Protein AF-A0A956NHG8-F1 (afdb_monomer_lite)

InterPro domains:
  IPR008757 Peptidase M6-like, domain [PF05547] (44-258)
  IPR008757 Peptidase M6-like, domain [TIGR03296] (44-319)
  IPR013783 Immunoglobulin-like fold [G3DSA:2.60.40.10] (725-826)
  IPR025965 FlgD/Vpr, Ig-like domain [PF13860] (857-923)
  IPR026444 Secretion system, C-terminal sorting domain [TIGR04183] (849-932)

pLDDT: mean 74.89, std 18.15, range [22.62, 98.38]

Sequence (935 aa):
QAASQGGTALGGTGSLVVLPALFANTAAEPFNPVSLELQLFVFSNTGTLNDYYDEVSYGQFGIQGDVWGWVTVSGNDTAYEGSDNGYDGGAGDLLKETLQLNDPIVNFGQYDNDGPDGIPNSGDDDGYVDQVFIVHPKMGGECGDGASNNLWSHQSFYKSWFGSDFTTNDNRAGGGKIKINRYAMTPGLSCGGGMIEIGVFAHEFGHAIGIPDLYDTDEDLAGDSEGIGWWGLMGSGSWNTPSSPAHMTAFTRHRLGWLEYLIVHNDLSNLCVPPVEERPIAVQIWSFGMPTDEYFLVENRQAIGFDSQLPAEGLVIYHIDEGVYDAKRSTNSVNANEAHKAIDVECADAASWEHVVNADDLDTKANRGDAGDVWCLEGAQNRFNAITTPSTLSYSGVPTPVAVNNISTCDSSGGDIPADWICAGFTVGASNPVDVCIEDCPGDDCNQIATCTDWWGSPDIWIDNDEDGFHDLPAAGIENKIWIRVHNEGPDIAVATTVQVYLAPGAAGLEWPTDAAEYLGVTGYPVLDVGESGEDYLIFQYPDLFNLVGHYCIGAVVQQVEDPSYPGAAPYSNNIAQVNSQVLFARPGTPVADASSCPGDFSEETTVYLYDGDNPTGAAITAEIRIGSHPNYNDAVIPSNWNLDILPTQGPFLLNPGMRDSITVRFSSASASDGESAYVPLTLWDVRAHRVIGGTTISCETDCFLPLSPLGGSAEWTEFAGDDPVGPSVLVEWNPVFLDTNGGPERVMFYEVYRADDLPTPETLVDRVAIDGNPAAAKFQWFDDLPRSQCDITYTYRVRAVDPTGGAGEFSDPIVLQCSTTSTGNLSDDGQHGDGVDGSSWSDGGLSVFPNPMAATGSANVRFRLAGESPVEVAIFSAGGQKVRTLVDGSRNAGHHLAVWDGRDDGGRELPSGIYYCRLQAEGHQESRQIVRVR

Foldseek 3Di:
DDDDDDADFAFDEAEEEEFEEEEPPRPDQLDFQVVVQCQAANDDPQDHLQRQCCLLLVNGYGYHYGGDGYDYFDHHQCQQLPPALNPVPSVLVRVVRSCVVCLVPDQLQVQQQDAPSNYGNPPRRPLERLEYEYEYADEGPVLDPNPDSHHHWAKFFNCVNVVDWAFGPHFDPVGDTRTYTIYIYYYQAYSVRHGFACLSVNLRVLVSLQFFAQAADDDDPPWHFQRLFCQASSGVQSPLPVNQGHHHDLVSCVVSVSADEDQDQAWDAKDWAAACSNHRYWYWAAANSDDDQWTKIKHWHDCPRSNVSPQDTAIWIKTARNVLCVVCSVVSRQQNPLLDHRIHTQFQQQQPPDPDPDPPCRRRVVDRDHHRSHAADDVTDQKEECPGRVYPADSVRHGFLWMWHRWYFDDPPPDPDDRSIIITIIHNPNDFFWQKAFAQDVPDPLADDDPDPCSQHGPFWAKDPPPPSDHFADAAPDKIKIKGKMWTQTPGKFAWKKKWKWKAAPPPDLQPDDPRIDTFDMDTDRIAGHGGMDMDIDIGHDPDPPPDQAKMKMKMFIDGPSHDGDNDNDDSGHRMYIHIHHEWDWDQPPQQFDPVDPQFKDKDKTKTKDAQACDPVQDWFFKAKDWDSDPVDHPKDDPPQKDKDKPPPDGTDTHGHGDIDMIMIMIIGGGDHAFDKIKIKMFIARPVVRDTHYTYIDMHTDHDWDEWEFPAWAKDFDDDDDDDDGAIKIKGKTFLQTDPVPGDDPFFAWKWKFWDPDDGDPVRTQDIGGDDDDSGDIDMDIGRPDDRPDQADKIWMWMWTAGPVGHIHDIYDIHIYHGDDDDDDDDDDDDDDDDDDDDDDDDDQAWDKPPAQDEQQGKIKIKHFDQAFWFKWKFKADPVRHTFDTFDGGTDGGTMDITMGRCHGPVRHHDDFAKMKIWMDIPNDIDIDIGGYDD

Organism: Eiseniibacteriota bacterium (NCBI:txid2212470)

Structure (mmCIF, N/CA/C/O backbone):
data_AF-A0A956NHG8-F1
#
_entry.id   AF-A0A956NHG8-F1
#
loop_
_atom_site.group_PDB
_atom_site.id
_atom_site.type_symbol
_atom_site.label_atom_id
_atom_site.label_alt_id
_atom_site.label_comp_id
_atom_site.label_asym_id
_atom_site.label_entity_id
_atom_site.label_seq_id
_atom_site.pdbx_PDB_ins_code
_atom_site.Cartn_x
_atom_site.Cartn_y
_atom_site.Cartn_z
_atom_site.occupancy
_atom_site.B_iso_or_equiv
_atom_site.auth_seq_id
_atom_site.auth_comp_id
_atom_site.auth_asym_id
_atom_site.auth_atom_id
_atom_site.pdbx_PDB_model_num
ATOM 1 N N . GLN A 1 1 ? -1.193 -25.951 -2.041 1.00 30.69 1 GLN A N 1
ATOM 2 C CA . GLN A 1 1 ? -0.671 -26.473 -0.756 1.00 30.69 1 GLN A CA 1
ATOM 3 C C . GLN A 1 1 ? 0.384 -25.492 -0.263 1.00 30.69 1 GLN A C 1
ATOM 5 O O . GLN A 1 1 ? 1.555 -25.684 -0.546 1.00 30.69 1 GLN A O 1
ATOM 10 N N . ALA A 1 2 ? -0.058 -24.437 0.419 1.00 22.62 2 ALA A N 1
ATOM 11 C CA . ALA A 1 2 ? 0.748 -23.555 1.260 1.00 22.62 2 ALA A CA 1
ATOM 12 C C . ALA A 1 2 ? -0.242 -22.858 2.209 1.00 22.62 2 ALA A C 1
ATOM 14 O O . ALA A 1 2 ? -0.634 -21.726 1.996 1.00 22.62 2 ALA A O 1
ATOM 15 N N . ALA A 1 3 ? -0.751 -23.620 3.179 1.00 29.75 3 ALA A N 1
ATOM 16 C CA . ALA A 1 3 ? -1.513 -23.097 4.306 1.00 29.75 3 ALA A CA 1
ATOM 17 C C . ALA A 1 3 ? -0.557 -23.107 5.498 1.00 29.75 3 ALA A C 1
ATOM 19 O O . ALA A 1 3 ? -0.311 -24.174 6.066 1.00 29.75 3 ALA A O 1
ATOM 20 N N . SER A 1 4 ? 0.052 -21.964 5.813 1.00 28.67 4 SER A N 1
ATOM 21 C CA . SER A 1 4 ? 0.740 -21.763 7.093 1.00 28.67 4 SER A CA 1
ATOM 22 C C . SER A 1 4 ? 1.090 -20.293 7.335 1.00 28.67 4 SER A C 1
ATOM 24 O O . SER A 1 4 ? 2.254 -19.923 7.226 1.00 28.67 4 SER A O 1
ATOM 26 N N . GLN A 1 5 ? 0.092 -19.508 7.733 1.00 31.17 5 GLN A N 1
ATOM 27 C CA . GLN A 1 5 ? 0.153 -18.592 8.880 1.00 31.17 5 GLN A CA 1
ATOM 28 C C . GLN A 1 5 ? -1.260 -18.630 9.497 1.00 31.17 5 GLN A C 1
ATOM 30 O O . GLN A 1 5 ? -2.172 -17.969 9.046 1.00 31.17 5 GLN A O 1
ATOM 35 N N . GLY A 1 6 ? -1.597 -19.597 10.348 1.00 31.14 6 GLY A N 1
ATOM 36 C CA . GLY A 1 6 ? -1.093 -19.652 11.716 1.00 31.14 6 GLY A CA 1
ATOM 37 C C . GLY A 1 6 ? -2.114 -19.191 12.773 1.00 31.14 6 GLY A C 1
ATOM 38 O O . GLY A 1 6 ? -1.741 -19.140 13.939 1.00 31.14 6 GLY A O 1
ATOM 39 N N . GLY A 1 7 ? -3.372 -18.910 12.406 1.00 47.38 7 GLY A N 1
ATOM 40 C CA . GLY A 1 7 ? -4.500 -18.732 13.331 1.00 47.38 7 GLY A CA 1
ATOM 41 C C . GLY A 1 7 ? -5.700 -19.599 12.932 1.00 47.38 7 GLY A C 1
ATOM 42 O O . GLY A 1 7 ? -5.893 -19.903 11.757 1.00 47.38 7 GLY A O 1
ATOM 43 N N . THR A 1 8 ? -6.483 -20.058 13.904 1.00 61.06 8 THR A N 1
ATOM 44 C CA . THR A 1 8 ? -7.840 -20.573 13.665 1.00 61.06 8 THR A CA 1
ATOM 45 C C . THR A 1 8 ? -8.716 -19.425 13.173 1.00 61.06 8 THR A C 1
ATOM 47 O O . THR A 1 8 ? -8.688 -18.364 13.788 1.00 61.06 8 THR A O 1
ATOM 50 N N . ALA A 1 9 ? -9.470 -19.632 12.087 1.00 77.44 9 ALA A N 1
ATOM 51 C CA . ALA A 1 9 ? -10.432 -18.645 11.599 1.00 77.44 9 ALA A CA 1
ATOM 52 C C . ALA A 1 9 ? -11.353 -18.197 12.740 1.00 77.44 9 ALA A C 1
ATOM 54 O O . ALA A 1 9 ? -11.856 -19.040 13.494 1.00 77.44 9 ALA A O 1
ATOM 55 N N . LEU A 1 10 ? -11.552 -16.885 12.866 1.00 83.81 10 LEU A N 1
ATOM 56 C CA . LEU A 1 10 ? -12.455 -16.333 13.863 1.00 83.81 10 LEU A CA 1
ATOM 57 C C . LEU A 1 10 ? -13.881 -16.763 13.512 1.00 83.81 10 LEU A C 1
ATOM 59 O O . LEU A 1 10 ? -14.370 -16.480 12.422 1.00 83.81 10 LEU A O 1
ATOM 63 N N . GLY A 1 11 ? -14.562 -17.446 14.423 1.00 85.06 11 GLY A N 1
ATOM 64 C CA . GLY A 1 11 ? -15.923 -17.911 14.184 1.00 85.06 11 GLY A CA 1
ATOM 65 C C . GLY A 1 11 ? -16.723 -18.058 15.467 1.00 85.06 11 GLY A C 1
ATOM 66 O O . GLY A 1 11 ? -16.187 -17.902 16.558 1.00 85.06 11 GLY A O 1
ATOM 67 N N . GLY A 1 12 ? -18.013 -18.361 15.344 1.00 85.75 12 GLY A N 1
ATOM 68 C CA . GLY A 1 12 ? -18.933 -18.430 16.483 1.00 85.75 12 GLY A CA 1
ATOM 69 C C . GLY A 1 12 ? -19.753 -17.152 16.644 1.00 85.75 12 GLY A C 1
ATOM 70 O O . GLY A 1 12 ? -20.062 -16.486 15.662 1.00 85.75 12 GLY A O 1
ATOM 71 N N . THR A 1 13 ? -20.166 -16.833 17.872 1.00 86.31 13 THR A N 1
ATOM 72 C CA . THR A 1 13 ? -21.027 -15.672 18.147 1.00 86.31 13 THR A CA 1
ATOM 73 C C . THR A 1 13 ? -20.483 -14.862 19.315 1.00 86.31 13 THR A C 1
ATOM 75 O O . THR A 1 13 ? -20.569 -15.318 20.455 1.00 86.31 13 THR A O 1
ATOM 78 N N . GLY A 1 14 ? -19.950 -13.672 19.027 1.00 84.50 14 GLY A N 1
ATOM 79 C CA . GLY A 1 14 ? -19.516 -12.712 20.046 1.00 84.50 14 GLY A CA 1
ATOM 80 C C . GLY A 1 14 ? -20.710 -12.057 20.751 1.00 84.50 14 GLY A C 1
ATOM 81 O O . GLY A 1 14 ? -21.782 -11.930 20.162 1.00 84.50 14 GLY A O 1
ATOM 82 N N . SER A 1 15 ? -20.538 -11.634 22.004 1.00 87.62 15 SER A N 1
ATOM 83 C CA . SER A 1 15 ? -21.600 -11.089 22.862 1.00 87.62 15 SER A CA 1
ATOM 84 C C . SER A 1 15 ? -21.160 -9.740 23.398 1.00 87.62 15 SER A C 1
ATOM 86 O O . SER A 1 15 ? -20.170 -9.637 24.115 1.00 87.62 15 SER A O 1
ATOM 88 N N . LEU A 1 16 ? -21.913 -8.703 23.059 1.00 91.69 16 LEU A N 1
ATOM 89 C CA . LEU A 1 16 ? -21.568 -7.319 23.352 1.00 91.69 16 LEU A CA 1
ATOM 90 C C . LEU A 1 16 ? -22.484 -6.743 24.422 1.00 91.69 16 LEU A C 1
ATOM 92 O O . LEU A 1 16 ? -23.671 -7.069 24.494 1.00 91.69 16 LEU A O 1
ATOM 96 N N . VAL A 1 17 ? -21.947 -5.808 25.198 1.00 95.25 17 VAL A N 1
ATOM 97 C CA . VAL A 1 17 ? -22.738 -4.989 26.115 1.00 95.25 17 VAL A CA 1
ATOM 98 C C . VAL A 1 17 ? -22.648 -3.522 25.721 1.00 95.25 17 VAL A C 1
ATOM 100 O O . VAL A 1 17 ? -21.559 -2.963 25.590 1.00 95.25 17 VAL A O 1
ATOM 103 N N . VAL A 1 18 ? -23.807 -2.889 25.544 1.00 97.81 18 VAL A N 1
ATOM 104 C CA . VAL A 1 18 ? -23.924 -1.467 25.204 1.00 97.81 18 VAL A CA 1
ATOM 105 C C . VAL A 1 18 ? -24.511 -0.718 26.397 1.00 97.81 18 VAL A C 1
ATOM 107 O O . VAL A 1 18 ? -25.592 -1.050 26.887 1.00 97.81 18 VAL A O 1
ATOM 110 N N . LEU A 1 19 ? -23.793 0.300 26.870 1.00 98.38 19 LEU A N 1
ATOM 111 C CA . LEU A 1 19 ? -24.099 1.072 28.073 1.00 98.38 19 LEU A CA 1
ATOM 112 C C . LEU A 1 19 ? -24.266 2.564 27.728 1.00 98.38 19 LEU A C 1
ATOM 114 O O . LEU A 1 19 ? -23.282 3.310 27.680 1.00 98.38 19 LEU A O 1
ATOM 118 N N . PRO A 1 20 ? -25.503 3.032 27.499 1.00 98.12 20 PRO A N 1
ATOM 119 C CA . PRO A 1 20 ? -25.782 4.442 27.261 1.00 98.12 20 PRO A CA 1
ATOM 120 C C . PRO A 1 20 ? -25.639 5.306 28.521 1.00 98.12 20 PRO A C 1
ATOM 122 O O . PRO A 1 20 ? -26.159 4.976 29.591 1.00 98.12 20 PRO A O 1
ATOM 125 N N . ALA A 1 21 ? -24.982 6.458 28.385 1.00 97.88 21 ALA A N 1
ATOM 126 C CA . ALA A 1 21 ? -24.721 7.406 29.463 1.00 97.88 21 ALA A CA 1
ATOM 127 C C . ALA A 1 21 ? -25.197 8.823 29.105 1.00 97.88 21 ALA A C 1
ATOM 129 O O . ALA A 1 21 ? -24.834 9.379 28.076 1.00 97.88 21 ALA A O 1
ATOM 130 N N . LEU A 1 22 ? -26.004 9.432 29.975 1.00 98.00 22 LEU A N 1
ATOM 131 C CA . LEU A 1 22 ? -26.447 10.824 29.887 1.00 98.00 22 LEU A CA 1
ATOM 132 C C . LEU A 1 22 ? -25.532 11.720 30.718 1.00 98.00 22 LEU A C 1
ATOM 134 O O . LEU A 1 22 ? -25.294 11.435 31.890 1.00 98.00 22 LEU A O 1
ATOM 138 N N . PHE A 1 23 ? -25.145 12.870 30.174 1.00 97.81 23 PHE A N 1
ATOM 139 C CA . PHE A 1 23 ? -24.560 13.952 30.967 1.00 97.81 23 PHE A CA 1
ATOM 140 C C . PHE A 1 23 ? -25.602 14.586 31.897 1.00 97.81 23 PHE A C 1
ATOM 142 O O . PHE A 1 23 ? -26.792 14.617 31.567 1.00 97.81 23 PHE A O 1
ATOM 149 N N . ALA A 1 24 ? -25.168 15.182 33.006 1.00 97.50 24 ALA A N 1
ATOM 150 C CA . ALA A 1 24 ? -26.037 15.824 33.995 1.00 97.50 24 ALA A CA 1
ATOM 151 C C . ALA A 1 24 ? -26.892 16.976 33.427 1.00 97.50 24 ALA A C 1
ATOM 153 O O . ALA A 1 24 ? -27.968 17.267 33.953 1.00 97.50 24 ALA A O 1
ATOM 154 N N . ASN A 1 25 ? -26.438 17.626 32.350 1.00 95.81 25 ASN A N 1
ATOM 155 C CA . ASN A 1 25 ? -27.170 18.670 31.628 1.00 95.81 25 ASN A CA 1
ATOM 156 C C . ASN A 1 25 ? -27.968 18.159 30.415 1.00 95.81 25 ASN A C 1
ATOM 158 O O . ASN A 1 25 ? -28.554 18.973 29.698 1.00 95.81 25 ASN A O 1
ATOM 162 N N . THR A 1 26 ? -28.030 16.845 30.185 1.00 95.38 26 THR A N 1
ATOM 163 C CA . THR A 1 26 ? -28.836 16.280 29.097 1.00 95.38 26 THR A CA 1
ATOM 164 C C . THR A 1 26 ? -30.319 16.463 29.410 1.00 95.38 26 THR A C 1
ATOM 166 O O . THR A 1 26 ? -30.813 16.007 30.438 1.00 95.38 26 THR A O 1
ATOM 169 N N . ALA A 1 27 ? -31.046 17.161 28.534 1.00 90.81 27 ALA A N 1
ATOM 170 C CA . ALA A 1 27 ? -32.426 17.564 28.811 1.00 90.81 27 ALA A CA 1
ATOM 171 C C . ALA A 1 27 ? -33.419 16.387 28.840 1.00 90.81 27 ALA A C 1
ATOM 173 O O . ALA A 1 27 ? -34.381 16.412 29.609 1.00 90.81 27 ALA A O 1
ATOM 174 N N . ALA A 1 28 ? -33.208 15.389 27.981 1.00 92.62 28 ALA A N 1
ATOM 175 C CA . ALA A 1 28 ? -33.993 14.165 27.879 1.00 92.62 28 ALA A CA 1
ATOM 176 C C . ALA A 1 28 ? -33.177 13.090 27.149 1.00 92.62 28 ALA A C 1
ATOM 178 O O . ALA A 1 28 ? -32.227 13.417 26.440 1.00 92.62 28 ALA A O 1
ATOM 179 N N . GLU A 1 29 ? -33.575 11.826 27.294 1.00 95.69 29 GLU A N 1
ATOM 180 C CA . GLU A 1 29 ? -33.022 10.7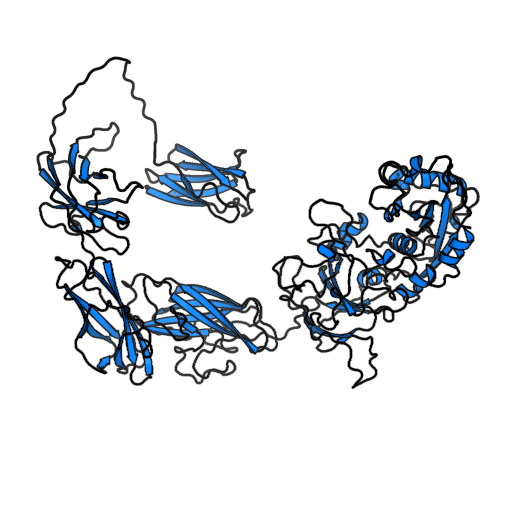30 26.495 1.00 95.69 29 GLU A CA 1
ATOM 181 C C . GLU A 1 29 ? -33.199 11.028 24.992 1.00 95.69 29 GLU A C 1
ATOM 183 O O . GLU A 1 29 ? -34.315 11.370 24.580 1.00 95.69 29 GLU A O 1
ATOM 188 N N . PRO A 1 30 ? -32.140 10.910 24.168 1.00 94.12 30 PRO A N 1
ATOM 189 C CA . PRO A 1 30 ? -32.228 11.193 22.734 1.00 94.12 30 PRO A CA 1
ATOM 190 C C . PRO A 1 30 ? -33.135 10.192 22.001 1.00 94.12 30 PRO A C 1
ATOM 192 O O . PRO A 1 30 ? -33.811 10.543 21.036 1.00 94.12 30 PRO A O 1
ATOM 195 N N . PHE A 1 31 ? -33.186 8.952 22.488 1.00 95.19 31 PHE A N 1
ATOM 196 C CA . PHE A 1 31 ? -34.047 7.875 22.012 1.00 95.19 31 PHE A CA 1
ATOM 197 C C . PHE A 1 31 ? -34.201 6.811 23.107 1.00 95.19 31 PHE A C 1
ATOM 199 O O . PHE A 1 31 ? -33.436 6.765 24.072 1.00 95.19 31 PHE A O 1
ATOM 206 N N . ASN A 1 32 ? -35.197 5.938 22.942 1.00 94.56 32 ASN A N 1
ATOM 207 C CA . ASN A 1 32 ? -35.381 4.779 23.811 1.00 94.56 32 ASN A CA 1
ATOM 208 C C . ASN A 1 32 ? -34.265 3.747 23.538 1.00 94.56 32 ASN A C 1
ATOM 210 O O . ASN A 1 32 ? -34.127 3.359 22.379 1.00 94.56 32 ASN A O 1
ATOM 214 N N . PRO A 1 33 ? -33.525 3.256 24.550 1.00 92.00 33 PRO A N 1
ATOM 215 C CA . PRO A 1 33 ? -32.481 2.236 24.380 1.00 92.00 33 PRO A CA 1
ATOM 216 C C . PRO A 1 33 ? -32.925 0.986 23.612 1.00 92.00 33 PRO A C 1
ATOM 218 O O . PRO A 1 33 ? -32.156 0.451 22.822 1.00 92.00 33 PRO A O 1
ATOM 221 N N . VAL A 1 34 ? -34.194 0.580 23.748 1.00 90.25 34 VAL A N 1
ATOM 222 C CA . VAL A 1 34 ? -34.767 -0.546 22.988 1.00 90.25 34 VAL A CA 1
ATOM 223 C C . VAL A 1 34 ? -34.727 -0.287 21.480 1.00 90.25 34 VAL A C 1
ATOM 225 O O . VAL A 1 34 ? -34.578 -1.219 20.702 1.00 90.25 34 VAL A O 1
ATOM 228 N N . SER A 1 35 ? -34.849 0.967 21.038 1.00 92.62 35 SER A N 1
ATOM 229 C CA . SER A 1 35 ? -34.721 1.304 19.618 1.00 92.62 35 SER A CA 1
ATOM 230 C C . SER A 1 35 ? -33.310 1.030 19.099 1.00 92.62 35 SER A C 1
ATOM 232 O O . SER A 1 35 ? -33.173 0.521 17.991 1.00 92.62 35 SER A O 1
ATOM 234 N N . LEU A 1 36 ? -32.284 1.335 19.901 1.00 93.56 36 LEU A N 1
ATOM 235 C CA . LEU A 1 36 ? -30.896 1.047 19.550 1.00 93.56 36 LEU A CA 1
ATOM 236 C C . LEU A 1 36 ? -30.625 -0.460 19.596 1.00 93.56 36 LEU A C 1
ATOM 238 O O . LEU A 1 36 ? -30.013 -0.982 18.676 1.00 93.56 36 LEU A O 1
ATOM 242 N N . GLU A 1 37 ? -31.152 -1.177 20.593 1.00 93.69 37 GLU A N 1
ATOM 243 C CA . GLU A 1 37 ? -31.050 -2.644 20.662 1.00 93.69 37 GLU A CA 1
ATOM 244 C C . GLU A 1 37 ? -31.645 -3.313 19.427 1.00 93.69 37 GLU A C 1
ATOM 246 O O . GLU A 1 37 ? -31.018 -4.180 18.818 1.00 93.69 37 GLU A O 1
ATOM 251 N N . LEU A 1 38 ? -32.842 -2.870 19.026 1.00 89.12 38 LEU A N 1
ATOM 252 C CA . LEU A 1 38 ? -33.480 -3.368 17.819 1.00 89.12 38 LEU A CA 1
ATOM 253 C C . LEU A 1 38 ? -32.577 -3.131 16.611 1.00 89.12 38 LEU A C 1
ATOM 255 O O . LEU A 1 38 ? -32.302 -4.072 15.877 1.00 89.12 38 LEU A O 1
ATOM 259 N N . GLN A 1 39 ? -32.073 -1.911 16.446 1.00 90.75 39 GLN A N 1
ATOM 260 C CA . GLN A 1 39 ? -31.252 -1.561 15.297 1.00 90.75 39 GLN A CA 1
ATOM 261 C C . GLN A 1 39 ? -29.914 -2.314 15.251 1.00 90.75 39 GLN A C 1
ATOM 263 O O . GLN A 1 39 ? -29.489 -2.711 14.169 1.00 90.75 39 GLN A O 1
ATOM 268 N N . LEU A 1 40 ? -29.261 -2.519 16.399 1.00 92.56 40 LEU A N 1
ATOM 269 C CA . LEU A 1 40 ? -27.958 -3.178 16.465 1.00 92.56 40 LEU A CA 1
ATOM 270 C C . LEU A 1 40 ? -28.053 -4.704 16.365 1.00 92.56 40 LEU A C 1
ATOM 272 O O . LEU A 1 40 ? -27.186 -5.297 15.734 1.00 92.56 40 LEU A O 1
ATOM 276 N N . PHE A 1 41 ? -29.069 -5.344 16.958 1.00 92.12 41 PHE A N 1
ATOM 277 C CA . PHE A 1 41 ? -29.035 -6.801 17.183 1.00 92.12 41 PHE A CA 1
ATOM 278 C C . PHE A 1 41 ? -30.278 -7.578 16.739 1.00 92.12 41 PHE A C 1
ATOM 280 O O . PHE A 1 41 ? -30.212 -8.801 16.644 1.00 92.12 41 PHE A O 1
ATOM 287 N N . VAL A 1 42 ? -31.422 -6.926 16.499 1.00 86.62 42 VAL A N 1
ATOM 288 C CA . VAL A 1 42 ? -32.693 -7.648 16.272 1.00 86.62 42 VAL A CA 1
ATOM 289 C C . VAL A 1 42 ? -33.258 -7.425 14.875 1.00 86.62 42 VAL A C 1
ATOM 291 O O . VAL A 1 42 ? -33.636 -8.381 14.201 1.00 86.62 42 VAL A O 1
ATOM 294 N N . PHE A 1 43 ? -33.414 -6.165 14.474 1.00 84.25 43 PHE A N 1
ATOM 295 C CA . PHE A 1 43 ? -33.981 -5.769 13.195 1.00 84.25 43 PHE A CA 1
ATOM 296 C C . PHE A 1 43 ? -33.674 -4.305 12.854 1.00 84.25 43 PHE A C 1
ATOM 298 O O . PHE A 1 43 ? -34.017 -3.382 13.597 1.00 84.25 43 PHE A O 1
ATOM 305 N N . SER A 1 44 ? -33.179 -4.100 11.638 1.00 85.06 44 SER A N 1
ATOM 306 C CA . SER A 1 44 ? -33.049 -2.803 10.978 1.00 85.06 44 SER A CA 1
ATOM 307 C C . SER A 1 44 ? -33.476 -2.942 9.514 1.00 85.06 44 SER A C 1
ATOM 309 O O . SER A 1 44 ? -33.407 -4.026 8.939 1.00 85.06 44 SER A O 1
ATOM 311 N N . ASN A 1 45 ? -33.924 -1.849 8.891 1.00 78.44 45 ASN A N 1
ATOM 312 C CA . ASN A 1 45 ? -34.321 -1.869 7.477 1.00 78.44 45 ASN A CA 1
ATOM 313 C C . ASN A 1 45 ? -33.134 -2.075 6.525 1.00 78.44 45 ASN A C 1
ATOM 315 O O . ASN A 1 45 ? -33.344 -2.522 5.402 1.00 78.44 45 ASN A O 1
ATOM 319 N N . THR A 1 46 ? -31.929 -1.707 6.957 1.00 81.75 46 THR A N 1
ATOM 320 C CA . THR A 1 46 ? -30.689 -1.790 6.170 1.00 81.75 46 THR A CA 1
ATOM 321 C C . THR A 1 46 ? -29.757 -2.898 6.655 1.00 81.75 46 THR A C 1
ATOM 323 O O . THR A 1 46 ? -28.703 -3.083 6.071 1.00 81.75 46 THR A O 1
ATOM 326 N N . GLY A 1 47 ? -30.151 -3.632 7.701 1.00 89.88 47 GLY A N 1
ATOM 327 C CA . GLY A 1 47 ? -29.327 -4.647 8.353 1.00 89.88 47 GLY A CA 1
ATOM 328 C C . GLY A 1 47 ? -28.823 -4.217 9.733 1.00 89.88 47 GLY A C 1
ATOM 329 O O . GLY A 1 47 ? -28.716 -3.029 10.051 1.00 89.88 47 GLY A O 1
ATOM 330 N N . THR A 1 48 ? -28.624 -5.213 10.587 1.00 94.19 48 THR A N 1
ATOM 331 C CA . THR A 1 48 ? -28.109 -5.103 11.957 1.00 94.19 48 THR A CA 1
ATOM 332 C C . THR A 1 48 ? -26.592 -5.304 11.987 1.00 94.19 48 THR A C 1
ATOM 334 O O . THR A 1 48 ? -25.985 -5.693 10.990 1.00 94.19 48 THR A O 1
ATOM 337 N N . LEU A 1 49 ? -25.964 -5.092 13.147 1.00 94.56 49 LEU A N 1
ATOM 338 C CA . LEU A 1 49 ? -24.544 -5.394 13.336 1.00 94.56 49 LEU A CA 1
ATOM 339 C C . LEU A 1 49 ? -24.255 -6.893 13.139 1.00 94.56 49 LEU A C 1
ATOM 341 O O . LEU A 1 49 ? -23.214 -7.254 12.595 1.00 94.56 49 LEU A O 1
ATOM 345 N N . ASN A 1 50 ? -25.192 -7.764 13.531 1.00 93.88 50 ASN A N 1
ATOM 346 C CA . ASN A 1 50 ? -25.093 -9.194 13.251 1.00 93.88 50 ASN A CA 1
ATOM 347 C C . ASN A 1 50 ? -25.159 -9.486 11.751 1.00 93.88 50 ASN A C 1
ATOM 349 O O . ASN A 1 50 ? -24.353 -10.268 11.270 1.00 93.88 50 ASN A O 1
ATOM 353 N N . ASP A 1 51 ? -26.099 -8.869 11.028 1.00 95.62 51 ASP A N 1
ATOM 354 C CA . ASP A 1 51 ? -26.236 -9.093 9.583 1.00 95.62 51 ASP A CA 1
ATOM 355 C C . ASP A 1 51 ? -24.957 -8.678 8.845 1.00 95.62 51 ASP A C 1
ATOM 357 O O . ASP A 1 51 ? -24.513 -9.390 7.951 1.00 95.62 51 ASP A O 1
ATOM 361 N N . TYR A 1 52 ? -24.329 -7.572 9.263 1.00 96.38 52 TYR A N 1
ATOM 362 C CA . TYR A 1 52 ? -23.052 -7.128 8.705 1.00 96.38 52 TYR A CA 1
ATOM 363 C C . TYR A 1 52 ? -21.947 -8.169 8.905 1.00 96.38 52 TYR A C 1
ATOM 365 O O . TYR A 1 52 ? -21.318 -8.592 7.938 1.00 96.38 52 TYR A O 1
ATOM 373 N N . TYR A 1 53 ? -21.723 -8.616 10.144 1.00 95.56 53 TYR A N 1
ATOM 374 C CA . TYR A 1 53 ? -20.653 -9.573 10.437 1.00 95.56 53 TYR A CA 1
ATOM 375 C C . TYR A 1 53 ? -20.917 -10.981 9.895 1.00 95.56 53 TYR A C 1
ATOM 377 O O . TYR A 1 53 ? -19.970 -11.653 9.483 1.00 95.56 53 TYR A O 1
ATOM 385 N N . ASP A 1 54 ? -22.179 -11.406 9.825 1.00 95.06 54 ASP A N 1
ATOM 386 C CA . ASP A 1 54 ? -22.577 -12.648 9.158 1.00 95.06 54 ASP A CA 1
ATOM 387 C C . ASP A 1 54 ? -22.263 -12.575 7.655 1.00 95.06 54 ASP A C 1
ATOM 389 O O . ASP A 1 54 ? -21.675 -13.507 7.107 1.00 95.06 54 ASP A O 1
ATOM 393 N N . GLU A 1 55 ? -22.550 -11.442 7.003 1.00 95.94 55 GLU A N 1
ATOM 394 C CA . GLU A 1 55 ? -22.259 -11.227 5.582 1.00 95.94 55 GLU A CA 1
ATOM 395 C C . GLU A 1 55 ? -20.748 -11.214 5.296 1.00 95.94 55 GLU A C 1
ATOM 397 O O . GLU A 1 55 ? -20.265 -12.047 4.526 1.00 95.94 55 GLU A O 1
ATOM 402 N N . VAL A 1 56 ? -19.969 -10.347 5.957 1.00 95.69 56 VAL A N 1
ATOM 403 C CA . VAL A 1 56 ? -18.529 -10.191 5.649 1.00 95.69 56 VAL A CA 1
ATOM 404 C C . VAL A 1 56 ? -17.672 -11.394 6.062 1.00 95.69 56 VAL A C 1
ATOM 406 O O . VAL A 1 56 ? -16.543 -11.538 5.584 1.00 95.69 56 VAL A O 1
ATOM 409 N N . SER A 1 57 ? -18.189 -12.259 6.943 1.00 95.69 57 SER A N 1
ATOM 410 C CA . SER A 1 57 ? -17.527 -13.497 7.379 1.00 95.69 57 SER A CA 1
ATOM 411 C C . SER A 1 57 ? -18.001 -14.751 6.637 1.00 95.69 57 SER A C 1
ATOM 413 O O . SER A 1 57 ? -17.505 -15.849 6.912 1.00 95.69 57 SER A O 1
ATOM 415 N N . TYR A 1 58 ? -18.943 -14.623 5.697 1.00 95.56 58 TYR A N 1
ATOM 416 C CA . TYR A 1 58 ? -19.574 -15.748 4.993 1.00 95.56 58 TYR A CA 1
ATOM 417 C C . TYR A 1 58 ? -20.288 -16.730 5.943 1.00 95.56 58 TYR A C 1
ATOM 419 O O . TYR A 1 58 ? -20.222 -17.953 5.776 1.00 95.56 58 TYR A O 1
ATOM 427 N N . GLY A 1 59 ? -20.953 -16.192 6.966 1.00 94.56 59 GLY A N 1
ATOM 428 C CA . GLY A 1 59 ? -21.701 -16.933 7.982 1.00 94.56 59 GLY A CA 1
ATOM 429 C C . GLY A 1 59 ? -20.831 -17.652 9.014 1.00 94.56 59 GLY A C 1
ATOM 430 O O . GLY A 1 59 ? -21.294 -18.587 9.674 1.00 94.56 59 GLY A O 1
ATOM 431 N N . GLN A 1 60 ? -19.552 -17.283 9.125 1.00 91.31 60 GLN A N 1
ATOM 432 C CA . GLN A 1 60 ? -18.620 -17.897 10.076 1.00 91.31 60 GLN A CA 1
ATOM 433 C C . GLN A 1 60 ? -18.679 -17.237 11.454 1.00 91.31 60 GLN A C 1
ATOM 435 O O . GLN A 1 60 ? -18.476 -17.920 12.463 1.00 91.31 60 GLN A O 1
ATOM 440 N N . PHE A 1 61 ? -18.972 -15.939 11.501 1.00 91.75 61 PHE A N 1
ATOM 441 C CA . PHE A 1 61 ? -18.969 -15.129 12.708 1.00 91.75 61 PHE A CA 1
ATOM 442 C C . PHE A 1 61 ? -20.245 -14.289 12.811 1.00 91.75 61 PHE A C 1
ATOM 444 O O . PHE A 1 61 ? -20.616 -13.584 11.880 1.00 91.75 61 PHE A O 1
ATOM 451 N N . GLY A 1 62 ? -20.900 -14.356 13.967 1.00 90.31 62 GLY A N 1
ATOM 452 C CA . GLY A 1 62 ? -22.080 -13.562 14.293 1.00 90.31 62 GLY A CA 1
ATOM 453 C C . GLY A 1 62 ? -21.877 -12.730 15.553 1.00 90.31 62 GLY A C 1
ATOM 454 O O . GLY A 1 62 ? -20.935 -12.932 16.324 1.00 90.31 62 GLY A O 1
ATOM 455 N N . ILE A 1 63 ? -22.806 -11.813 15.791 1.00 90.94 63 ILE A N 1
ATOM 456 C CA . ILE A 1 63 ? -22.801 -10.924 16.950 1.00 90.94 63 ILE A CA 1
ATOM 457 C C . ILE A 1 63 ? -24.172 -10.938 17.611 1.00 90.94 63 ILE A C 1
ATOM 459 O O . ILE A 1 63 ? -25.208 -10.810 16.969 1.00 90.94 63 ILE A O 1
ATOM 463 N N . GLN A 1 64 ? -24.175 -11.022 18.932 1.00 91.38 64 GLN A N 1
ATOM 464 C CA . GLN A 1 64 ? -25.341 -10.748 19.757 1.00 91.38 64 GLN A CA 1
ATOM 465 C C . GLN A 1 64 ? -24.979 -9.717 20.824 1.00 91.38 64 GLN A C 1
ATOM 467 O O . GLN A 1 64 ? -23.806 -9.460 21.091 1.00 91.38 64 GLN A O 1
ATOM 472 N N . GLY A 1 65 ? -25.975 -9.123 21.465 1.00 91.94 65 GLY A N 1
ATOM 473 C CA . GLY A 1 65 ? -25.716 -8.201 22.556 1.00 91.94 65 GLY A CA 1
ATOM 474 C C . GLY A 1 65 ? -26.979 -7.605 23.141 1.00 91.94 65 GLY A C 1
ATOM 475 O O . GLY A 1 65 ? -28.076 -7.805 22.620 1.00 91.94 65 GLY A O 1
ATOM 476 N N . ASP A 1 66 ? -26.789 -6.857 24.223 1.00 94.31 66 ASP A N 1
ATOM 477 C CA . ASP A 1 66 ? -27.860 -6.164 24.932 1.00 94.31 66 ASP A CA 1
ATOM 478 C C . ASP A 1 66 ? -27.553 -4.665 25.038 1.00 94.31 66 ASP A C 1
ATOM 480 O O . ASP A 1 66 ? -26.401 -4.267 25.266 1.00 94.31 66 ASP A O 1
ATOM 484 N N . VAL A 1 67 ? -28.593 -3.828 24.941 1.00 95.56 67 VAL A N 1
ATOM 485 C CA . VAL A 1 67 ? -28.489 -2.385 25.206 1.00 95.56 67 VAL A CA 1
ATOM 486 C C . VAL A 1 67 ? -29.183 -2.056 26.518 1.00 95.56 67 VAL A C 1
ATOM 488 O O . VAL A 1 67 ? -30.398 -2.181 26.672 1.00 95.56 67 VAL A O 1
ATOM 491 N N . TRP A 1 68 ? -28.402 -1.586 27.485 1.00 96.38 68 TRP A N 1
ATOM 492 C CA . TRP A 1 68 ? -28.920 -1.232 28.799 1.00 96.38 68 TRP A CA 1
ATOM 493 C C . TRP A 1 68 ? -29.569 0.154 28.821 1.00 96.38 68 TRP A C 1
ATOM 495 O O . TRP A 1 68 ? -29.442 0.968 27.907 1.00 96.38 68 TRP A O 1
ATOM 505 N N . GLY A 1 69 ? -30.325 0.418 29.887 1.00 94.62 69 GLY A N 1
ATOM 506 C CA . GLY A 1 69 ? -30.975 1.709 30.089 1.00 94.62 69 GLY A CA 1
ATOM 507 C C . GLY A 1 69 ? -29.971 2.849 30.271 1.00 94.62 69 GLY A C 1
ATOM 508 O O . GLY A 1 69 ? -28.885 2.643 30.808 1.00 94.62 69 GLY A O 1
ATOM 509 N N . TRP A 1 70 ? -30.369 4.066 29.896 1.00 96.62 70 TRP A N 1
ATOM 510 C CA . TRP A 1 70 ? -29.573 5.265 30.148 1.00 96.62 70 TRP A CA 1
ATOM 511 C C . TRP A 1 70 ? -29.262 5.433 31.642 1.00 96.62 70 TRP A C 1
ATOM 513 O O . TRP A 1 70 ? -30.170 5.498 32.476 1.00 96.62 70 TRP A O 1
ATOM 523 N N . VAL A 1 71 ? -27.980 5.579 31.976 1.00 97.44 71 VAL A N 1
ATOM 524 C CA . VAL A 1 71 ? -27.533 6.039 33.300 1.00 97.44 71 VAL A CA 1
ATOM 525 C C . VAL A 1 71 ? -27.128 7.505 33.228 1.00 97.44 71 VAL A C 1
ATOM 527 O O . VAL A 1 71 ? -26.601 7.951 32.218 1.00 97.44 71 VAL A O 1
ATOM 530 N N . THR A 1 72 ? -27.372 8.288 34.277 1.00 98.12 72 THR A N 1
ATOM 531 C CA . THR A 1 72 ? -26.950 9.698 34.310 1.00 98.12 72 THR A CA 1
ATOM 532 C C . THR A 1 72 ? -25.671 9.843 35.118 1.00 98.12 72 THR A C 1
ATOM 534 O O . THR A 1 72 ? -25.671 9.558 36.318 1.00 98.12 72 THR A O 1
ATOM 537 N N . VAL A 1 73 ? -24.605 10.304 34.467 1.00 98.19 73 VAL A N 1
ATOM 538 C CA . VAL A 1 73 ? -23.332 10.628 35.117 1.00 98.19 73 VAL A CA 1
ATOM 539 C C . VAL A 1 73 ? -23.391 12.001 35.792 1.00 98.19 73 VAL A C 1
ATOM 541 O O . VAL A 1 73 ? -24.283 12.814 35.535 1.00 98.19 73 VAL A O 1
ATOM 544 N N . SER A 1 74 ? -22.476 12.254 36.722 1.00 97.62 74 SER A N 1
ATOM 545 C CA . SER A 1 74 ? -22.534 13.404 37.629 1.00 97.62 74 SER A CA 1
ATOM 546 C C . SER A 1 74 ? -22.116 14.736 37.000 1.00 97.62 74 SER A C 1
ATOM 548 O O . SER A 1 74 ? -22.547 15.790 37.480 1.00 97.62 74 SER A O 1
ATOM 550 N N . GLY A 1 75 ? -21.289 14.709 35.953 1.00 96.56 75 GLY A N 1
ATOM 551 C CA . GLY A 1 75 ? -20.781 15.881 35.243 1.00 96.56 75 GLY A CA 1
ATOM 552 C C . GLY A 1 75 ? -21.664 16.329 34.075 1.00 96.56 75 GLY A C 1
ATOM 553 O O . GLY A 1 75 ? -22.454 15.562 33.529 1.00 96.56 75 GLY A O 1
ATOM 554 N N . ASN A 1 76 ? -21.513 17.590 33.669 1.00 96.00 76 ASN A N 1
ATOM 555 C CA . ASN A 1 76 ? -22.062 18.084 32.400 1.00 96.00 76 ASN A CA 1
ATOM 556 C C . ASN A 1 76 ? -21.186 17.621 31.225 1.00 96.00 76 ASN A C 1
ATOM 558 O O . ASN A 1 76 ? -20.026 17.279 31.440 1.00 96.00 76 ASN A O 1
ATOM 562 N N . ASP A 1 77 ? -21.708 17.694 30.002 1.00 93.31 77 ASP A N 1
ATOM 563 C CA . ASP A 1 77 ? -20.994 17.361 28.757 1.00 93.31 77 ASP A CA 1
ATOM 564 C C . ASP A 1 77 ? -19.566 17.927 28.699 1.00 93.31 77 ASP A C 1
ATOM 566 O O . ASP A 1 77 ? -18.610 17.163 28.579 1.00 93.31 77 ASP A O 1
ATOM 570 N N . THR A 1 78 ? -19.394 19.227 28.956 1.00 92.94 78 THR A N 1
ATOM 571 C CA . THR A 1 78 ? -18.081 19.901 28.926 1.00 92.94 78 THR A CA 1
ATOM 572 C C . THR A 1 78 ? -17.035 19.314 29.882 1.00 92.94 78 THR A C 1
ATOM 574 O O . THR A 1 78 ? -15.851 19.583 29.720 1.00 92.94 78 THR A O 1
ATOM 577 N N . ALA A 1 79 ? -17.451 18.589 30.928 1.00 93.25 79 ALA A N 1
ATOM 578 C CA . ALA A 1 79 ? -16.525 17.966 31.876 1.00 93.25 79 ALA A CA 1
ATOM 579 C C . ALA A 1 79 ? -15.867 16.697 31.314 1.00 93.25 79 ALA A C 1
ATOM 581 O O . ALA A 1 79 ? -14.771 16.360 31.745 1.00 93.25 79 ALA A O 1
ATOM 582 N N . TYR A 1 80 ? -16.532 16.017 30.377 1.00 95.06 80 TYR A N 1
ATOM 583 C CA . TYR A 1 80 ? -16.041 14.792 29.743 1.00 95.06 80 TYR A CA 1
ATOM 584 C C . TYR A 1 80 ? -15.501 15.057 28.334 1.00 95.06 80 TYR A C 1
ATOM 586 O O . TYR A 1 80 ? -14.560 14.405 27.909 1.00 95.06 80 TYR A O 1
ATOM 594 N N . GLU A 1 81 ? -16.085 16.022 27.625 1.00 92.56 81 GLU A N 1
ATOM 595 C CA . GLU A 1 81 ? -15.658 16.479 26.296 1.00 92.56 81 GLU A CA 1
ATOM 596 C C . GLU A 1 81 ? -14.304 17.200 26.324 1.00 92.56 81 GLU A C 1
ATOM 598 O O . GLU A 1 81 ? -13.488 17.049 25.416 1.00 92.56 81 GLU A O 1
ATOM 603 N N . GLY A 1 82 ? -14.048 17.973 27.383 1.00 87.25 82 GLY A N 1
ATOM 604 C CA . GLY A 1 82 ? -12.760 18.626 27.570 1.00 87.25 82 GLY A CA 1
ATOM 605 C C . GLY A 1 82 ? -12.398 19.619 26.458 1.00 87.25 82 GLY A C 1
ATOM 606 O O . GLY A 1 82 ? -13.263 20.244 25.830 1.00 87.25 82 GLY A O 1
ATOM 607 N N . SER A 1 83 ? -11.096 19.818 26.251 1.00 86.81 83 SER A N 1
ATOM 608 C CA . SER A 1 83 ? -10.556 20.638 25.152 1.00 86.81 83 SER A CA 1
ATOM 609 C C . SER A 1 83 ? -10.099 19.839 23.934 1.00 86.81 83 SER A C 1
ATOM 611 O O . SER A 1 83 ? -9.730 20.457 22.944 1.00 86.81 83 SER A O 1
ATOM 613 N N . ASP A 1 84 ? -10.099 18.511 24.033 1.00 86.25 84 ASP A N 1
ATOM 614 C CA . ASP A 1 84 ? -9.465 17.596 23.077 1.00 86.25 84 ASP A CA 1
ATOM 615 C C . ASP A 1 84 ? -10.368 16.381 22.812 1.00 86.25 84 ASP A C 1
ATOM 617 O O . ASP A 1 84 ? -9.962 15.236 22.963 1.00 86.25 84 ASP A O 1
ATOM 621 N N . ASN A 1 85 ? -11.660 16.638 22.579 1.00 90.12 85 ASN A N 1
ATOM 622 C CA . ASN A 1 85 ? -12.678 15.627 22.257 1.00 90.12 85 ASN A CA 1
ATOM 623 C C . ASN A 1 85 ? -12.700 14.400 23.207 1.00 90.12 85 ASN A C 1
ATOM 625 O O . ASN A 1 85 ? -13.067 13.290 22.816 1.00 90.12 85 ASN A O 1
ATOM 629 N N . GLY A 1 86 ? -12.339 14.607 24.478 1.00 90.38 86 GLY A N 1
ATOM 630 C CA . GLY A 1 86 ? -12.249 13.596 25.534 1.00 90.38 86 GLY A CA 1
ATOM 631 C C . GLY A 1 86 ? -10.875 12.946 25.745 1.00 90.38 86 GLY A C 1
ATOM 632 O O . GLY A 1 86 ? -10.708 12.243 26.749 1.00 90.38 86 GLY A O 1
ATOM 633 N N . TYR A 1 87 ? -9.888 13.188 24.876 1.00 88.19 87 TYR A N 1
ATOM 634 C CA . TYR A 1 87 ? -8.530 12.634 24.989 1.00 88.19 87 TYR A CA 1
ATOM 635 C C . TYR A 1 87 ? -7.707 13.243 26.134 1.00 88.19 87 TYR A C 1
ATOM 637 O O . TYR A 1 87 ? -6.766 12.622 26.631 1.00 88.19 87 TYR A O 1
ATOM 645 N N . ASP A 1 88 ? -8.127 14.394 26.660 1.00 88.94 88 ASP A N 1
ATOM 646 C CA . ASP A 1 88 ? -7.551 15.035 27.850 1.00 88.94 88 ASP A CA 1
ATOM 647 C C . ASP A 1 88 ? -7.903 14.331 29.182 1.00 88.94 88 ASP A C 1
ATOM 649 O O . ASP A 1 88 ? -7.562 14.818 30.266 1.00 88.94 88 ASP A O 1
ATOM 653 N N . GLY A 1 89 ? -8.543 13.158 29.109 1.00 91.62 89 GLY A N 1
ATOM 654 C CA . GLY A 1 89 ? -8.907 12.296 30.237 1.00 91.62 89 GLY A CA 1
ATOM 655 C C . GLY A 1 89 ? -10.410 12.223 30.499 1.00 91.62 89 GLY A C 1
ATOM 656 O O . GLY A 1 89 ? -10.862 11.297 31.180 1.00 91.62 89 GLY A O 1
ATOM 657 N N . GLY A 1 90 ? -11.194 13.146 29.937 1.00 94.50 90 GLY A N 1
ATOM 658 C CA . GLY A 1 90 ? -12.636 13.206 30.160 1.00 94.50 90 GLY A CA 1
ATOM 659 C C . GLY A 1 90 ? -13.398 11.975 29.648 1.00 94.50 90 GLY A C 1
ATOM 660 O O . GLY A 1 90 ? -14.316 11.502 30.323 1.00 94.50 90 GLY A O 1
ATOM 661 N N . ALA A 1 91 ? -12.970 11.367 28.535 1.00 94.88 91 ALA A N 1
ATOM 662 C CA . ALA A 1 91 ? -13.544 10.107 28.049 1.00 94.88 91 ALA A CA 1
ATOM 663 C C . ALA A 1 91 ? -13.326 8.950 29.044 1.00 94.88 91 ALA A C 1
ATOM 665 O O . ALA A 1 91 ? -14.236 8.154 29.295 1.00 94.88 91 ALA A O 1
ATOM 666 N N . GLY A 1 92 ? -12.143 8.889 29.668 1.00 96.00 92 GLY A N 1
ATOM 667 C CA . GLY A 1 92 ? -11.827 7.913 30.711 1.00 96.00 92 GLY A CA 1
ATOM 668 C C . GLY A 1 92 ? -12.709 8.078 31.951 1.00 96.00 92 GLY A C 1
ATOM 669 O O . GLY A 1 92 ? -13.197 7.086 32.505 1.00 96.00 92 GLY A O 1
ATOM 670 N N . ASP A 1 93 ? -12.965 9.319 32.370 1.00 97.00 93 ASP A N 1
ATOM 671 C CA . ASP A 1 93 ? -13.862 9.613 33.492 1.00 97.00 93 ASP A CA 1
ATOM 672 C C . ASP A 1 93 ? -15.318 9.220 33.186 1.00 97.00 93 ASP A C 1
ATOM 674 O O . ASP A 1 93 ? -15.973 8.608 34.039 1.00 97.00 93 ASP A O 1
ATOM 678 N N . LEU A 1 94 ? -15.802 9.474 31.961 1.00 97.75 94 LEU A N 1
ATOM 679 C CA . LEU A 1 94 ? -17.130 9.035 31.513 1.00 97.75 94 LEU A CA 1
ATOM 680 C C . LEU A 1 94 ? -17.254 7.508 31.538 1.00 97.75 94 LEU A C 1
ATOM 682 O O . LEU A 1 94 ? -18.219 6.974 32.094 1.00 97.75 94 LEU A O 1
ATOM 686 N N . LEU A 1 95 ? -16.270 6.803 30.971 1.00 97.94 95 LEU A N 1
ATOM 687 C CA . LEU A 1 95 ? -16.196 5.341 30.972 1.00 97.94 95 LEU A CA 1
ATOM 688 C C . LEU A 1 95 ? -16.277 4.793 32.398 1.00 97.94 95 LEU A C 1
ATOM 690 O O . LEU A 1 95 ? -17.117 3.947 32.709 1.00 97.94 95 LEU A O 1
ATOM 694 N N . LYS A 1 96 ? -15.416 5.291 33.288 1.00 98.06 96 LYS A N 1
ATOM 695 C CA . LYS A 1 96 ? -15.330 4.812 34.668 1.00 98.06 96 LYS A CA 1
ATOM 696 C C . LYS A 1 96 ? -16.629 5.017 35.434 1.00 98.06 96 LYS A C 1
ATOM 698 O O . LYS A 1 96 ? -17.062 4.103 36.134 1.00 98.06 96 LYS A O 1
ATOM 703 N N . GLU A 1 97 ? -17.240 6.192 35.326 1.00 98.38 97 GLU A N 1
ATOM 704 C CA . GLU A 1 97 ? -18.493 6.480 36.021 1.00 98.38 97 GLU A CA 1
ATOM 705 C C . GLU A 1 97 ? -19.650 5.639 35.463 1.00 98.38 97 GLU A C 1
ATOM 707 O O . GLU A 1 97 ? -20.419 5.061 36.234 1.00 98.38 97 GLU A O 1
ATOM 712 N N . THR A 1 98 ? -19.719 5.473 34.140 1.00 98.38 98 THR A N 1
ATOM 713 C CA . THR A 1 98 ? -20.731 4.634 33.479 1.00 98.38 98 THR A CA 1
ATOM 714 C C . THR A 1 98 ? -20.631 3.176 33.924 1.00 98.38 98 THR A C 1
ATOM 716 O O . THR A 1 98 ? -21.648 2.570 34.273 1.00 98.38 98 THR A O 1
ATOM 719 N N . LEU A 1 99 ? -19.417 2.620 33.996 1.00 98.38 99 LEU A N 1
ATOM 720 C CA . LEU A 1 99 ? -19.189 1.264 34.504 1.00 98.38 99 LEU A CA 1
ATOM 721 C C . LEU A 1 99 ? -19.590 1.131 35.980 1.00 98.38 99 LEU A C 1
ATOM 723 O O . LEU A 1 99 ? -20.264 0.174 36.348 1.00 98.38 99 LEU A O 1
ATOM 727 N N . GLN A 1 100 ? -19.244 2.103 36.830 1.00 98.19 100 GLN A N 1
ATOM 728 C CA . GLN A 1 100 ? -19.607 2.086 38.255 1.00 98.19 100 GLN A CA 1
ATOM 729 C C . GLN A 1 100 ? -21.119 2.128 38.498 1.00 98.19 100 GLN A C 1
ATOM 731 O O . GLN A 1 100 ? -21.603 1.524 39.457 1.00 98.19 100 GLN A O 1
ATOM 736 N N . LEU A 1 101 ? -21.860 2.852 37.657 1.00 98.25 101 LEU A N 1
ATOM 737 C CA . LEU A 1 101 ? -23.316 2.942 37.746 1.00 98.25 101 LEU A CA 1
ATOM 738 C C . LEU A 1 101 ? -24.011 1.658 37.267 1.00 98.25 101 LEU A C 1
ATOM 740 O O . LEU A 1 101 ? -25.076 1.326 37.789 1.00 98.25 101 LEU A O 1
ATOM 744 N N . ASN A 1 102 ? -23.408 0.933 36.320 1.00 97.94 102 ASN A N 1
ATOM 745 C CA . ASN A 1 102 ? -23.968 -0.289 35.737 1.00 97.94 102 ASN A CA 1
ATOM 746 C C . ASN A 1 102 ? -23.548 -1.581 36.462 1.00 97.94 102 ASN A C 1
ATOM 748 O O . ASN A 1 102 ? -24.333 -2.523 36.510 1.00 97.94 102 ASN A O 1
ATOM 752 N N . ASP A 1 103 ? -22.374 -1.625 37.098 1.00 97.69 103 ASP A N 1
ATOM 753 C CA . ASP A 1 103 ? -21.861 -2.799 37.831 1.00 97.69 103 ASP A CA 1
ATOM 754 C C . ASP A 1 103 ? -22.851 -3.422 38.842 1.00 97.69 103 ASP A C 1
ATOM 756 O O . ASP A 1 103 ? -22.914 -4.643 38.944 1.00 97.69 103 ASP A O 1
ATOM 760 N N . PRO A 1 104 ? -23.693 -2.670 39.579 1.00 96.44 104 PRO A N 1
ATOM 761 C CA . PRO A 1 104 ? -24.670 -3.285 40.483 1.00 96.44 104 PRO A CA 1
ATOM 762 C C . PRO A 1 104 ? -25.859 -3.983 39.799 1.00 96.44 104 PRO A C 1
ATOM 764 O O . PRO A 1 104 ? -26.634 -4.644 40.498 1.00 96.44 104 PRO A O 1
ATOM 767 N N . ILE A 1 105 ? -26.075 -3.771 38.495 1.00 94.56 105 ILE A N 1
ATOM 768 C CA . ILE A 1 105 ? -27.281 -4.208 37.767 1.00 94.56 105 ILE A CA 1
ATOM 769 C C . ILE A 1 105 ? -26.985 -5.094 36.552 1.00 94.56 105 ILE A C 1
ATOM 771 O O . ILE A 1 105 ? -27.820 -5.939 36.225 1.00 94.56 105 ILE A O 1
ATOM 775 N N . VAL A 1 106 ? -25.827 -4.925 35.915 1.00 95.56 106 VAL A N 1
ATOM 776 C CA . VAL A 1 106 ? -25.378 -5.728 34.774 1.00 95.56 106 VAL A CA 1
ATOM 777 C C . VAL A 1 106 ? -24.530 -6.877 35.293 1.00 95.56 106 VAL A C 1
ATOM 779 O O . VAL A 1 106 ? -23.604 -6.649 36.060 1.00 95.56 106 VAL A O 1
ATOM 782 N N . ASN A 1 107 ? -24.834 -8.103 34.866 1.00 93.88 107 ASN A N 1
ATOM 783 C CA . ASN A 1 107 ? -23.957 -9.245 35.103 1.00 93.88 107 ASN A CA 1
ATOM 784 C C . ASN A 1 107 ? -22.953 -9.337 33.953 1.00 93.88 107 ASN A C 1
ATOM 786 O O . ASN A 1 107 ? -23.240 -9.939 32.916 1.00 93.88 107 ASN A O 1
ATOM 790 N N . PHE A 1 108 ? -21.773 -8.757 34.138 1.00 94.62 108 PHE A N 1
ATOM 791 C CA . PHE A 1 108 ? -20.753 -8.689 33.095 1.00 94.62 108 PHE A CA 1
ATOM 792 C C . PHE A 1 108 ? -20.186 -10.054 32.702 1.00 94.62 108 PHE A C 1
ATOM 794 O O . PHE A 1 108 ? -19.702 -10.211 31.589 1.00 94.62 108 PHE A O 1
ATOM 801 N N . GLY A 1 109 ? -20.315 -11.072 33.559 1.00 90.88 109 GLY A N 1
ATOM 802 C CA . GLY A 1 109 ? -19.902 -12.437 33.224 1.00 90.88 109 GLY A CA 1
ATOM 803 C C . GLY A 1 109 ? -20.726 -13.103 32.116 1.00 90.88 109 GLY A C 1
ATOM 804 O O . GLY A 1 109 ? -20.436 -14.238 31.768 1.00 90.88 109 GLY A O 1
ATOM 805 N N . GLN A 1 110 ? -21.773 -12.453 31.593 1.00 89.25 110 GLN A N 1
ATOM 806 C CA . GLN A 1 110 ? -22.497 -12.915 30.398 1.00 89.25 110 GLN A CA 1
ATOM 807 C C . GLN A 1 110 ? -21.803 -12.524 29.086 1.00 89.25 110 GLN A C 1
ATOM 809 O O . GLN A 1 110 ? -22.165 -13.056 28.042 1.00 89.25 110 GLN A O 1
ATOM 814 N N . TYR A 1 111 ? -20.843 -11.602 29.156 1.00 90.62 111 TYR A N 1
ATOM 815 C CA . TYR A 1 111 ? -20.136 -11.028 28.012 1.00 90.62 111 TYR A CA 1
ATOM 816 C C . TYR A 1 111 ? -18.627 -11.335 28.055 1.00 90.62 111 TYR A C 1
ATOM 818 O O . TYR A 1 111 ? -17.871 -10.661 27.376 1.00 90.62 111 TYR A O 1
ATOM 826 N N . ASP A 1 112 ? -18.209 -12.280 28.906 1.00 85.75 112 ASP A N 1
ATOM 827 C CA . ASP A 1 112 ? -16.903 -12.966 28.904 1.00 85.75 112 ASP A CA 1
ATOM 828 C C . ASP A 1 112 ? -17.162 -14.300 28.209 1.00 85.75 112 ASP A C 1
ATOM 830 O O . ASP A 1 112 ? -17.564 -15.269 28.861 1.00 85.75 112 ASP A O 1
ATOM 834 N N . ASN A 1 113 ? -17.147 -14.280 26.877 1.00 78.88 113 ASN A N 1
ATOM 835 C CA . ASN A 1 113 ? -17.507 -15.442 26.071 1.00 78.88 113 ASN A CA 1
ATOM 836 C C . ASN A 1 113 ? -16.380 -15.923 25.165 1.00 78.88 113 ASN A C 1
ATOM 838 O O . ASN A 1 113 ? -16.547 -16.990 24.581 1.00 78.88 113 ASN A O 1
ATOM 842 N N . ASP A 1 114 ? -15.268 -15.201 25.053 1.00 69.69 114 ASP A N 1
ATOM 843 C CA . ASP A 1 114 ? -14.055 -15.696 24.414 1.00 69.69 114 ASP A CA 1
ATOM 844 C C . ASP A 1 114 ? -12.958 -16.037 25.438 1.00 69.69 114 ASP A C 1
ATOM 846 O O . ASP A 1 114 ? -12.902 -15.536 26.564 1.00 69.69 114 ASP A O 1
ATOM 850 N N . GLY A 1 115 ? -12.098 -16.989 25.077 1.00 64.50 115 GLY A N 1
ATOM 851 C CA . GLY A 1 115 ? -10.908 -17.322 25.853 1.00 64.50 115 GLY A CA 1
ATOM 852 C C . GLY A 1 115 ? -9.647 -16.642 25.320 1.00 64.50 115 GLY A C 1
ATOM 853 O O . GLY A 1 115 ? -9.701 -15.843 24.386 1.00 64.50 115 GLY A O 1
ATOM 854 N N . PRO A 1 116 ? -8.452 -16.983 25.844 1.00 61.88 116 PRO A N 1
ATOM 855 C CA . PRO A 1 116 ? -7.179 -16.499 25.304 1.00 61.88 116 PRO A CA 1
ATOM 856 C C . PRO A 1 116 ? -6.953 -16.806 23.815 1.00 61.88 116 PRO A C 1
ATOM 858 O O . PRO A 1 116 ? -6.037 -16.237 23.218 1.00 61.88 116 PRO A O 1
ATOM 861 N N . ASP A 1 117 ? -7.718 -17.742 23.247 1.00 58.31 117 ASP A N 1
ATOM 862 C CA . ASP A 1 117 ? -7.719 -18.079 21.825 1.00 58.31 117 ASP A CA 1
ATOM 863 C C . ASP A 1 117 ? -8.569 -17.129 20.957 1.00 58.31 117 ASP A C 1
ATOM 865 O O . ASP A 1 117 ? -8.447 -17.177 19.732 1.00 58.31 117 ASP A O 1
ATOM 869 N N . GLY A 1 118 ? -9.367 -16.245 21.570 1.00 62.00 118 GLY A N 1
ATOM 870 C CA . GLY A 1 118 ? -10.241 -15.280 20.897 1.00 62.00 118 GLY A CA 1
ATOM 871 C C . GLY A 1 118 ? -11.447 -15.915 20.204 1.00 62.00 118 GLY A C 1
ATOM 872 O O . GLY A 1 118 ? -12.049 -15.279 19.339 1.00 62.00 118 GLY A O 1
ATOM 873 N N . ILE A 1 119 ? -11.780 -17.173 20.519 1.00 65.69 119 ILE A N 1
ATOM 874 C CA . ILE A 1 119 ? -12.901 -17.890 19.908 1.00 65.69 119 ILE A CA 1
ATOM 875 C C . ILE A 1 119 ? -14.114 -17.840 20.847 1.00 65.69 119 ILE A C 1
ATOM 877 O O . ILE A 1 119 ? -14.074 -18.416 21.933 1.00 65.69 119 ILE A O 1
ATOM 881 N N . PRO A 1 120 ? -15.242 -17.252 20.420 1.00 68.50 120 PRO A N 1
ATOM 882 C CA . PRO A 1 120 ? -16.480 -17.315 21.180 1.00 68.50 120 PRO A CA 1
ATOM 883 C C . PRO A 1 120 ? -16.935 -18.737 21.546 1.00 68.50 120 PRO A C 1
ATOM 885 O O . PRO A 1 120 ? -17.149 -19.599 20.688 1.00 68.50 120 PRO A O 1
ATOM 888 N N . ASN A 1 121 ? -17.206 -18.945 22.832 1.00 64.25 121 ASN A N 1
ATOM 889 C CA . ASN A 1 121 ? -17.725 -20.155 23.469 1.00 64.25 121 ASN A CA 1
ATOM 890 C C . ASN A 1 121 ? -16.850 -21.413 23.277 1.00 64.25 121 ASN A C 1
ATOM 892 O O . ASN A 1 121 ? -17.360 -22.542 23.284 1.00 64.25 121 ASN A O 1
ATOM 896 N N . SER A 1 122 ? -15.535 -21.243 23.136 1.00 62.47 122 SER A N 1
ATOM 897 C CA . SER A 1 122 ? -14.519 -22.313 23.138 1.00 62.47 122 SER A CA 1
ATOM 898 C C . SER A 1 122 ? -14.374 -23.012 24.502 1.00 62.47 122 SER A C 1
ATOM 900 O O . SER A 1 122 ? -13.920 -24.161 24.573 1.00 62.47 122 SER A O 1
ATOM 902 N N . GLY A 1 123 ? -14.829 -22.366 25.583 1.00 62.69 123 GLY A N 1
ATOM 903 C CA . GLY A 1 123 ? -14.827 -22.897 26.946 1.00 62.69 123 GLY A CA 1
ATOM 904 C C . GLY A 1 123 ? -13.536 -22.641 27.728 1.00 62.69 123 GLY A C 1
ATOM 905 O O . GLY A 1 123 ? -13.319 -23.289 28.760 1.00 62.69 123 GLY A O 1
ATOM 906 N N . ASP A 1 124 ? -12.683 -21.732 27.251 1.00 62.34 124 ASP A N 1
ATOM 907 C CA . ASP A 1 124 ? -11.497 -21.220 27.942 1.00 62.34 124 ASP A CA 1
ATOM 908 C C . ASP A 1 124 ? -11.607 -19.739 28.353 1.00 62.34 124 ASP A C 1
ATOM 910 O O . ASP A 1 124 ? -10.576 -19.117 28.604 1.00 62.34 124 ASP A O 1
ATOM 914 N N . ASP A 1 125 ? -12.842 -19.245 28.530 1.00 78.75 125 ASP A N 1
ATOM 915 C CA . ASP A 1 125 ? -13.223 -17.880 28.932 1.00 78.75 125 ASP A CA 1
ATOM 916 C C . ASP A 1 125 ? -12.199 -17.212 29.873 1.00 78.75 125 ASP A C 1
ATOM 918 O O . ASP A 1 125 ? -11.844 -17.718 30.964 1.00 78.75 125 ASP A O 1
ATOM 922 N N . ASP A 1 126 ? -11.658 -16.080 29.427 1.00 81.12 126 ASP A N 1
ATOM 923 C CA . ASP A 1 126 ? -10.415 -15.515 29.948 1.00 81.12 126 ASP A CA 1
ATOM 924 C C . ASP A 1 126 ? -10.617 -14.593 31.167 1.00 81.12 126 ASP A C 1
ATOM 926 O O . ASP A 1 126 ? -9.641 -14.222 31.848 1.00 81.12 126 ASP A O 1
ATOM 930 N N . GLY A 1 127 ? -11.876 -14.359 31.550 1.00 89.06 127 GLY A N 1
ATOM 931 C CA . GLY A 1 127 ? -12.269 -13.542 32.690 1.00 89.06 127 GLY A CA 1
ATOM 932 C C . GLY A 1 127 ? -12.441 -12.068 32.382 1.00 89.06 127 GLY A C 1
ATOM 933 O O . GLY A 1 127 ? -12.573 -11.285 33.338 1.00 89.06 127 GLY A O 1
ATOM 934 N N . TYR A 1 128 ? -12.383 -11.688 31.113 1.00 91.00 128 TYR A N 1
ATOM 935 C CA . TYR A 1 128 ? -12.576 -10.334 30.636 1.00 91.00 128 TYR A CA 1
ATOM 936 C C . TYR A 1 128 ? -13.838 -10.255 29.787 1.00 91.00 128 TYR A C 1
ATOM 938 O O . TYR A 1 128 ? -14.183 -11.171 29.069 1.00 91.00 128 TYR A O 1
ATOM 946 N N . VAL A 1 129 ? -14.540 -9.130 29.881 1.00 91.69 129 VAL A N 1
ATOM 947 C CA . VAL A 1 129 ? -15.611 -8.829 28.929 1.00 91.69 129 VAL A CA 1
ATOM 948 C C . VAL A 1 129 ? -14.996 -8.580 27.554 1.00 91.69 129 VAL A C 1
ATOM 950 O O . VAL A 1 129 ? -14.113 -7.718 27.452 1.00 91.69 129 VAL A O 1
ATOM 953 N N . ASP A 1 130 ? -15.497 -9.265 26.526 1.00 85.69 130 ASP A N 1
ATOM 954 C CA . ASP A 1 130 ? -14.932 -9.256 25.170 1.00 85.69 130 ASP A CA 1
ATOM 955 C C . ASP A 1 130 ? -14.910 -7.830 24.584 1.00 85.69 130 ASP A C 1
ATOM 957 O O . ASP A 1 130 ? -13.901 -7.367 24.032 1.00 85.69 130 ASP A O 1
ATOM 961 N N . GLN A 1 131 ? -16.034 -7.110 24.739 1.00 90.56 131 GLN A N 1
ATOM 962 C CA . GLN A 1 131 ? -16.212 -5.734 24.277 1.00 90.56 131 GLN A CA 1
ATOM 963 C C . GLN A 1 131 ? -17.340 -4.996 25.022 1.00 90.56 131 GLN A C 1
ATOM 965 O O . GLN A 1 131 ? -18.473 -5.472 25.127 1.00 90.56 131 GLN A O 1
ATOM 970 N N . VAL A 1 132 ? -17.044 -3.771 25.470 1.00 96.00 132 VAL A N 1
ATOM 971 C CA . VAL A 1 132 ? -18.019 -2.835 26.057 1.00 96.00 132 VAL A CA 1
ATOM 972 C C . VAL A 1 132 ? -18.172 -1.609 25.165 1.00 96.00 132 VAL A C 1
ATOM 974 O O . VAL A 1 132 ? -17.189 -0.929 24.889 1.00 96.00 132 VAL A O 1
ATOM 977 N N . PHE A 1 133 ? -19.400 -1.265 24.788 1.00 97.75 133 PHE A N 1
ATOM 978 C CA . PHE A 1 133 ? -19.719 -0.000 24.125 1.00 97.75 133 PHE A CA 1
ATOM 979 C C . PHE A 1 133 ? -20.278 1.007 25.126 1.00 97.75 133 PHE A C 1
ATOM 981 O O . PHE A 1 133 ? -21.255 0.727 25.818 1.00 97.75 133 PHE A O 1
ATOM 988 N N . ILE A 1 134 ? -19.690 2.199 25.180 1.00 98.06 134 ILE A N 1
ATOM 989 C CA . ILE A 1 134 ? -20.232 3.354 25.899 1.00 98.06 134 ILE A CA 1
ATOM 990 C C . ILE A 1 134 ? -20.874 4.289 24.874 1.00 98.06 134 ILE A C 1
ATOM 992 O O . ILE A 1 134 ? -20.215 4.697 23.918 1.00 98.06 134 ILE A O 1
ATOM 996 N N . VAL A 1 135 ? -22.152 4.627 25.073 1.00 98.00 135 VAL A N 1
ATOM 997 C CA . VAL A 1 135 ? -22.910 5.495 24.153 1.00 98.00 135 VAL A CA 1
ATOM 998 C C . VAL A 1 135 ? -23.203 6.835 24.823 1.00 98.00 135 VAL A C 1
ATOM 1000 O O . VAL A 1 135 ? -23.963 6.882 25.792 1.00 98.00 135 VAL A O 1
ATOM 1003 N N . HIS A 1 136 ? -22.638 7.934 24.323 1.00 96.12 136 HIS A N 1
ATOM 1004 C CA . HIS A 1 136 ? -22.931 9.284 24.832 1.00 96.12 136 HIS A CA 1
ATOM 1005 C C . HIS A 1 136 ? -24.119 9.925 24.081 1.00 96.12 136 HIS A C 1
ATOM 1007 O O . HIS A 1 136 ? -24.429 9.540 22.959 1.00 96.12 136 HIS A O 1
ATOM 1013 N N . PRO A 1 137 ? -24.836 10.922 24.630 1.00 95.31 137 PRO A N 1
ATOM 1014 C CA . PRO A 1 137 ? -26.157 11.317 24.129 1.00 95.31 137 PRO A CA 1
ATOM 1015 C C . PRO A 1 137 ? -26.118 12.402 23.038 1.00 95.31 137 PRO A C 1
ATOM 1017 O O . PRO A 1 137 ? -27.128 13.057 22.781 1.00 95.31 137 PRO A O 1
ATOM 1020 N N . LYS A 1 138 ? -24.946 12.649 22.447 1.00 92.50 138 LYS A N 1
ATOM 1021 C CA . LYS A 1 138 ? -24.690 13.724 21.475 1.00 92.50 138 LYS A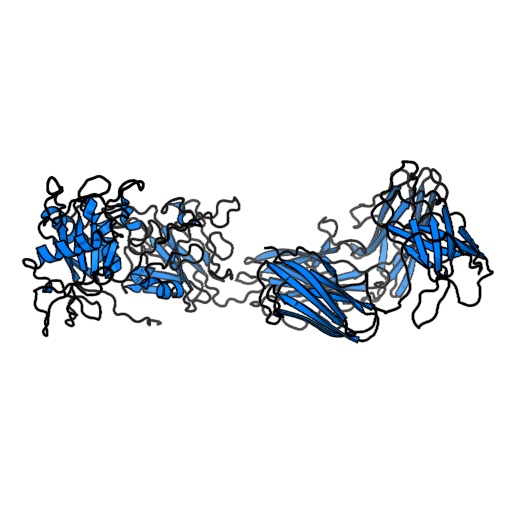 CA 1
ATOM 1022 C C . LYS A 1 138 ? -24.189 13.131 20.156 1.00 92.50 138 LYS A C 1
ATOM 1024 O O . LYS A 1 138 ? -23.973 11.926 20.073 1.00 92.50 138 LYS A O 1
ATOM 1029 N N . MET A 1 139 ? -24.045 13.988 19.146 1.00 91.56 139 MET A N 1
ATOM 1030 C CA . MET A 1 139 ? -23.293 13.663 17.928 1.00 91.56 139 MET A CA 1
ATOM 1031 C C . MET A 1 139 ? -21.819 13.489 18.289 1.00 91.56 139 MET A C 1
ATOM 1033 O O . MET A 1 139 ? -21.366 14.134 19.240 1.00 91.56 139 MET A O 1
ATOM 1037 N N . GLY A 1 140 ? -21.100 12.643 17.561 1.00 88.75 140 GLY A N 1
ATOM 1038 C CA . GLY A 1 140 ? -19.674 12.432 17.790 1.00 88.75 140 GLY A CA 1
ATOM 1039 C C . GLY A 1 140 ? -18.832 13.639 17.376 1.00 88.75 140 GLY A C 1
ATOM 1040 O O . GLY A 1 140 ? -19.319 14.569 16.716 1.00 88.75 140 GLY A O 1
ATOM 1041 N N . GLY A 1 141 ? -17.577 13.653 17.818 1.00 86.00 141 GLY A N 1
ATOM 1042 C CA . GLY A 1 141 ? -16.571 14.643 17.421 1.00 86.00 141 GLY A CA 1
ATOM 1043 C C . GLY A 1 141 ? -16.333 14.660 15.911 1.00 86.00 141 GLY A C 1
ATOM 1044 O O . GLY A 1 141 ? -16.155 15.732 15.334 1.00 86.00 141 GLY A O 1
ATOM 1045 N N . GLU A 1 142 ? -16.469 13.501 15.269 1.00 80.94 142 GLU A N 1
ATOM 1046 C CA . GLU A 1 142 ? -16.266 13.297 13.835 1.00 80.94 142 GLU A CA 1
ATOM 1047 C C . GLU A 1 142 ? -17.310 13.993 12.937 1.00 80.94 142 GLU A C 1
ATOM 1049 O O . GLU A 1 142 ? -17.104 14.144 11.736 1.00 80.94 142 GLU A O 1
ATOM 1054 N N . CYS A 1 143 ? -18.429 14.461 13.501 1.00 78.69 143 CYS A N 1
ATOM 1055 C CA . CYS A 1 143 ? -19.509 15.120 12.758 1.00 78.69 143 CYS A CA 1
ATOM 1056 C C . CYS A 1 143 ? -19.319 16.640 12.548 1.00 78.69 143 CYS A C 1
ATOM 1058 O O . CYS A 1 143 ? -20.218 17.292 12.006 1.00 78.69 143 CYS A O 1
ATOM 1060 N N . GLY A 1 144 ? -18.228 17.237 13.045 1.00 65.38 144 GLY A N 1
ATOM 1061 C CA . GLY A 1 144 ? -18.020 18.692 13.090 1.00 65.38 144 GLY A CA 1
ATOM 1062 C C . GLY A 1 144 ? -16.994 19.239 12.089 1.00 65.38 144 GLY A C 1
ATOM 1063 O O . GLY A 1 144 ? -16.182 18.512 11.539 1.00 65.38 144 GLY A O 1
ATOM 1064 N N . ASP A 1 145 ? -16.983 20.563 11.911 1.00 58.69 145 ASP A N 1
ATOM 1065 C CA . ASP A 1 145 ? -15.966 21.330 11.165 1.00 58.69 145 ASP A CA 1
ATOM 1066 C C . ASP A 1 145 ? -14.733 21.688 12.029 1.00 58.69 145 ASP A C 1
ATOM 1068 O O . ASP A 1 145 ? -14.049 22.681 11.778 1.00 58.69 145 ASP A O 1
ATOM 1072 N N . GLY A 1 146 ? -14.489 20.923 13.102 1.00 58.50 146 GLY A N 1
ATOM 1073 C CA . GLY A 1 146 ? -13.458 21.198 14.109 1.00 58.50 146 GLY A CA 1
ATOM 1074 C C . GLY A 1 146 ? -13.844 22.231 15.182 1.00 58.50 146 GLY A C 1
ATOM 1075 O O . GLY A 1 146 ? -13.050 22.501 16.080 1.00 58.50 146 GLY A O 1
ATOM 1076 N N . ALA A 1 147 ? -15.052 22.816 15.148 1.00 55.84 147 ALA A N 1
ATOM 1077 C CA . ALA A 1 147 ? -15.480 23.827 16.129 1.00 55.84 147 ALA A CA 1
ATOM 1078 C C . ALA A 1 147 ? -16.185 23.269 17.388 1.00 55.84 147 ALA A C 1
ATOM 1080 O O . ALA A 1 147 ? -16.505 24.041 18.300 1.00 55.84 147 ALA A O 1
ATOM 1081 N N . SER A 1 148 ? -16.463 21.960 17.454 1.00 66.88 148 SER A N 1
ATOM 1082 C CA . SER A 1 148 ? -17.115 21.309 18.601 1.00 66.88 148 SER A CA 1
ATOM 1083 C C . SER A 1 148 ? -16.225 20.256 19.253 1.00 66.88 148 SER A C 1
ATOM 1085 O O . SER A 1 148 ? -15.761 19.348 18.574 1.00 66.88 148 SER A O 1
ATOM 1087 N N . ASN A 1 149 ? -16.108 20.298 20.580 1.00 80.19 149 ASN A N 1
ATOM 1088 C CA . ASN A 1 149 ? -15.335 19.325 21.360 1.00 80.19 149 ASN A CA 1
ATOM 1089 C C . ASN A 1 149 ? -16.158 18.079 21.733 1.00 80.19 149 ASN A C 1
ATOM 1091 O O . ASN A 1 149 ? -15.931 17.493 22.786 1.00 80.19 149 ASN A O 1
ATOM 1095 N N . ASN A 1 150 ? -17.163 17.698 20.935 1.00 90.00 150 ASN A N 1
ATOM 1096 C CA . ASN A 1 150 ? -17.933 16.485 21.226 1.00 90.00 150 ASN A CA 1
ATOM 1097 C C . ASN A 1 150 ? -16.981 15.280 21.310 1.00 90.00 150 ASN A C 1
ATOM 1099 O O . ASN A 1 150 ? -15.976 15.243 20.602 1.00 90.00 150 ASN A O 1
ATOM 1103 N N . LEU A 1 151 ? -17.299 14.302 22.158 1.00 91.44 151 LEU A N 1
ATOM 1104 C CA . LEU A 1 151 ? -16.471 13.105 22.320 1.00 91.44 151 LEU A CA 1
ATOM 1105 C C . LEU A 1 151 ? -16.229 12.417 20.971 1.00 91.44 151 LEU A C 1
ATOM 1107 O O . LEU A 1 151 ? -17.180 12.178 20.228 1.00 91.44 151 LEU A O 1
ATOM 1111 N N . TRP A 1 152 ? -14.965 12.124 20.667 1.00 89.44 152 TRP A N 1
ATOM 1112 C CA . TRP A 1 152 ? -14.585 11.401 19.454 1.00 89.44 152 TRP A CA 1
ATOM 1113 C C . TRP A 1 152 ? -14.847 9.899 19.623 1.00 89.44 152 TRP A C 1
ATOM 1115 O O . TRP A 1 152 ? -14.579 9.346 20.698 1.00 89.44 152 TRP A O 1
ATOM 1125 N N . SER A 1 153 ? -15.366 9.245 18.583 1.00 89.88 153 SER A N 1
ATOM 1126 C CA . SER A 1 153 ? -15.557 7.787 18.571 1.00 89.88 153 SER A CA 1
ATOM 1127 C C . SER A 1 153 ? -14.209 7.066 18.572 1.00 89.88 153 SER A C 1
ATOM 1129 O O . SER A 1 153 ? -13.340 7.426 17.789 1.00 89.88 153 SER A O 1
ATOM 1131 N N . HIS A 1 154 ? -13.987 6.122 19.488 1.00 87.50 154 HIS A N 1
ATOM 1132 C CA . HIS A 1 154 ? -12.711 5.398 19.549 1.00 87.50 154 HIS A CA 1
ATOM 1133 C C . HIS A 1 154 ? -12.783 4.099 20.351 1.00 87.50 154 HIS A C 1
ATOM 1135 O O . HIS A 1 154 ? -13.509 4.009 21.350 1.00 87.50 154 HIS A O 1
ATOM 1141 N N . GLN A 1 155 ? -11.880 3.166 20.043 1.00 90.31 155 GLN A N 1
ATOM 1142 C CA . GLN A 1 155 ? -11.580 1.995 20.863 1.00 90.31 155 GLN A CA 1
ATOM 1143 C C . GLN A 1 155 ? -10.326 2.260 21.697 1.00 90.31 155 GLN A C 1
ATOM 1145 O O . GLN A 1 155 ? -9.270 2.633 21.193 1.00 90.31 155 GLN A O 1
ATOM 1150 N N . SER A 1 156 ? -10.405 2.040 23.011 1.00 90.56 156 SER A N 1
ATOM 1151 C CA . SER A 1 156 ? -9.198 2.031 23.844 1.00 90.56 156 SER A CA 1
ATOM 1152 C C . SER A 1 156 ? -9.291 1.051 25.012 1.00 90.56 156 SER A C 1
ATOM 1154 O O . SER A 1 156 ? -10.215 0.240 25.130 1.00 90.56 156 SER A O 1
ATOM 1156 N N . PHE A 1 157 ? -8.288 1.092 25.882 1.00 92.38 157 PHE A N 1
ATOM 1157 C CA . PHE A 1 157 ? -8.215 0.247 27.058 1.00 92.38 157 PHE A CA 1
ATOM 1158 C C . PHE A 1 157 ? -8.421 1.066 28.332 1.00 92.38 157 PHE A C 1
ATOM 1160 O O . PHE A 1 157 ? -7.748 2.068 28.559 1.00 92.38 157 PHE A O 1
ATOM 1167 N N . TYR A 1 158 ? -9.282 0.596 29.233 1.00 95.25 158 TYR A N 1
ATOM 1168 C CA . TYR A 1 158 ? -9.494 1.176 30.560 1.00 95.25 158 TYR A CA 1
ATOM 1169 C C . TYR A 1 158 ? -8.162 1.338 31.318 1.00 95.25 158 TYR A C 1
ATOM 1171 O O . TYR A 1 158 ? -7.914 2.364 31.959 1.00 95.25 158 TYR A O 1
ATOM 1179 N N . LYS A 1 159 ? -7.249 0.362 31.196 1.00 95.31 159 LYS A N 1
ATOM 1180 C CA . LYS A 1 159 ? -5.918 0.438 31.818 1.00 95.31 159 LYS A CA 1
ATOM 1181 C C . LYS A 1 159 ? -5.047 1.579 31.275 1.00 95.31 159 LYS A C 1
ATOM 1183 O O . LYS A 1 159 ? -4.159 2.014 32.004 1.00 95.31 159 LYS A O 1
ATOM 1188 N N . SER A 1 160 ? -5.276 2.061 30.050 1.00 93.06 160 SER A N 1
ATOM 1189 C CA . SER A 1 160 ? -4.529 3.192 29.477 1.00 93.06 160 SER A CA 1
ATOM 1190 C C . SER A 1 160 ? -4.797 4.483 30.252 1.00 93.06 160 SER A C 1
ATOM 1192 O O . SER A 1 160 ? -3.884 5.279 30.448 1.00 93.06 160 SER A O 1
ATOM 1194 N N . TRP A 1 161 ? -6.011 4.640 30.786 1.00 93.19 161 TRP A N 1
ATOM 1195 C CA . TRP A 1 161 ? -6.398 5.783 31.613 1.00 93.19 161 TRP A CA 1
ATOM 1196 C C . TRP A 1 161 ? -5.970 5.638 33.079 1.00 93.19 161 TRP A C 1
ATOM 1198 O O . TRP A 1 161 ? -5.530 6.599 33.708 1.00 93.19 161 TRP A O 1
ATOM 1208 N N . PHE A 1 162 ? -6.105 4.435 33.651 1.00 96.44 162 PHE A N 1
ATOM 1209 C CA . PHE A 1 162 ? -6.042 4.240 35.110 1.00 96.44 162 PHE A CA 1
ATOM 1210 C C . PHE A 1 162 ? -4.920 3.315 35.604 1.00 96.44 162 PHE A C 1
ATOM 1212 O O . PHE A 1 162 ? -4.809 3.069 36.808 1.00 96.44 162 PHE A O 1
ATOM 1219 N N . GLY A 1 163 ? -4.103 2.760 34.707 1.00 96.00 163 GLY A N 1
ATOM 1220 C CA . GLY A 1 163 ? -2.991 1.857 35.030 1.00 96.00 163 GLY A CA 1
ATOM 1221 C C . GLY A 1 163 ? -3.398 0.473 35.558 1.00 96.00 163 GLY A C 1
ATOM 1222 O O . GLY A 1 163 ? -2.539 -0.293 35.990 1.00 96.00 163 GLY A O 1
ATOM 1223 N N . SER A 1 164 ? -4.692 0.144 35.565 1.00 95.88 164 SER A N 1
ATOM 1224 C CA . SER A 1 164 ? -5.233 -1.153 35.995 1.00 95.88 164 SER A CA 1
ATOM 1225 C C . SER A 1 164 ? -6.594 -1.415 35.356 1.00 95.88 164 SER A C 1
ATOM 1227 O O . SER A 1 164 ? -7.273 -0.458 34.998 1.00 95.88 164 SER A O 1
ATOM 1229 N N . ASP A 1 165 ? -6.985 -2.686 35.231 1.00 96.94 165 ASP A N 1
ATOM 1230 C CA . ASP A 1 165 ? -8.295 -3.096 34.700 1.00 96.94 165 ASP A CA 1
ATOM 1231 C C . ASP A 1 165 ? -9.444 -2.672 35.633 1.00 96.94 165 ASP A C 1
ATOM 1233 O O . ASP A 1 165 ? -9.289 -2.657 36.863 1.00 96.94 165 ASP A O 1
ATOM 1237 N N . PHE A 1 166 ? -10.632 -2.421 35.079 1.00 97.62 166 PHE A N 1
ATOM 1238 C CA . PHE A 1 166 ? -11.837 -2.271 35.891 1.00 97.62 166 PHE A CA 1
ATOM 1239 C C . PHE A 1 166 ? -12.247 -3.644 36.430 1.00 97.62 166 PHE A C 1
ATOM 1241 O O . PHE A 1 166 ? -12.363 -4.611 35.681 1.00 97.62 166 PHE A O 1
ATOM 1248 N N . THR A 1 167 ? -12.441 -3.750 37.744 1.00 97.38 167 THR A N 1
ATOM 1249 C CA . THR A 1 167 ? -12.869 -4.997 38.390 1.00 97.38 167 THR A CA 1
ATOM 1250 C C . THR A 1 167 ? -14.339 -4.888 38.759 1.00 97.38 167 THR A C 1
ATOM 1252 O O . THR A 1 167 ? -14.694 -4.050 39.587 1.00 97.38 167 THR A O 1
ATOM 1255 N N . THR A 1 168 ? -15.161 -5.749 38.166 1.00 97.31 168 THR A N 1
ATOM 1256 C CA . THR A 1 168 ? -16.606 -5.813 38.424 1.00 97.31 168 THR A CA 1
ATOM 1257 C C . THR A 1 168 ? -16.904 -6.511 39.754 1.00 97.31 168 THR A C 1
ATOM 1259 O O . THR A 1 168 ? -16.029 -7.128 40.386 1.00 97.31 168 THR A O 1
ATOM 1262 N N . ASN A 1 169 ? -18.159 -6.456 40.195 1.00 95.62 169 ASN A N 1
ATOM 1263 C CA . ASN A 1 169 ? -18.623 -7.244 41.333 1.00 95.62 169 ASN A CA 1
ATOM 1264 C C . ASN A 1 169 ? -19.027 -8.689 40.960 1.00 95.62 169 ASN A C 1
ATOM 1266 O O . ASN A 1 169 ? -19.238 -9.504 41.872 1.00 95.62 169 ASN A O 1
ATOM 1270 N N . ASP A 1 170 ? -19.002 -9.048 39.675 1.00 95.50 170 ASP A N 1
ATOM 1271 C CA . ASP A 1 170 ? -19.384 -10.361 39.155 1.00 95.50 170 ASP A CA 1
ATOM 1272 C C . ASP A 1 170 ? -18.288 -11.415 39.328 1.00 95.50 170 ASP A C 1
ATOM 1274 O O . ASP A 1 170 ? -17.087 -11.146 39.261 1.00 95.50 170 ASP A O 1
ATOM 1278 N N . ASN A 1 171 ? -18.690 -12.656 39.605 1.00 92.00 171 ASN A N 1
ATOM 1279 C CA . ASN A 1 171 ? -17.746 -13.754 39.817 1.00 92.00 171 ASN A CA 1
ATOM 1280 C C . ASN A 1 171 ? -17.372 -14.414 38.486 1.00 92.00 171 ASN A C 1
ATOM 1282 O O . ASN A 1 171 ? -18.258 -14.843 37.755 1.00 92.00 171 ASN A O 1
ATOM 1286 N N . ARG A 1 172 ? -16.071 -14.608 38.251 1.00 87.75 172 ARG A N 1
ATOM 1287 C CA . ARG A 1 172 ? -15.556 -15.386 37.116 1.00 87.75 172 ARG A CA 1
ATOM 1288 C C . ARG A 1 172 ? -15.630 -16.896 37.377 1.00 87.75 172 ARG A C 1
ATOM 1290 O O . ARG A 1 172 ? -15.409 -17.348 38.512 1.00 87.75 172 ARG A O 1
ATOM 1297 N N . ALA A 1 173 ? -15.845 -17.688 36.326 1.00 76.44 173 ALA A N 1
ATOM 1298 C CA . ALA A 1 173 ? -15.563 -19.123 36.331 1.00 76.44 173 ALA A CA 1
ATOM 1299 C C . ALA A 1 173 ? -14.108 -19.412 36.777 1.00 76.44 173 ALA A C 1
ATOM 1301 O O . ALA A 1 173 ? -13.173 -18.698 36.438 1.00 76.44 173 ALA A O 1
ATOM 1302 N N . GLY A 1 174 ? -13.894 -20.432 37.614 1.00 77.56 174 GLY A N 1
ATOM 1303 C CA . GLY A 1 174 ? -12.554 -20.753 38.142 1.00 77.56 174 GLY A CA 1
ATOM 1304 C C . GLY A 1 174 ? -12.063 -19.876 39.311 1.00 77.56 174 GLY A C 1
ATOM 1305 O O . GLY A 1 174 ? -11.054 -20.213 39.932 1.00 77.56 174 GLY A O 1
ATOM 1306 N N . GLY A 1 175 ? -12.817 -18.839 39.697 1.00 83.94 175 GLY A N 1
ATOM 1307 C CA . GLY A 1 175 ? -12.548 -17.988 40.860 1.00 83.94 175 GLY A CA 1
ATOM 1308 C C . GLY A 1 175 ? -11.894 -16.649 40.507 1.00 83.94 175 GLY A C 1
ATOM 1309 O O . GLY A 1 175 ? -11.111 -16.542 39.573 1.00 83.94 175 GLY A O 1
ATOM 1310 N N . GLY A 1 176 ? -12.212 -15.611 41.286 1.00 90.56 176 GLY A N 1
ATOM 1311 C CA . GLY A 1 176 ? -11.846 -14.224 40.983 1.00 90.56 176 GLY A CA 1
ATOM 1312 C C . GLY A 1 176 ? -13.064 -13.394 40.581 1.00 90.56 176 GLY A C 1
ATOM 1313 O O . GLY A 1 176 ? -14.201 -13.767 40.882 1.00 90.56 176 GLY A O 1
ATOM 1314 N N . LYS A 1 177 ? -12.813 -12.253 39.942 1.00 95.06 177 LYS A N 1
ATOM 1315 C CA . LYS A 1 177 ? -13.834 -11.317 39.464 1.00 95.06 177 LYS A CA 1
ATOM 1316 C C . LYS A 1 177 ? -13.694 -11.110 37.965 1.00 95.06 177 LYS A C 1
ATOM 1318 O O . LYS A 1 177 ? -12.565 -11.157 37.477 1.00 95.06 177 LYS A O 1
ATOM 1323 N N . ILE A 1 178 ? -14.820 -10.891 37.291 1.00 95.31 178 ILE A N 1
ATOM 1324 C CA . ILE A 1 178 ? -14.835 -10.478 35.886 1.00 95.31 178 ILE A CA 1
ATOM 1325 C C . ILE A 1 178 ? -14.192 -9.096 35.782 1.00 95.31 178 ILE A C 1
ATOM 1327 O O . ILE A 1 178 ? -14.352 -8.246 36.673 1.00 95.31 178 ILE A O 1
ATOM 1331 N N . LYS A 1 179 ? -13.438 -8.879 34.713 1.00 96.12 179 LYS A N 1
ATOM 1332 C CA . LYS A 1 179 ? -12.725 -7.635 34.457 1.00 96.12 179 LYS A CA 1
ATOM 1333 C C . LYS A 1 179 ? -13.180 -6.994 33.159 1.00 96.12 179 LYS A C 1
ATOM 1335 O O . LYS A 1 179 ? -13.620 -7.664 32.239 1.00 96.12 179 LYS A O 1
ATOM 1340 N N . ILE A 1 180 ? -13.019 -5.681 33.081 1.00 96.12 180 ILE A N 1
ATOM 1341 C CA . ILE A 1 180 ? -13.230 -4.915 31.857 1.00 96.12 180 ILE A CA 1
ATOM 1342 C C . ILE A 1 180 ? -11.937 -4.166 31.576 1.00 96.12 180 ILE A C 1
ATOM 1344 O O . ILE A 1 180 ? -11.413 -3.446 32.434 1.00 96.12 180 ILE A O 1
ATOM 1348 N N . ASN A 1 181 ? -11.411 -4.366 30.373 1.00 94.25 181 ASN A N 1
ATOM 1349 C CA . ASN A 1 181 ? -10.257 -3.622 29.897 1.00 94.25 181 ASN A CA 1
ATOM 1350 C C . ASN A 1 181 ? -10.527 -2.994 28.533 1.00 94.25 181 ASN A C 1
ATOM 1352 O O . ASN A 1 181 ? -10.230 -1.821 28.376 1.00 94.25 181 ASN A O 1
ATOM 1356 N N . ARG A 1 182 ? -11.094 -3.719 27.569 1.00 91.94 182 ARG A N 1
ATOM 1357 C CA . ARG A 1 182 ? -11.432 -3.156 26.260 1.00 91.94 182 ARG A CA 1
ATOM 1358 C C . ARG A 1 182 ? -12.766 -2.403 26.318 1.00 91.94 182 ARG A C 1
ATOM 1360 O O . ARG A 1 182 ? -13.712 -2.879 26.943 1.00 91.94 182 ARG A O 1
ATOM 1367 N N . TYR A 1 183 ? -12.827 -1.232 25.692 1.00 95.19 183 TYR A N 1
ATOM 1368 C CA . TYR A 1 183 ? -14.071 -0.497 25.469 1.00 95.19 183 TYR A CA 1
ATOM 1369 C C . TYR A 1 183 ? -14.021 0.259 24.137 1.00 95.19 183 TYR A C 1
ATOM 1371 O O . TYR A 1 183 ? -12.932 0.579 23.655 1.00 95.19 183 TYR A O 1
ATOM 1379 N N . ALA A 1 184 ? -15.194 0.587 23.602 1.00 95.88 184 ALA A N 1
ATOM 1380 C CA . ALA A 1 184 ? -15.389 1.581 22.555 1.00 95.88 184 ALA A CA 1
ATOM 1381 C C . ALA A 1 184 ? -16.297 2.713 23.052 1.00 95.88 184 ALA A C 1
ATOM 1383 O O . ALA A 1 184 ? -17.250 2.478 23.803 1.00 95.88 184 ALA A O 1
ATOM 1384 N N . MET A 1 185 ? -15.992 3.941 22.647 1.00 95.12 185 MET A N 1
ATOM 1385 C CA . MET A 1 185 ? -16.815 5.131 22.846 1.00 95.12 185 MET A CA 1
ATOM 1386 C C . MET A 1 185 ? -17.530 5.448 21.538 1.00 95.12 185 MET A C 1
ATOM 1388 O O . MET A 1 185 ? -16.888 5.508 20.498 1.00 95.12 185 MET A O 1
ATOM 1392 N N . THR A 1 186 ? -18.843 5.654 21.591 1.00 95.31 186 THR A N 1
ATOM 1393 C CA . THR A 1 186 ? -19.663 5.924 20.401 1.00 95.31 186 THR A CA 1
ATOM 1394 C C . THR A 1 186 ? -20.725 6.988 20.693 1.00 95.31 186 THR A C 1
ATOM 1396 O O . THR A 1 186 ? -21.210 7.086 21.831 1.00 95.31 186 THR A O 1
ATOM 1399 N N . PRO A 1 187 ? -21.127 7.791 19.700 1.00 94.31 187 PRO A N 1
ATOM 1400 C CA . PRO A 1 187 ? -22.240 8.709 19.839 1.00 94.31 187 PRO A CA 1
ATOM 1401 C C . PRO A 1 187 ? -23.567 7.968 19.779 1.00 94.31 187 PRO A C 1
ATOM 1403 O O . PRO A 1 187 ? -23.713 6.950 19.116 1.00 94.31 187 PRO A O 1
ATOM 1406 N N . GLY A 1 188 ? -24.576 8.512 20.447 1.00 94.25 188 GLY A N 1
ATOM 1407 C CA . GLY A 1 188 ? -25.961 8.079 20.298 1.00 94.25 188 GLY A CA 1
ATOM 1408 C C . GLY A 1 188 ? -26.647 8.750 19.112 1.00 94.25 188 GLY A C 1
ATOM 1409 O O . GLY A 1 188 ? -27.649 8.236 18.617 1.00 94.25 188 GLY A O 1
ATOM 1410 N N . LEU A 1 189 ? -26.140 9.898 18.652 1.00 92.81 189 LEU A N 1
ATOM 1411 C CA . LEU A 1 189 ? -26.722 10.630 17.531 1.00 92.81 189 LEU A CA 1
ATOM 1412 C C . LEU A 1 189 ? -25.817 10.582 16.301 1.00 92.81 189 LEU A C 1
ATOM 1414 O O . LEU A 1 189 ? -24.619 10.826 16.410 1.00 92.81 189 LEU A O 1
ATOM 1418 N N . SER A 1 190 ? -26.408 10.350 15.131 1.00 90.25 190 SER A N 1
ATOM 1419 C CA . SER A 1 190 ? -25.726 10.504 13.845 1.00 90.25 190 SER A CA 1
ATOM 1420 C C . SER A 1 190 ? -25.456 11.974 13.531 1.00 90.25 190 SER A C 1
ATOM 1422 O O . SER A 1 190 ? -26.071 12.871 14.117 1.00 90.25 190 SER A O 1
ATOM 1424 N N . CYS A 1 191 ? -24.598 12.251 12.547 1.00 86.25 191 CYS A N 1
ATOM 1425 C CA . CYS A 1 191 ? -24.306 13.627 12.127 1.00 86.25 191 CYS A CA 1
ATOM 1426 C C . CYS A 1 191 ? -25.544 14.378 11.592 1.00 86.25 191 CYS A C 1
ATOM 1428 O O . CYS A 1 191 ? -25.576 15.607 11.576 1.00 86.25 191 CYS A O 1
ATOM 1430 N N . GLY A 1 192 ? -26.602 13.655 11.197 1.00 86.38 192 GLY A N 1
ATOM 1431 C CA . GLY A 1 192 ? -27.906 14.227 10.840 1.00 86.38 192 GLY A CA 1
ATOM 1432 C C . GLY A 1 192 ? -28.813 14.551 12.037 1.00 86.38 192 GLY A C 1
ATOM 1433 O O . GLY A 1 192 ? -29.931 15.034 11.844 1.00 86.38 192 GLY A O 1
ATOM 1434 N N . GLY A 1 193 ? -28.371 14.269 13.268 1.00 86.94 193 GLY A N 1
ATOM 1435 C CA . GLY A 1 193 ? -29.131 14.446 14.509 1.00 86.94 193 GLY A CA 1
ATOM 1436 C C . GLY A 1 193 ? -30.175 13.355 14.783 1.00 86.94 193 GLY A C 1
ATOM 1437 O O . GLY A 1 193 ? -30.959 13.493 15.725 1.00 86.94 193 GLY A O 1
ATOM 1438 N N . GLY A 1 194 ? -30.218 12.301 13.961 1.00 90.88 194 GLY A N 1
ATOM 1439 C CA . GLY A 1 194 ? -31.017 11.095 14.201 1.00 90.88 194 GLY A CA 1
ATOM 1440 C C . GLY A 1 194 ? -30.317 10.139 15.166 1.00 90.88 194 GLY A C 1
ATOM 1441 O O . GLY A 1 194 ? -29.218 10.427 15.622 1.00 90.88 194 GLY A O 1
ATOM 1442 N N . MET A 1 195 ? -30.941 9.002 15.486 1.00 92.12 195 MET A N 1
ATOM 1443 C CA . MET A 1 195 ? -30.247 7.927 16.209 1.00 92.12 195 MET A CA 1
ATOM 1444 C C . MET A 1 195 ? -29.107 7.400 15.333 1.00 92.12 195 MET A C 1
ATOM 1446 O O . MET A 1 195 ? -29.312 7.214 14.137 1.00 92.12 195 MET A O 1
ATOM 1450 N N . ILE A 1 196 ? -27.934 7.205 15.930 1.00 91.12 196 ILE A N 1
ATOM 1451 C CA . ILE A 1 196 ? -26.739 6.680 15.264 1.00 91.12 196 ILE A CA 1
ATOM 1452 C C . ILE A 1 196 ? -27.032 5.356 14.552 1.00 91.12 196 ILE A C 1
ATOM 1454 O O . ILE A 1 196 ? -27.801 4.536 15.057 1.00 91.12 196 ILE A O 1
ATOM 1458 N N . GLU A 1 197 ? -26.435 5.152 13.384 1.00 92.00 197 GLU A N 1
ATOM 1459 C CA . GLU A 1 197 ? -26.525 3.928 12.593 1.00 92.00 197 GLU A CA 1
ATOM 1460 C C . GLU A 1 197 ? -25.423 2.902 12.957 1.00 92.00 197 GLU A C 1
ATOM 1462 O O . GLU A 1 197 ? -24.666 3.098 13.906 1.00 92.00 197 GLU A O 1
ATOM 1467 N N . ILE A 1 198 ? -25.348 1.762 12.257 1.00 94.06 198 ILE A N 1
ATOM 1468 C CA . ILE A 1 198 ? -24.453 0.652 12.638 1.00 94.06 198 ILE A CA 1
ATOM 1469 C C . ILE A 1 198 ? -22.975 0.881 12.278 1.00 94.06 198 ILE A C 1
ATOM 1471 O O . ILE A 1 198 ? -22.122 0.205 12.840 1.00 94.06 198 ILE A O 1
ATOM 1475 N N . GLY A 1 199 ? -22.661 1.802 11.360 1.00 93.19 199 GLY A N 1
ATOM 1476 C CA . GLY A 1 199 ? -21.331 1.945 10.754 1.00 93.19 199 GLY A CA 1
ATOM 1477 C C . GLY A 1 199 ? -20.208 2.177 11.764 1.00 93.19 199 GLY A C 1
ATOM 1478 O O . GLY A 1 199 ? -19.206 1.464 11.738 1.00 93.19 199 GLY A O 1
ATOM 1479 N N . VAL A 1 200 ? -20.412 3.093 12.716 1.00 91.81 200 VAL A N 1
ATOM 1480 C CA . VAL A 1 200 ? -19.446 3.341 13.801 1.00 91.81 200 VAL A CA 1
ATOM 1481 C C . VAL A 1 200 ? -19.315 2.110 14.702 1.00 91.81 200 VAL A C 1
ATOM 1483 O O . VAL A 1 200 ? -18.209 1.698 15.022 1.00 91.81 200 VAL A O 1
ATOM 1486 N N . PHE A 1 201 ? -20.421 1.447 15.060 1.00 94.94 201 PHE A N 1
ATOM 1487 C CA . PHE A 1 201 ? -20.361 0.225 15.876 1.00 94.94 201 PHE A CA 1
ATOM 1488 C C . PHE A 1 201 ? -19.615 -0.913 15.175 1.00 94.94 201 PHE A C 1
ATOM 1490 O O . PHE A 1 201 ? -18.879 -1.646 15.832 1.00 94.94 201 PHE A O 1
ATOM 1497 N N . ALA A 1 202 ? -19.796 -1.056 13.860 1.00 95.44 202 ALA A N 1
ATOM 1498 C CA . ALA A 1 202 ? -19.086 -2.039 13.054 1.00 95.44 202 ALA A CA 1
ATOM 1499 C C . ALA A 1 202 ? -17.582 -1.751 13.035 1.00 95.44 202 ALA A C 1
ATOM 1501 O O . ALA A 1 202 ? -16.790 -2.635 13.344 1.00 95.44 202 ALA A O 1
ATOM 1502 N N . HIS A 1 203 ? -17.188 -0.509 12.766 1.00 94.44 203 HIS A N 1
ATOM 1503 C CA . HIS A 1 203 ? -15.786 -0.095 12.767 1.00 94.44 203 HIS A CA 1
ATOM 1504 C C . HIS A 1 203 ? -15.103 -0.357 14.121 1.00 94.44 203 HIS A C 1
ATOM 1506 O O . HIS A 1 203 ? -14.108 -1.075 14.202 1.00 94.44 203 HIS A O 1
ATOM 1512 N N . GLU A 1 204 ? -15.714 0.113 15.208 1.00 93.00 204 GLU A N 1
ATOM 1513 C CA . GLU A 1 204 ? -15.184 -0.044 16.565 1.00 93.00 204 GLU A CA 1
ATOM 1514 C C . GLU A 1 204 ? -15.118 -1.509 17.023 1.00 93.00 204 GLU A C 1
ATOM 1516 O O . GLU A 1 204 ? -14.237 -1.905 17.793 1.00 93.00 204 GLU A O 1
ATOM 1521 N N . PHE A 1 205 ? -16.041 -2.351 16.545 1.00 92.69 205 PHE A N 1
ATOM 1522 C CA . PHE A 1 205 ? -15.959 -3.789 16.784 1.00 92.69 205 PHE A CA 1
ATOM 1523 C C . PHE A 1 205 ? -14.829 -4.449 15.975 1.00 92.69 205 PHE A C 1
ATOM 1525 O O . PHE A 1 205 ? -14.219 -5.404 16.457 1.00 92.69 205 PHE A O 1
ATOM 1532 N N . GLY A 1 206 ? -14.470 -3.915 14.802 1.00 92.31 206 GLY A N 1
ATOM 1533 C CA . GLY A 1 206 ? -13.292 -4.329 14.032 1.00 92.31 206 GLY A CA 1
ATOM 1534 C C . GLY A 1 206 ? -11.998 -4.304 14.857 1.00 92.31 206 GLY A C 1
ATOM 1535 O O . GLY A 1 206 ? -11.230 -5.271 14.846 1.00 92.31 206 GLY A O 1
ATOM 1536 N N . HIS A 1 207 ? -11.809 -3.270 15.680 1.00 89.50 207 HIS A N 1
ATOM 1537 C CA . HIS A 1 207 ? -10.701 -3.208 16.640 1.00 89.50 207 HIS A CA 1
ATOM 1538 C C . HIS A 1 207 ? -10.784 -4.278 17.733 1.00 89.50 207 HIS A C 1
ATOM 1540 O O . HIS A 1 207 ? -9.761 -4.839 18.144 1.00 89.50 207 HIS A O 1
ATOM 1546 N N . ALA A 1 208 ? -11.994 -4.611 18.195 1.00 85.44 208 ALA A N 1
ATOM 1547 C CA . ALA A 1 208 ? -12.191 -5.657 19.197 1.00 85.44 208 ALA A CA 1
ATOM 1548 C C . ALA A 1 208 ? -11.712 -7.029 18.699 1.00 85.44 208 ALA A C 1
ATOM 1550 O O . ALA A 1 208 ? -11.131 -7.796 19.470 1.00 85.44 208 ALA A O 1
ATOM 1551 N N . ILE A 1 209 ? -11.848 -7.290 17.400 1.00 86.81 209 ILE A N 1
ATOM 1552 C CA . ILE A 1 209 ? -11.358 -8.514 16.752 1.00 86.81 209 ILE A CA 1
ATOM 1553 C C . ILE A 1 209 ? -9.945 -8.376 16.161 1.00 86.81 209 ILE A C 1
ATOM 1555 O O . ILE A 1 209 ? -9.466 -9.269 15.466 1.00 86.81 209 ILE A O 1
ATOM 1559 N N . GLY A 1 210 ? -9.231 -7.297 16.500 1.00 86.56 210 GLY A N 1
ATOM 1560 C CA . GLY A 1 210 ? -7.786 -7.177 16.297 1.00 86.56 210 GLY A CA 1
ATOM 1561 C C . GLY A 1 210 ? -7.344 -6.505 14.999 1.00 86.56 210 GLY A C 1
ATOM 1562 O O . GLY A 1 210 ? -6.168 -6.638 14.646 1.00 86.56 210 GLY A O 1
ATOM 1563 N N . ILE A 1 211 ? -8.240 -5.791 14.316 1.00 92.25 211 ILE A N 1
ATOM 1564 C CA . ILE A 1 211 ? -7.918 -5.044 13.095 1.00 92.25 211 ILE A CA 1
ATOM 1565 C C . ILE A 1 211 ? -7.643 -3.569 13.440 1.00 92.25 211 ILE A C 1
ATOM 1567 O O . ILE A 1 211 ? -8.454 -2.968 14.143 1.00 92.25 211 ILE A O 1
ATOM 1571 N N . PRO A 1 212 ? -6.509 -2.982 13.012 1.00 92.94 212 PRO A N 1
ATOM 1572 C CA . PRO A 1 212 ? -6.224 -1.562 13.213 1.00 92.94 212 PRO A CA 1
ATOM 1573 C C . PRO A 1 212 ? -6.984 -0.683 12.208 1.00 92.94 212 PRO A C 1
ATOM 1575 O O . PRO A 1 212 ? -7.557 -1.186 11.241 1.00 92.94 212 PRO A O 1
ATOM 1578 N N . ASP A 1 213 ? -6.929 0.626 12.418 1.00 92.88 213 ASP A N 1
ATOM 1579 C CA . ASP A 1 213 ? -7.316 1.620 11.423 1.00 92.88 213 ASP A CA 1
ATOM 1580 C C . ASP A 1 213 ? -6.448 1.497 10.175 1.00 92.88 213 ASP A C 1
ATOM 1582 O O . ASP A 1 213 ? -5.233 1.294 10.252 1.00 92.88 213 ASP A O 1
ATOM 1586 N N . LEU A 1 214 ? -7.102 1.606 9.023 1.00 94.62 214 LEU A N 1
ATOM 1587 C CA . LEU A 1 214 ? -6.497 1.578 7.693 1.00 94.62 214 LEU A CA 1
ATOM 1588 C C . LEU A 1 214 ? -6.618 2.929 6.969 1.00 94.62 214 LEU A C 1
ATOM 1590 O O . LEU A 1 214 ? -6.186 3.040 5.821 1.00 94.62 214 LEU A O 1
ATOM 1594 N N . TYR A 1 215 ? -7.195 3.941 7.620 1.00 90.75 215 TYR A N 1
ATOM 1595 C CA . TYR A 1 215 ? -6.988 5.342 7.257 1.00 90.75 215 TYR A CA 1
ATOM 1596 C C . TYR A 1 215 ? -5.686 5.867 7.885 1.00 90.75 215 TYR A C 1
ATOM 1598 O O . TYR A 1 215 ? -5.047 5.188 8.695 1.00 90.75 215 TYR A O 1
ATOM 1606 N N . ASP A 1 216 ? -5.287 7.068 7.490 1.00 88.44 216 ASP A N 1
ATOM 1607 C CA . ASP A 1 216 ? -4.108 7.742 8.021 1.00 88.44 216 ASP A CA 1
ATOM 1608 C C . ASP A 1 216 ? -4.367 8.342 9.416 1.00 88.44 216 ASP A C 1
ATOM 1610 O O . ASP A 1 216 ? -5.281 9.146 9.607 1.00 88.44 216 ASP A O 1
ATOM 1614 N N . THR A 1 217 ? -3.609 7.894 10.417 1.00 85.94 217 THR A N 1
ATOM 1615 C CA . THR A 1 217 ? -3.913 8.149 11.837 1.00 85.94 217 THR A CA 1
ATOM 1616 C C . THR A 1 217 ? -3.121 9.292 12.462 1.00 85.94 217 THR A C 1
ATOM 1618 O O . THR A 1 217 ? -3.424 9.668 13.598 1.00 85.94 217 THR A O 1
ATOM 1621 N N . ASP A 1 218 ? -2.091 9.807 11.792 1.00 77.81 218 ASP A N 1
ATOM 1622 C CA . ASP A 1 218 ? -1.375 11.005 12.222 1.00 77.81 218 ASP A CA 1
ATOM 1623 C C . ASP A 1 218 ? -1.762 12.224 11.380 1.00 77.81 218 ASP A C 1
ATOM 1625 O O . ASP A 1 218 ? -1.956 12.161 10.178 1.00 77.81 218 ASP A O 1
ATOM 1629 N N . GLU A 1 219 ? -1.941 13.360 12.058 1.00 62.62 219 GLU A N 1
ATOM 1630 C CA . GLU A 1 219 ? -2.213 14.650 11.420 1.00 62.62 219 GLU A CA 1
ATOM 1631 C C . GLU A 1 219 ? -0.903 15.448 11.345 1.00 62.62 219 GLU A C 1
ATOM 1633 O O . GLU A 1 219 ? -0.689 16.391 12.119 1.00 62.62 219 GLU A O 1
ATOM 1638 N N . ASP A 1 220 ? 0.013 15.056 10.460 1.00 57.19 220 ASP A N 1
ATOM 1639 C CA . ASP A 1 220 ? 1.251 15.802 10.230 1.00 57.19 220 ASP A CA 1
ATOM 1640 C C . ASP A 1 220 ? 1.115 16.763 9.028 1.00 57.19 220 ASP A C 1
ATOM 1642 O O . ASP A 1 220 ? 0.413 16.545 8.051 1.00 57.19 220 ASP A O 1
ATOM 1646 N N . LEU A 1 221 ? 1.788 17.918 9.095 1.00 48.12 221 LEU A N 1
ATOM 1647 C CA . LEU A 1 221 ? 1.666 19.018 8.116 1.00 48.12 221 LEU A CA 1
ATOM 1648 C C . LEU A 1 221 ? 2.324 18.728 6.742 1.00 48.12 221 LEU A C 1
ATOM 1650 O O . LEU A 1 221 ? 2.676 19.677 6.028 1.00 48.12 221 LEU A O 1
ATOM 1654 N N . ALA A 1 222 ? 2.576 17.466 6.386 1.00 47.34 222 ALA A N 1
ATOM 1655 C CA . ALA A 1 222 ? 3.445 17.093 5.272 1.00 47.34 222 ALA A CA 1
ATOM 1656 C C . ALA A 1 222 ? 2.961 15.852 4.504 1.00 47.34 222 ALA A C 1
ATOM 1658 O O . ALA A 1 222 ? 3.623 14.824 4.539 1.00 47.34 222 ALA A O 1
ATOM 1659 N N . GLY A 1 223 ? 1.892 16.006 3.718 1.00 54.97 223 GLY A N 1
ATOM 1660 C CA . GLY A 1 223 ? 1.253 14.854 3.077 1.00 54.97 223 GLY A CA 1
ATOM 1661 C C . GLY A 1 223 ? 0.322 14.212 4.087 1.00 54.97 223 GLY A C 1
ATOM 1662 O O . GLY A 1 223 ? 0.570 14.287 5.275 1.00 54.97 223 GLY A O 1
ATOM 1663 N N . ASP A 1 224 ? -0.837 13.799 3.626 1.00 76.25 224 ASP A N 1
ATOM 1664 C CA . ASP A 1 224 ? -1.960 13.480 4.482 1.00 76.25 224 ASP A CA 1
ATOM 1665 C C . ASP A 1 224 ? -2.794 12.599 3.540 1.00 76.25 224 ASP A C 1
ATOM 1667 O O . ASP A 1 224 ? -3.213 13.096 2.490 1.00 76.25 224 ASP A O 1
ATOM 1671 N N . SER A 1 225 ? -2.956 11.305 3.839 1.00 84.31 225 SER A N 1
ATOM 1672 C CA . SER A 1 225 ? -3.672 10.337 2.981 1.00 84.31 225 SER A CA 1
ATOM 1673 C C . SER A 1 225 ? -5.038 9.948 3.574 1.00 84.31 225 SER A C 1
ATOM 1675 O O . SER A 1 225 ? -5.270 10.056 4.774 1.00 84.31 225 SER A O 1
ATOM 1677 N N . GLU A 1 226 ? -5.989 9.479 2.766 1.00 88.00 226 GLU A N 1
ATOM 1678 C CA . GLU A 1 226 ? -7.220 8.826 3.252 1.00 88.00 226 GLU A CA 1
ATOM 1679 C C . GLU A 1 226 ? -7.004 7.327 3.553 1.00 88.00 226 GLU A C 1
ATOM 1681 O O . GLU A 1 226 ? -7.936 6.620 3.960 1.00 88.00 226 GLU A O 1
ATOM 1686 N N . GLY A 1 227 ? -5.777 6.823 3.363 1.00 91.50 227 GLY A N 1
ATOM 1687 C CA . GLY A 1 227 ? -5.450 5.404 3.429 1.00 91.50 227 GLY A CA 1
ATOM 1688 C C . GLY A 1 227 ? -6.300 4.621 2.433 1.00 91.50 227 GLY A C 1
ATOM 1689 O O . GLY A 1 227 ? -6.326 4.934 1.251 1.00 91.50 227 GLY A O 1
ATOM 1690 N N . ILE A 1 228 ? -7.054 3.627 2.907 1.00 94.00 228 ILE A N 1
ATOM 1691 C CA . ILE A 1 228 ? -7.942 2.846 2.025 1.00 94.00 228 ILE A CA 1
ATOM 1692 C C . ILE A 1 228 ? -9.290 3.525 1.712 1.00 94.00 228 ILE A C 1
ATOM 1694 O O . ILE A 1 228 ? -10.127 2.929 1.031 1.00 94.00 228 ILE A O 1
ATOM 1698 N N . GLY A 1 229 ? -9.560 4.713 2.265 1.00 92.94 229 GLY A N 1
ATOM 1699 C CA . GLY A 1 229 ? -10.780 5.474 1.989 1.00 92.94 229 GLY A CA 1
ATOM 1700 C C . GLY A 1 229 ? -12.086 4.697 2.225 1.00 92.94 229 GLY A C 1
ATOM 1701 O O . GLY A 1 229 ? -12.238 3.931 3.182 1.00 92.94 229 GLY A O 1
ATOM 1702 N N . TRP A 1 230 ? -13.061 4.925 1.353 1.00 93.56 230 TRP A N 1
ATOM 1703 C CA . TRP A 1 230 ? -14.401 4.335 1.325 1.00 93.56 230 TRP A CA 1
ATOM 1704 C C . TRP A 1 230 ? -14.421 2.860 0.906 1.00 93.56 230 TRP A C 1
ATOM 1706 O O . TRP A 1 230 ? -15.464 2.210 1.015 1.00 93.56 230 TRP A O 1
ATOM 1716 N N . TRP A 1 231 ? -13.278 2.304 0.495 1.00 95.31 231 TRP A N 1
ATOM 1717 C CA . TRP A 1 231 ? -13.165 0.920 0.033 1.00 95.31 231 TRP A CA 1
ATOM 1718 C C . TRP A 1 231 ? -13.126 -0.116 1.151 1.00 95.31 231 TRP A C 1
ATOM 1720 O O . TRP A 1 231 ? -13.262 -1.308 0.876 1.00 95.31 231 TRP A O 1
ATOM 1730 N N . GLY A 1 232 ? -12.984 0.285 2.416 1.00 96.12 232 GLY A N 1
ATOM 1731 C CA . GLY A 1 232 ? -13.067 -0.664 3.522 1.00 96.12 232 GLY A CA 1
ATOM 1732 C C . GLY A 1 232 ? -13.563 -0.075 4.833 1.00 96.12 232 GLY A C 1
ATOM 1733 O O . GLY A 1 232 ? -13.322 1.091 5.140 1.00 96.12 232 GLY A O 1
ATOM 1734 N N . LEU A 1 233 ? -14.221 -0.916 5.640 1.00 96.62 233 LEU A N 1
ATOM 1735 C CA . LEU A 1 233 ? -14.773 -0.548 6.953 1.00 96.62 233 LEU A CA 1
ATOM 1736 C C . LEU A 1 233 ? -13.771 0.181 7.861 1.00 96.62 233 LEU A C 1
ATOM 1738 O O . LEU A 1 233 ? -14.145 1.124 8.553 1.00 96.62 233 LEU A O 1
ATOM 1742 N N . MET A 1 234 ? -12.521 -0.288 7.877 1.00 95.44 234 MET A N 1
ATOM 1743 C CA . MET A 1 234 ? -11.462 0.228 8.754 1.00 95.44 234 MET A CA 1
ATOM 1744 C C . MET A 1 234 ? -10.776 1.484 8.199 1.00 95.44 234 MET A C 1
ATOM 1746 O O . MET A 1 234 ? -9.877 2.017 8.834 1.00 95.44 234 MET A O 1
ATOM 1750 N N . GLY A 1 235 ? -11.175 1.943 7.012 1.00 93.06 235 GLY A N 1
ATOM 1751 C CA . GLY A 1 235 ? -10.892 3.285 6.515 1.00 93.06 235 GLY A CA 1
ATOM 1752 C C . GLY A 1 235 ? -12.084 4.206 6.784 1.00 93.06 235 GLY A C 1
ATOM 1753 O O . GLY A 1 235 ? -12.700 4.177 7.848 1.00 93.06 235 GLY A O 1
ATOM 1754 N N . SER A 1 236 ? -12.476 4.967 5.768 1.00 91.12 236 SER A N 1
ATOM 1755 C CA . SER A 1 236 ? -13.682 5.803 5.784 1.00 91.12 236 SER A CA 1
ATOM 1756 C C . SER A 1 236 ? -14.974 5.035 5.449 1.00 91.12 236 SER A C 1
ATOM 1758 O O . SER A 1 236 ? -16.059 5.619 5.495 1.00 91.12 236 SER A O 1
ATOM 1760 N N . GLY A 1 237 ? -14.899 3.739 5.119 1.00 93.00 237 GLY A N 1
ATOM 1761 C CA . GLY A 1 237 ? -16.040 2.930 4.664 1.00 93.00 237 GLY A CA 1
ATOM 1762 C C . GLY A 1 237 ? -17.176 2.767 5.681 1.00 93.00 237 GLY A C 1
ATOM 1763 O O . GLY A 1 237 ? -18.316 2.502 5.297 1.00 93.00 237 GLY A O 1
ATOM 1764 N N . SER A 1 238 ? -16.914 3.005 6.970 1.00 90.62 238 SER A N 1
ATOM 1765 C CA . SER A 1 238 ? -17.948 3.095 8.015 1.00 90.62 238 SER A CA 1
ATOM 1766 C C . SER A 1 238 ? -18.964 4.224 7.772 1.00 90.62 238 SER A C 1
ATOM 1768 O O . SER A 1 238 ? -20.075 4.187 8.311 1.00 90.62 238 SER A O 1
ATOM 1770 N N . TRP A 1 239 ? -18.611 5.187 6.912 1.00 86.31 239 TRP A N 1
ATOM 1771 C CA . TRP A 1 239 ? -19.402 6.364 6.569 1.00 86.31 239 TRP A CA 1
ATOM 1772 C C . TRP A 1 239 ? -19.909 6.402 5.118 1.00 86.31 239 TRP A C 1
ATOM 1774 O O . TRP A 1 239 ? -20.562 7.390 4.784 1.00 86.31 239 TRP A O 1
ATOM 1784 N N . ASN A 1 240 ? -19.703 5.362 4.285 1.00 82.25 240 ASN A N 1
ATOM 1785 C CA . ASN A 1 240 ? -20.273 5.304 2.916 1.00 82.25 240 ASN A CA 1
ATOM 1786 C C . ASN A 1 240 ? -21.772 5.584 2.956 1.00 82.25 240 ASN A C 1
ATOM 1788 O O . ASN A 1 240 ? -22.274 6.584 2.443 1.00 82.25 240 ASN A O 1
ATOM 1792 N N . THR A 1 241 ? -22.474 4.739 3.708 1.00 84.81 241 THR A N 1
ATOM 1793 C CA . THR A 1 241 ? -23.656 5.165 4.440 1.00 84.81 241 THR A CA 1
ATOM 1794 C C . THR A 1 241 ? -23.567 4.581 5.844 1.00 84.81 241 THR A C 1
ATOM 1796 O O . THR A 1 241 ? -23.338 3.381 5.981 1.00 84.81 241 THR A O 1
ATOM 1799 N N . PRO A 1 242 ? -23.800 5.361 6.910 1.00 80.00 242 PRO A N 1
ATOM 1800 C CA . PRO A 1 242 ? -23.737 4.836 8.277 1.00 80.00 242 PRO A CA 1
ATOM 1801 C C . PRO A 1 242 ? -24.666 3.634 8.527 1.00 80.00 242 PRO A C 1
ATOM 1803 O O . PRO A 1 242 ? -24.450 2.836 9.437 1.00 80.00 242 PRO A O 1
ATOM 1806 N N . SER A 1 243 ? -25.721 3.491 7.720 1.00 87.06 243 SER A N 1
ATOM 1807 C CA . SER A 1 243 ? -26.671 2.377 7.754 1.00 87.06 243 SER A CA 1
ATOM 1808 C C . SER A 1 243 ? -26.252 1.141 6.950 1.00 87.06 243 SER A C 1
ATOM 1810 O O . SER A 1 243 ? -26.850 0.086 7.154 1.00 87.06 243 SER A O 1
ATOM 1812 N N . SER A 1 244 ? -25.294 1.286 6.032 1.00 90.75 244 SER A N 1
ATOM 1813 C CA . SER A 1 244 ? -24.736 0.233 5.178 1.00 90.75 244 SER A CA 1
ATOM 1814 C C . SER A 1 244 ? -23.235 0.505 4.971 1.00 90.75 244 SER A C 1
ATOM 1816 O O . SER A 1 244 ? -22.866 1.092 3.948 1.00 90.75 244 SER A O 1
ATOM 1818 N N . PRO A 1 245 ? -22.389 0.215 5.979 1.00 94.50 245 PRO A N 1
ATOM 1819 C CA . PRO A 1 245 ? -20.949 0.445 5.887 1.00 94.50 245 PRO A CA 1
ATOM 1820 C C . PRO A 1 245 ? -20.297 -0.504 4.873 1.00 94.50 245 PRO A C 1
ATOM 1822 O O . PRO A 1 245 ? -20.798 -1.605 4.657 1.00 94.50 245 PRO A O 1
ATOM 1825 N N . ALA A 1 246 ? -19.169 -0.094 4.290 1.00 95.88 246 ALA A N 1
ATOM 1826 C CA . ALA A 1 246 ? -18.407 -0.929 3.359 1.00 95.88 246 ALA A CA 1
ATOM 1827 C C . ALA A 1 246 ? -17.953 -2.242 4.011 1.00 95.88 246 ALA A C 1
ATOM 1829 O O . ALA A 1 246 ? -17.674 -2.275 5.212 1.00 95.88 246 ALA A O 1
ATOM 1830 N N . HIS A 1 247 ? -17.796 -3.297 3.213 1.00 96.88 247 HIS A N 1
ATOM 1831 C CA . HIS A 1 247 ? -17.149 -4.536 3.636 1.00 96.88 247 HIS A CA 1
ATOM 1832 C C . HIS A 1 247 ? -15.725 -4.278 4.141 1.00 96.88 247 HIS A C 1
ATOM 1834 O O . HIS A 1 247 ? -15.057 -3.298 3.810 1.00 96.88 247 HIS A O 1
ATOM 1840 N N . MET A 1 248 ? -15.222 -5.209 4.945 1.00 96.81 248 MET A N 1
ATOM 1841 C CA . MET A 1 248 ? -13.793 -5.310 5.235 1.00 96.81 248 MET A CA 1
ATOM 1842 C C . MET A 1 248 ? -13.017 -5.697 3.962 1.00 96.81 248 MET A C 1
ATOM 1844 O O . MET A 1 248 ? -13.479 -6.536 3.191 1.00 96.81 248 MET A O 1
ATOM 1848 N N . THR A 1 249 ? -11.821 -5.136 3.753 1.00 96.81 249 THR A N 1
ATOM 1849 C CA . THR A 1 249 ? -10.964 -5.473 2.595 1.00 96.81 249 THR A CA 1
ATOM 1850 C C . THR A 1 249 ? -10.630 -6.970 2.557 1.00 96.81 249 THR A C 1
ATOM 1852 O O . THR A 1 249 ? -10.619 -7.636 3.600 1.00 96.81 249 THR A O 1
ATOM 1855 N N . ALA A 1 250 ? -10.304 -7.536 1.388 1.00 96.12 250 ALA A N 1
ATOM 1856 C CA . ALA A 1 250 ? -9.822 -8.923 1.309 1.00 96.12 250 ALA A CA 1
ATOM 1857 C C . ALA A 1 250 ? -8.648 -9.197 2.261 1.00 96.12 250 ALA A C 1
ATOM 1859 O O . ALA A 1 250 ? -8.606 -10.264 2.872 1.00 96.12 250 ALA A O 1
ATOM 1860 N N . PHE A 1 251 ? -7.746 -8.227 2.446 1.00 96.00 251 PHE A N 1
ATOM 1861 C CA . PHE A 1 251 ? -6.620 -8.351 3.371 1.00 96.00 251 PHE A CA 1
ATOM 1862 C C . PHE A 1 251 ? -7.068 -8.612 4.816 1.00 96.00 251 PHE A C 1
ATOM 1864 O O . PHE A 1 251 ? -6.639 -9.570 5.465 1.00 96.00 251 PHE A O 1
ATOM 1871 N N . THR A 1 252 ? -7.981 -7.785 5.325 1.00 95.38 252 THR A N 1
ATOM 1872 C CA . THR A 1 252 ? -8.473 -7.908 6.707 1.00 95.38 252 THR A CA 1
ATOM 1873 C C . THR A 1 252 ? -9.314 -9.168 6.901 1.00 95.38 252 THR A C 1
ATOM 1875 O O . THR A 1 252 ? -9.140 -9.875 7.895 1.00 95.38 252 THR A O 1
ATOM 1878 N N . ARG A 1 253 ? -10.144 -9.531 5.914 1.00 95.75 253 ARG A N 1
ATOM 1879 C CA . ARG A 1 253 ? -10.897 -10.797 5.923 1.00 95.75 253 ARG A CA 1
ATOM 1880 C C . ARG A 1 253 ? -9.981 -12.020 5.890 1.00 95.75 253 ARG A C 1
ATOM 1882 O O . ARG A 1 253 ? -10.272 -13.003 6.569 1.00 95.75 253 ARG A O 1
ATOM 1889 N N . HIS A 1 254 ? -8.861 -11.965 5.168 1.00 94.31 254 HIS A N 1
ATOM 1890 C CA . HIS A 1 254 ? -7.858 -13.029 5.190 1.00 94.31 254 HIS A CA 1
ATOM 1891 C C . HIS A 1 254 ? -7.185 -13.157 6.559 1.00 94.31 254 HIS A C 1
ATOM 1893 O O . HIS A 1 254 ? -7.097 -14.260 7.098 1.00 94.31 254 HIS A O 1
ATOM 1899 N N . ARG A 1 255 ? -6.797 -12.036 7.183 1.00 90.81 255 ARG A N 1
ATOM 1900 C CA . ARG A 1 255 ? -6.207 -12.031 8.535 1.00 90.81 255 ARG A CA 1
ATOM 1901 C C . ARG A 1 255 ? -7.148 -12.595 9.609 1.00 90.81 255 ARG A C 1
ATOM 1903 O O . ARG A 1 255 ? -6.667 -13.185 10.575 1.00 90.81 255 ARG A O 1
ATOM 1910 N N . LEU A 1 256 ? -8.463 -12.467 9.428 1.00 91.94 256 LEU A N 1
ATOM 1911 C CA . LEU A 1 256 ? -9.487 -13.068 10.297 1.00 91.94 256 LEU A CA 1
ATOM 1912 C C . LEU A 1 256 ? -9.801 -14.538 9.949 1.00 91.94 256 LEU A C 1
ATOM 1914 O O . LEU A 1 256 ? -10.534 -15.208 10.678 1.00 91.94 256 LEU A O 1
ATOM 1918 N N . GLY A 1 257 ? -9.239 -15.058 8.854 1.00 92.44 257 GLY A N 1
ATOM 1919 C CA . GLY A 1 257 ? -9.487 -16.408 8.347 1.00 92.44 257 GLY A CA 1
ATOM 1920 C C . GLY A 1 257 ? -10.841 -16.577 7.651 1.00 92.44 257 GLY A C 1
ATOM 1921 O O . GLY A 1 257 ? -11.309 -17.702 7.496 1.00 92.44 257 GLY A O 1
ATOM 1922 N N . TRP A 1 258 ? -11.487 -15.482 7.245 1.00 93.94 258 TRP A N 1
ATOM 1923 C CA . TRP A 1 258 ? -12.776 -15.505 6.544 1.00 93.94 258 TRP A CA 1
ATOM 1924 C C . TRP A 1 258 ? -12.634 -15.668 5.029 1.00 93.94 258 TRP A C 1
ATOM 1926 O O . TRP A 1 258 ? -13.569 -16.124 4.375 1.00 93.94 258 TRP A O 1
ATOM 1936 N N . LEU A 1 259 ? -11.468 -15.328 4.479 1.00 93.19 259 LEU A N 1
ATOM 1937 C CA . LEU A 1 259 ? -11.145 -15.395 3.054 1.00 93.19 259 LEU A CA 1
ATOM 1938 C C . LEU A 1 259 ? -9.759 -16.018 2.837 1.00 93.19 259 LEU A C 1
ATOM 1940 O O . LEU A 1 259 ? -8.871 -15.898 3.678 1.00 93.19 259 LEU A O 1
ATOM 1944 N N . GLU A 1 260 ? -9.557 -16.662 1.688 1.00 88.25 260 GLU A N 1
ATOM 1945 C CA . GLU A 1 260 ? -8.264 -17.215 1.268 1.00 88.25 260 GLU A CA 1
ATOM 1946 C C . GLU A 1 260 ? -7.780 -16.562 -0.030 1.00 88.25 260 GLU A C 1
ATOM 1948 O O . GLU A 1 260 ? -8.576 -16.207 -0.905 1.00 88.25 260 GLU A O 1
ATOM 1953 N N . TYR A 1 261 ? -6.462 -16.454 -0.182 1.00 92.94 261 TYR A N 1
ATOM 1954 C CA . TYR A 1 261 ? -5.862 -15.935 -1.405 1.00 92.94 261 TYR A CA 1
ATOM 1955 C C . TYR A 1 261 ? -5.683 -17.024 -2.465 1.00 92.94 261 TYR A C 1
ATOM 1957 O O . TYR A 1 261 ? -5.182 -18.125 -2.210 1.00 92.94 261 TYR A O 1
ATOM 1965 N N . LEU A 1 262 ? -6.032 -16.686 -3.702 1.00 91.81 262 LEU A N 1
ATOM 1966 C CA . LEU A 1 262 ? -5.614 -17.404 -4.893 1.00 91.81 262 LEU A CA 1
ATOM 1967 C C . LEU A 1 262 ? -4.266 -16.853 -5.352 1.00 91.81 262 LEU A C 1
ATOM 1969 O O . LEU A 1 262 ? -4.205 -15.845 -6.049 1.00 91.81 262 LEU A O 1
ATOM 1973 N N . ILE A 1 263 ? -3.188 -17.531 -4.965 1.00 88.75 263 ILE A N 1
ATOM 1974 C CA . ILE A 1 263 ? -1.829 -17.144 -5.356 1.00 88.75 263 ILE A CA 1
ATOM 1975 C C . ILE A 1 263 ? -1.582 -17.526 -6.819 1.00 88.75 263 ILE A C 1
ATOM 1977 O O . ILE A 1 263 ? -1.680 -18.701 -7.198 1.00 88.75 263 ILE A O 1
ATOM 1981 N N . VAL A 1 264 ? -1.231 -16.538 -7.641 1.00 86.56 264 VAL A N 1
ATOM 1982 C CA . VAL A 1 264 ? -0.837 -16.747 -9.037 1.00 86.56 264 VAL A CA 1
ATOM 1983 C C . VAL A 1 264 ? 0.638 -17.136 -9.084 1.00 86.56 264 VAL A C 1
ATOM 1985 O O . VAL A 1 264 ? 1.520 -16.354 -8.753 1.00 86.56 264 VAL A O 1
ATOM 1988 N N . HIS A 1 265 ? 0.908 -18.376 -9.492 1.00 79.12 265 HIS A N 1
ATOM 1989 C CA . HIS A 1 265 ? 2.274 -18.902 -9.627 1.00 79.12 265 HIS A CA 1
ATOM 1990 C C . HIS A 1 265 ? 2.776 -18.948 -11.073 1.00 79.12 265 HIS A C 1
ATOM 1992 O O . HIS A 1 265 ? 3.956 -19.190 -11.297 1.00 79.12 265 HIS A O 1
ATOM 1998 N N . ASN A 1 266 ? 1.877 -18.812 -12.049 1.00 79.75 266 ASN A N 1
ATOM 1999 C CA . ASN A 1 266 ? 2.202 -18.799 -13.471 1.00 79.75 266 ASN A CA 1
ATOM 2000 C C . ASN A 1 266 ? 1.318 -17.781 -14.171 1.00 79.75 266 ASN A C 1
ATOM 2002 O O . ASN A 1 266 ? 0.199 -17.566 -13.710 1.00 79.75 266 ASN A O 1
ATOM 2006 N N . ASP A 1 267 ? 1.785 -17.239 -15.290 1.00 82.94 267 ASP A N 1
ATOM 2007 C CA . ASP A 1 267 ? 1.005 -16.282 -16.063 1.00 82.94 267 ASP A CA 1
ATOM 2008 C C . ASP A 1 267 ? -0.336 -16.889 -16.499 1.00 82.94 267 ASP A C 1
ATOM 2010 O O . ASP A 1 267 ? -0.424 -18.024 -16.985 1.00 82.94 267 ASP A O 1
ATOM 2014 N N . LEU A 1 268 ? -1.403 -16.120 -16.307 1.00 84.44 268 LEU A N 1
ATOM 2015 C CA . LEU A 1 268 ? -2.774 -16.472 -16.650 1.00 84.44 268 LEU A CA 1
ATOM 2016 C C . LEU A 1 268 ? -3.296 -15.437 -17.637 1.00 84.44 268 LEU A C 1
ATOM 2018 O O . LEU A 1 268 ? -3.196 -14.246 -17.390 1.00 84.44 268 LEU A O 1
ATOM 2022 N N . SER A 1 269 ? -3.896 -15.865 -18.744 1.00 83.69 269 SER A N 1
ATOM 2023 C CA . SER A 1 269 ? -4.366 -14.931 -19.776 1.00 83.69 269 SER A CA 1
ATOM 2024 C C . SER A 1 269 ? -5.797 -14.429 -19.574 1.00 83.69 269 SER A C 1
ATOM 2026 O O . SER A 1 269 ? -6.158 -13.412 -20.158 1.00 83.69 269 SER A O 1
ATOM 2028 N N . ASN A 1 270 ? -6.623 -15.146 -18.804 1.00 84.62 270 ASN A N 1
ATOM 2029 C CA . ASN A 1 270 ? -8.041 -14.821 -18.627 1.00 84.62 270 ASN A CA 1
ATOM 2030 C C . ASN A 1 270 ? -8.629 -15.495 -17.373 1.00 84.62 270 ASN A C 1
ATOM 2032 O O . ASN A 1 270 ? -9.402 -16.454 -17.470 1.00 84.62 270 ASN A O 1
ATOM 2036 N N . LEU A 1 271 ? -8.215 -15.041 -16.190 1.00 90.31 271 LEU A N 1
ATOM 2037 C CA . LEU A 1 271 ? -8.795 -15.463 -14.916 1.00 90.31 271 LEU A CA 1
ATOM 2038 C C . LEU A 1 271 ? -9.952 -14.525 -14.565 1.00 90.31 271 LEU A C 1
ATOM 2040 O O . LEU A 1 271 ? -9.763 -13.316 -14.493 1.00 90.31 271 LEU A O 1
ATOM 2044 N N . CYS A 1 272 ? -11.133 -15.090 -14.325 1.00 91.25 272 CYS A N 1
ATOM 2045 C CA . CYS A 1 272 ? -12.316 -14.321 -13.954 1.00 91.25 272 CYS A CA 1
ATOM 2046 C C . CYS A 1 272 ? -12.507 -14.349 -12.436 1.00 91.25 272 CYS A C 1
ATOM 2048 O O . CYS A 1 272 ? -12.655 -15.420 -11.839 1.00 91.25 272 CYS A O 1
ATOM 2050 N N . VAL A 1 273 ? -12.461 -13.163 -11.835 1.00 93.38 273 VAL A N 1
ATOM 2051 C CA . VAL A 1 273 ? -12.525 -12.918 -10.397 1.00 93.38 273 VAL A CA 1
ATOM 2052 C C . VAL A 1 273 ? -13.993 -12.694 -10.008 1.00 93.38 273 VAL A C 1
ATOM 2054 O O . VAL A 1 273 ? -14.623 -11.764 -10.523 1.00 93.38 273 VAL A O 1
ATOM 2057 N N . PRO A 1 274 ? -14.579 -13.553 -9.157 1.00 93.56 274 PRO A N 1
ATOM 2058 C CA . PRO A 1 274 ? -15.960 -13.392 -8.710 1.00 93.56 274 PRO A CA 1
ATOM 2059 C C . PRO A 1 274 ? -16.104 -12.232 -7.715 1.00 93.56 274 PRO A C 1
ATOM 2061 O O . PRO A 1 274 ? -15.124 -11.932 -7.034 1.00 93.56 274 PRO A O 1
ATOM 2064 N N . PRO A 1 275 ? -17.313 -11.657 -7.565 1.00 95.19 275 PRO A N 1
ATOM 2065 C CA . PRO A 1 275 ? -17.611 -10.690 -6.513 1.00 95.19 275 PRO A CA 1
ATOM 2066 C C . PRO A 1 275 ? -17.259 -11.258 -5.143 1.00 95.19 275 PRO A C 1
ATOM 2068 O O . PRO A 1 275 ? -17.661 -12.376 -4.783 1.00 95.19 275 PRO A O 1
ATOM 2071 N N . VAL A 1 276 ? -16.476 -10.500 -4.392 1.00 95.88 276 VAL A N 1
ATOM 2072 C CA . VAL A 1 276 ? -15.948 -10.940 -3.105 1.00 95.88 276 VAL A CA 1
ATOM 2073 C C . VAL A 1 276 ? -17.030 -10.938 -2.021 1.00 95.88 276 VAL A C 1
ATOM 2075 O O . VAL A 1 276 ? -16.889 -11.610 -1.012 1.00 95.88 276 VAL A O 1
ATOM 2078 N N . GLU A 1 277 ? -18.145 -10.245 -2.225 1.00 95.44 277 GLU A N 1
ATOM 2079 C CA . GLU A 1 277 ? -19.315 -10.270 -1.342 1.00 95.44 277 GLU A CA 1
ATOM 2080 C C . GLU A 1 277 ? -19.992 -11.655 -1.357 1.00 95.44 277 GLU A C 1
ATOM 2082 O O . GLU A 1 277 ? -20.610 -12.072 -0.380 1.00 95.44 277 GLU A O 1
ATOM 2087 N N . GLU A 1 278 ? -19.846 -12.409 -2.454 1.00 93.62 278 GLU A N 1
ATOM 2088 C CA . GLU A 1 278 ? -20.447 -13.737 -2.618 1.00 93.62 278 GLU A CA 1
ATOM 2089 C C . GLU A 1 278 ? -19.444 -14.892 -2.491 1.00 93.62 278 GLU A C 1
ATOM 2091 O O . GLU A 1 278 ? -19.834 -16.037 -2.217 1.00 93.62 278 GLU A O 1
ATOM 2096 N N . ARG A 1 279 ? -18.153 -14.643 -2.755 1.00 93.12 279 ARG A N 1
ATOM 2097 C CA . ARG A 1 279 ? -17.113 -15.680 -2.812 1.00 93.12 279 ARG A CA 1
ATOM 2098 C C . ARG A 1 279 ? -15.886 -15.294 -1.973 1.00 93.12 279 ARG A C 1
ATOM 2100 O O . ARG A 1 279 ? -15.271 -14.276 -2.263 1.00 93.12 279 ARG A O 1
ATOM 2107 N N . PRO A 1 280 ? -15.437 -16.161 -1.041 1.00 94.38 280 PRO A N 1
ATOM 2108 C CA . PRO A 1 280 ? -14.296 -15.898 -0.159 1.00 94.38 280 PRO A CA 1
ATOM 2109 C C . PRO A 1 280 ? -12.947 -16.086 -0.865 1.00 94.38 280 PRO A C 1
ATOM 2111 O O . PRO A 1 280 ? -12.150 -16.941 -0.473 1.00 94.38 280 PRO A O 1
ATOM 2114 N N . ILE A 1 281 ? -12.700 -15.330 -1.937 1.00 91.25 281 ILE A N 1
ATOM 2115 C CA . ILE A 1 281 ? -11.469 -15.414 -2.726 1.00 91.25 281 ILE A CA 1
ATOM 2116 C C . ILE A 1 281 ? -11.015 -14.037 -3.211 1.00 91.25 281 ILE A C 1
ATOM 2118 O O . ILE A 1 281 ? -11.805 -13.265 -3.743 1.00 91.25 281 ILE A O 1
ATOM 2122 N N . ALA A 1 282 ? -9.721 -13.768 -3.072 1.00 95.88 282 ALA A N 1
ATOM 2123 C CA . ALA A 1 282 ? -9.031 -12.645 -3.705 1.00 95.88 282 ALA A CA 1
ATOM 2124 C C . ALA A 1 282 ? -7.763 -13.164 -4.391 1.00 95.88 282 ALA A C 1
ATOM 2126 O O . ALA A 1 282 ? -7.233 -14.207 -4.002 1.00 95.88 282 ALA A O 1
ATOM 2127 N N . VAL A 1 283 ? -7.292 -12.492 -5.436 1.00 97.06 283 VAL A N 1
ATOM 2128 C CA . VAL A 1 283 ? -6.132 -12.933 -6.222 1.00 97.06 283 VAL A CA 1
ATOM 2129 C C . VAL A 1 283 ? -4.882 -12.241 -5.707 1.00 97.06 283 VAL A C 1
ATOM 2131 O O . VAL A 1 283 ? -4.814 -11.020 -5.709 1.00 97.06 283 VAL A O 1
ATOM 2134 N N . GLN A 1 284 ? -3.882 -13.013 -5.294 1.00 95.50 284 GLN A N 1
ATOM 2135 C CA . GLN A 1 284 ? -2.579 -12.480 -4.904 1.00 95.50 284 GLN A CA 1
ATOM 2136 C C . GLN A 1 284 ? -1.591 -12.663 -6.055 1.00 95.50 284 GLN A C 1
ATOM 2138 O O . GLN A 1 284 ? -1.426 -13.778 -6.568 1.00 95.50 284 GLN A O 1
ATOM 2143 N N . ILE A 1 285 ? -0.897 -11.585 -6.416 1.00 93.75 285 ILE A N 1
ATOM 2144 C CA . ILE A 1 285 ? 0.165 -11.594 -7.422 1.00 93.75 285 ILE A CA 1
ATOM 2145 C C . ILE A 1 285 ? 1.451 -11.002 -6.855 1.00 93.75 285 ILE A C 1
ATOM 2147 O O . ILE A 1 285 ? 1.450 -9.986 -6.161 1.00 93.75 285 ILE A O 1
ATOM 2151 N N . TRP A 1 286 ? 2.563 -11.662 -7.164 1.00 90.94 286 TRP A N 1
ATOM 2152 C CA . TRP A 1 286 ? 3.899 -11.160 -6.881 1.00 90.94 286 TRP A CA 1
ATOM 2153 C C . TRP A 1 286 ? 4.935 -11.815 -7.791 1.00 90.94 286 TRP A C 1
ATOM 2155 O O . TRP A 1 286 ? 4.640 -12.806 -8.461 1.00 90.94 286 TRP A O 1
ATOM 2165 N N . SER A 1 287 ? 6.154 -11.276 -7.798 1.00 75.88 287 SER A N 1
ATOM 2166 C CA . SER A 1 287 ? 7.269 -11.737 -8.627 1.00 75.88 287 SER A CA 1
ATOM 2167 C C . SER A 1 287 ? 7.503 -13.244 -8.474 1.00 75.88 287 SER A C 1
ATOM 2169 O O . SER A 1 287 ? 7.798 -13.743 -7.385 1.00 75.88 287 SER A O 1
ATOM 2171 N N . PHE A 1 288 ? 7.367 -13.979 -9.578 1.00 68.19 288 PHE A N 1
ATOM 2172 C CA . PHE A 1 288 ? 7.478 -15.438 -9.682 1.00 68.19 288 PHE A CA 1
ATOM 2173 C C . PHE A 1 288 ? 6.521 -16.218 -8.761 1.00 68.19 288 PHE A C 1
ATOM 2175 O O . PHE A 1 288 ? 6.771 -17.382 -8.437 1.00 68.19 288 PHE A O 1
ATOM 2182 N N . GLY A 1 289 ? 5.447 -15.577 -8.282 1.00 64.62 289 GLY A N 1
ATOM 2183 C CA . GLY A 1 289 ? 4.548 -16.125 -7.264 1.00 64.62 289 GLY A CA 1
ATOM 2184 C C . GLY A 1 289 ? 5.265 -16.515 -5.966 1.00 64.62 289 GLY A C 1
ATOM 2185 O O . GLY A 1 289 ? 4.819 -17.443 -5.280 1.00 64.62 289 GLY A O 1
ATOM 2186 N N . MET A 1 290 ? 6.411 -15.886 -5.675 1.00 64.88 290 MET A N 1
ATOM 2187 C CA . MET A 1 290 ? 7.222 -16.161 -4.491 1.00 64.88 290 MET A CA 1
ATOM 2188 C C . MET A 1 290 ? 6.634 -15.460 -3.264 1.00 64.88 290 MET A C 1
ATOM 2190 O O . MET A 1 290 ? 6.217 -14.311 -3.370 1.00 64.88 290 MET A O 1
ATOM 2194 N N . PRO A 1 291 ? 6.617 -16.119 -2.092 1.00 68.81 291 PRO A N 1
ATOM 2195 C CA . PRO A 1 291 ? 6.117 -15.504 -0.873 1.00 68.81 291 PRO A CA 1
ATOM 2196 C C . PRO A 1 291 ? 7.081 -14.420 -0.381 1.00 68.81 291 PRO A C 1
ATOM 2198 O O . PRO A 1 291 ? 8.279 -14.667 -0.213 1.00 68.81 291 PRO A O 1
ATOM 2201 N N . THR A 1 292 ? 6.527 -13.249 -0.109 1.00 82.62 292 THR A N 1
ATOM 2202 C CA . THR A 1 292 ? 7.187 -12.045 0.405 1.00 82.62 292 THR A CA 1
ATOM 2203 C C . THR A 1 292 ? 6.210 -11.306 1.309 1.00 82.62 292 THR A C 1
ATOM 2205 O O . THR A 1 292 ? 5.012 -11.591 1.291 1.00 82.62 292 THR A O 1
ATOM 2208 N N . ASP A 1 293 ? 6.727 -10.359 2.089 1.00 88.25 293 ASP A N 1
ATOM 2209 C CA . ASP A 1 293 ? 5.880 -9.469 2.885 1.00 88.25 293 ASP A CA 1
ATOM 2210 C C . ASP A 1 293 ? 5.165 -8.439 1.994 1.00 88.25 293 ASP A C 1
ATOM 2212 O O . ASP A 1 293 ? 4.086 -7.981 2.344 1.00 88.25 293 ASP A O 1
ATOM 2216 N N . GLU A 1 294 ? 5.732 -8.131 0.824 1.00 93.19 294 GLU A N 1
ATOM 2217 C CA . GLU A 1 294 ? 5.197 -7.177 -0.148 1.00 93.19 294 GLU A CA 1
ATOM 2218 C C . GLU A 1 294 ? 4.522 -7.896 -1.327 1.00 93.19 294 GLU A C 1
ATOM 2220 O O . GLU A 1 294 ? 5.119 -8.828 -1.871 1.00 93.19 294 GLU A O 1
ATOM 2225 N N . TYR A 1 295 ? 3.298 -7.522 -1.709 1.00 95.31 295 TYR A N 1
ATOM 2226 C CA . TYR A 1 295 ? 2.576 -8.097 -2.856 1.00 95.31 295 TYR A CA 1
ATOM 2227 C C . TYR A 1 295 ? 1.378 -7.250 -3.302 1.00 95.31 295 TYR A C 1
ATOM 2229 O O . TYR A 1 295 ? 0.926 -6.380 -2.566 1.00 95.31 295 TYR A O 1
ATOM 2237 N N . PHE A 1 296 ? 0.799 -7.555 -4.472 1.00 96.94 296 PHE A N 1
ATOM 2238 C CA . PHE A 1 296 ? -0.484 -6.976 -4.880 1.00 96.94 296 PHE A CA 1
ATOM 2239 C C . PHE A 1 296 ? -1.639 -7.952 -4.647 1.00 96.94 296 PHE A C 1
ATOM 2241 O O . PHE A 1 296 ? -1.531 -9.153 -4.926 1.00 96.94 296 PHE A O 1
ATOM 2248 N N . LEU A 1 297 ? -2.759 -7.431 -4.151 1.00 97.56 297 LEU A N 1
ATOM 2249 C CA . LEU A 1 297 ? -3.991 -8.173 -3.903 1.00 97.56 297 LEU A CA 1
ATOM 2250 C C . LEU A 1 297 ? -5.123 -7.587 -4.743 1.00 97.56 297 LEU A C 1
ATOM 2252 O O . LEU A 1 297 ? -5.385 -6.394 -4.688 1.00 97.56 297 LEU A O 1
ATOM 2256 N N . VAL A 1 298 ? -5.813 -8.429 -5.502 1.00 97.56 298 VAL A N 1
ATOM 2257 C CA . VAL A 1 298 ? -6.890 -8.024 -6.407 1.00 97.56 298 VAL A CA 1
ATOM 2258 C C . VAL A 1 298 ? -8.194 -8.664 -5.949 1.00 97.56 298 VAL A C 1
ATOM 2260 O O . VAL A 1 298 ? -8.308 -9.893 -5.903 1.00 97.56 298 VAL A O 1
ATOM 2263 N N . GLU A 1 299 ? -9.192 -7.844 -5.633 1.00 96.50 299 GLU A N 1
ATOM 2264 C CA . GLU A 1 299 ? -10.555 -8.295 -5.339 1.00 96.50 299 GLU A CA 1
ATOM 2265 C C . GLU A 1 299 ? -11.562 -7.625 -6.277 1.00 96.50 299 GLU A C 1
ATOM 2267 O O . GLU A 1 299 ? -11.351 -6.509 -6.743 1.00 96.50 299 GLU A O 1
ATOM 2272 N N . ASN A 1 300 ? -12.655 -8.323 -6.578 1.00 95.81 300 ASN A N 1
ATOM 2273 C CA . ASN A 1 300 ? -13.770 -7.775 -7.344 1.00 95.81 300 ASN A CA 1
ATOM 2274 C C . ASN A 1 300 ? -14.852 -7.311 -6.366 1.00 95.81 300 ASN A C 1
ATOM 2276 O O . ASN A 1 300 ? -15.380 -8.143 -5.626 1.00 95.81 300 ASN A O 1
ATOM 2280 N N . ARG A 1 301 ? -15.157 -6.013 -6.375 1.00 95.31 301 ARG A N 1
ATOM 2281 C CA . ARG A 1 301 ? -16.159 -5.374 -5.519 1.00 95.31 301 ARG A CA 1
ATOM 2282 C C . ARG A 1 301 ? -17.377 -4.982 -6.334 1.00 95.31 301 ARG A C 1
ATOM 2284 O O . ARG A 1 301 ? -17.252 -4.333 -7.373 1.00 95.31 301 ARG A O 1
ATOM 2291 N N . GLN A 1 302 ? -18.552 -5.376 -5.864 1.00 94.62 302 GLN A N 1
ATOM 2292 C CA . GLN A 1 302 ? -19.837 -5.101 -6.509 1.00 94.62 302 GLN A CA 1
ATOM 2293 C C . GLN A 1 302 ? -20.806 -4.489 -5.495 1.00 94.62 302 GLN A C 1
ATOM 2295 O O . GLN A 1 302 ? -20.658 -4.685 -4.292 1.00 94.62 302 GLN A O 1
ATOM 2300 N N . ALA A 1 303 ? -21.842 -3.778 -5.953 1.00 93.31 303 ALA A N 1
ATOM 2301 C CA . ALA A 1 303 ? -22.815 -3.122 -5.077 1.00 93.31 303 ALA A CA 1
ATOM 2302 C C . ALA A 1 303 ? -23.831 -4.130 -4.494 1.00 93.31 303 ALA A C 1
ATOM 2304 O O . ALA A 1 303 ? -25.050 -4.012 -4.668 1.00 93.31 303 ALA A O 1
ATOM 2305 N N . ILE A 1 304 ? -23.322 -5.146 -3.798 1.00 94.25 304 ILE A N 1
ATOM 2306 C CA . ILE A 1 304 ? -24.059 -6.269 -3.221 1.00 94.25 304 ILE A CA 1
ATOM 2307 C C . ILE A 1 304 ? -24.069 -6.127 -1.696 1.00 94.25 304 ILE A C 1
ATOM 2309 O O . ILE A 1 304 ? -23.055 -5.831 -1.073 1.00 94.25 304 ILE A O 1
ATOM 2313 N N . GLY A 1 305 ? -25.237 -6.345 -1.085 1.00 93.94 305 GLY A N 1
ATOM 2314 C CA . GLY A 1 305 ? -25.380 -6.330 0.373 1.00 93.94 305 GLY A CA 1
ATOM 2315 C C . GLY A 1 305 ? -24.958 -4.996 0.993 1.00 93.94 305 GLY A C 1
ATOM 2316 O O . GLY A 1 305 ? -25.432 -3.929 0.583 1.00 93.94 305 GLY A O 1
ATOM 2317 N N . PHE A 1 306 ? -24.070 -5.057 1.981 1.00 95.44 306 PHE A N 1
ATOM 2318 C CA . PHE A 1 306 ? -23.558 -3.884 2.686 1.00 95.44 306 PHE A CA 1
ATOM 2319 C C . PHE A 1 306 ? -22.700 -2.957 1.809 1.00 95.44 306 PHE A C 1
ATOM 2321 O O . PHE A 1 306 ? -22.706 -1.744 2.028 1.00 95.44 306 PHE A O 1
ATOM 2328 N N . ASP A 1 307 ? -22.102 -3.484 0.738 1.00 95.31 307 ASP A N 1
ATOM 2329 C CA . ASP A 1 307 ? -21.365 -2.716 -0.275 1.00 95.31 307 ASP A CA 1
ATOM 2330 C C . ASP A 1 307 ? -22.269 -2.015 -1.306 1.00 95.31 307 ASP A C 1
ATOM 2332 O O . ASP A 1 307 ? -21.792 -1.338 -2.213 1.00 95.31 307 ASP A O 1
ATOM 2336 N N . SER A 1 308 ? -23.596 -2.073 -1.147 1.00 92.88 308 SER A N 1
ATOM 2337 C CA . SER A 1 308 ? -24.570 -1.434 -2.054 1.00 92.88 308 SER A CA 1
ATOM 2338 C C . SER A 1 308 ? -24.412 0.080 -2.258 1.00 92.88 308 SER A C 1
ATOM 2340 O O . SER A 1 308 ? -25.097 0.657 -3.106 1.00 92.88 308 SER A O 1
ATOM 2342 N N . GLN A 1 309 ? -23.579 0.742 -1.454 1.00 91.31 309 GLN A N 1
ATOM 2343 C CA . GLN A 1 309 ? -23.293 2.178 -1.506 1.00 91.31 309 GLN A CA 1
ATOM 2344 C C . GLN A 1 309 ? -21.799 2.466 -1.723 1.00 91.31 309 GLN A C 1
ATOM 2346 O O . GLN A 1 309 ? -21.344 3.562 -1.400 1.00 91.31 309 GLN A O 1
ATOM 2351 N N . LEU A 1 310 ? -21.035 1.497 -2.239 1.00 92.44 310 LEU A N 1
ATOM 2352 C CA . LEU A 1 310 ? -19.683 1.756 -2.723 1.00 92.44 310 LEU A CA 1
ATOM 2353 C C . LEU A 1 310 ? -19.686 2.834 -3.823 1.00 92.44 310 LEU A C 1
ATOM 2355 O O . LEU A 1 310 ? -20.682 2.972 -4.544 1.00 92.44 310 LEU A O 1
ATOM 2359 N N . PRO A 1 311 ? -18.580 3.581 -3.985 1.00 90.06 311 PRO A N 1
ATOM 2360 C CA . PRO A 1 311 ? -18.493 4.639 -4.993 1.00 90.06 311 PRO A CA 1
ATOM 2361 C C . PRO A 1 311 ? -18.648 4.122 -6.430 1.00 90.06 311 PRO A C 1
ATOM 2363 O O . PRO A 1 311 ? -19.263 4.792 -7.264 1.00 90.06 311 PRO A O 1
ATOM 2366 N N . ALA A 1 312 ? -18.142 2.915 -6.702 1.00 90.88 312 ALA A N 1
ATOM 2367 C CA . ALA A 1 312 ? -18.284 2.207 -7.968 1.00 90.88 312 ALA A CA 1
ATOM 2368 C C . ALA A 1 312 ? -18.073 0.690 -7.805 1.00 90.88 312 ALA A C 1
ATOM 2370 O O . ALA A 1 312 ? -17.608 0.216 -6.771 1.00 90.88 312 ALA A O 1
ATOM 2371 N N . GLU A 1 313 ? -18.425 -0.059 -8.852 1.00 92.00 313 GLU A N 1
ATOM 2372 C CA . GLU A 1 313 ? -18.209 -1.505 -8.976 1.00 92.00 313 GLU A CA 1
ATOM 2373 C C . GLU A 1 313 ? -17.003 -1.761 -9.889 1.00 92.00 313 GLU A C 1
ATOM 2375 O O . GLU A 1 313 ? -16.882 -1.126 -10.941 1.00 92.00 313 GLU A O 1
ATOM 2380 N N . GLY A 1 314 ? -16.130 -2.699 -9.527 1.00 92.69 314 GLY A N 1
ATOM 2381 C CA . GLY A 1 314 ? -14.930 -2.996 -10.306 1.00 92.69 314 GLY A CA 1
ATOM 2382 C C . GLY A 1 314 ? -13.896 -3.823 -9.548 1.00 92.69 314 GLY A C 1
ATOM 2383 O O . GLY A 1 314 ? -14.157 -4.327 -8.454 1.00 92.69 314 GLY A O 1
ATOM 2384 N N . LEU A 1 315 ? -12.706 -3.979 -10.132 1.00 94.56 315 LEU A N 1
ATOM 2385 C CA . LEU A 1 315 ? -11.573 -4.524 -9.386 1.00 94.56 315 LEU A CA 1
ATOM 2386 C C . LEU A 1 315 ? -10.950 -3.419 -8.538 1.00 94.56 315 LEU A C 1
ATOM 2388 O O . LEU A 1 315 ? -10.630 -2.352 -9.059 1.00 94.56 315 LEU A O 1
ATOM 2392 N N . VAL A 1 316 ? -10.716 -3.716 -7.265 1.00 95.25 316 VAL A N 1
ATOM 2393 C CA . VAL A 1 316 ? -9.847 -2.923 -6.393 1.00 95.25 316 VAL A CA 1
ATOM 2394 C C . VAL A 1 316 ? -8.521 -3.667 -6.286 1.00 95.25 316 VAL A C 1
ATOM 2396 O O . VAL A 1 316 ? -8.495 -4.872 -6.003 1.00 95.25 316 VAL A O 1
ATOM 2399 N N . ILE A 1 317 ? -7.427 -2.963 -6.563 1.00 96.06 317 ILE A N 1
ATOM 2400 C CA . ILE A 1 317 ? -6.069 -3.491 -6.450 1.00 96.06 317 ILE A CA 1
ATOM 2401 C C . ILE A 1 317 ? -5.428 -2.846 -5.230 1.00 96.06 317 ILE A C 1
ATOM 2403 O O . ILE A 1 317 ? -5.419 -1.625 -5.114 1.00 96.06 317 ILE A O 1
ATOM 2407 N N . TYR A 1 318 ? -4.897 -3.671 -4.333 1.00 96.69 318 TYR A N 1
ATOM 2408 C CA . TYR A 1 318 ? -4.161 -3.220 -3.165 1.00 96.69 318 TYR A CA 1
ATOM 2409 C C . TYR A 1 318 ? -2.678 -3.531 -3.292 1.00 96.69 318 TYR A C 1
ATOM 2411 O O . TYR A 1 318 ? -2.331 -4.652 -3.670 1.00 96.69 318 TYR A O 1
ATOM 2419 N N . HIS A 1 319 ? -1.821 -2.604 -2.880 1.00 95.69 319 HIS A N 1
ATOM 2420 C CA . HIS A 1 319 ? -0.414 -2.871 -2.600 1.00 95.69 319 HIS A CA 1
ATOM 2421 C C . HIS A 1 319 ? -0.256 -3.140 -1.106 1.00 95.69 319 HIS A C 1
ATOM 2423 O O . HIS A 1 319 ? -0.622 -2.326 -0.260 1.00 95.69 319 HIS A O 1
ATOM 2429 N N . ILE A 1 320 ? 0.206 -4.340 -0.777 1.00 97.25 320 ILE A N 1
ATOM 2430 C CA . ILE A 1 320 ? 0.284 -4.841 0.590 1.00 97.25 320 ILE A CA 1
ATOM 2431 C C . ILE A 1 320 ? 1.744 -4.936 1.009 1.00 97.25 320 ILE A C 1
ATOM 2433 O O . ILE A 1 320 ? 2.539 -5.508 0.272 1.00 97.25 320 ILE A O 1
ATOM 2437 N N . ASP A 1 321 ? 2.058 -4.471 2.219 1.00 95.81 321 ASP A N 1
ATOM 2438 C CA . ASP A 1 321 ? 3.285 -4.780 2.957 1.00 95.81 321 ASP A CA 1
ATOM 2439 C C . ASP A 1 321 ? 2.929 -5.307 4.362 1.00 95.81 321 ASP A C 1
ATOM 2441 O O . ASP A 1 321 ? 2.650 -4.565 5.315 1.00 95.81 321 ASP A O 1
ATOM 2445 N N . GLU A 1 322 ? 2.936 -6.632 4.502 1.00 94.31 322 GLU A N 1
ATOM 2446 C CA . GLU A 1 322 ? 2.650 -7.321 5.761 1.00 94.31 322 GLU A CA 1
ATOM 2447 C C . GLU A 1 322 ? 3.679 -7.027 6.855 1.00 94.31 322 GLU A C 1
ATOM 2449 O O . GLU A 1 322 ? 3.334 -7.027 8.041 1.00 94.31 322 GLU A O 1
ATOM 2454 N N . GLY A 1 323 ? 4.926 -6.742 6.476 1.00 94.19 323 GLY A N 1
ATOM 2455 C CA . GLY A 1 323 ? 5.992 -6.396 7.407 1.00 94.19 323 GLY A CA 1
ATOM 2456 C C . GLY A 1 323 ? 5.701 -5.069 8.105 1.00 94.19 323 GLY A C 1
ATOM 2457 O O . GLY A 1 323 ? 5.846 -4.963 9.330 1.00 94.19 323 GLY A O 1
ATOM 2458 N N . VAL A 1 324 ? 5.220 -4.074 7.351 1.00 94.38 324 VAL A N 1
ATOM 2459 C CA . VAL A 1 324 ? 4.752 -2.792 7.903 1.00 94.38 324 VAL A CA 1
ATOM 2460 C C . VAL A 1 324 ? 3.494 -2.994 8.748 1.00 94.38 324 VAL A C 1
ATOM 2462 O O . VAL A 1 324 ? 3.438 -2.484 9.875 1.00 94.38 324 VAL A O 1
ATOM 2465 N N . TYR A 1 325 ? 2.522 -3.781 8.268 1.00 95.12 325 TYR A N 1
ATOM 2466 C CA . TYR A 1 325 ? 1.302 -4.089 9.023 1.00 95.12 325 TYR A CA 1
ATOM 2467 C C . TYR A 1 325 ? 1.623 -4.691 10.397 1.00 95.12 325 TYR A C 1
ATOM 2469 O O . TYR A 1 325 ? 1.216 -4.159 11.434 1.00 95.12 325 TYR A O 1
ATOM 2477 N N . ASP A 1 326 ? 2.395 -5.779 10.438 1.00 93.31 326 ASP A N 1
ATOM 2478 C CA . ASP A 1 326 ? 2.683 -6.498 11.679 1.00 93.31 326 ASP A CA 1
ATOM 2479 C C . ASP A 1 326 ? 3.532 -5.669 12.652 1.00 93.31 326 ASP A C 1
ATOM 2481 O O . ASP A 1 326 ? 3.357 -5.784 13.871 1.00 93.31 326 ASP A O 1
ATOM 2485 N N . ALA A 1 327 ? 4.401 -4.792 12.138 1.00 93.19 327 ALA A N 1
ATOM 2486 C CA . ALA A 1 327 ? 5.199 -3.881 12.954 1.00 93.19 327 ALA A CA 1
ATOM 2487 C C . ALA A 1 327 ? 4.370 -2.756 13.597 1.00 93.19 327 ALA A C 1
ATOM 2489 O O . ALA A 1 327 ? 4.677 -2.344 14.720 1.00 93.19 327 ALA A O 1
ATOM 2490 N N . LYS A 1 328 ? 3.336 -2.253 12.908 1.00 92.69 328 LYS A N 1
ATOM 2491 C CA . LYS A 1 328 ? 2.603 -1.037 13.305 1.00 92.69 328 LYS A CA 1
ATOM 2492 C C . LYS A 1 328 ? 1.169 -1.279 13.794 1.00 92.69 328 LYS A C 1
ATOM 2494 O O . LYS A 1 328 ? 0.571 -0.386 14.394 1.00 92.69 328 LYS A O 1
ATOM 2499 N N . ARG A 1 329 ? 0.608 -2.485 13.641 1.00 91.19 329 ARG A N 1
ATOM 2500 C CA . ARG A 1 329 ? -0.778 -2.780 14.068 1.00 91.19 329 ARG A CA 1
ATOM 2501 C C . ARG A 1 329 ? -1.033 -2.529 15.554 1.00 91.19 329 ARG A C 1
ATOM 2503 O O . ARG A 1 329 ? -2.124 -2.129 15.931 1.00 91.19 329 ARG A O 1
ATOM 2510 N N . SER A 1 330 ? -0.035 -2.736 16.421 1.00 87.31 330 SER A N 1
ATOM 2511 C CA . SER A 1 330 ? -0.202 -2.528 17.870 1.00 87.31 330 SER A CA 1
ATOM 2512 C C . SER A 1 330 ? -0.256 -1.058 18.282 1.00 87.31 330 SER A C 1
ATOM 2514 O O . SER A 1 330 ? -0.711 -0.757 19.383 1.00 87.31 330 SER A O 1
ATOM 2516 N N . THR A 1 331 ? 0.262 -0.168 17.435 1.00 87.56 331 THR A N 1
ATOM 2517 C CA . THR A 1 331 ? 0.229 1.287 17.628 1.00 87.56 331 THR A CA 1
ATOM 2518 C C . THR A 1 331 ? -0.866 1.948 16.809 1.00 87.56 331 THR A C 1
ATOM 2520 O O . THR A 1 331 ? -0.997 3.160 16.900 1.00 87.56 331 THR A O 1
ATOM 2523 N N . ASN A 1 332 ? -1.651 1.159 16.065 1.00 88.44 332 ASN A N 1
ATOM 2524 C CA . ASN A 1 332 ? -2.740 1.641 15.229 1.00 88.44 332 ASN A CA 1
ATOM 2525 C C . ASN A 1 332 ? -2.274 2.695 14.215 1.00 88.44 332 ASN A C 1
ATOM 2527 O O . ASN A 1 332 ? -2.870 3.749 14.105 1.00 88.44 332 ASN A O 1
ATOM 2531 N N . SER A 1 333 ? -1.146 2.431 13.553 1.00 90.81 333 SER A N 1
ATOM 2532 C CA . SER A 1 333 ? -0.475 3.405 12.684 1.00 90.81 333 SER A CA 1
ATOM 2533 C C . SER A 1 333 ? 0.037 2.750 11.397 1.00 90.81 333 SER A C 1
ATOM 2535 O O . SER A 1 333 ? 1.137 3.048 10.933 1.00 90.81 333 SER A O 1
ATOM 2537 N N . VAL A 1 334 ? -0.687 1.751 10.877 1.00 93.25 334 VAL A N 1
ATOM 2538 C CA . VAL A 1 334 ? -0.199 0.901 9.772 1.00 93.25 334 VAL A CA 1
ATOM 2539 C C . VAL A 1 334 ? -0.082 1.663 8.453 1.00 93.25 334 VAL A C 1
ATOM 2541 O O . VAL A 1 334 ? 0.876 1.425 7.724 1.00 93.25 334 VAL A O 1
ATOM 2544 N N . ASN A 1 335 ? -0.969 2.633 8.222 1.00 92.56 335 ASN A N 1
ATOM 2545 C CA . ASN A 1 335 ? -0.979 3.497 7.040 1.00 92.56 335 ASN A CA 1
ATOM 2546 C C . ASN A 1 335 ? -0.532 4.944 7.324 1.00 92.56 335 ASN A C 1
ATOM 2548 O O . ASN A 1 335 ? -0.578 5.766 6.425 1.00 92.56 335 ASN A O 1
ATOM 2552 N N . ALA A 1 336 ? -0.006 5.211 8.526 1.00 89.00 336 ALA A N 1
ATOM 2553 C CA . ALA A 1 336 ? 0.545 6.499 8.987 1.00 89.00 336 ALA A CA 1
ATOM 2554 C C . ALA A 1 336 ? 1.883 6.900 8.319 1.00 89.00 336 ALA A C 1
ATOM 2556 O O . ALA A 1 336 ? 2.798 7.417 8.947 1.00 89.00 336 ALA A O 1
ATOM 2557 N N . ASN A 1 337 ? 2.146 6.419 7.111 1.00 87.12 337 ASN A N 1
ATOM 2558 C CA . ASN A 1 337 ? 3.309 6.811 6.323 1.00 87.12 337 ASN A CA 1
ATOM 2559 C C . ASN A 1 337 ? 2.862 6.761 4.875 1.00 87.12 337 ASN A C 1
ATOM 2561 O O . ASN A 1 337 ? 2.815 5.690 4.271 1.00 87.12 337 ASN A O 1
ATOM 2565 N N . GLU A 1 338 ? 2.543 7.921 4.339 1.00 82.12 338 GLU A N 1
ATOM 2566 C CA . GLU A 1 338 ? 1.921 8.126 3.038 1.00 82.12 338 GLU A CA 1
ATOM 2567 C C . GLU A 1 338 ? 2.817 7.602 1.912 1.00 82.12 338 GLU A C 1
ATOM 2569 O O . GLU A 1 338 ? 2.329 7.118 0.896 1.00 82.12 338 GLU A O 1
ATOM 2574 N N . ALA A 1 339 ? 4.139 7.622 2.120 1.00 81.75 339 ALA A N 1
ATOM 2575 C CA . ALA A 1 339 ? 5.119 7.099 1.172 1.00 81.75 339 ALA A CA 1
ATOM 2576 C C . ALA A 1 339 ? 5.326 5.573 1.251 1.00 81.75 339 ALA A C 1
ATOM 2578 O O . ALA A 1 339 ? 5.998 5.012 0.388 1.00 81.75 339 ALA A O 1
ATOM 2579 N N . HIS A 1 340 ? 4.839 4.905 2.305 1.00 88.12 340 HIS A N 1
ATOM 2580 C CA . HIS A 1 340 ? 4.977 3.453 2.493 1.00 88.12 340 HIS A CA 1
ATOM 2581 C C . HIS A 1 340 ? 3.882 2.933 3.430 1.00 88.12 340 HIS A C 1
ATOM 2583 O O . HIS A 1 340 ? 4.109 2.721 4.633 1.00 88.12 340 HIS A O 1
ATOM 2589 N N . LYS A 1 341 ? 2.688 2.768 2.857 1.00 90.75 341 LYS A N 1
ATOM 2590 C CA . LYS A 1 341 ? 1.508 2.230 3.534 1.00 90.75 341 LYS A CA 1
ATOM 2591 C C . LYS A 1 341 ? 1.622 0.711 3.665 1.00 90.75 341 LYS A C 1
ATOM 2593 O O . LYS A 1 341 ? 2.342 0.054 2.922 1.00 90.75 341 LYS A O 1
ATOM 2598 N N . ALA A 1 342 ? 0.932 0.146 4.650 1.00 94.69 342 ALA A N 1
ATOM 2599 C CA . ALA A 1 342 ? 0.838 -1.306 4.788 1.00 94.69 342 ALA A CA 1
ATOM 2600 C C . ALA A 1 342 ? -0.228 -1.898 3.859 1.00 94.69 342 ALA A C 1
ATOM 2602 O O . ALA A 1 342 ? -0.101 -3.037 3.419 1.00 94.69 342 ALA A O 1
ATOM 2603 N N . ILE A 1 343 ? -1.301 -1.142 3.624 1.00 96.12 343 ILE A N 1
ATOM 2604 C CA . ILE A 1 343 ? -2.374 -1.471 2.691 1.00 96.12 343 ILE A CA 1
ATOM 2605 C C . ILE A 1 343 ? -2.688 -0.195 1.924 1.00 96.12 343 ILE A C 1
ATOM 2607 O O . ILE A 1 343 ? -3.263 0.734 2.493 1.00 96.12 343 ILE A O 1
ATOM 2611 N N . ASP A 1 344 ? -2.305 -0.175 0.658 1.00 93.62 344 ASP A N 1
ATOM 2612 C CA . ASP A 1 344 ? -2.502 0.933 -0.273 1.00 93.62 344 ASP A CA 1
ATOM 2613 C C . ASP A 1 344 ? -3.550 0.568 -1.311 1.00 93.62 344 ASP A C 1
ATOM 2615 O O . ASP A 1 344 ? -3.580 -0.588 -1.729 1.00 93.62 344 ASP A O 1
ATOM 2619 N N . VAL A 1 345 ? -4.390 1.509 -1.734 1.00 93.81 345 VAL A N 1
ATOM 2620 C CA . VAL A 1 345 ? -5.292 1.304 -2.878 1.00 93.81 345 VAL A CA 1
ATOM 2621 C C . VAL A 1 345 ? -4.603 1.879 -4.105 1.00 93.81 345 VAL A C 1
ATOM 2623 O O . VAL A 1 345 ? -4.283 3.054 -4.130 1.00 93.81 345 VAL A O 1
ATOM 2626 N N . GLU A 1 346 ? -4.383 1.058 -5.127 1.00 92.06 346 GLU A N 1
ATOM 2627 C CA . GLU A 1 346 ? -3.766 1.505 -6.378 1.00 92.06 346 GLU A CA 1
ATOM 2628 C C . GLU A 1 346 ? -4.867 2.028 -7.319 1.00 92.06 346 GLU A C 1
ATOM 2630 O O . GLU A 1 346 ? -5.463 1.255 -8.084 1.00 92.06 346 GLU A O 1
ATOM 2635 N N . CYS A 1 347 ? -5.163 3.330 -7.229 1.00 87.81 347 CYS A N 1
ATOM 2636 C CA . CYS A 1 347 ? -6.283 3.987 -7.916 1.00 87.81 347 CYS A CA 1
ATOM 2637 C C . CYS A 1 347 ? -6.106 4.025 -9.443 1.00 87.81 347 CYS A C 1
ATOM 2639 O O . CYS A 1 347 ? -5.106 4.528 -9.955 1.00 87.81 347 CYS A O 1
ATOM 2641 N N . ALA A 1 348 ? -7.080 3.523 -10.211 1.00 85.75 348 ALA A N 1
ATOM 2642 C CA . ALA A 1 348 ? -6.947 3.365 -11.667 1.00 85.75 348 ALA A CA 1
ATOM 2643 C C . ALA A 1 348 ? -6.835 4.686 -12.465 1.00 85.75 348 ALA A C 1
ATOM 2645 O O . ALA A 1 348 ? -6.428 4.673 -13.637 1.00 85.75 348 ALA A O 1
ATOM 2646 N N . ASP A 1 349 ? -7.197 5.821 -11.870 1.00 75.88 349 ASP A N 1
ATOM 2647 C CA . ASP A 1 349 ? -7.243 7.143 -12.492 1.00 75.88 349 ASP A CA 1
ATOM 2648 C C . ASP A 1 349 ? -6.081 8.079 -12.118 1.00 75.88 349 ASP A C 1
ATOM 2650 O O . ASP A 1 349 ? -6.036 9.202 -12.636 1.00 75.88 349 ASP A O 1
ATOM 2654 N N . ALA A 1 350 ? -5.069 7.607 -11.374 1.00 61.78 350 ALA A N 1
ATOM 2655 C CA . ALA A 1 350 ? -3.852 8.364 -11.023 1.00 61.78 350 ALA A CA 1
ATOM 2656 C C . ALA A 1 350 ? -2.964 8.761 -12.239 1.00 61.78 350 ALA A C 1
ATOM 2658 O O . ALA A 1 350 ? -1.794 9.121 -12.111 1.00 61.78 350 ALA A O 1
ATOM 2659 N N . ALA A 1 351 ? -3.519 8.711 -13.450 1.00 51.19 351 ALA A N 1
ATOM 2660 C CA . ALA A 1 351 ? -2.872 8.793 -14.750 1.00 51.19 351 ALA A CA 1
ATOM 2661 C C . ALA A 1 351 ? -3.127 10.098 -15.518 1.00 51.19 351 ALA A C 1
ATOM 2663 O O . ALA A 1 351 ? -2.908 10.149 -16.736 1.00 51.19 351 ALA A O 1
ATOM 2664 N N . SER A 1 352 ? -3.638 11.156 -14.881 1.00 44.66 352 SER A N 1
ATOM 2665 C CA . SER A 1 352 ? -3.860 12.399 -15.621 1.00 44.66 352 SER A CA 1
ATOM 2666 C C . SER A 1 352 ? -2.509 13.018 -16.034 1.00 44.66 352 SER A C 1
ATOM 2668 O O . SER A 1 352 ? -1.651 13.294 -15.208 1.00 44.66 352 SER A O 1
ATOM 2670 N N . TRP A 1 353 ? -2.331 13.175 -17.351 1.00 36.22 353 TRP A N 1
ATOM 2671 C CA . TRP A 1 353 ? -1.171 13.615 -18.156 1.00 36.22 353 TRP A CA 1
ATOM 2672 C C . TRP A 1 353 ? -0.374 14.868 -17.717 1.00 36.22 353 TRP A C 1
ATOM 2674 O O . TRP A 1 353 ? 0.527 15.308 -18.437 1.00 36.22 353 TRP A O 1
ATOM 2684 N N . GLU A 1 354 ? -0.697 15.474 -16.582 1.00 32.31 354 GLU A N 1
ATOM 2685 C CA . GLU A 1 354 ? 0.051 16.576 -15.993 1.00 32.31 354 GLU A CA 1
ATOM 2686 C C . GLU A 1 354 ? 0.995 15.974 -14.949 1.00 32.31 354 GLU A C 1
ATOM 2688 O O . GLU A 1 354 ? 0.530 15.408 -13.972 1.00 32.31 354 GLU A O 1
ATOM 2693 N N . HIS A 1 355 ? 2.311 16.038 -15.191 1.00 30.92 355 HIS A N 1
ATOM 2694 C CA . HIS A 1 355 ? 3.381 15.538 -14.314 1.00 30.92 355 HIS A CA 1
ATOM 2695 C C . HIS A 1 355 ? 3.202 15.959 -12.838 1.00 30.92 355 HIS A C 1
ATOM 2697 O O . HIS A 1 355 ? 3.828 16.911 -12.364 1.00 30.92 355 HIS A O 1
ATOM 2703 N N . VAL A 1 356 ? 2.396 15.208 -12.097 1.00 33.00 356 VAL A N 1
ATOM 2704 C CA . VAL A 1 356 ? 2.320 15.215 -10.644 1.00 33.00 356 VAL A CA 1
ATOM 2705 C C . VAL A 1 356 ? 2.613 13.786 -10.223 1.00 33.00 356 VAL A C 1
ATOM 2707 O O . VAL A 1 356 ? 1.869 12.858 -10.512 1.00 33.00 356 VAL A O 1
ATOM 2710 N N . VAL A 1 357 ? 3.769 13.614 -9.597 1.00 36.72 357 VAL A N 1
ATOM 2711 C CA . VAL A 1 357 ? 4.086 12.429 -8.804 1.00 36.72 357 VAL A CA 1
ATOM 2712 C C . VAL A 1 357 ? 2.968 12.325 -7.756 1.00 36.72 357 VAL A C 1
ATOM 2714 O O . VAL A 1 357 ? 2.798 13.280 -7.002 1.00 36.72 357 VAL A O 1
ATOM 2717 N N . ASN A 1 358 ? 2.186 11.243 -7.768 1.00 47.12 358 ASN A N 1
ATOM 2718 C CA . ASN A 1 358 ? 0.985 11.023 -6.942 1.00 47.12 358 ASN A CA 1
ATOM 2719 C C . ASN A 1 358 ? -0.179 11.996 -7.221 1.00 47.12 358 ASN A C 1
ATOM 2721 O O . ASN A 1 358 ? -0.486 12.872 -6.417 1.00 47.12 358 ASN A O 1
ATOM 2725 N N . ALA A 1 359 ? -0.862 11.808 -8.354 1.00 52.41 359 ALA A N 1
ATOM 2726 C CA . ALA A 1 359 ? -2.220 12.323 -8.569 1.00 52.41 359 ALA A CA 1
ATOM 2727 C C . ALA A 1 359 ? -3.303 11.350 -8.055 1.00 52.41 359 ALA A C 1
ATOM 2729 O O . ALA A 1 359 ? -4.444 11.440 -8.493 1.00 52.41 359 ALA A O 1
ATOM 2730 N N . ASP A 1 360 ? -2.925 10.415 -7.180 1.00 73.12 360 ASP A N 1
ATOM 2731 C CA . ASP A 1 360 ? -3.855 9.572 -6.436 1.00 73.12 360 ASP A CA 1
ATOM 2732 C C . ASP A 1 360 ? -4.607 10.461 -5.426 1.00 73.12 360 ASP A C 1
ATOM 2734 O O . ASP A 1 360 ? -4.012 11.222 -4.647 1.00 73.12 360 ASP A O 1
ATOM 2738 N N . ASP A 1 361 ? -5.931 10.471 -5.531 1.00 78.38 361 ASP A N 1
ATOM 2739 C CA . ASP A 1 361 ? -6.794 11.361 -4.763 1.00 78.38 361 ASP A CA 1
ATOM 2740 C C . ASP A 1 361 ? -6.953 10.925 -3.300 1.00 78.38 361 ASP A C 1
ATOM 2742 O O . ASP A 1 361 ? -7.130 11.797 -2.438 1.00 78.38 361 ASP A O 1
ATOM 2746 N N . LEU A 1 362 ? -6.776 9.636 -2.998 1.00 86.81 362 LEU A N 1
ATOM 2747 C CA . LEU A 1 362 ? -6.659 9.111 -1.642 1.00 86.81 362 LEU A CA 1
ATOM 2748 C C . LEU A 1 362 ? -5.339 9.568 -1.019 1.00 86.81 362 LEU A C 1
ATOM 2750 O O . LEU A 1 362 ? -5.329 10.023 0.125 1.00 86.81 362 LEU A O 1
ATOM 2754 N N . ASP A 1 363 ? -4.236 9.556 -1.766 1.00 83.31 363 ASP A N 1
ATOM 2755 C CA . ASP A 1 363 ? -2.916 9.991 -1.271 1.00 83.31 363 ASP A CA 1
ATOM 2756 C C . ASP A 1 363 ? -2.774 11.489 -1.056 1.00 83.31 363 ASP A C 1
ATOM 2758 O O . ASP A 1 363 ? -1.877 11.946 -0.344 1.00 83.31 363 ASP A O 1
ATOM 2762 N N . THR A 1 364 ? -3.658 12.263 -1.674 1.00 77.75 364 THR A N 1
ATOM 2763 C CA . THR A 1 364 ? -3.666 13.722 -1.572 1.00 77.75 364 THR A CA 1
ATOM 2764 C C . THR A 1 364 ? -4.816 14.260 -0.717 1.00 77.75 364 THR A C 1
ATOM 2766 O O . THR A 1 364 ? -4.987 15.484 -0.651 1.00 77.75 364 THR A O 1
ATOM 2769 N N . LYS A 1 365 ? -5.613 13.384 -0.077 1.00 80.38 365 LYS A N 1
ATOM 2770 C CA . LYS A 1 365 ? -6.872 13.732 0.619 1.00 80.38 365 LYS A CA 1
ATOM 2771 C C . LYS A 1 365 ? -7.814 14.581 -0.250 1.00 80.38 365 LYS A C 1
ATOM 2773 O O . LYS A 1 365 ? -8.567 15.426 0.246 1.00 80.38 365 LYS A O 1
ATOM 2778 N N . ALA A 1 366 ? -7.764 14.406 -1.570 1.00 82.88 366 ALA A N 1
ATOM 2779 C CA . ALA A 1 366 ? -8.619 15.144 -2.492 1.00 82.88 366 ALA A CA 1
ATOM 2780 C C . ALA A 1 366 ? -10.075 14.660 -2.397 1.00 82.88 366 ALA A C 1
ATOM 2782 O O . ALA A 1 366 ? -10.999 15.483 -2.428 1.00 82.88 366 ALA A O 1
ATOM 2783 N N . ASN A 1 367 ? -10.281 13.355 -2.217 1.00 85.62 367 ASN A N 1
ATOM 2784 C CA . ASN A 1 367 ? -11.545 12.760 -1.795 1.00 85.62 367 ASN A CA 1
ATOM 2785 C C . ASN A 1 367 ? -11.281 11.428 -1.058 1.00 85.62 367 ASN A C 1
ATOM 2787 O O . ASN A 1 367 ? -10.138 11.034 -0.888 1.00 85.62 367 ASN A O 1
ATOM 2791 N N . ARG A 1 368 ? -12.345 10.763 -0.586 1.00 88.19 368 ARG A N 1
ATOM 2792 C CA . ARG A 1 368 ? -12.290 9.505 0.188 1.00 88.19 368 ARG A CA 1
ATOM 2793 C C . ARG A 1 368 ? -12.485 8.247 -0.658 1.00 88.19 368 ARG A C 1
ATOM 2795 O O . ARG A 1 368 ? -12.720 7.181 -0.103 1.00 88.19 368 ARG A O 1
ATOM 2802 N N . GLY A 1 369 ? -12.423 8.383 -1.964 1.00 88.88 369 GLY A N 1
ATOM 2803 C CA . GLY A 1 369 ? -12.624 7.370 -2.980 1.00 88.88 369 GLY A CA 1
ATOM 2804 C C . GLY A 1 369 ? -13.762 7.743 -3.923 1.00 88.88 369 GLY A C 1
ATOM 2805 O O . GLY A 1 369 ? -14.799 8.276 -3.500 1.00 88.88 369 GLY A O 1
ATOM 2806 N N . ASP A 1 370 ? -13.591 7.452 -5.206 1.00 89.12 370 ASP A N 1
ATOM 2807 C CA . ASP A 1 370 ? -14.605 7.684 -6.223 1.00 89.12 370 ASP A CA 1
ATOM 2808 C C . ASP A 1 370 ? -14.657 6.576 -7.292 1.00 89.12 370 ASP A C 1
ATOM 2810 O O . ASP A 1 370 ? -14.314 5.426 -7.041 1.00 89.12 370 ASP A O 1
ATOM 2814 N N . ALA A 1 371 ? -15.253 6.845 -8.453 1.00 87.38 371 ALA A N 1
ATOM 2815 C CA . ALA A 1 371 ? -15.339 5.830 -9.497 1.00 87.38 371 ALA A CA 1
ATOM 2816 C C . ALA A 1 371 ? -13.984 5.582 -10.187 1.00 87.38 371 ALA A C 1
ATOM 2818 O O . ALA A 1 371 ? -13.773 4.502 -10.727 1.00 87.38 371 ALA A O 1
ATOM 2819 N N . GLY A 1 372 ? -13.083 6.561 -10.189 1.00 84.19 372 GLY A N 1
ATOM 2820 C CA . GLY A 1 372 ? -11.754 6.503 -10.786 1.00 84.19 372 GLY A CA 1
ATOM 2821 C C . GLY A 1 372 ? -10.831 5.462 -10.158 1.00 84.19 372 GLY A C 1
ATOM 2822 O O . GLY A 1 372 ? -9.988 4.916 -10.866 1.00 84.19 372 GLY A O 1
ATOM 2823 N N . ASP A 1 373 ? -11.053 5.098 -8.896 1.00 87.75 373 ASP A N 1
ATOM 2824 C CA . ASP A 1 373 ? -10.166 4.189 -8.163 1.00 87.75 373 ASP A CA 1
ATOM 2825 C C . ASP A 1 373 ? -10.252 2.741 -8.668 1.00 87.75 373 ASP A C 1
ATOM 2827 O O . ASP A 1 373 ? -9.284 1.983 -8.576 1.00 87.75 373 ASP A O 1
ATOM 2831 N N . VAL A 1 374 ? -11.408 2.334 -9.208 1.00 89.81 374 VAL A N 1
ATOM 2832 C CA . VAL A 1 374 ? -11.647 0.950 -9.638 1.00 89.81 374 VAL A CA 1
ATOM 2833 C C . VAL A 1 374 ? -11.234 0.687 -11.078 1.00 89.81 374 VAL A C 1
ATOM 2835 O O . VAL A 1 374 ? -11.504 1.437 -12.020 1.00 89.81 374 VAL A O 1
ATOM 2838 N N . TRP A 1 375 ? -10.670 -0.496 -11.279 1.00 89.12 375 TRP A N 1
ATOM 2839 C CA . TRP A 1 375 ? -10.292 -0.991 -12.590 1.00 89.12 375 TRP A CA 1
ATOM 2840 C C . TRP A 1 375 ? -11.485 -1.694 -13.247 1.00 89.12 375 TRP A C 1
ATOM 2842 O O . TRP A 1 375 ? -12.194 -2.445 -12.581 1.00 89.12 375 TRP A O 1
ATOM 2852 N N . CYS A 1 376 ? -11.637 -1.517 -14.568 1.00 78.62 376 CYS A N 1
ATOM 2853 C CA . CYS A 1 376 ? -12.720 -2.010 -15.452 1.00 78.62 376 CYS A CA 1
ATOM 2854 C C . CYS A 1 376 ? -13.853 -1.029 -15.820 1.00 78.62 376 CYS A C 1
ATOM 2856 O O . CYS A 1 376 ? -14.785 -1.438 -16.522 1.00 78.62 376 CYS A O 1
ATOM 2858 N N . LEU A 1 377 ? -13.789 0.249 -15.429 1.00 71.88 377 LEU A N 1
ATOM 2859 C CA . LEU A 1 377 ? -14.750 1.252 -15.907 1.00 71.88 377 LEU A CA 1
ATOM 2860 C C . LEU A 1 377 ? -14.480 1.704 -17.349 1.00 71.88 377 LEU A C 1
ATOM 2862 O O . LEU A 1 377 ? -13.355 1.670 -17.850 1.00 71.88 377 LEU A O 1
ATOM 2866 N N . GLU A 1 378 ? -15.531 2.160 -18.036 1.00 62.72 378 GLU A N 1
ATOM 2867 C CA . GLU A 1 378 ? -15.416 2.715 -19.387 1.00 62.72 378 GLU A CA 1
ATOM 2868 C C . GLU A 1 378 ? -14.532 3.976 -19.367 1.00 62.72 378 GLU A C 1
ATOM 2870 O O . GLU A 1 378 ? -14.939 5.023 -18.869 1.00 62.72 378 GLU A O 1
ATOM 2875 N N . GLY A 1 379 ? -13.319 3.870 -19.918 1.00 58.62 379 GLY A N 1
ATOM 2876 C CA . GLY A 1 379 ? -12.321 4.946 -19.931 1.00 58.62 379 GLY A CA 1
ATOM 2877 C C . GLY A 1 379 ? -11.210 4.812 -18.884 1.00 58.62 379 GLY A C 1
ATOM 2878 O O . GLY A 1 379 ? -10.231 5.549 -18.988 1.00 58.62 379 GLY A O 1
ATOM 2879 N N . ALA A 1 380 ? -11.317 3.865 -17.945 1.00 63.25 380 ALA A N 1
ATOM 2880 C CA . ALA A 1 380 ? -10.234 3.519 -17.025 1.00 63.25 380 ALA A CA 1
ATOM 2881 C C . ALA A 1 380 ? -9.115 2.748 -17.744 1.00 63.25 380 ALA A C 1
ATOM 2883 O O . ALA A 1 380 ? -9.327 2.139 -18.803 1.00 63.25 380 ALA A O 1
ATOM 2884 N N . GLN A 1 381 ? -7.914 2.752 -17.162 1.00 69.31 381 GLN A N 1
ATOM 2885 C CA . GLN A 1 381 ? -6.834 1.893 -17.633 1.00 69.31 381 GLN A CA 1
ATOM 2886 C C . GLN A 1 381 ? -7.259 0.420 -17.544 1.00 69.31 381 GLN A C 1
ATOM 2888 O O . GLN A 1 381 ? -7.870 -0.022 -16.576 1.00 69.31 381 GLN A O 1
ATOM 2893 N N . ASN A 1 382 ? -6.924 -0.365 -18.567 1.00 80.75 382 ASN A N 1
ATOM 2894 C CA . ASN A 1 382 ? -7.168 -1.811 -18.586 1.00 80.75 382 ASN A CA 1
ATOM 2895 C C . ASN A 1 382 ? -5.888 -2.629 -18.340 1.00 80.75 382 ASN A C 1
ATOM 2897 O O . ASN A 1 382 ? -5.867 -3.836 -18.611 1.00 80.75 382 ASN A O 1
ATOM 2901 N N . ARG A 1 383 ? -4.826 -1.953 -17.887 1.00 84.88 383 ARG A N 1
ATOM 2902 C CA . ARG A 1 383 ? -3.498 -2.502 -17.620 1.00 84.88 383 ARG A CA 1
ATOM 2903 C C . ARG A 1 383 ? -2.897 -1.857 -16.370 1.00 84.88 383 ARG A C 1
ATOM 2905 O O . ARG A 1 383 ? -2.933 -0.641 -16.263 1.00 84.88 383 ARG A O 1
ATOM 2912 N N . PHE A 1 384 ? -2.312 -2.667 -15.500 1.00 88.81 384 PHE A N 1
ATOM 2913 C CA . PHE A 1 384 ? -1.555 -2.270 -14.313 1.00 88.81 384 PHE A CA 1
ATOM 2914 C C . PHE A 1 384 ? -0.222 -3.026 -14.340 1.00 88.81 384 PHE A C 1
ATOM 2916 O O . PHE A 1 384 ? -0.228 -4.256 -14.291 1.00 88.81 384 PHE A O 1
ATOM 2923 N N . ASN A 1 385 ? 0.903 -2.334 -14.522 1.00 84.31 385 ASN A N 1
ATOM 2924 C CA . ASN A 1 385 ? 2.240 -2.923 -14.669 1.00 84.31 385 ASN A CA 1
ATOM 2925 C C . ASN A 1 385 ? 3.349 -1.935 -14.240 1.00 84.31 385 ASN A C 1
ATOM 2927 O O . ASN A 1 385 ? 3.070 -0.855 -13.728 1.00 84.31 385 ASN A O 1
ATOM 2931 N N . ALA A 1 386 ? 4.623 -2.277 -14.442 1.00 80.06 386 ALA A N 1
ATOM 2932 C CA . ALA A 1 386 ? 5.742 -1.487 -13.918 1.00 80.06 386 ALA A CA 1
ATOM 2933 C C . ALA A 1 386 ? 5.908 -0.093 -14.561 1.00 80.06 386 ALA A C 1
ATOM 2935 O O . ALA A 1 386 ? 6.657 0.726 -14.034 1.00 80.06 386 ALA A O 1
ATOM 2936 N N . ILE A 1 387 ? 5.235 0.181 -15.686 1.00 71.25 387 ILE A N 1
ATOM 2937 C CA . ILE A 1 387 ? 5.307 1.460 -16.415 1.00 71.25 387 ILE A CA 1
ATOM 2938 C C . ILE A 1 387 ? 3.988 2.239 -16.412 1.00 71.25 387 ILE A C 1
ATOM 2940 O O . ILE A 1 387 ? 3.923 3.333 -16.975 1.00 71.25 387 ILE A O 1
ATOM 2944 N N . THR A 1 388 ? 2.920 1.687 -15.834 1.00 76.75 388 THR A N 1
ATOM 2945 C CA . THR A 1 388 ? 1.664 2.420 -15.655 1.00 76.75 388 THR A CA 1
ATOM 2946 C C . THR A 1 388 ? 1.778 3.398 -14.490 1.00 76.75 388 THR A C 1
ATOM 2948 O O . THR A 1 388 ? 2.729 3.377 -13.714 1.00 76.75 388 THR A O 1
ATOM 2951 N N . THR A 1 389 ? 0.805 4.292 -14.370 1.00 78.69 389 THR A N 1
ATOM 2952 C CA . THR A 1 389 ? 0.597 5.093 -13.161 1.00 78.69 389 THR A CA 1
ATOM 2953 C C . THR A 1 389 ? -0.860 4.877 -12.764 1.00 78.69 389 THR A C 1
ATOM 2955 O O . THR A 1 389 ? -1.722 5.257 -13.565 1.00 78.69 389 THR A O 1
ATOM 2958 N N . PRO A 1 390 ? -1.134 4.206 -11.633 1.00 83.25 390 PRO A N 1
ATOM 2959 C CA . PRO A 1 390 ? -0.175 3.625 -10.680 1.00 83.25 390 PRO A CA 1
ATOM 2960 C C . PRO A 1 390 ? 0.621 2.447 -11.270 1.00 83.25 390 PRO A C 1
ATOM 2962 O O . PRO A 1 390 ? 0.256 1.900 -12.313 1.00 83.25 390 PRO A O 1
ATOM 2965 N N . SER A 1 391 ? 1.734 2.076 -10.631 1.00 85.38 391 SER A N 1
ATOM 2966 C CA . SER A 1 391 ? 2.716 1.116 -11.164 1.00 85.38 391 SER A CA 1
ATOM 2967 C C . SER A 1 391 ? 2.867 -0.126 -10.288 1.00 85.38 391 SER A C 1
ATOM 2969 O O . SER A 1 391 ? 2.741 -0.029 -9.076 1.00 85.38 391 SER A O 1
ATOM 2971 N N . THR A 1 392 ? 3.289 -1.255 -10.860 1.00 88.50 392 THR A N 1
ATOM 2972 C CA . THR A 1 392 ? 3.671 -2.453 -10.084 1.00 88.50 392 THR A CA 1
ATOM 2973 C C . THR A 1 392 ? 5.104 -2.399 -9.532 1.00 88.50 392 THR A C 1
ATOM 2975 O O . THR A 1 392 ? 5.716 -3.441 -9.282 1.00 88.50 392 THR A O 1
ATOM 2978 N N . LEU A 1 393 ? 5.696 -1.211 -9.375 1.00 85.06 393 LEU A N 1
ATOM 2979 C CA . LEU A 1 393 ? 6.989 -1.073 -8.702 1.00 85.06 393 LEU A CA 1
ATOM 2980 C C . LEU A 1 393 ? 6.844 -1.475 -7.227 1.00 85.06 393 LEU A C 1
ATOM 2982 O O . LEU A 1 393 ? 5.827 -1.191 -6.603 1.00 85.06 393 LEU A O 1
ATOM 2986 N N . SER A 1 394 ? 7.877 -2.089 -6.650 1.00 87.81 394 SER A N 1
ATOM 2987 C CA . SER A 1 394 ? 7.935 -2.214 -5.184 1.00 87.81 394 SER A CA 1
ATOM 2988 C C . SER A 1 394 ? 8.077 -0.836 -4.527 1.00 87.81 394 SER A C 1
ATOM 2990 O O . SER A 1 394 ? 8.568 0.106 -5.156 1.00 87.81 394 SER A O 1
ATOM 2992 N N . TYR A 1 395 ? 7.795 -0.730 -3.231 1.00 86.12 395 TYR A N 1
ATOM 2993 C CA . TYR A 1 395 ? 8.083 0.435 -2.391 1.00 86.12 395 TYR A CA 1
ATOM 2994 C C . TYR A 1 395 ? 9.566 0.841 -2.408 1.00 86.12 395 TYR A C 1
ATOM 2996 O O . TYR A 1 395 ? 9.909 1.984 -2.109 1.00 86.12 395 TYR A O 1
ATOM 3004 N N . SER A 1 396 ? 10.476 -0.060 -2.802 1.00 83.62 396 SER A N 1
ATOM 3005 C CA . SER A 1 396 ? 11.891 0.277 -3.025 1.00 83.62 396 SER A CA 1
ATOM 3006 C C . SER A 1 396 ? 12.185 0.906 -4.398 1.00 83.62 396 SER A C 1
ATOM 3008 O O . SER A 1 396 ? 13.336 1.239 -4.688 1.00 83.62 396 SER A O 1
ATOM 3010 N N . GLY A 1 397 ? 11.162 1.077 -5.238 1.00 80.06 397 GLY A N 1
ATOM 3011 C CA . GLY A 1 397 ? 11.252 1.594 -6.604 1.00 80.06 397 GLY A CA 1
ATOM 3012 C C . GLY A 1 397 ? 11.773 0.572 -7.616 1.00 80.06 397 GLY A C 1
ATOM 3013 O O . GLY A 1 397 ? 12.137 0.948 -8.728 1.00 80.06 397 GLY A O 1
ATOM 3014 N N . VAL A 1 398 ? 11.856 -0.710 -7.242 1.00 77.50 398 VAL A N 1
ATOM 3015 C CA . VAL A 1 398 ? 12.342 -1.777 -8.131 1.00 77.50 398 VAL A CA 1
ATOM 3016 C C . VAL A 1 398 ? 11.190 -2.270 -9.010 1.00 77.50 398 VAL A C 1
ATOM 3018 O O . VAL A 1 398 ? 10.169 -2.683 -8.448 1.00 77.50 398 VAL A O 1
ATOM 3021 N N . PRO A 1 399 ? 11.345 -2.273 -10.352 1.00 74.75 399 PRO A N 1
ATOM 3022 C CA . PRO A 1 399 ? 10.375 -2.866 -11.266 1.00 74.75 399 PRO A CA 1
ATOM 3023 C C . PRO A 1 399 ? 10.122 -4.339 -10.982 1.00 74.75 399 PRO A C 1
ATOM 3025 O O . PRO A 1 399 ? 11.060 -5.111 -10.784 1.00 74.75 399 PRO A O 1
ATOM 3028 N N . THR A 1 400 ? 8.850 -4.730 -10.993 1.00 78.19 400 THR A N 1
ATOM 3029 C CA . THR A 1 400 ? 8.447 -6.133 -10.892 1.00 78.19 400 THR A CA 1
ATOM 3030 C C . THR A 1 400 ? 7.975 -6.639 -12.261 1.00 78.19 400 THR A C 1
ATOM 3032 O O . THR A 1 400 ? 7.403 -5.870 -13.034 1.00 78.19 400 THR A O 1
ATOM 3035 N N . PRO A 1 401 ? 8.152 -7.935 -12.582 1.00 73.06 401 PRO A N 1
ATOM 3036 C CA . PRO A 1 401 ? 7.594 -8.548 -13.791 1.00 73.06 401 PRO A CA 1
ATOM 3037 C C . PRO A 1 401 ? 6.086 -8.842 -13.646 1.00 73.06 401 PRO A C 1
ATOM 3039 O O . PRO A 1 401 ? 5.546 -9.733 -14.300 1.00 73.06 401 PRO A O 1
ATOM 3042 N N . VAL A 1 402 ? 5.406 -8.165 -12.718 1.00 86.69 402 VAL A N 1
ATOM 3043 C CA . VAL A 1 402 ? 4.006 -8.407 -12.381 1.00 86.69 402 VAL A CA 1
ATOM 3044 C C . VAL A 1 402 ? 3.127 -7.463 -13.186 1.00 86.69 402 VAL A C 1
ATOM 3046 O O . VAL A 1 402 ? 3.432 -6.275 -13.306 1.00 86.69 402 VAL A O 1
ATOM 3049 N N . ALA A 1 403 ? 2.017 -7.980 -13.710 1.00 89.19 403 ALA A N 1
ATOM 3050 C CA . ALA A 1 403 ? 1.024 -7.158 -14.385 1.00 89.19 403 ALA A CA 1
ATOM 3051 C C . ALA A 1 403 ? -0.395 -7.721 -14.259 1.00 89.19 403 ALA A C 1
ATOM 3053 O O . ALA A 1 403 ? -0.594 -8.936 -14.215 1.00 89.19 403 ALA A O 1
ATOM 3054 N N . VAL A 1 404 ? -1.386 -6.832 -14.285 1.00 92.50 404 VAL A N 1
ATOM 3055 C CA . VAL A 1 404 ? -2.800 -7.154 -14.506 1.00 92.50 404 VAL A CA 1
ATOM 3056 C C . VAL A 1 404 ? -3.208 -6.538 -15.839 1.00 92.50 404 VAL A C 1
ATOM 3058 O O . VAL A 1 404 ? -3.166 -5.325 -16.000 1.00 92.50 404 VAL A O 1
ATOM 3061 N N . ASN A 1 405 ? -3.567 -7.362 -16.820 1.00 87.12 405 ASN A N 1
ATOM 3062 C CA . ASN A 1 405 ? -3.779 -6.958 -18.212 1.00 87.12 405 ASN A CA 1
ATOM 3063 C C . ASN A 1 405 ? -5.184 -7.318 -18.697 1.00 87.12 405 ASN A C 1
ATOM 3065 O O . ASN A 1 405 ? -5.809 -8.240 -18.181 1.00 87.12 405 ASN A O 1
ATOM 3069 N N . ASN A 1 406 ? -5.654 -6.665 -19.762 1.00 85.69 406 ASN A N 1
ATOM 3070 C CA . ASN A 1 406 ? -6.929 -6.983 -20.420 1.00 85.69 406 ASN A CA 1
ATOM 3071 C C . ASN A 1 406 ? -8.126 -7.005 -19.451 1.00 85.69 406 ASN A C 1
ATOM 3073 O O . ASN A 1 406 ? -9.034 -7.828 -19.596 1.00 85.69 406 ASN A O 1
ATOM 3077 N N . ILE A 1 407 ? -8.114 -6.105 -18.464 1.00 89.00 407 ILE A N 1
ATOM 3078 C CA . ILE A 1 407 ? -9.174 -6.008 -17.460 1.00 89.00 407 ILE A CA 1
ATOM 3079 C C . ILE A 1 407 ? -10.487 -5.682 -18.173 1.00 89.00 407 ILE A C 1
ATOM 3081 O O . ILE A 1 407 ? -10.595 -4.673 -18.874 1.00 89.00 407 ILE A O 1
ATOM 3085 N N . SER A 1 408 ? -11.474 -6.563 -18.039 1.00 85.69 408 SER A N 1
ATOM 3086 C CA . SER A 1 408 ? -12.749 -6.439 -18.742 1.00 85.69 408 SER A CA 1
ATOM 3087 C C . SER A 1 408 ? -13.868 -7.204 -18.044 1.00 85.69 408 SER A C 1
ATOM 3089 O O . SER A 1 408 ? -13.645 -8.206 -17.362 1.00 85.69 408 SER A O 1
ATOM 3091 N N . THR A 1 409 ? -15.102 -6.744 -18.237 1.00 79.62 409 THR A N 1
ATOM 3092 C CA . THR A 1 409 ? -16.286 -7.500 -17.819 1.00 79.62 409 THR A CA 1
ATOM 3093 C C . THR A 1 409 ? -16.372 -8.814 -18.596 1.00 79.62 409 THR A C 1
ATOM 3095 O O . THR A 1 409 ? -16.035 -8.883 -19.782 1.00 79.62 409 THR A O 1
ATOM 3098 N N . CYS A 1 410 ? -16.814 -9.885 -17.932 1.00 62.22 410 CYS A N 1
ATOM 3099 C CA . CYS A 1 410 ? -16.938 -11.190 -18.576 1.00 62.22 410 CYS A CA 1
ATOM 3100 C C . CYS A 1 410 ? -17.959 -11.139 -19.723 1.00 62.22 410 CYS A C 1
ATOM 3102 O O . CYS A 1 410 ? -19.146 -10.893 -19.497 1.00 62.22 410 CYS A O 1
ATOM 3104 N N . ASP A 1 411 ? -17.547 -11.458 -20.954 1.00 56.50 411 ASP A N 1
ATOM 3105 C CA . ASP A 1 411 ? -18.515 -11.690 -22.026 1.00 56.50 411 ASP A CA 1
ATOM 3106 C C . ASP A 1 411 ? -19.220 -13.043 -21.809 1.00 56.50 411 ASP A C 1
ATOM 3108 O O . ASP A 1 411 ? -18.642 -14.120 -21.967 1.00 56.50 411 ASP A O 1
ATOM 3112 N N . SER A 1 412 ? -20.510 -12.984 -21.471 1.00 51.56 412 SER A N 1
ATOM 3113 C CA . SER A 1 412 ? -21.415 -14.139 -21.323 1.00 51.56 412 SER A CA 1
ATOM 3114 C C . SER A 1 412 ? -21.612 -14.979 -22.603 1.00 51.56 412 SER A C 1
ATOM 3116 O O . SER A 1 412 ? -22.357 -15.963 -22.603 1.00 51.56 412 SER A O 1
ATOM 3118 N N . SER A 1 413 ? -20.966 -14.625 -23.719 1.00 44.81 413 SER A N 1
ATOM 3119 C CA . SER A 1 413 ? -21.178 -15.242 -25.032 1.00 44.81 413 SER A CA 1
ATOM 3120 C C . SER A 1 413 ? -20.638 -16.679 -25.197 1.00 44.81 413 SER A C 1
ATOM 3122 O O . SER A 1 413 ? -20.905 -17.301 -26.231 1.00 44.81 413 SER A O 1
ATOM 3124 N N . GLY A 1 414 ? -19.953 -17.255 -24.193 1.00 46.66 414 GLY A N 1
ATOM 3125 C CA . GLY A 1 414 ? -19.290 -18.568 -24.308 1.00 46.66 414 GLY A CA 1
ATOM 3126 C C . GLY A 1 414 ? -19.470 -19.600 -23.178 1.00 46.66 414 GLY A C 1
ATOM 3127 O O . GLY A 1 414 ? -19.066 -20.749 -23.374 1.00 46.66 414 GLY A O 1
ATOM 3128 N N . GLY A 1 415 ? -20.073 -19.267 -22.030 1.00 55.88 415 GLY A N 1
ATOM 3129 C CA . GLY A 1 415 ? -20.209 -20.191 -20.889 1.00 55.88 415 GLY A CA 1
ATOM 3130 C C . GLY A 1 415 ? -20.976 -19.606 -19.696 1.00 55.88 415 GLY A C 1
ATOM 3131 O O . GLY A 1 415 ? -21.307 -18.427 -19.707 1.00 55.88 415 GLY A O 1
ATOM 3132 N N . ASP A 1 416 ? -21.251 -20.436 -18.678 1.00 62.53 416 ASP A N 1
ATOM 3133 C CA . ASP A 1 416 ? -22.017 -20.126 -17.447 1.00 62.53 416 ASP A CA 1
ATOM 3134 C C . ASP A 1 416 ? -21.317 -19.114 -16.492 1.00 62.53 416 ASP A C 1
ATOM 3136 O O . ASP A 1 416 ? -21.379 -19.276 -15.273 1.00 62.53 416 ASP A O 1
ATOM 3140 N N . ILE A 1 417 ? -20.605 -18.101 -17.005 1.00 68.56 417 ILE A N 1
ATOM 3141 C CA . ILE A 1 417 ? -19.938 -17.073 -16.187 1.00 68.56 417 ILE A CA 1
ATOM 3142 C C . ILE A 1 417 ? -20.902 -15.889 -15.988 1.00 68.56 417 ILE A C 1
ATOM 3144 O O . ILE A 1 417 ? -21.378 -15.333 -16.983 1.00 68.56 417 ILE A O 1
ATOM 3148 N N . PRO A 1 418 ? -21.233 -15.522 -14.736 1.00 78.75 418 PRO A N 1
ATOM 3149 C CA . PRO A 1 418 ? -22.081 -14.370 -14.430 1.00 78.75 418 PRO A CA 1
ATOM 3150 C C . PRO A 1 418 ? -21.504 -13.025 -14.915 1.00 78.75 418 PRO A C 1
ATOM 3152 O O . PRO A 1 418 ? -20.299 -12.884 -15.104 1.00 78.75 418 PRO A O 1
ATOM 3155 N N . ALA A 1 419 ? -22.376 -12.040 -15.151 1.00 75.19 419 ALA A N 1
ATOM 3156 C CA . ALA A 1 419 ? -22.008 -10.750 -15.756 1.00 75.19 419 ALA A CA 1
ATOM 3157 C C . ALA A 1 419 ? -21.272 -9.785 -14.804 1.00 75.19 419 ALA A C 1
ATOM 3159 O O . ALA A 1 419 ? -20.645 -8.839 -15.264 1.00 75.19 419 ALA A O 1
ATOM 3160 N N . ASP A 1 420 ? -21.375 -10.032 -13.503 1.00 82.38 420 ASP A N 1
ATOM 3161 C CA . ASP A 1 420 ? -20.739 -9.326 -12.383 1.00 82.38 420 ASP A CA 1
ATOM 3162 C C . ASP A 1 420 ? -19.318 -9.840 -12.078 1.00 82.38 420 ASP A C 1
ATOM 3164 O O . ASP A 1 420 ? -18.624 -9.322 -11.208 1.00 82.38 420 ASP A O 1
ATOM 3168 N N . TRP A 1 421 ? -18.848 -10.861 -12.799 1.00 90.12 421 TRP A N 1
ATOM 3169 C CA . TRP A 1 421 ? -17.456 -11.295 -12.731 1.00 90.12 421 TRP A CA 1
ATOM 3170 C C . TRP A 1 421 ? -16.595 -10.409 -13.638 1.00 90.12 421 TRP A C 1
ATOM 3172 O O . TRP A 1 421 ? -17.016 -10.007 -14.730 1.00 90.12 421 TRP A O 1
ATOM 3182 N N . ILE A 1 422 ? -15.348 -10.170 -13.234 1.00 90.69 422 ILE A N 1
ATOM 3183 C CA . ILE A 1 422 ? -14.378 -9.396 -14.020 1.00 90.69 422 ILE A CA 1
ATOM 3184 C C . ILE A 1 422 ? -13.215 -10.311 -14.389 1.00 90.69 422 ILE A C 1
ATOM 3186 O O . ILE A 1 422 ? -12.634 -10.949 -13.511 1.00 90.69 422 ILE A O 1
ATOM 3190 N N . CYS A 1 423 ? -12.882 -10.409 -15.678 1.00 90.38 423 CYS A N 1
ATOM 3191 C CA . CYS A 1 423 ? -11.715 -11.164 -16.124 1.00 90.38 423 CYS A CA 1
ATOM 3192 C C . CYS A 1 423 ? -10.514 -10.250 -16.347 1.00 90.38 423 CYS A C 1
ATOM 3194 O O . CYS A 1 423 ? -10.637 -9.134 -16.852 1.00 90.38 423 CYS A O 1
ATOM 3196 N N . ALA A 1 424 ? -9.340 -10.780 -16.022 1.00 91.75 424 ALA A N 1
ATOM 3197 C CA . ALA A 1 424 ? -8.061 -10.172 -16.333 1.00 91.75 424 ALA A CA 1
ATOM 3198 C C . ALA A 1 424 ? -7.009 -11.250 -16.626 1.00 91.75 424 ALA A C 1
ATOM 3200 O O . ALA A 1 424 ? -7.116 -12.407 -16.200 1.00 91.75 424 ALA A O 1
ATOM 3201 N N . GLY A 1 425 ? -5.982 -10.864 -17.370 1.00 90.31 425 GLY A N 1
ATOM 3202 C CA . GLY A 1 425 ? -4.716 -11.574 -17.414 1.00 90.31 425 GLY A CA 1
ATOM 3203 C C . GLY A 1 425 ? -3.850 -11.169 -16.224 1.00 90.31 425 GLY A C 1
ATOM 3204 O O . GLY A 1 425 ? -3.804 -9.995 -15.876 1.00 90.31 425 GLY A O 1
ATOM 3205 N N . PHE A 1 426 ? -3.161 -12.126 -15.616 1.00 91.69 426 PHE A N 1
ATOM 3206 C CA . PHE A 1 426 ? -2.240 -11.916 -14.505 1.00 91.69 426 PHE A CA 1
ATOM 3207 C C . PHE A 1 426 ? -0.867 -12.439 -14.911 1.00 91.69 426 PHE A C 1
ATOM 3209 O O . PHE A 1 426 ? -0.724 -13.634 -15.165 1.00 91.69 426 PHE A O 1
ATOM 3216 N N . THR A 1 427 ? 0.122 -11.558 -14.963 1.00 86.31 427 THR A N 1
ATOM 3217 C CA . THR A 1 427 ? 1.527 -11.888 -15.218 1.00 86.31 427 THR A CA 1
ATOM 3218 C C . THR A 1 427 ? 2.270 -11.874 -13.890 1.00 86.31 427 THR A C 1
ATOM 3220 O O . THR A 1 427 ? 2.080 -10.963 -13.086 1.00 86.31 427 THR A O 1
ATOM 3223 N N . VAL A 1 428 ? 3.095 -12.888 -13.642 1.00 77.94 428 VAL A N 1
ATOM 3224 C CA . VAL A 1 428 ? 3.964 -12.994 -12.459 1.00 77.94 428 VAL A CA 1
ATOM 3225 C C . VAL A 1 428 ? 5.406 -13.330 -12.850 1.00 77.94 428 VAL A C 1
ATOM 3227 O O . VAL A 1 428 ? 6.176 -13.791 -12.014 1.00 77.94 428 VAL A O 1
ATOM 3230 N N . GLY A 1 429 ? 5.793 -13.129 -14.112 1.00 65.00 429 GLY A N 1
ATOM 3231 C CA . GLY A 1 429 ? 7.144 -13.408 -14.606 1.00 65.00 429 GLY A CA 1
ATOM 3232 C C . GLY A 1 429 ? 7.488 -14.897 -14.622 1.00 65.00 429 GLY A C 1
ATOM 3233 O O . GLY A 1 429 ? 8.627 -15.282 -14.366 1.00 65.00 429 GLY A O 1
ATOM 3234 N N . ALA A 1 430 ? 6.518 -15.785 -14.842 1.00 50.59 430 ALA A N 1
ATOM 3235 C CA . ALA A 1 430 ? 6.773 -17.220 -14.773 1.00 50.59 430 ALA A CA 1
ATOM 3236 C C . ALA A 1 430 ? 7.598 -17.733 -15.965 1.00 50.59 430 ALA A C 1
ATOM 3238 O O . ALA A 1 430 ? 7.044 -18.141 -16.976 1.00 50.59 430 ALA A O 1
ATOM 3239 N N . SER A 1 431 ? 8.927 -17.748 -15.804 1.00 46.03 431 SER A N 1
ATOM 3240 C CA . SER A 1 431 ? 9.952 -18.388 -16.650 1.00 46.03 431 SER A CA 1
ATOM 3241 C C . SER A 1 431 ? 9.554 -18.644 -18.112 1.00 46.03 431 SER A C 1
ATOM 3243 O O . SER A 1 431 ? 9.529 -19.797 -18.557 1.00 46.03 431 SER A O 1
ATOM 3245 N N . ASN A 1 432 ? 9.292 -17.581 -18.864 1.00 51.62 432 ASN A N 1
ATOM 3246 C CA . ASN A 1 432 ? 9.500 -17.586 -20.303 1.00 51.62 432 ASN A CA 1
ATOM 3247 C C . ASN A 1 432 ? 10.816 -16.837 -20.568 1.00 51.62 432 ASN A C 1
ATOM 3249 O O . ASN A 1 432 ? 11.038 -15.790 -19.967 1.00 51.62 432 ASN A O 1
ATOM 3253 N N . PRO A 1 433 ? 11.746 -17.393 -21.363 1.00 58.38 433 PRO A N 1
ATOM 3254 C CA . PRO A 1 433 ? 13.000 -16.708 -21.653 1.00 58.38 433 PRO A CA 1
ATOM 3255 C C . PRO A 1 433 ? 12.714 -15.422 -22.437 1.00 58.38 433 PRO A C 1
ATOM 3257 O O . PRO A 1 433 ? 11.954 -15.458 -23.405 1.00 58.38 433 PRO A O 1
ATOM 3260 N N . VAL A 1 434 ? 13.325 -14.316 -22.013 1.00 69.44 434 VAL A N 1
ATOM 3261 C CA . VAL A 1 434 ? 13.448 -13.101 -22.827 1.00 69.44 434 VAL A CA 1
ATOM 3262 C C . VAL A 1 434 ? 14.400 -13.424 -23.987 1.00 69.44 434 VAL A C 1
ATOM 3264 O O . VAL A 1 434 ? 15.350 -14.182 -23.794 1.00 69.44 434 VAL A O 1
ATOM 3267 N N . ASP A 1 435 ? 14.131 -12.903 -25.183 1.00 78.31 435 ASP A N 1
ATOM 3268 C CA . ASP A 1 435 ? 14.973 -13.076 -26.380 1.00 78.31 435 ASP A CA 1
ATOM 3269 C C . ASP A 1 435 ? 15.093 -11.703 -27.049 1.00 78.31 435 ASP A C 1
ATOM 3271 O O . ASP A 1 435 ? 14.170 -11.254 -27.735 1.00 78.31 435 ASP A O 1
ATOM 3275 N N . VAL A 1 436 ? 16.179 -10.984 -26.745 1.00 83.25 436 VAL A N 1
ATOM 3276 C CA . VAL A 1 436 ? 16.468 -9.680 -27.349 1.00 83.25 436 VAL A CA 1
ATOM 3277 C C . VAL A 1 436 ? 17.578 -9.820 -28.377 1.00 83.25 436 VAL A C 1
ATOM 3279 O O . VAL A 1 436 ? 18.550 -10.545 -28.188 1.00 83.25 436 VAL A O 1
ATOM 3282 N N . CYS A 1 437 ? 17.468 -9.081 -29.472 1.00 85.44 437 CYS A N 1
ATOM 3283 C CA . CYS A 1 437 ? 18.404 -9.189 -30.580 1.00 85.44 437 CYS A CA 1
ATOM 3284 C C . CYS A 1 437 ? 18.734 -7.833 -31.209 1.00 85.44 437 CYS A C 1
ATOM 3286 O O . CYS A 1 437 ? 18.054 -6.827 -31.007 1.00 85.44 437 CYS A O 1
ATOM 3288 N N . ILE A 1 438 ? 19.794 -7.830 -32.004 1.00 86.38 438 ILE A N 1
ATOM 3289 C CA . ILE A 1 438 ? 20.236 -6.758 -32.881 1.00 86.38 438 ILE A CA 1
ATOM 3290 C C . ILE A 1 438 ? 20.605 -7.391 -34.227 1.00 86.38 438 ILE A C 1
ATOM 3292 O O . ILE A 1 438 ? 21.340 -8.379 -34.258 1.00 86.38 438 ILE A O 1
ATOM 3296 N N . GLU A 1 439 ? 20.093 -6.865 -35.339 1.00 84.75 439 GLU A N 1
ATOM 3297 C CA . GLU A 1 439 ? 20.350 -7.436 -36.666 1.00 84.75 439 GLU A CA 1
ATOM 3298 C C . GLU A 1 439 ? 21.835 -7.275 -37.022 1.00 84.75 439 GLU A C 1
ATOM 3300 O O . GLU A 1 439 ? 22.342 -6.156 -37.131 1.00 84.75 439 GLU A O 1
ATOM 3305 N N . ASP A 1 440 ? 22.568 -8.368 -37.245 1.00 78.44 440 ASP A N 1
ATOM 3306 C CA . ASP A 1 440 ? 24.017 -8.301 -37.511 1.00 78.44 440 ASP A CA 1
ATOM 3307 C C . ASP A 1 440 ? 24.364 -8.032 -38.992 1.00 78.44 440 ASP A C 1
ATOM 3309 O O . ASP A 1 440 ? 25.492 -7.650 -39.331 1.00 78.44 440 ASP A O 1
ATOM 3313 N N . CYS A 1 441 ? 23.395 -8.186 -39.898 1.00 76.75 441 CYS A N 1
ATOM 3314 C CA . CYS A 1 441 ? 23.550 -7.991 -41.336 1.00 76.75 441 CYS A CA 1
ATOM 3315 C C . CYS A 1 441 ? 22.219 -7.654 -42.032 1.00 76.75 441 CYS A C 1
ATOM 3317 O O . CYS A 1 441 ? 21.143 -7.975 -41.530 1.00 76.75 441 CYS A O 1
ATOM 3319 N N . PRO A 1 442 ? 22.257 -7.092 -43.258 1.00 73.44 442 PRO A N 1
ATOM 3320 C CA . PRO A 1 442 ? 21.044 -6.857 -44.034 1.00 73.44 442 PRO A CA 1
ATOM 3321 C C . PRO A 1 442 ? 20.334 -8.173 -44.393 1.00 73.44 442 PRO A C 1
ATOM 3323 O O . PRO A 1 442 ? 20.828 -8.950 -45.219 1.00 73.44 442 PRO A O 1
ATOM 3326 N N . GLY A 1 443 ? 19.148 -8.387 -43.819 1.00 67.25 443 GLY A N 1
ATOM 3327 C CA . GLY A 1 443 ? 18.334 -9.591 -44.012 1.00 67.25 443 GLY A CA 1
ATOM 3328 C C . GLY A 1 443 ? 18.457 -10.638 -42.903 1.00 67.25 443 GLY A C 1
ATOM 3329 O O . GLY A 1 443 ? 17.919 -11.733 -43.090 1.00 67.25 443 GLY A O 1
ATOM 3330 N N . ASP A 1 444 ? 19.147 -10.319 -41.803 1.00 74.75 444 ASP A N 1
ATOM 3331 C CA . ASP A 1 444 ? 18.934 -10.981 -40.513 1.00 74.75 444 ASP A CA 1
ATOM 3332 C C . ASP A 1 444 ? 17.484 -10.733 -40.059 1.00 74.75 444 ASP A C 1
ATOM 3334 O O . ASP A 1 444 ? 16.941 -9.652 -40.267 1.00 74.75 444 ASP A O 1
ATOM 3338 N N . ASP A 1 445 ? 16.831 -11.764 -39.531 1.00 73.06 445 ASP A N 1
ATOM 3339 C CA . ASP A 1 445 ? 15.461 -11.717 -39.001 1.00 73.06 445 ASP A CA 1
ATOM 3340 C C . ASP A 1 445 ? 15.433 -12.027 -37.499 1.00 73.06 445 ASP A C 1
ATOM 3342 O O . ASP A 1 445 ? 14.413 -12.489 -36.977 1.00 73.06 445 ASP A O 1
ATOM 3346 N N . CYS A 1 446 ? 16.585 -11.858 -36.836 1.00 73.94 446 CYS A N 1
ATOM 3347 C CA . CYS A 1 446 ? 16.816 -12.188 -35.435 1.00 73.94 446 CYS A CA 1
ATOM 3348 C C . CYS A 1 446 ? 16.549 -13.654 -35.064 1.00 73.94 446 CYS A C 1
ATOM 3350 O O . CYS A 1 446 ? 16.527 -14.001 -33.890 1.00 73.94 446 CYS A O 1
ATOM 3352 N N . ASN A 1 447 ? 16.350 -14.545 -36.042 1.00 63.00 447 ASN A N 1
ATOM 3353 C CA . ASN A 1 447 ? 15.941 -15.932 -35.818 1.00 63.00 447 ASN A CA 1
ATOM 3354 C C . ASN A 1 447 ? 16.840 -16.954 -36.542 1.00 63.00 447 ASN A C 1
ATOM 3356 O O . ASN A 1 447 ? 16.601 -18.168 -36.454 1.00 63.00 447 ASN A O 1
ATOM 3360 N N . GLN A 1 448 ? 17.873 -16.518 -37.275 1.00 56.53 448 GLN A N 1
ATOM 3361 C CA . GLN A 1 448 ? 18.696 -17.395 -38.114 1.00 56.53 448 GLN A CA 1
ATOM 3362 C C . GLN A 1 448 ? 20.189 -17.375 -37.774 1.00 56.53 448 GLN A C 1
ATOM 3364 O O . GLN A 1 448 ? 20.831 -16.342 -37.673 1.00 56.53 448 GLN A O 1
ATOM 3369 N N . ILE A 1 449 ? 20.789 -18.574 -37.739 1.00 51.94 449 ILE A N 1
ATOM 3370 C CA . ILE A 1 449 ? 22.248 -18.734 -37.789 1.00 51.94 449 ILE A CA 1
ATOM 3371 C C . ILE A 1 449 ? 22.739 -18.192 -39.137 1.00 51.94 449 ILE A C 1
ATOM 3373 O O . ILE A 1 449 ? 22.460 -18.780 -40.189 1.00 51.94 449 ILE A O 1
ATOM 3377 N N . ALA A 1 450 ? 23.489 -17.093 -39.064 1.00 51.44 450 ALA A N 1
ATOM 3378 C CA . ALA A 1 450 ? 24.118 -16.346 -40.144 1.00 51.44 450 ALA A CA 1
ATOM 3379 C C . ALA A 1 450 ? 24.474 -17.181 -41.393 1.00 51.44 450 ALA A C 1
ATOM 3381 O O . ALA A 1 450 ? 25.425 -17.969 -41.420 1.00 51.44 450 ALA A O 1
ATOM 3382 N N . THR A 1 451 ? 23.746 -16.939 -42.487 1.00 54.62 451 THR A N 1
ATOM 3383 C CA . THR A 1 451 ? 24.262 -17.165 -43.853 1.00 54.62 451 THR A CA 1
ATOM 3384 C C . THR A 1 451 ? 24.903 -15.905 -44.437 1.00 54.62 451 THR A C 1
ATOM 3386 O O . THR A 1 451 ? 25.394 -15.923 -45.569 1.00 54.62 451 THR A O 1
ATOM 3389 N N . CYS A 1 452 ? 24.929 -14.821 -43.661 1.00 60.47 452 CYS A N 1
ATOM 3390 C CA . CYS A 1 452 ? 25.531 -13.559 -44.039 1.00 60.47 452 CYS A CA 1
ATOM 3391 C C . CYS A 1 452 ? 27.053 -13.674 -44.141 1.00 60.47 452 CYS A C 1
ATOM 3393 O O . CYS A 1 452 ? 27.690 -14.364 -43.351 1.00 60.47 452 CYS A O 1
ATOM 3395 N N . THR A 1 453 ? 27.642 -12.998 -45.125 1.00 61.09 453 THR A N 1
ATOM 3396 C CA . THR A 1 453 ? 29.100 -12.862 -45.264 1.00 61.09 453 THR A CA 1
ATOM 3397 C C . THR A 1 453 ? 29.608 -11.488 -44.835 1.00 61.09 453 THR A C 1
ATOM 3399 O O . THR A 1 453 ? 30.818 -11.334 -44.708 1.00 61.09 453 THR A O 1
ATOM 3402 N N . ASP A 1 454 ? 28.704 -10.526 -44.601 1.00 70.19 454 ASP A N 1
ATOM 3403 C CA . ASP A 1 454 ? 28.997 -9.089 -44.519 1.00 70.19 454 ASP A CA 1
ATOM 3404 C C . ASP A 1 454 ? 28.520 -8.471 -43.182 1.00 70.19 454 ASP A C 1
ATOM 3406 O O . ASP A 1 454 ? 27.794 -7.482 -43.167 1.00 70.19 454 ASP A O 1
ATOM 3410 N N . TRP A 1 455 ? 28.933 -9.046 -42.048 1.00 68.56 455 TRP A N 1
ATOM 3411 C CA . TRP A 1 455 ? 28.494 -8.695 -40.671 1.00 68.56 455 TRP A CA 1
ATOM 3412 C C . TRP A 1 455 ? 28.909 -7.293 -40.200 1.00 68.56 455 TRP A C 1
ATOM 3414 O O . TRP A 1 455 ? 28.594 -6.843 -39.110 1.00 68.56 455 TRP A O 1
ATOM 3424 N N . TRP A 1 456 ? 29.688 -6.607 -41.026 1.00 71.38 456 TRP A N 1
ATOM 3425 C CA . TRP A 1 456 ? 30.205 -5.268 -40.784 1.00 71.38 456 TRP A CA 1
ATOM 3426 C C . TRP A 1 456 ? 29.326 -4.155 -41.373 1.00 71.38 456 TRP A C 1
ATOM 3428 O O . TRP A 1 456 ? 29.774 -3.013 -41.510 1.00 71.38 456 TRP A O 1
ATOM 3438 N N . GLY A 1 457 ? 28.131 -4.513 -41.836 1.00 73.25 457 GLY A N 1
ATOM 3439 C CA . GLY A 1 457 ? 27.121 -3.605 -42.368 1.00 73.25 457 GLY A CA 1
ATOM 3440 C C . GLY A 1 457 ? 25.773 -3.825 -41.697 1.00 73.25 457 GLY A C 1
ATOM 3441 O O . GLY A 1 457 ? 24.762 -3.809 -42.397 1.00 73.25 457 GLY A O 1
ATOM 3442 N N . SER A 1 458 ? 25.782 -4.102 -40.389 1.00 83.81 458 SER A N 1
ATOM 3443 C CA . SER A 1 458 ? 24.564 -4.230 -39.589 1.00 83.81 458 SER A CA 1
ATOM 3444 C C . SER A 1 458 ? 23.663 -2.995 -39.777 1.00 83.81 458 SER A C 1
ATOM 3446 O O . SER A 1 458 ? 24.175 -1.872 -39.780 1.00 83.81 458 SER A O 1
ATOM 3448 N N . PRO A 1 459 ? 22.344 -3.179 -39.970 1.00 84.31 459 PRO A N 1
ATOM 3449 C CA . PRO A 1 459 ? 21.396 -2.073 -40.101 1.00 84.31 459 PRO A CA 1
ATOM 3450 C C . PRO A 1 459 ? 20.997 -1.440 -38.759 1.00 84.31 459 PRO A C 1
ATOM 3452 O O . PRO A 1 459 ? 20.437 -0.346 -38.762 1.00 84.31 459 PRO A O 1
ATOM 3455 N N . ASP A 1 460 ? 21.290 -2.097 -37.636 1.00 89.38 460 ASP A N 1
ATOM 3456 C CA . ASP A 1 460 ? 20.864 -1.675 -36.298 1.00 89.38 460 ASP A CA 1
ATOM 3457 C C . ASP A 1 460 ? 21.966 -0.986 -35.491 1.00 89.38 460 ASP A C 1
ATOM 3459 O O . ASP A 1 460 ? 21.793 -0.688 -34.313 1.00 89.38 460 ASP A O 1
ATOM 3463 N N . ILE A 1 461 ? 23.103 -0.696 -36.121 1.00 88.25 461 ILE A N 1
ATOM 3464 C CA . ILE A 1 461 ? 24.104 0.216 -35.578 1.00 88.25 461 ILE A CA 1
ATOM 3465 C C . ILE A 1 461 ? 24.597 1.152 -36.677 1.00 88.25 461 ILE A C 1
ATOM 3467 O O . ILE A 1 461 ? 25.124 0.723 -37.705 1.00 88.25 461 ILE A O 1
ATOM 3471 N N . TRP A 1 462 ? 24.451 2.456 -36.462 1.00 86.88 462 TRP A N 1
ATOM 3472 C CA . TRP A 1 462 ? 24.911 3.469 -37.406 1.00 86.88 462 TRP A CA 1
ATOM 3473 C C . TRP A 1 462 ? 25.372 4.734 -36.682 1.00 86.88 462 TRP A C 1
ATOM 3475 O O . TRP A 1 462 ? 25.114 4.921 -35.500 1.00 86.88 462 TRP A O 1
ATOM 3485 N N . ILE A 1 463 ? 26.128 5.587 -37.367 1.00 83.06 463 ILE A N 1
ATOM 3486 C CA . ILE A 1 463 ? 26.425 6.938 -36.888 1.00 83.06 463 ILE A CA 1
ATOM 3487 C C . ILE A 1 463 ? 25.463 7.861 -37.620 1.00 83.06 463 ILE A C 1
ATOM 3489 O O . ILE A 1 463 ? 25.258 7.648 -38.805 1.00 83.06 463 ILE A O 1
ATOM 3493 N N . ASP A 1 464 ? 24.882 8.844 -36.948 1.00 81.75 464 ASP A N 1
ATOM 3494 C CA . ASP A 1 464 ? 24.024 9.855 -37.578 1.00 81.75 464 ASP A CA 1
ATOM 3495 C C . ASP A 1 464 ? 24.142 11.153 -36.776 1.00 81.75 464 ASP A C 1
ATOM 3497 O O . ASP A 1 464 ? 23.551 11.318 -35.702 1.00 81.75 464 ASP A O 1
ATOM 3501 N N . ASN A 1 465 ? 25.031 12.023 -37.247 1.00 76.19 465 ASN A N 1
ATOM 3502 C CA . ASN A 1 465 ? 25.431 13.244 -36.564 1.00 76.19 465 ASN A CA 1
ATOM 3503 C C . ASN A 1 465 ? 24.493 14.409 -36.893 1.00 76.19 465 ASN A C 1
ATOM 3505 O O . ASN A 1 465 ? 24.373 15.327 -36.073 1.00 76.19 465 ASN A O 1
ATOM 3509 N N . ASP A 1 466 ? 23.848 14.382 -38.062 1.00 71.75 466 ASP A N 1
ATOM 3510 C CA . ASP A 1 466 ? 22.904 15.405 -38.516 1.00 71.75 466 ASP A CA 1
ATOM 3511 C C . ASP A 1 466 ? 21.417 15.020 -38.353 1.00 71.75 466 ASP A C 1
ATOM 3513 O O . ASP A 1 466 ? 20.545 15.872 -38.555 1.00 71.75 466 ASP A O 1
ATOM 3517 N N . GLU A 1 467 ? 21.146 13.807 -37.860 1.00 75.50 467 GLU A N 1
ATOM 3518 C CA . GLU A 1 467 ? 19.820 13.220 -37.611 1.00 75.50 467 GLU A CA 1
ATOM 3519 C C . GLU A 1 467 ? 18.960 13.100 -38.883 1.00 75.50 467 GLU A C 1
ATOM 3521 O O . GLU A 1 467 ? 17.729 13.229 -38.839 1.00 75.50 467 GLU A O 1
ATOM 3526 N N . ASP A 1 468 ? 19.589 12.877 -40.040 1.00 71.38 468 ASP A N 1
ATOM 3527 C CA . ASP A 1 468 ? 18.894 12.716 -41.320 1.00 71.38 468 ASP A CA 1
ATOM 3528 C C . ASP A 1 468 ? 18.367 11.286 -41.568 1.00 71.38 468 ASP A C 1
ATOM 3530 O O . ASP A 1 468 ? 17.633 11.045 -42.543 1.00 71.38 468 ASP A O 1
ATOM 3534 N N . GLY A 1 469 ? 18.673 10.357 -40.655 1.00 68.62 469 GLY A N 1
ATOM 3535 C CA . GLY A 1 469 ? 18.283 8.952 -40.698 1.00 68.62 469 GLY A CA 1
ATOM 3536 C C . GLY A 1 469 ? 19.189 8.087 -41.575 1.00 68.62 469 GLY A C 1
ATOM 3537 O O . GLY A 1 469 ? 18.821 6.947 -41.888 1.00 68.62 469 GLY A O 1
ATOM 3538 N N . PHE A 1 470 ? 20.339 8.603 -42.013 1.00 71.56 470 PHE A N 1
ATOM 3539 C CA . PHE A 1 470 ? 21.332 7.873 -42.791 1.00 71.56 470 PHE A CA 1
ATOM 3540 C C . PHE A 1 470 ? 22.637 7.695 -42.010 1.00 71.56 470 PHE A C 1
ATOM 3542 O O . PHE A 1 470 ? 22.953 8.402 -41.064 1.00 71.56 470 PHE A O 1
ATOM 3549 N N . HIS A 1 471 ? 23.409 6.680 -42.406 1.00 73.44 471 HIS A N 1
ATOM 3550 C CA . HIS A 1 471 ? 24.714 6.441 -41.807 1.00 73.44 471 HIS A CA 1
ATOM 3551 C C . HIS A 1 471 ? 25.719 7.521 -42.237 1.00 73.44 471 HIS A C 1
ATOM 3553 O O . HIS A 1 471 ? 26.163 7.537 -43.392 1.00 73.44 471 HIS A O 1
ATOM 3559 N N . ASP A 1 472 ? 26.109 8.348 -41.279 1.00 69.31 472 ASP A N 1
ATOM 3560 C CA . ASP A 1 472 ? 27.180 9.326 -41.326 1.00 69.31 472 ASP A CA 1
ATOM 3561 C C . ASP A 1 472 ? 28.552 8.725 -41.027 1.00 69.31 472 ASP A C 1
ATOM 3563 O O . ASP A 1 472 ? 28.726 7.610 -40.535 1.00 69.31 472 ASP A O 1
ATOM 3567 N N . LEU A 1 473 ? 29.576 9.522 -41.302 1.00 66.25 473 LEU A N 1
ATOM 3568 C CA . LEU A 1 473 ? 30.948 9.203 -40.951 1.00 66.25 473 LEU A CA 1
ATOM 3569 C C . LEU A 1 473 ? 31.321 9.839 -39.614 1.00 66.25 473 LEU A C 1
ATOM 3571 O O . LEU A 1 473 ? 30.925 10.976 -39.348 1.00 66.25 473 LEU A O 1
ATOM 3575 N N . PRO A 1 474 ? 32.164 9.176 -38.803 1.00 68.19 474 PRO A N 1
ATOM 3576 C CA . PRO A 1 474 ? 32.660 9.805 -37.604 1.00 68.19 474 PRO A CA 1
ATOM 3577 C C . PRO A 1 474 ? 33.553 10.995 -37.963 1.00 68.19 474 PRO A C 1
ATOM 3579 O O . PRO A 1 474 ? 34.502 10.876 -38.744 1.00 68.19 474 PRO A O 1
ATOM 3582 N N . ALA A 1 475 ? 33.252 12.144 -37.376 1.00 58.78 475 ALA A N 1
ATOM 3583 C CA . ALA A 1 475 ? 33.940 13.401 -37.592 1.00 58.78 475 ALA A CA 1
ATOM 3584 C C . ALA A 1 475 ? 34.652 13.823 -36.307 1.00 58.78 475 ALA A C 1
ATOM 3586 O O . ALA A 1 475 ? 34.076 13.885 -35.223 1.00 58.78 475 ALA A O 1
ATOM 3587 N N . ALA A 1 476 ? 35.943 14.104 -36.416 1.00 52.88 476 ALA A N 1
ATOM 3588 C CA . ALA A 1 476 ? 36.722 14.512 -35.261 1.00 52.88 476 ALA A CA 1
ATOM 3589 C C . ALA A 1 476 ? 36.478 15.969 -34.880 1.00 52.88 476 ALA A C 1
ATOM 3591 O O . ALA A 1 476 ? 36.195 16.812 -35.732 1.00 52.88 476 ALA A O 1
ATOM 3592 N N . GLY A 1 477 ? 36.644 16.259 -33.591 1.00 51.09 477 GLY A N 1
ATOM 3593 C CA . GLY A 1 477 ? 36.404 17.591 -33.041 1.00 51.09 477 GLY A CA 1
ATOM 3594 C C . GLY A 1 477 ? 34.922 17.962 -32.924 1.00 51.09 477 GLY A C 1
ATOM 3595 O O . GLY A 1 477 ? 34.626 19.048 -32.435 1.00 51.09 477 GLY A O 1
ATOM 3596 N N . ILE A 1 478 ? 34.003 17.074 -33.322 1.00 57.75 478 ILE A N 1
ATOM 3597 C CA . ILE A 1 478 ? 32.563 17.207 -33.080 1.00 57.75 478 ILE A CA 1
ATOM 3598 C C . ILE A 1 478 ? 32.028 15.991 -32.316 1.00 57.75 478 ILE A C 1
ATOM 3600 O O . ILE A 1 478 ? 32.674 14.941 -32.242 1.00 57.75 478 ILE A O 1
ATOM 3604 N N . GLU A 1 479 ? 30.855 16.152 -31.708 1.00 65.50 479 GLU A N 1
ATOM 3605 C CA . GLU A 1 479 ? 30.140 15.055 -31.060 1.00 65.50 479 GLU A CA 1
ATOM 3606 C C . GLU A 1 479 ? 29.632 14.080 -32.116 1.00 65.50 479 GLU A C 1
ATOM 3608 O O . GLU A 1 479 ? 28.964 14.487 -33.065 1.00 65.50 479 GLU A O 1
ATOM 3613 N N . ASN A 1 480 ? 29.959 12.799 -31.947 1.00 74.50 480 ASN A N 1
ATOM 3614 C CA . ASN A 1 480 ? 29.459 11.748 -32.815 1.00 74.50 480 ASN A CA 1
ATOM 3615 C C . ASN A 1 480 ? 28.353 10.979 -32.103 1.00 74.50 480 ASN A C 1
ATOM 3617 O O . ASN A 1 480 ? 28.548 10.568 -30.956 1.00 74.50 480 ASN A O 1
ATOM 3621 N N . LYS A 1 481 ? 27.222 10.768 -32.776 1.00 85.25 481 LYS A N 1
ATOM 3622 C CA . LYS A 1 481 ? 26.080 10.011 -32.249 1.00 85.25 481 LYS A CA 1
ATOM 3623 C C . LYS A 1 481 ? 26.045 8.633 -32.891 1.00 85.25 481 LYS A C 1
ATOM 3625 O O . LYS A 1 481 ? 25.793 8.516 -34.086 1.00 85.25 481 LYS A O 1
ATOM 3630 N N . ILE A 1 482 ? 26.323 7.599 -32.102 1.00 88.44 482 ILE A N 1
ATOM 3631 C CA . ILE A 1 482 ? 26.177 6.202 -32.522 1.00 88.44 482 ILE A CA 1
ATOM 3632 C C . ILE A 1 482 ? 24.775 5.759 -32.132 1.00 88.44 482 ILE A C 1
ATOM 3634 O O . ILE A 1 482 ? 24.516 5.553 -30.950 1.00 88.44 482 ILE A O 1
ATOM 3638 N N . TRP A 1 483 ? 23.903 5.614 -33.114 1.00 90.81 483 TRP A N 1
ATOM 3639 C CA . TRP A 1 483 ? 22.561 5.082 -32.951 1.00 90.81 483 TRP A CA 1
ATOM 3640 C C . TRP A 1 483 ? 22.574 3.565 -32.992 1.00 90.81 483 TRP A C 1
ATOM 3642 O O . TRP A 1 483 ? 23.319 2.946 -33.760 1.00 90.81 483 TRP A O 1
ATOM 3652 N N . ILE A 1 484 ? 21.752 2.977 -32.136 1.00 92.50 484 ILE A N 1
ATOM 3653 C CA . ILE A 1 484 ? 21.615 1.543 -31.955 1.00 92.50 484 ILE A CA 1
ATOM 3654 C C . ILE A 1 484 ? 20.125 1.223 -31.918 1.00 92.50 484 ILE A C 1
ATOM 3656 O O . ILE A 1 484 ? 19.359 1.956 -31.298 1.00 92.50 484 ILE A O 1
ATOM 3660 N N . ARG A 1 485 ? 19.728 0.114 -32.542 1.00 92.06 485 ARG A N 1
ATOM 3661 C CA . ARG A 1 485 ? 18.389 -0.466 -32.431 1.00 92.06 485 ARG A CA 1
ATOM 3662 C C . ARG A 1 485 ? 18.468 -1.850 -31.784 1.00 92.06 485 ARG A C 1
ATOM 3664 O O . ARG A 1 485 ? 19.400 -2.595 -32.058 1.00 92.06 485 ARG A O 1
ATOM 3671 N N . VAL A 1 486 ? 17.521 -2.196 -30.916 1.00 90.88 486 VAL A N 1
ATOM 3672 C CA . VAL A 1 486 ? 17.386 -3.540 -30.317 1.00 90.88 486 VAL A CA 1
ATOM 3673 C C . VAL A 1 486 ? 15.932 -3.986 -30.404 1.00 90.88 486 VAL A C 1
ATOM 3675 O O . VAL A 1 486 ? 15.034 -3.190 -30.137 1.00 90.88 486 VAL A O 1
ATOM 3678 N N . HIS A 1 487 ? 15.699 -5.251 -30.745 1.00 89.06 487 HIS A N 1
ATOM 3679 C CA . HIS A 1 487 ? 14.364 -5.844 -30.873 1.00 89.06 487 HIS A CA 1
ATOM 3680 C C . HIS A 1 487 ? 14.116 -6.869 -29.771 1.00 89.06 487 HIS A C 1
ATOM 3682 O O . HIS A 1 487 ? 15.046 -7.547 -29.331 1.00 89.06 487 HIS A O 1
ATOM 3688 N N . ASN A 1 488 ? 12.864 -6.997 -29.337 1.00 86.69 488 ASN A N 1
ATOM 3689 C CA . ASN A 1 488 ? 12.419 -8.064 -28.444 1.00 86.69 488 ASN A CA 1
ATOM 3690 C C . ASN A 1 488 ? 11.573 -9.086 -29.222 1.00 86.69 488 ASN A C 1
ATOM 3692 O O . ASN A 1 488 ? 10.381 -8.879 -29.450 1.00 86.69 488 ASN A O 1
ATOM 3696 N N . GLU A 1 489 ? 12.195 -10.199 -29.611 1.00 81.75 489 GLU A N 1
ATOM 3697 C CA . GLU A 1 489 ? 11.557 -11.319 -30.325 1.00 81.75 489 GLU A CA 1
ATOM 3698 C C . GLU A 1 489 ? 11.042 -12.406 -29.363 1.00 81.75 489 GLU A C 1
ATOM 3700 O O . GLU A 1 489 ? 10.385 -13.375 -29.766 1.00 81.75 489 GLU A O 1
ATOM 3705 N N . GLY A 1 490 ? 11.331 -12.241 -28.070 1.00 72.38 490 GLY A N 1
ATOM 3706 C CA . GLY A 1 490 ? 10.915 -13.142 -27.013 1.00 72.38 490 GLY A CA 1
ATOM 3707 C C . GLY A 1 490 ? 9.412 -13.078 -26.735 1.00 72.38 490 GLY A C 1
ATOM 3708 O O . GLY A 1 490 ? 8.740 -12.089 -27.016 1.00 72.38 490 GLY A O 1
ATOM 3709 N N . PRO A 1 491 ? 8.842 -14.135 -26.136 1.00 65.75 491 PRO A N 1
ATOM 3710 C CA . PRO A 1 491 ? 7.441 -14.154 -25.718 1.00 65.75 491 PRO A CA 1
ATOM 3711 C C . PRO A 1 491 ? 7.142 -13.281 -24.483 1.00 65.75 491 PRO A C 1
ATOM 3713 O O . PRO A 1 491 ? 5.994 -13.288 -24.036 1.00 65.75 491 PRO A O 1
ATOM 3716 N N . ASP A 1 492 ? 8.140 -12.599 -23.911 1.00 65.00 492 ASP A N 1
ATOM 3717 C CA . ASP A 1 492 ? 8.039 -11.837 -22.660 1.00 65.00 492 ASP A CA 1
ATOM 3718 C C . ASP A 1 492 ? 8.707 -10.456 -22.781 1.00 65.00 492 ASP A C 1
ATOM 3720 O O . ASP A 1 492 ? 9.549 -10.236 -23.651 1.00 65.00 492 ASP A O 1
ATOM 3724 N N . ILE A 1 493 ? 8.313 -9.512 -21.927 1.00 66.56 493 ILE A N 1
ATOM 3725 C CA . ILE A 1 493 ? 8.824 -8.133 -21.930 1.00 66.56 493 ILE A CA 1
ATOM 3726 C C . ILE A 1 493 ? 10.287 -8.130 -21.469 1.00 66.56 493 ILE A C 1
ATOM 3728 O O . ILE A 1 493 ? 10.619 -8.696 -20.427 1.00 66.56 493 ILE A O 1
ATOM 3732 N N . ALA A 1 494 ? 11.163 -7.443 -22.204 1.00 70.00 494 ALA A N 1
ATOM 3733 C CA . ALA A 1 494 ? 12.550 -7.251 -21.796 1.00 70.00 494 ALA A CA 1
ATOM 3734 C C . ALA A 1 494 ? 12.678 -5.963 -20.972 1.00 70.00 494 ALA A C 1
ATOM 3736 O O . ALA A 1 494 ? 12.293 -4.889 -21.434 1.00 70.00 494 ALA A O 1
ATOM 3737 N N . VAL A 1 495 ? 13.230 -6.046 -19.760 1.00 70.12 495 VAL A N 1
ATOM 3738 C CA . VAL A 1 495 ? 13.405 -4.891 -18.861 1.00 70.12 495 VAL A CA 1
ATOM 3739 C C . VAL A 1 495 ? 14.880 -4.610 -18.616 1.00 70.12 495 VAL A C 1
ATOM 3741 O O . VAL A 1 495 ? 15.670 -5.533 -18.460 1.00 70.12 495 VAL A O 1
ATOM 3744 N N . ALA A 1 496 ? 15.268 -3.337 -18.576 1.00 72.19 496 ALA A N 1
ATOM 3745 C CA . ALA A 1 496 ? 16.652 -2.915 -18.346 1.00 72.19 496 ALA A CA 1
ATOM 3746 C C . ALA A 1 496 ? 17.681 -3.540 -19.319 1.00 72.19 496 ALA A C 1
ATOM 3748 O O . ALA A 1 496 ? 18.812 -3.847 -18.931 1.00 72.19 496 ALA A O 1
ATOM 3749 N N . THR A 1 497 ? 17.309 -3.698 -20.592 1.00 79.50 497 THR A N 1
ATOM 3750 C CA . THR A 1 497 ? 18.236 -4.134 -21.644 1.00 79.50 497 THR A CA 1
ATOM 3751 C C . THR A 1 497 ? 19.319 -3.074 -21.827 1.00 79.50 497 THR A C 1
ATOM 3753 O O . THR A 1 497 ? 19.016 -1.904 -22.036 1.00 79.50 497 THR A O 1
ATOM 3756 N N . THR A 1 498 ? 20.592 -3.451 -21.783 1.00 84.06 498 THR A N 1
ATOM 3757 C CA . THR A 1 498 ? 21.710 -2.513 -21.988 1.00 84.06 498 THR A CA 1
ATOM 3758 C C . THR A 1 498 ? 22.508 -2.879 -23.226 1.00 84.06 498 THR A C 1
ATOM 3760 O O . THR A 1 498 ? 22.542 -4.037 -23.628 1.00 84.06 498 THR A O 1
ATOM 3763 N N . VAL A 1 499 ? 23.167 -1.902 -23.840 1.00 88.38 499 VAL A N 1
ATOM 3764 C CA . VAL A 1 499 ? 24.052 -2.108 -24.985 1.00 88.38 499 VAL A CA 1
ATOM 3765 C C . VAL A 1 499 ? 25.394 -1.456 -24.716 1.00 88.38 499 VAL A C 1
ATOM 3767 O O . VAL A 1 499 ? 25.492 -0.246 -24.520 1.00 88.38 499 VAL A O 1
ATOM 3770 N N . GLN A 1 500 ? 26.444 -2.270 -24.715 1.00 87.88 500 GLN A N 1
ATOM 3771 C CA . GLN A 1 500 ? 27.824 -1.829 -24.555 1.00 87.88 500 GLN A CA 1
ATOM 3772 C C . GLN A 1 500 ? 28.451 -1.581 -25.923 1.00 87.88 500 GLN A C 1
ATOM 3774 O O . GLN A 1 500 ? 28.378 -2.438 -26.804 1.00 87.88 500 GLN A O 1
ATOM 3779 N N . VAL A 1 501 ? 29.087 -0.423 -26.088 1.00 86.88 501 VAL A N 1
ATOM 3780 C CA . VAL A 1 501 ? 29.648 0.022 -27.367 1.00 86.88 501 VAL A CA 1
ATOM 3781 C C . VAL A 1 501 ? 31.167 0.064 -27.292 1.00 86.88 501 VAL A C 1
ATOM 3783 O O . VAL A 1 501 ? 31.748 0.578 -26.331 1.00 86.88 501 VAL A O 1
ATOM 3786 N N . TYR A 1 502 ? 31.814 -0.459 -28.328 1.00 84.94 502 TYR A N 1
ATOM 3787 C CA . TYR A 1 502 ? 33.260 -0.603 -28.413 1.00 84.94 502 TYR A CA 1
ATOM 3788 C C . TYR A 1 502 ? 33.813 -0.104 -29.750 1.00 84.94 502 TYR A C 1
ATOM 3790 O O . TYR A 1 502 ? 33.175 -0.241 -30.791 1.00 84.94 502 TYR A O 1
ATOM 3798 N N . LEU A 1 503 ? 35.047 0.396 -29.729 1.00 81.06 503 LEU A N 1
ATOM 3799 C CA . LEU A 1 503 ? 35.861 0.713 -30.901 1.00 81.06 503 LEU A CA 1
ATOM 3800 C C . LEU A 1 503 ? 37.001 -0.304 -31.013 1.00 81.06 503 LEU A C 1
ATOM 3802 O O . LEU A 1 503 ? 37.734 -0.492 -30.049 1.00 81.06 503 LEU A O 1
ATOM 3806 N N . ALA A 1 504 ? 37.215 -0.930 -32.171 1.00 73.44 504 ALA A N 1
ATOM 3807 C CA . ALA A 1 504 ? 38.388 -1.788 -32.386 1.00 73.44 504 ALA A CA 1
ATOM 3808 C C . ALA A 1 504 ? 39.087 -1.538 -33.729 1.00 73.44 504 ALA A C 1
ATOM 3810 O O . ALA A 1 504 ? 38.490 -0.979 -34.656 1.00 73.44 504 ALA A O 1
ATOM 3811 N N . PRO A 1 505 ? 40.356 -1.973 -33.863 1.00 69.38 505 PRO A N 1
ATOM 3812 C CA . PRO A 1 505 ? 41.066 -1.963 -35.136 1.00 69.38 505 PRO A CA 1
ATOM 3813 C C . PRO A 1 505 ? 40.364 -2.834 -36.188 1.00 69.38 505 PRO A C 1
ATOM 3815 O O . PRO A 1 505 ? 39.682 -3.807 -35.859 1.00 69.38 505 PRO A O 1
ATOM 3818 N N . GLY A 1 506 ? 40.580 -2.522 -37.467 1.00 63.44 506 GLY A N 1
ATOM 3819 C CA . GLY A 1 506 ? 40.050 -3.309 -38.577 1.00 63.44 506 GLY A CA 1
ATOM 3820 C C . GLY A 1 506 ? 40.416 -4.793 -38.508 1.00 63.44 506 GLY A C 1
ATOM 3821 O O . GLY A 1 506 ? 41.496 -5.166 -38.054 1.00 63.44 506 GLY A O 1
ATOM 3822 N N . ALA A 1 507 ? 39.486 -5.633 -38.974 1.00 59.31 507 ALA A N 1
ATOM 3823 C CA . ALA A 1 507 ? 39.517 -7.098 -38.902 1.00 59.31 507 ALA A CA 1
ATOM 3824 C C . ALA A 1 507 ? 39.273 -7.732 -37.513 1.00 59.31 507 ALA A C 1
ATOM 3826 O O . ALA A 1 507 ? 39.478 -8.939 -37.361 1.00 59.31 507 ALA A O 1
ATOM 3827 N N . ALA A 1 508 ? 38.767 -6.976 -36.529 1.00 60.16 508 ALA A N 1
ATOM 3828 C CA . ALA A 1 508 ? 38.055 -7.568 -35.395 1.00 60.16 508 ALA A CA 1
ATOM 3829 C C . ALA A 1 508 ? 36.837 -8.356 -35.935 1.00 60.16 508 ALA A C 1
ATOM 3831 O O . ALA A 1 508 ? 35.984 -7.788 -36.616 1.00 60.16 508 ALA A O 1
ATOM 3832 N N . GLY A 1 509 ? 36.825 -9.683 -35.763 1.00 60.81 509 GLY A N 1
ATOM 3833 C CA . GLY A 1 509 ? 35.694 -10.545 -36.151 1.00 60.81 509 GLY A CA 1
ATOM 3834 C C . GLY A 1 509 ? 34.502 -10.404 -35.190 1.00 60.81 509 GLY A C 1
ATOM 3835 O O . GLY A 1 509 ? 34.534 -9.549 -34.321 1.00 60.81 509 GLY A O 1
ATOM 3836 N N . LEU A 1 510 ? 33.491 -11.282 -35.269 1.00 59.94 510 LEU A N 1
ATOM 3837 C CA . LEU A 1 510 ? 32.319 -11.271 -34.360 1.00 59.94 510 LEU A CA 1
ATOM 3838 C C . LEU A 1 510 ? 32.607 -11.674 -32.891 1.00 59.94 510 LEU A C 1
ATOM 3840 O O . LEU A 1 510 ? 31.689 -11.785 -32.085 1.00 59.94 510 LEU A O 1
ATOM 3844 N N . GLU A 1 511 ? 33.865 -11.905 -32.512 1.00 60.97 511 GLU A N 1
ATOM 3845 C CA . GLU A 1 511 ? 34.238 -12.205 -31.123 1.00 60.97 511 GLU A CA 1
ATOM 3846 C C . GLU A 1 511 ? 34.491 -10.896 -30.359 1.00 60.97 511 GLU A C 1
ATOM 3848 O O . GLU A 1 511 ? 35.607 -10.384 -30.373 1.00 60.97 511 GLU A O 1
ATOM 3853 N N . TRP A 1 512 ? 33.466 -10.352 -29.695 1.00 64.00 512 TRP A N 1
ATOM 3854 C CA . TRP A 1 512 ? 33.549 -9.098 -28.932 1.00 64.00 512 TRP A CA 1
ATOM 3855 C C . TRP A 1 512 ? 33.224 -9.279 -27.435 1.00 64.00 512 TRP A C 1
ATOM 3857 O O . TRP A 1 512 ? 32.425 -10.149 -27.090 1.00 64.00 512 TRP A O 1
ATOM 3867 N N . PRO A 1 513 ? 33.798 -8.445 -26.542 1.00 61.91 513 PRO A N 1
ATOM 3868 C CA . PRO A 1 513 ? 34.894 -7.509 -26.802 1.00 61.91 513 PRO A CA 1
ATOM 3869 C C . PRO A 1 513 ? 36.239 -8.240 -26.963 1.00 61.91 513 PRO A C 1
ATOM 3871 O O . PRO A 1 513 ? 36.540 -9.184 -26.233 1.00 61.91 513 PRO A O 1
ATOM 3874 N N . THR A 1 514 ? 37.071 -7.799 -27.913 1.00 64.50 514 THR A N 1
ATOM 3875 C CA . THR A 1 514 ? 38.458 -8.289 -28.035 1.00 64.50 514 THR A CA 1
ATOM 3876 C C . THR A 1 514 ? 39.385 -7.547 -27.067 1.00 64.50 514 THR A C 1
ATOM 3878 O O . THR A 1 514 ? 39.103 -6.416 -26.685 1.00 64.50 514 THR A O 1
ATOM 3881 N N . ASP A 1 515 ? 40.553 -8.114 -26.741 1.00 61.78 515 ASP A N 1
ATOM 3882 C CA . ASP A 1 515 ? 41.590 -7.429 -25.938 1.00 61.78 515 ASP A CA 1
ATOM 3883 C C . ASP A 1 515 ? 42.086 -6.103 -26.566 1.00 61.78 515 ASP A C 1
ATOM 3885 O O . ASP A 1 515 ? 42.750 -5.308 -25.901 1.00 61.78 515 ASP A O 1
ATOM 3889 N N . ALA A 1 516 ? 41.808 -5.880 -27.855 1.00 64.56 516 ALA A N 1
ATOM 3890 C CA . ALA A 1 516 ? 42.159 -4.669 -28.594 1.00 64.56 516 ALA A CA 1
ATOM 3891 C C . ALA A 1 516 ? 40.990 -3.674 -28.727 1.00 64.56 516 ALA A C 1
ATOM 3893 O O . ALA A 1 516 ? 41.178 -2.619 -29.331 1.00 64.56 516 ALA A O 1
ATOM 3894 N N . ALA A 1 517 ? 39.806 -4.009 -28.204 1.00 75.06 517 ALA A N 1
ATOM 3895 C CA . ALA A 1 517 ? 38.629 -3.155 -28.233 1.00 75.06 517 ALA A CA 1
ATOM 3896 C C . ALA A 1 517 ? 38.658 -2.138 -27.080 1.00 75.06 517 ALA A C 1
ATOM 3898 O O . ALA A 1 517 ? 38.820 -2.494 -25.912 1.00 75.06 517 ALA A O 1
ATOM 3899 N N . GLU A 1 518 ? 38.473 -0.866 -27.409 1.00 80.31 518 GLU A N 1
ATOM 3900 C CA . GLU A 1 518 ? 38.298 0.231 -26.466 1.00 80.31 518 GLU A CA 1
ATOM 3901 C C . GLU A 1 518 ? 36.808 0.413 -26.165 1.00 80.31 518 GLU A C 1
ATOM 3903 O O . GLU A 1 518 ? 35.988 0.504 -27.075 1.00 80.31 518 GLU A O 1
ATOM 3908 N N . TYR A 1 519 ? 36.443 0.445 -24.886 1.00 82.81 519 TYR A N 1
ATOM 3909 C CA . TYR A 1 519 ? 35.065 0.677 -24.456 1.00 82.81 519 TYR A CA 1
ATOM 3910 C C . TYR A 1 519 ? 34.703 2.160 -24.598 1.00 82.81 519 TYR A C 1
ATOM 3912 O O . TYR A 1 519 ? 35.344 3.006 -23.974 1.00 82.81 519 TYR A O 1
ATOM 3920 N N . LEU A 1 520 ? 33.676 2.462 -25.395 1.00 80.81 520 LEU A N 1
ATOM 3921 C CA . LEU A 1 520 ? 33.208 3.827 -25.648 1.00 80.81 520 LEU A CA 1
ATOM 3922 C C . LEU A 1 520 ? 32.112 4.263 -24.673 1.00 80.81 520 LEU A C 1
ATOM 3924 O O . LEU A 1 520 ? 32.049 5.435 -24.307 1.00 80.81 520 LEU A O 1
ATOM 3928 N N . GLY A 1 521 ? 31.251 3.337 -24.243 1.00 78.94 521 GLY A N 1
ATOM 3929 C CA . GLY A 1 521 ? 30.132 3.652 -23.358 1.00 78.94 521 GLY A CA 1
ATOM 3930 C C . GLY A 1 521 ? 29.018 2.609 -23.376 1.00 78.94 521 GLY A C 1
ATOM 3931 O O . GLY A 1 521 ? 29.149 1.546 -23.983 1.00 78.94 521 GLY A O 1
ATOM 3932 N N . VAL A 1 522 ? 27.924 2.928 -22.684 1.00 85.69 522 VAL A N 1
ATOM 3933 C CA . VAL A 1 522 ? 26.711 2.105 -22.592 1.00 85.69 522 VAL A CA 1
ATOM 3934 C C . VAL A 1 522 ? 25.483 2.977 -22.828 1.00 85.69 522 VAL A C 1
ATOM 3936 O O . VAL A 1 522 ? 25.417 4.101 -22.336 1.00 85.69 522 VAL A O 1
ATOM 3939 N N . THR A 1 523 ? 24.528 2.437 -23.570 1.00 85.50 523 THR A N 1
ATOM 3940 C CA . THR A 1 523 ? 23.161 2.947 -23.762 1.00 85.50 523 THR A CA 1
ATOM 3941 C C . THR A 1 523 ? 22.186 1.819 -23.391 1.00 85.50 523 THR A C 1
ATOM 3943 O O . THR A 1 523 ? 22.631 0.701 -23.111 1.00 85.50 523 THR A O 1
ATOM 3946 N N . GLY A 1 524 ? 20.883 2.066 -23.281 1.00 80.38 524 GLY A N 1
ATOM 3947 C CA . GLY A 1 524 ? 19.957 1.002 -22.914 1.00 80.38 524 GLY A CA 1
ATOM 3948 C C . GLY A 1 524 ? 18.489 1.383 -22.964 1.00 80.38 524 GLY A C 1
ATOM 3949 O O . GLY A 1 524 ? 18.115 2.545 -23.069 1.00 80.38 524 GLY A O 1
ATOM 3950 N N . TYR A 1 525 ? 17.662 0.357 -22.826 1.00 80.06 525 TYR A N 1
ATOM 3951 C CA . TYR A 1 525 ? 16.220 0.392 -22.975 1.00 80.06 525 TYR A CA 1
ATOM 3952 C C . TYR A 1 525 ? 15.581 -0.010 -21.643 1.00 80.06 525 TYR A C 1
ATOM 3954 O O . TYR A 1 525 ? 15.751 -1.153 -21.203 1.00 80.06 525 TYR A O 1
ATOM 3962 N N . PRO A 1 526 ? 14.862 0.907 -20.970 1.00 62.84 526 PRO A N 1
ATOM 3963 C CA . PRO A 1 526 ? 14.199 0.603 -19.706 1.00 62.84 526 PRO A CA 1
ATOM 3964 C C . PRO A 1 526 ? 13.195 -0.547 -19.831 1.00 62.84 526 PRO A C 1
ATOM 3966 O O . PRO A 1 526 ? 13.151 -1.404 -18.951 1.00 62.84 526 PRO A O 1
ATOM 3969 N N . VAL A 1 527 ? 12.433 -0.574 -20.930 1.00 68.69 527 VAL A N 1
ATOM 3970 C CA . VAL A 1 527 ? 11.449 -1.606 -21.278 1.00 68.69 527 VAL A CA 1
ATOM 3971 C C . VAL A 1 527 ? 11.394 -1.745 -22.802 1.00 68.69 527 VAL A C 1
ATOM 3973 O O . VAL A 1 527 ? 11.422 -0.731 -23.497 1.00 68.69 527 VAL A O 1
ATOM 3976 N N . LEU A 1 528 ? 11.313 -2.979 -23.302 1.00 75.06 528 LEU A N 1
ATOM 3977 C CA . LEU A 1 528 ? 10.962 -3.318 -24.684 1.00 75.06 528 LEU A CA 1
ATOM 3978 C C . LEU A 1 528 ? 9.791 -4.310 -24.653 1.00 75.06 528 LEU A C 1
ATOM 3980 O O . LEU A 1 528 ? 9.955 -5.438 -24.169 1.00 75.06 528 LEU A O 1
ATOM 3984 N N . ASP A 1 529 ? 8.618 -3.901 -25.145 1.00 73.62 529 ASP A N 1
ATOM 3985 C CA . ASP A 1 529 ? 7.443 -4.776 -25.229 1.00 73.62 529 ASP A CA 1
ATOM 3986 C C . ASP A 1 529 ? 7.672 -5.936 -26.219 1.00 73.62 529 ASP A C 1
ATOM 3988 O O . ASP A 1 529 ? 8.571 -5.918 -27.059 1.00 73.62 529 ASP A O 1
ATOM 3992 N N . VAL A 1 530 ? 6.845 -6.980 -26.124 1.00 77.50 530 VAL A N 1
ATOM 3993 C CA . VAL A 1 530 ? 6.913 -8.148 -27.020 1.00 77.50 530 VAL A CA 1
ATOM 3994 C C . VAL A 1 530 ? 6.685 -7.725 -28.477 1.00 77.50 530 VAL A C 1
ATOM 3996 O O . VAL A 1 530 ? 5.611 -7.224 -28.824 1.00 77.50 530 VAL A O 1
ATOM 3999 N N . GLY A 1 531 ? 7.671 -7.981 -29.341 1.00 78.44 531 GLY A N 1
ATOM 4000 C CA . GLY A 1 531 ? 7.666 -7.601 -30.756 1.00 78.44 531 GLY A CA 1
ATOM 4001 C C . GLY A 1 531 ? 7.959 -6.120 -31.021 1.00 78.44 531 GLY A C 1
ATOM 4002 O O . GLY A 1 531 ? 7.725 -5.654 -32.138 1.00 78.44 531 GLY A O 1
ATOM 4003 N N . GLU A 1 532 ? 8.406 -5.369 -30.011 1.00 82.88 532 GLU A N 1
ATOM 4004 C CA . GLU A 1 532 ? 8.839 -3.977 -30.148 1.00 82.88 532 GLU A CA 1
ATOM 4005 C C . GLU A 1 532 ? 10.338 -3.877 -30.482 1.00 82.88 532 GLU A C 1
ATOM 4007 O O . GLU A 1 532 ? 11.149 -4.711 -30.069 1.00 82.88 532 GLU A O 1
ATOM 4012 N N . SER A 1 533 ? 10.701 -2.807 -31.194 1.00 88.69 533 SER A N 1
ATOM 4013 C CA . SER A 1 533 ? 12.082 -2.380 -31.425 1.00 88.69 533 SER A CA 1
ATOM 4014 C C . SER A 1 533 ? 12.315 -1.018 -30.770 1.00 88.69 533 SER A C 1
ATOM 4016 O O . SER A 1 533 ? 11.568 -0.075 -31.034 1.00 88.69 533 SER A O 1
ATOM 4018 N N . GLY A 1 534 ? 13.359 -0.896 -29.952 1.00 85.31 534 GLY A N 1
ATOM 4019 C CA . GLY A 1 534 ? 13.794 0.372 -29.363 1.00 85.31 534 GLY A CA 1
ATOM 4020 C C . GLY A 1 534 ? 15.019 0.932 -30.077 1.00 85.31 534 GLY A C 1
ATOM 4021 O O . GLY A 1 534 ? 15.875 0.165 -30.510 1.00 85.31 534 GLY A O 1
ATOM 4022 N N . GLU A 1 535 ? 15.116 2.261 -30.167 1.00 90.19 535 GLU A N 1
ATOM 4023 C CA . GLU A 1 535 ? 16.295 2.983 -30.665 1.00 90.19 535 GLU A CA 1
ATOM 4024 C C . GLU A 1 535 ? 16.823 3.949 -29.600 1.00 90.19 535 GLU A C 1
ATOM 4026 O O . GLU A 1 535 ? 16.048 4.696 -29.002 1.00 90.19 535 GLU A O 1
ATOM 4031 N N . ASP A 1 536 ? 18.131 3.934 -29.362 1.00 89.56 536 ASP A N 1
ATOM 4032 C CA . ASP A 1 536 ? 18.826 4.894 -28.498 1.00 89.56 536 ASP A CA 1
ATOM 4033 C C . ASP A 1 536 ? 20.232 5.173 -29.059 1.00 89.56 536 ASP A C 1
ATOM 4035 O O . ASP A 1 536 ? 20.716 4.461 -29.945 1.00 89.56 536 ASP A O 1
ATOM 4039 N N . TYR A 1 537 ? 20.893 6.231 -28.587 1.00 88.06 537 TYR A N 1
ATOM 4040 C CA . TYR A 1 537 ? 22.200 6.637 -29.097 1.00 88.06 537 TYR A CA 1
ATOM 4041 C C . TYR A 1 537 ? 23.233 6.915 -28.001 1.00 88.06 537 TYR A C 1
ATOM 4043 O O . TYR A 1 537 ? 22.946 7.418 -26.917 1.00 88.06 537 TYR A O 1
ATOM 4051 N N . LEU A 1 538 ? 24.497 6.642 -28.325 1.00 88.38 538 LEU A N 1
ATOM 4052 C CA . LEU A 1 538 ? 25.656 6.997 -27.514 1.00 88.38 538 LEU A CA 1
ATOM 4053 C C . LEU A 1 538 ? 26.382 8.193 -28.139 1.00 88.38 538 LEU A C 1
ATOM 4055 O O . LEU A 1 538 ? 26.809 8.133 -29.293 1.00 88.38 538 LEU A O 1
ATOM 4059 N N . ILE A 1 539 ? 26.587 9.256 -27.356 1.00 81.69 539 ILE A N 1
ATOM 4060 C CA . ILE A 1 539 ? 27.483 10.353 -27.741 1.00 81.69 539 ILE A CA 1
ATOM 4061 C C . ILE A 1 539 ? 28.915 9.965 -27.392 1.00 81.69 539 ILE A C 1
ATOM 4063 O O . ILE A 1 539 ? 29.223 9.667 -26.237 1.00 81.69 539 ILE A O 1
ATOM 4067 N N . PHE A 1 540 ? 29.810 10.044 -28.372 1.00 73.25 540 PHE A N 1
ATOM 4068 C CA . PHE A 1 540 ? 31.238 9.895 -28.135 1.00 73.25 540 PHE A CA 1
ATOM 4069 C C . PHE A 1 540 ? 32.045 10.977 -28.860 1.00 73.25 540 PHE A C 1
ATOM 4071 O O . PHE A 1 540 ? 31.684 11.456 -29.938 1.00 73.25 540 PHE A O 1
ATOM 4078 N N . GLN A 1 541 ? 33.160 11.378 -28.250 1.00 65.81 541 GLN A N 1
ATOM 4079 C CA . GLN A 1 541 ? 34.118 12.285 -28.874 1.00 65.81 541 GLN A CA 1
ATOM 4080 C C . GLN A 1 541 ? 35.200 11.463 -29.564 1.00 65.81 541 GLN A C 1
ATOM 4082 O O . GLN A 1 541 ? 35.979 10.766 -28.911 1.00 65.81 541 GLN A O 1
ATOM 4087 N N . TYR A 1 542 ? 35.247 11.545 -30.893 1.00 61.09 542 TYR A N 1
ATOM 4088 C CA . TYR A 1 542 ? 36.295 10.899 -31.674 1.00 61.09 542 TYR A CA 1
ATOM 4089 C C . TYR A 1 542 ? 37.634 11.613 -31.392 1.00 61.09 542 TYR A C 1
ATOM 4091 O O . TYR A 1 542 ? 37.691 12.835 -31.570 1.00 61.09 542 TYR A O 1
ATOM 4099 N N . PRO A 1 543 ? 38.703 10.919 -30.944 1.00 51.09 543 PRO A N 1
ATOM 4100 C CA . PRO A 1 543 ? 39.963 11.566 -30.577 1.00 51.09 543 PRO A CA 1
ATOM 4101 C C . PRO A 1 543 ? 40.552 12.390 -31.731 1.00 51.09 543 PRO A C 1
ATOM 4103 O O . PRO A 1 543 ? 40.432 11.997 -32.894 1.00 51.09 543 PRO A O 1
ATOM 4106 N N . ASP A 1 544 ? 41.235 13.497 -31.407 1.00 50.12 544 ASP A N 1
ATOM 4107 C CA . ASP A 1 544 ? 41.915 14.369 -32.375 1.00 50.12 544 ASP A CA 1
ATOM 4108 C C . ASP A 1 544 ? 42.686 13.555 -33.437 1.00 50.12 544 ASP A C 1
ATOM 4110 O O . ASP A 1 544 ? 43.528 12.712 -33.108 1.00 50.12 544 ASP A O 1
ATOM 4114 N N . LEU A 1 545 ? 42.403 13.840 -34.718 1.00 44.12 545 LEU A N 1
ATOM 4115 C CA . LEU A 1 545 ? 42.709 13.069 -35.948 1.00 44.12 545 LEU A CA 1
ATOM 4116 C C . LEU A 1 545 ? 44.157 12.606 -36.164 1.00 44.12 545 LEU A C 1
ATOM 4118 O O . LEU A 1 545 ? 44.455 11.940 -37.156 1.00 44.12 545 LEU A O 1
ATOM 4122 N N . PHE A 1 546 ? 45.095 12.952 -35.293 1.00 41.75 546 PHE A N 1
ATOM 4123 C CA . PHE A 1 546 ? 46.515 12.755 -35.546 1.00 41.75 546 PHE A CA 1
ATOM 4124 C C . PHE A 1 546 ? 46.971 11.289 -35.466 1.00 41.75 546 PHE A C 1
ATOM 4126 O O . PHE A 1 546 ? 48.016 10.974 -36.037 1.00 41.75 546 PHE A O 1
ATOM 4133 N N . ASN A 1 547 ? 46.194 10.389 -34.840 1.00 47.25 547 ASN A N 1
ATOM 4134 C CA . ASN A 1 547 ? 46.606 8.994 -34.608 1.00 47.25 547 ASN A CA 1
ATOM 4135 C C . ASN A 1 547 ? 45.676 7.895 -35.177 1.00 47.25 547 ASN A C 1
ATOM 4137 O O . ASN A 1 547 ? 46.057 6.728 -35.120 1.00 47.25 547 ASN A O 1
ATOM 4141 N N . LEU A 1 548 ? 44.513 8.217 -35.763 1.00 51.84 548 LEU A N 1
ATOM 4142 C CA . LEU A 1 548 ? 43.488 7.231 -36.177 1.00 51.84 548 LEU A CA 1
ATOM 4143 C C . LEU A 1 548 ? 43.341 7.094 -37.708 1.00 51.84 548 LEU A C 1
ATOM 4145 O O . LEU A 1 548 ? 42.239 7.092 -38.245 1.00 51.84 548 LEU A O 1
ATOM 4149 N N . VAL A 1 549 ? 44.449 6.959 -38.443 1.00 54.59 549 VAL A N 1
ATOM 4150 C CA . VAL A 1 549 ? 44.404 6.678 -39.895 1.00 54.59 549 VAL A CA 1
ATOM 4151 C C . VAL A 1 549 ? 44.257 5.171 -40.123 1.00 54.59 549 VAL A C 1
ATOM 4153 O O . VAL A 1 549 ? 45.200 4.428 -39.848 1.00 54.59 549 VAL A O 1
ATOM 4156 N N . GLY A 1 550 ? 43.117 4.707 -40.645 1.00 57.97 550 GLY A N 1
ATOM 4157 C CA . GLY A 1 550 ? 42.905 3.282 -40.930 1.00 57.97 550 GLY A CA 1
ATOM 4158 C C . GLY A 1 550 ? 41.441 2.835 -40.955 1.00 57.97 550 GLY A C 1
ATOM 4159 O O . GLY A 1 550 ? 40.523 3.650 -40.904 1.00 57.97 550 GLY A O 1
ATOM 4160 N N . HIS A 1 551 ? 41.250 1.519 -41.061 1.00 65.19 551 HIS A N 1
ATOM 4161 C CA . HIS A 1 551 ? 39.954 0.853 -40.923 1.00 65.19 551 HIS A CA 1
ATOM 4162 C C . HIS A 1 551 ? 39.685 0.586 -39.441 1.00 65.19 551 HIS A C 1
ATOM 4164 O O . HIS A 1 551 ? 40.536 -0.007 -38.775 1.00 65.19 551 HIS A O 1
ATOM 4170 N N . TYR A 1 552 ? 38.511 0.973 -38.952 1.00 72.88 552 TYR A N 1
ATOM 4171 C CA . TYR A 1 552 ? 38.042 0.703 -37.594 1.00 72.88 552 TYR A CA 1
ATOM 4172 C C . TYR A 1 552 ? 36.647 0.082 -37.622 1.00 72.88 552 TYR A C 1
ATOM 4174 O O . TYR A 1 552 ? 35.882 0.254 -38.571 1.00 72.88 552 TYR A O 1
ATOM 4182 N N . CYS A 1 553 ? 36.329 -0.663 -36.573 1.00 76.75 553 CYS A N 1
ATOM 4183 C CA . CYS A 1 553 ? 35.024 -1.270 -36.375 1.00 76.75 553 CYS A CA 1
ATOM 4184 C C . CYS A 1 553 ? 34.396 -0.673 -35.119 1.00 76.75 553 CYS A C 1
ATOM 4186 O O . CYS A 1 553 ? 35.057 -0.618 -34.078 1.00 76.75 553 CYS A O 1
ATOM 4188 N N . ILE A 1 554 ? 33.135 -0.261 -35.213 1.00 82.19 554 ILE A N 1
ATOM 4189 C CA . ILE A 1 554 ? 32.311 0.057 -34.046 1.00 82.19 554 ILE A CA 1
ATOM 4190 C C . ILE A 1 554 ? 31.408 -1.146 -33.810 1.00 82.19 554 ILE A C 1
ATOM 4192 O O . ILE A 1 554 ? 30.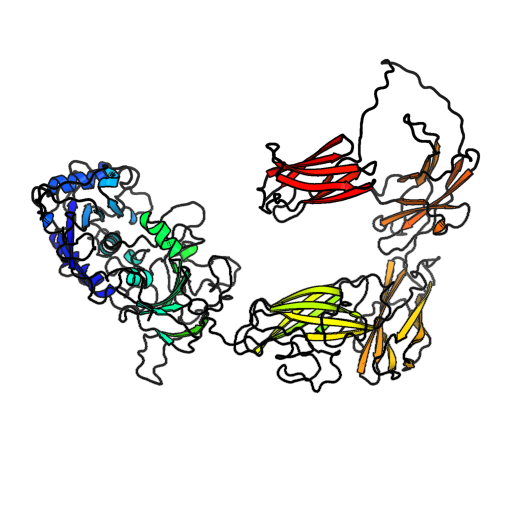705 -1.572 -34.727 1.00 82.19 554 ILE A O 1
ATOM 4196 N N . GLY A 1 555 ? 31.489 -1.718 -32.611 1.00 83.19 555 GLY A N 1
ATOM 4197 C CA . GLY A 1 555 ? 30.721 -2.888 -32.201 1.00 83.19 555 GLY A CA 1
ATOM 4198 C C . GLY A 1 555 ? 29.755 -2.556 -31.068 1.00 83.19 555 GLY A C 1
ATOM 4199 O O . GLY A 1 555 ? 30.111 -1.806 -30.159 1.00 83.19 555 GLY A O 1
ATOM 4200 N N . ALA A 1 556 ? 28.564 -3.142 -31.109 1.00 86.31 556 ALA A N 1
ATOM 4201 C CA . ALA A 1 556 ? 27.565 -3.097 -30.046 1.00 86.31 556 ALA A CA 1
ATOM 4202 C C . ALA A 1 556 ? 27.317 -4.509 -29.506 1.00 86.31 556 ALA A C 1
ATOM 4204 O O . ALA A 1 556 ? 27.232 -5.457 -30.285 1.00 86.31 556 ALA A O 1
ATOM 4205 N N . VAL A 1 557 ? 27.202 -4.642 -28.183 1.00 84.62 557 VAL A N 1
ATOM 4206 C CA . VAL A 1 557 ? 26.891 -5.902 -27.493 1.00 84.62 557 VAL A CA 1
ATOM 4207 C C . VAL A 1 557 ? 25.708 -5.685 -26.557 1.00 84.62 557 VAL A C 1
ATOM 4209 O O . VAL A 1 557 ? 25.817 -4.928 -25.590 1.00 84.62 557 VAL A O 1
ATOM 4212 N N . VAL A 1 558 ? 24.595 -6.360 -26.831 1.00 84.75 558 VAL A N 1
ATOM 4213 C CA . VAL A 1 558 ? 23.374 -6.326 -26.018 1.00 84.75 558 VAL A CA 1
ATOM 4214 C C . VAL A 1 558 ? 23.550 -7.224 -24.788 1.00 84.75 558 VAL A C 1
ATOM 4216 O O . VAL A 1 558 ? 23.982 -8.373 -24.888 1.00 84.75 558 VAL A O 1
ATOM 4219 N N . GLN A 1 559 ? 23.219 -6.695 -23.615 1.00 78.75 559 GLN A N 1
ATOM 4220 C CA . GLN A 1 559 ? 23.216 -7.386 -22.331 1.00 78.75 559 GLN A CA 1
ATOM 4221 C C . GLN A 1 559 ? 21.830 -7.301 -21.705 1.00 78.75 559 GLN A C 1
ATOM 4223 O O . GLN A 1 559 ? 21.345 -6.217 -21.375 1.00 78.75 559 GLN A O 1
ATOM 4228 N N . GLN A 1 560 ? 21.237 -8.469 -21.501 1.00 74.44 560 GLN A N 1
ATOM 4229 C CA . GLN A 1 560 ? 19.980 -8.666 -20.802 1.00 74.44 560 GLN A CA 1
ATOM 4230 C C . GLN A 1 560 ? 20.163 -9.856 -19.844 1.00 74.44 560 GLN A C 1
ATOM 4232 O O . GLN A 1 560 ? 20.851 -10.821 -20.165 1.00 74.44 560 GLN A O 1
ATOM 4237 N N . VAL A 1 561 ? 19.684 -9.749 -18.607 1.00 64.25 561 VAL A N 1
ATOM 4238 C CA . VAL A 1 561 ? 19.968 -10.724 -17.539 1.00 64.25 561 VAL A CA 1
ATOM 4239 C C . VAL A 1 561 ? 19.148 -12.001 -17.739 1.00 64.25 561 VAL A C 1
ATOM 4241 O O . VAL A 1 561 ? 19.644 -13.100 -17.472 1.00 64.25 561 VAL A O 1
ATOM 4244 N N . GLU A 1 562 ? 17.923 -11.858 -18.244 1.00 63.69 562 GLU A N 1
ATOM 4245 C CA . GLU A 1 562 ? 16.988 -12.943 -18.552 1.00 63.69 562 GLU A CA 1
ATOM 4246 C C . GLU A 1 562 ? 17.192 -13.554 -19.951 1.00 63.69 562 GLU A C 1
ATOM 4248 O O . GLU A 1 562 ? 16.704 -14.659 -20.200 1.00 63.69 562 GLU A O 1
ATOM 4253 N N . ASP A 1 563 ? 17.955 -12.879 -20.819 1.00 68.44 563 ASP A N 1
ATOM 4254 C CA . ASP A 1 563 ? 18.422 -13.367 -22.123 1.00 68.44 563 ASP A CA 1
ATOM 4255 C C . ASP A 1 563 ? 19.948 -13.612 -22.070 1.00 68.44 563 ASP A C 1
ATOM 4257 O O . ASP A 1 563 ? 20.749 -12.676 -22.170 1.00 68.44 563 ASP A O 1
ATOM 4261 N N . PRO A 1 564 ? 20.403 -14.855 -21.824 1.00 56.53 564 PRO A N 1
ATOM 4262 C CA . PRO A 1 564 ? 21.804 -15.138 -21.545 1.00 56.53 564 PRO A CA 1
ATOM 4263 C C . PRO A 1 564 ? 22.727 -14.801 -22.728 1.00 56.53 564 PRO A C 1
ATOM 4265 O O . PRO A 1 564 ? 22.954 -15.620 -23.618 1.00 56.53 564 PRO A O 1
ATOM 4268 N N . SER A 1 565 ? 23.376 -13.634 -22.656 1.00 54.53 565 SER A N 1
ATOM 4269 C CA . SER A 1 565 ? 24.453 -13.245 -23.576 1.00 54.53 565 SER A CA 1
ATOM 4270 C C . SER A 1 565 ? 25.571 -14.304 -23.625 1.00 54.53 565 SER A C 1
ATOM 4272 O O . SER A 1 565 ? 26.129 -14.716 -22.601 1.00 54.53 565 SER A O 1
ATOM 4274 N N . TYR A 1 566 ? 25.905 -14.782 -24.828 1.00 51.50 566 TYR A N 1
ATOM 4275 C CA . TYR A 1 566 ? 26.938 -15.803 -25.021 1.00 51.50 566 TYR A CA 1
ATOM 4276 C C . TYR A 1 566 ? 28.314 -15.144 -25.225 1.00 51.50 566 TYR A C 1
ATOM 4278 O O . TYR A 1 566 ? 28.511 -14.448 -26.219 1.00 51.50 566 TYR A O 1
ATOM 4286 N N . PRO A 1 567 ? 29.319 -15.383 -24.361 1.00 47.38 567 PRO A N 1
ATOM 4287 C CA . PRO A 1 567 ? 30.689 -14.972 -24.652 1.00 47.38 567 PRO A CA 1
ATOM 4288 C C . PRO A 1 567 ? 31.290 -15.910 -25.718 1.00 47.38 567 PRO A C 1
ATOM 4290 O O . PRO A 1 567 ? 31.768 -17.002 -25.402 1.00 47.38 567 PRO A O 1
ATOM 4293 N N . GLY A 1 568 ? 31.224 -15.519 -26.996 1.00 52.62 568 GLY A N 1
ATOM 4294 C CA . GLY A 1 568 ? 31.731 -16.278 -28.153 1.00 52.62 568 GLY A CA 1
ATOM 4295 C C . GLY A 1 568 ? 30.941 -15.999 -29.440 1.00 52.62 568 GLY A C 1
ATOM 4296 O O . GLY A 1 568 ? 29.947 -15.292 -29.379 1.00 52.62 568 GLY A O 1
ATOM 4297 N N . ALA A 1 569 ? 31.382 -16.542 -30.589 1.00 49.88 569 ALA A N 1
ATOM 4298 C CA . ALA A 1 569 ? 30.956 -16.192 -31.963 1.00 49.88 569 ALA A CA 1
ATOM 4299 C C . ALA A 1 569 ? 29.489 -16.538 -32.375 1.00 49.88 569 ALA A C 1
ATOM 4301 O O . ALA A 1 569 ? 29.303 -17.079 -33.464 1.00 49.88 569 ALA A O 1
ATOM 4302 N N . ALA A 1 570 ? 28.524 -16.199 -31.497 1.00 51.31 570 ALA A N 1
ATOM 4303 C CA . ALA A 1 570 ? 27.044 -16.178 -31.551 1.00 51.31 570 ALA A CA 1
ATOM 4304 C C . ALA A 1 570 ? 26.346 -17.489 -32.005 1.00 51.31 570 ALA A C 1
ATOM 4306 O O . ALA A 1 570 ? 26.932 -18.208 -32.814 1.00 51.31 570 ALA A O 1
ATOM 4307 N N . PRO A 1 571 ? 25.126 -17.884 -31.538 1.00 55.97 571 PRO A N 1
ATOM 4308 C CA . PRO A 1 571 ? 24.021 -17.049 -31.009 1.00 55.97 571 PRO A CA 1
ATOM 4309 C C . PRO A 1 571 ? 23.104 -17.675 -29.895 1.00 55.97 571 PRO A C 1
ATOM 4311 O O . PRO A 1 571 ? 23.234 -18.850 -29.543 1.00 55.97 571 PRO A O 1
ATOM 4314 N N . TYR A 1 572 ? 22.134 -16.888 -29.399 1.00 50.81 572 TYR A N 1
ATOM 4315 C CA . TYR A 1 572 ? 20.685 -17.180 -29.216 1.00 50.81 572 TYR A CA 1
ATOM 4316 C C . TYR A 1 572 ? 20.026 -15.789 -29.027 1.00 50.81 572 TYR A C 1
ATOM 4318 O O . TYR A 1 572 ? 20.052 -15.287 -27.926 1.00 50.81 572 TYR A O 1
ATOM 4326 N N . SER A 1 573 ? 19.600 -15.029 -30.029 1.00 60.12 573 SER A N 1
ATOM 4327 C CA . SER A 1 573 ? 19.665 -15.272 -31.469 1.00 60.12 573 SER A CA 1
ATOM 4328 C C . SER A 1 573 ? 20.352 -14.168 -32.278 1.00 60.12 573 SER A C 1
ATOM 4330 O O . SER A 1 573 ? 20.521 -14.408 -33.461 1.00 60.12 573 SER A O 1
ATOM 4332 N N . ASN A 1 574 ? 20.814 -13.053 -31.687 1.00 68.88 574 ASN A N 1
ATOM 4333 C CA . ASN A 1 574 ? 21.953 -12.242 -32.167 1.00 68.88 574 ASN A CA 1
ATOM 4334 C C . ASN A 1 574 ? 22.093 -10.967 -31.327 1.00 68.88 574 ASN A C 1
ATOM 4336 O O . ASN A 1 574 ? 21.383 -10.000 -31.539 1.00 68.88 574 ASN A O 1
ATOM 4340 N N . ASN A 1 575 ? 23.023 -10.936 -30.375 1.00 79.50 575 ASN A N 1
ATOM 4341 C CA . ASN A 1 575 ? 23.160 -9.832 -29.413 1.00 79.50 575 ASN A CA 1
ATOM 4342 C C . ASN A 1 575 ? 24.390 -8.968 -29.731 1.00 79.50 575 ASN A C 1
ATOM 4344 O O . ASN A 1 575 ? 24.912 -8.281 -28.854 1.00 79.50 575 ASN A O 1
ATOM 4348 N N . ILE A 1 576 ? 24.913 -9.058 -30.958 1.00 80.69 576 ILE A N 1
ATOM 4349 C CA . ILE A 1 576 ? 26.130 -8.367 -31.385 1.00 80.69 576 ILE A CA 1
ATOM 4350 C C . ILE A 1 576 ? 25.924 -7.796 -32.784 1.00 80.69 576 ILE A C 1
ATOM 4352 O O . ILE A 1 576 ? 25.552 -8.521 -33.699 1.00 80.69 576 ILE A O 1
ATOM 4356 N N . ALA A 1 577 ? 26.255 -6.521 -32.957 1.00 82.25 577 ALA A N 1
ATOM 4357 C CA . ALA A 1 577 ? 26.257 -5.850 -34.251 1.00 82.25 577 ALA A CA 1
ATOM 4358 C C . ALA A 1 577 ? 27.555 -5.085 -34.475 1.00 82.25 577 ALA A C 1
ATOM 4360 O O . ALA A 1 577 ? 28.232 -4.677 -33.526 1.00 82.25 577 ALA A O 1
ATOM 4361 N N . GLN A 1 578 ? 27.900 -4.872 -35.744 1.00 82.06 578 GLN A N 1
ATOM 4362 C CA . GLN A 1 578 ? 29.095 -4.134 -36.119 1.00 82.06 578 GLN A CA 1
ATOM 4363 C C . GLN A 1 578 ? 28.872 -3.288 -37.373 1.00 82.06 578 GLN A C 1
ATOM 4365 O O . GLN A 1 578 ? 28.322 -3.752 -38.375 1.00 82.06 578 GLN A O 1
ATOM 4370 N N . VAL A 1 579 ? 29.425 -2.075 -37.357 1.00 80.06 579 VAL A N 1
ATOM 4371 C CA . VAL A 1 579 ? 29.574 -1.233 -38.547 1.00 80.06 579 VAL A CA 1
ATOM 4372 C C . VAL A 1 579 ? 31.039 -0.860 -38.765 1.00 80.06 579 VAL A C 1
ATOM 4374 O O . VAL A 1 579 ? 31.765 -0.475 -37.843 1.00 80.06 579 VAL A O 1
ATOM 4377 N N . ASN A 1 580 ? 31.506 -1.022 -40.003 1.00 73.00 580 ASN A N 1
ATOM 4378 C CA . ASN A 1 580 ? 32.837 -0.570 -40.398 1.00 73.00 580 ASN A CA 1
ATOM 4379 C C . ASN A 1 580 ? 32.849 0.940 -40.611 1.00 73.00 580 ASN A C 1
ATOM 4381 O O . ASN A 1 580 ? 32.052 1.466 -41.382 1.00 73.00 580 ASN A O 1
ATOM 4385 N N . SER A 1 581 ? 33.852 1.600 -40.042 1.00 67.31 581 SER A N 1
ATOM 4386 C CA . SER A 1 581 ? 34.175 2.986 -40.339 1.00 67.31 581 SER A CA 1
ATOM 4387 C C . SER A 1 581 ? 35.605 3.093 -40.859 1.00 67.31 581 SER A C 1
ATOM 4389 O O . SER A 1 581 ? 36.564 2.640 -40.231 1.00 67.31 581 SER A O 1
ATOM 4391 N N . GLN A 1 582 ? 35.763 3.683 -42.041 1.00 61.94 582 GLN A N 1
ATOM 4392 C CA . GLN A 1 582 ? 37.068 3.943 -42.636 1.00 61.94 582 GLN A CA 1
ATOM 4393 C C . GLN A 1 582 ? 37.338 5.444 -42.585 1.00 61.94 582 GLN A C 1
ATOM 4395 O O . GLN A 1 582 ? 36.732 6.241 -43.303 1.00 61.94 582 GLN A O 1
ATOM 4400 N N . VAL A 1 583 ? 38.272 5.828 -41.715 1.00 56.81 583 VAL A N 1
ATOM 4401 C CA . VAL A 1 583 ? 38.618 7.232 -41.499 1.00 56.81 583 VAL A CA 1
ATOM 4402 C C . VAL A 1 583 ? 39.621 7.665 -42.560 1.00 56.81 583 VAL A C 1
ATOM 4404 O O . VAL A 1 583 ? 40.758 7.182 -42.609 1.00 56.81 583 VAL A O 1
ATOM 4407 N N . LEU A 1 584 ? 39.194 8.582 -43.430 1.00 54.94 584 LEU A N 1
ATOM 4408 C CA . LEU A 1 584 ? 40.087 9.261 -44.364 1.00 54.94 584 LEU A CA 1
ATOM 4409 C C . LEU A 1 584 ? 40.772 10.412 -43.638 1.00 54.94 584 LEU A C 1
ATOM 4411 O O . LEU A 1 584 ? 40.178 11.072 -42.793 1.00 54.94 584 LEU A O 1
ATOM 4415 N N . PHE A 1 585 ? 42.030 10.672 -43.981 1.00 51.56 585 PHE A N 1
ATOM 4416 C CA . PHE A 1 585 ? 42.788 11.735 -43.339 1.00 51.56 585 PHE A CA 1
ATOM 4417 C C . PHE A 1 585 ? 43.161 12.813 -44.347 1.00 51.56 585 PHE A C 1
ATOM 4419 O O . PHE A 1 585 ? 44.040 12.632 -45.196 1.00 51.56 585 PHE A O 1
ATOM 4426 N N . ALA A 1 586 ? 42.544 13.983 -44.214 1.00 47.00 586 ALA A N 1
ATOM 4427 C CA . ALA A 1 586 ? 43.159 15.197 -44.710 1.00 47.00 586 ALA A CA 1
ATOM 4428 C C . ALA A 1 586 ? 44.303 15.572 -43.767 1.00 47.00 586 ALA A C 1
ATOM 4430 O O . ALA A 1 586 ? 44.085 15.731 -42.572 1.00 47.00 586 ALA A O 1
ATOM 4431 N N . ARG A 1 587 ? 45.525 15.756 -44.286 1.00 39.62 587 ARG A N 1
ATOM 4432 C CA . ARG A 1 587 ? 46.429 16.665 -43.575 1.00 39.62 587 ARG A CA 1
ATOM 4433 C C . ARG A 1 587 ? 45.893 18.048 -43.903 1.00 39.62 587 ARG A C 1
ATOM 4435 O O . ARG A 1 587 ? 45.936 18.390 -45.085 1.00 39.62 587 ARG A O 1
ATOM 4442 N N . PRO A 1 588 ? 45.464 18.861 -42.925 1.00 40.59 588 PRO A N 1
ATOM 4443 C CA . PRO A 1 588 ? 45.482 20.291 -43.150 1.00 40.59 588 PRO A CA 1
ATOM 4444 C C . PRO A 1 588 ? 46.915 20.601 -43.574 1.00 40.59 588 PRO A C 1
ATOM 4446 O O . PRO A 1 588 ? 47.868 20.324 -42.833 1.00 40.59 588 PRO A O 1
ATOM 4449 N N . GLY A 1 589 ? 47.106 21.052 -44.808 1.00 36.19 589 GLY A N 1
ATOM 4450 C CA . GLY A 1 589 ? 48.353 21.696 -45.172 1.00 36.19 589 GLY A CA 1
ATOM 4451 C C . GLY A 1 589 ? 48.403 22.999 -44.397 1.00 36.19 589 GLY A C 1
ATOM 4452 O O . GLY A 1 589 ? 48.144 24.029 -44.990 1.00 36.19 589 GLY A O 1
ATOM 4453 N N . THR A 1 590 ? 48.697 22.956 -43.089 1.00 34.94 590 THR A N 1
ATOM 4454 C CA . THR A 1 590 ? 48.486 24.100 -42.180 1.00 34.94 590 THR A CA 1
ATOM 4455 C C . THR A 1 590 ? 46.971 24.380 -42.032 1.00 34.94 590 THR A C 1
ATOM 4457 O O . THR A 1 590 ? 46.197 24.053 -42.935 1.00 34.94 590 THR A O 1
ATOM 4460 N N . PRO A 1 591 ? 46.466 24.927 -40.908 1.00 38.31 591 PRO A N 1
ATOM 4461 C CA . PRO A 1 591 ? 45.237 25.710 -40.987 1.00 38.31 591 PRO A CA 1
ATOM 4462 C C . PRO A 1 591 ? 45.412 26.666 -42.161 1.00 38.31 591 PRO A C 1
ATOM 4464 O O . PRO A 1 591 ? 46.505 27.217 -42.331 1.00 38.31 591 PRO A O 1
ATOM 4467 N N . VAL A 1 592 ? 44.392 26.804 -42.997 1.00 42.31 592 VAL A N 1
ATOM 4468 C CA . VAL A 1 592 ? 44.384 27.848 -44.011 1.00 42.31 592 VAL A CA 1
ATOM 4469 C C . VAL A 1 592 ? 44.320 29.177 -43.255 1.00 42.31 592 VAL A C 1
ATOM 4471 O O . VAL A 1 592 ? 43.246 29.675 -42.952 1.00 42.31 592 VAL A O 1
ATOM 4474 N N . ALA A 1 593 ? 45.480 29.664 -42.832 1.00 40.97 593 ALA A N 1
ATOM 4475 C CA . ALA A 1 593 ? 45.665 30.870 -42.056 1.00 40.97 593 ALA A CA 1
ATOM 4476 C C . ALA A 1 593 ? 46.484 31.853 -42.890 1.00 40.97 593 ALA A C 1
ATOM 4478 O O . ALA A 1 593 ? 47.492 31.488 -43.497 1.00 40.97 593 ALA A O 1
ATOM 4479 N N . ASP A 1 594 ? 46.026 33.099 -42.840 1.00 45.38 594 ASP A N 1
ATOM 4480 C CA . ASP A 1 594 ? 46.562 34.312 -43.448 1.00 45.38 594 ASP A CA 1
ATOM 4481 C C . ASP A 1 594 ? 46.337 34.501 -44.953 1.00 45.38 594 ASP A C 1
ATOM 4483 O O . ASP A 1 594 ? 47.251 34.491 -45.784 1.00 45.38 594 ASP A O 1
ATOM 4487 N N . ALA A 1 595 ? 45.116 34.944 -45.272 1.00 40.44 595 ALA A N 1
ATOM 4488 C CA . ALA A 1 595 ? 44.944 35.959 -46.303 1.00 40.44 595 ALA A CA 1
ATOM 4489 C C . ALA A 1 595 ? 45.737 37.217 -45.890 1.00 40.44 595 ALA A C 1
ATOM 4491 O O . ALA A 1 595 ? 45.190 38.154 -45.317 1.00 40.44 595 ALA A O 1
ATOM 4492 N N . SER A 1 596 ? 47.034 37.260 -46.205 1.00 45.59 596 SER A N 1
ATOM 4493 C CA . SER A 1 596 ? 47.952 38.384 -45.918 1.00 45.59 596 SER A CA 1
ATOM 4494 C C . SER A 1 596 ? 47.539 39.748 -46.519 1.00 45.59 596 SER A C 1
ATOM 4496 O O . SER A 1 596 ? 48.282 40.727 -46.445 1.00 45.59 596 SER A O 1
ATOM 4498 N N . SER A 1 597 ? 46.348 39.849 -47.116 1.00 49.03 597 SER A N 1
ATOM 4499 C CA . SER A 1 597 ? 45.758 41.099 -47.579 1.00 49.03 597 SER A CA 1
ATOM 4500 C C . SER A 1 597 ? 44.239 40.994 -47.742 1.00 49.03 597 SER A C 1
ATOM 4502 O O . SER A 1 597 ? 43.737 40.990 -48.867 1.00 49.03 597 SER A O 1
ATOM 4504 N N . CYS A 1 598 ? 43.492 40.943 -46.641 1.00 47.22 598 CYS A N 1
ATOM 4505 C CA . CYS A 1 598 ? 42.059 41.232 -46.683 1.00 47.22 598 CYS A CA 1
ATOM 4506 C C . CYS A 1 598 ? 41.759 42.691 -46.278 1.00 47.22 598 CYS A C 1
ATOM 4508 O O . CYS A 1 598 ? 42.431 43.242 -45.402 1.00 47.22 598 CYS A O 1
ATOM 4510 N N . PRO A 1 599 ? 40.761 43.342 -46.915 1.00 50.94 599 PRO A N 1
ATOM 4511 C CA . PRO A 1 599 ? 39.887 42.797 -47.965 1.00 50.94 599 PRO A CA 1
ATOM 4512 C C . PRO A 1 599 ? 40.588 42.686 -49.338 1.00 50.94 599 PRO A C 1
ATOM 4514 O O . PRO A 1 599 ? 41.229 43.644 -49.781 1.00 50.94 599 PRO A O 1
ATOM 4517 N N . GLY A 1 600 ? 40.448 41.542 -50.027 1.00 58.59 600 GLY A N 1
ATOM 4518 C CA . GLY A 1 600 ? 41.108 41.297 -51.320 1.00 58.59 600 GLY A CA 1
ATOM 4519 C C . GLY A 1 600 ? 40.986 39.873 -51.888 1.00 58.59 600 GLY A C 1
ATOM 4520 O O . GLY A 1 600 ? 40.213 39.058 -51.388 1.00 58.59 600 GLY A O 1
ATOM 4521 N N . ASP A 1 601 ? 41.741 39.610 -52.966 1.00 59.62 601 ASP A N 1
ATOM 4522 C CA . ASP A 1 601 ? 41.865 38.288 -53.599 1.00 59.62 601 ASP A CA 1
ATOM 4523 C C . ASP A 1 601 ? 42.564 37.302 -52.644 1.00 59.62 601 ASP A C 1
ATOM 4525 O O . ASP A 1 601 ? 43.657 37.576 -52.145 1.00 59.62 601 ASP A O 1
ATOM 4529 N N . PHE A 1 602 ? 41.963 36.132 -52.450 1.00 70.94 602 PHE A N 1
ATOM 4530 C CA . PHE A 1 602 ? 42.441 35.047 -51.597 1.00 70.94 602 PHE A CA 1
ATOM 4531 C C . PHE A 1 602 ? 42.381 33.714 -52.355 1.00 70.94 602 PHE A C 1
ATOM 4533 O O . PHE A 1 602 ? 41.436 33.458 -53.107 1.00 70.94 602 PHE A O 1
ATOM 4540 N N . SER A 1 603 ? 43.395 32.863 -52.183 1.00 73.88 603 SER A N 1
ATOM 4541 C CA . SER A 1 603 ? 43.433 31.514 -52.753 1.00 73.88 603 SER A CA 1
ATOM 4542 C C . SER A 1 603 ? 44.313 30.612 -51.905 1.00 73.88 603 SER A C 1
ATOM 4544 O O . SER A 1 603 ? 45.512 30.854 -51.818 1.00 73.88 603 SER A O 1
ATOM 4546 N N . GLU A 1 604 ? 43.743 29.529 -51.393 1.00 68.31 604 GLU A N 1
ATOM 4547 C CA . GLU A 1 604 ? 44.420 28.606 -50.485 1.00 68.31 604 GLU A CA 1
ATOM 4548 C C . GLU A 1 604 ? 44.123 27.151 -50.820 1.00 68.31 604 GLU A C 1
ATOM 4550 O O . GLU A 1 604 ? 43.048 26.819 -51.319 1.00 68.31 604 GLU A O 1
ATOM 4555 N N . GLU A 1 605 ? 45.098 26.278 -50.571 1.00 71.56 605 GLU A N 1
ATOM 4556 C CA . GLU A 1 605 ? 45.067 24.868 -50.961 1.00 71.56 605 GLU A CA 1
ATOM 4557 C C . GLU A 1 605 ? 45.370 23.948 -49.780 1.00 71.56 605 GLU A C 1
ATOM 4559 O O . GLU A 1 605 ? 46.358 24.122 -49.074 1.00 71.56 605 GLU A O 1
ATOM 4564 N N . THR A 1 606 ? 44.584 22.884 -49.637 1.00 63.78 606 THR A N 1
ATOM 4565 C CA . THR A 1 606 ? 44.866 21.780 -48.716 1.00 63.78 606 THR A CA 1
ATOM 4566 C C . THR A 1 606 ? 44.906 20.447 -49.460 1.00 63.78 606 THR A C 1
ATOM 4568 O O . THR A 1 606 ? 44.326 20.301 -50.535 1.00 63.78 606 THR A O 1
ATOM 4571 N N . THR A 1 607 ? 45.629 19.460 -48.925 1.00 66.44 607 THR A N 1
ATOM 4572 C CA . THR A 1 607 ? 45.777 18.135 -49.551 1.00 66.44 607 THR A CA 1
ATOM 4573 C C . THR A 1 607 ? 45.094 17.065 -48.707 1.00 66.44 607 THR A C 1
ATOM 4575 O O . THR A 1 607 ? 45.513 16.784 -47.584 1.00 66.44 607 THR A O 1
ATOM 4578 N N . VAL A 1 608 ? 44.084 16.406 -49.272 1.00 68.19 608 VAL A N 1
ATOM 4579 C CA . VAL A 1 608 ? 43.426 15.247 -48.662 1.00 68.19 608 VAL A CA 1
ATOM 4580 C C . VAL A 1 608 ? 44.136 13.980 -49.104 1.00 68.19 608 VAL A C 1
ATOM 4582 O O . VAL A 1 608 ? 44.247 13.730 -50.304 1.00 68.19 608 VAL A O 1
ATOM 4585 N N . TYR A 1 609 ? 44.607 13.171 -48.155 1.00 65.62 609 TYR A N 1
ATOM 4586 C CA . TYR A 1 609 ? 45.217 11.882 -48.460 1.00 65.62 609 TYR A CA 1
ATOM 4587 C C . TYR A 1 609 ? 44.156 10.782 -48.407 1.00 65.62 609 TYR A C 1
ATOM 4589 O O . TYR A 1 609 ? 43.402 10.651 -47.446 1.00 65.62 609 TYR A O 1
ATOM 4597 N N . LEU A 1 610 ? 44.127 9.962 -49.448 1.00 66.81 610 LEU A N 1
ATOM 4598 C CA . LEU A 1 610 ? 43.257 8.804 -49.576 1.00 66.81 610 LEU A CA 1
ATOM 4599 C C . LEU A 1 610 ? 44.066 7.567 -49.194 1.00 66.81 610 LEU A C 1
ATOM 4601 O O . LEU A 1 610 ? 45.128 7.322 -49.775 1.00 66.81 610 LEU A O 1
ATOM 4605 N N . TYR A 1 611 ? 43.587 6.802 -48.214 1.00 60.41 611 TYR A N 1
ATOM 4606 C CA . TYR A 1 611 ? 44.276 5.610 -47.730 1.00 60.41 611 TYR A CA 1
ATOM 4607 C C . TYR A 1 611 ? 43.315 4.429 -47.599 1.00 60.41 611 TYR A C 1
ATOM 4609 O O . TYR A 1 611 ? 42.359 4.478 -46.829 1.00 60.41 611 TYR A O 1
ATOM 4617 N N . ASP A 1 612 ? 43.607 3.351 -48.326 1.00 60.34 612 ASP A N 1
ATOM 4618 C CA . ASP A 1 612 ? 42.966 2.051 -48.124 1.00 60.34 612 ASP A CA 1
ATOM 4619 C C . ASP A 1 612 ? 43.858 1.188 -47.229 1.00 60.34 612 ASP A C 1
ATOM 4621 O O . ASP A 1 612 ? 44.810 0.562 -47.701 1.00 60.34 612 ASP A O 1
ATOM 4625 N N . GLY A 1 613 ? 43.616 1.262 -45.918 1.00 50.22 613 GLY A N 1
ATOM 4626 C CA . GLY A 1 613 ? 44.518 0.718 -44.910 1.00 50.22 613 GLY A CA 1
ATOM 4627 C C . GLY A 1 613 ? 44.487 -0.792 -44.764 1.00 50.22 613 GLY A C 1
ATOM 4628 O O . GLY A 1 613 ? 45.553 -1.363 -44.581 1.00 50.22 613 GLY A O 1
ATOM 4629 N N . ASP A 1 614 ? 43.316 -1.413 -44.887 1.00 51.94 614 ASP A N 1
ATOM 4630 C CA . ASP A 1 614 ? 43.130 -2.857 -44.725 1.00 51.94 614 ASP A CA 1
ATOM 4631 C C . ASP A 1 614 ? 41.778 -3.284 -45.316 1.00 51.94 614 ASP A C 1
ATOM 4633 O O . ASP A 1 614 ? 40.864 -3.682 -44.600 1.00 51.94 614 ASP A O 1
ATOM 4637 N N . ASN A 1 615 ? 41.615 -3.206 -46.640 1.00 51.62 615 ASN A N 1
ATOM 4638 C CA . ASN A 1 615 ? 40.448 -3.801 -47.288 1.00 51.62 615 ASN A CA 1
ATOM 4639 C C . ASN A 1 615 ? 40.493 -5.341 -47.158 1.00 51.62 615 ASN A C 1
ATOM 4641 O O . ASN A 1 615 ? 41.322 -5.986 -47.819 1.00 51.62 615 ASN A O 1
ATOM 4645 N N . PRO A 1 616 ? 39.579 -5.967 -46.389 1.00 44.44 616 PRO A N 1
ATOM 4646 C CA . PRO A 1 616 ? 39.613 -7.404 -46.112 1.00 44.44 616 PRO A CA 1
ATOM 4647 C C . PRO A 1 616 ? 39.358 -8.264 -47.360 1.00 44.44 616 PRO A C 1
ATOM 4649 O O . PRO A 1 616 ? 39.700 -9.446 -47.386 1.00 44.44 616 PRO A O 1
ATOM 4652 N N . THR A 1 617 ? 38.801 -7.683 -48.430 1.00 50.72 617 THR A N 1
ATOM 4653 C CA . THR A 1 617 ? 38.538 -8.391 -49.695 1.00 50.72 617 THR A CA 1
ATOM 4654 C C . THR A 1 617 ? 39.766 -8.484 -50.606 1.00 50.72 617 THR A C 1
ATOM 4656 O O . THR A 1 617 ? 39.768 -9.265 -51.562 1.00 50.72 617 THR A O 1
ATOM 4659 N N . GLY A 1 618 ? 40.805 -7.674 -50.358 1.00 53.44 618 GLY A N 1
ATOM 4660 C CA . GLY A 1 618 ? 41.985 -7.555 -51.221 1.00 53.44 618 GLY A CA 1
ATOM 4661 C C . GLY A 1 618 ? 41.701 -7.027 -52.638 1.00 53.44 618 GLY A C 1
ATOM 4662 O O . GLY A 1 618 ? 42.593 -7.053 -53.490 1.00 53.44 618 GLY A O 1
ATOM 4663 N N . ALA A 1 619 ? 40.476 -6.571 -52.921 1.00 60.03 619 ALA A N 1
ATOM 4664 C CA . ALA A 1 619 ? 40.055 -6.088 -54.231 1.00 60.03 619 ALA A CA 1
ATOM 4665 C C . ALA A 1 619 ? 40.132 -4.558 -54.317 1.00 60.03 619 ALA A C 1
ATOM 4667 O O . ALA A 1 619 ? 39.811 -3.853 -53.372 1.00 60.03 619 ALA A O 1
ATOM 4668 N N . ALA A 1 620 ? 40.520 -4.029 -55.476 1.00 64.56 620 ALA A N 1
ATOM 4669 C CA . ALA A 1 620 ? 40.519 -2.587 -55.700 1.00 64.56 620 ALA A CA 1
ATOM 4670 C C . ALA A 1 620 ? 39.090 -2.023 -55.699 1.00 64.56 620 ALA A C 1
ATOM 4672 O O . ALA A 1 620 ? 38.225 -2.527 -56.428 1.00 64.56 620 ALA A O 1
ATOM 4673 N N . ILE A 1 621 ? 38.864 -0.952 -54.942 1.00 70.62 621 ILE A N 1
ATOM 4674 C CA . ILE A 1 621 ? 37.574 -0.266 -54.873 1.00 70.62 621 ILE A CA 1
ATOM 4675 C C . ILE A 1 621 ? 37.503 0.773 -55.995 1.00 70.62 621 ILE A C 1
ATOM 4677 O O . ILE A 1 621 ? 38.461 1.502 -56.251 1.00 70.62 621 ILE A O 1
ATOM 4681 N N . THR A 1 622 ? 36.376 0.823 -56.710 1.00 80.75 622 THR A N 1
ATOM 4682 C CA . THR A 1 622 ? 36.107 1.906 -57.669 1.00 80.75 622 THR A CA 1
ATOM 4683 C C . THR A 1 622 ? 35.422 3.035 -56.909 1.00 80.75 622 THR A C 1
ATOM 4685 O O . THR A 1 622 ? 34.219 2.960 -56.677 1.00 80.75 622 THR A O 1
ATOM 4688 N N . ALA A 1 623 ? 36.191 4.040 -56.500 1.00 76.00 623 ALA A N 1
ATOM 4689 C CA . ALA A 1 623 ? 35.737 5.097 -55.611 1.00 76.00 623 ALA A CA 1
ATOM 4690 C C . ALA A 1 623 ? 35.586 6.446 -56.332 1.00 76.00 623 ALA A C 1
ATOM 4692 O O . ALA A 1 623 ? 36.254 6.709 -57.329 1.00 76.00 623 ALA A O 1
ATOM 4693 N N . GLU A 1 624 ? 34.706 7.306 -55.834 1.00 81.94 624 GLU A N 1
ATOM 4694 C CA . GLU A 1 624 ? 34.499 8.679 -56.306 1.00 81.94 624 GLU A CA 1
ATOM 4695 C C . GLU A 1 624 ? 34.423 9.618 -55.100 1.00 81.94 624 GLU A C 1
ATOM 4697 O O . GLU A 1 624 ? 33.840 9.254 -54.084 1.00 81.94 624 GLU A O 1
ATOM 4702 N N . ILE A 1 625 ? 34.989 10.823 -55.202 1.00 79.00 625 ILE A N 1
ATOM 4703 C CA . ILE A 1 625 ? 34.845 11.840 -54.152 1.00 79.00 625 ILE A CA 1
ATOM 4704 C C . ILE A 1 625 ? 33.633 12.706 -54.465 1.00 79.00 625 ILE A C 1
ATOM 4706 O O . ILE A 1 625 ? 33.501 13.226 -55.575 1.00 79.00 625 ILE A O 1
ATOM 4710 N N . ARG A 1 626 ? 32.757 12.859 -53.476 1.00 79.12 626 ARG A N 1
ATOM 4711 C CA . ARG A 1 626 ? 31.545 13.674 -53.539 1.00 79.12 626 ARG A CA 1
ATOM 4712 C C . ARG A 1 626 ? 31.580 14.742 -52.455 1.00 79.12 626 ARG A C 1
ATOM 4714 O O . ARG A 1 626 ? 32.191 14.546 -51.410 1.00 79.12 626 ARG A O 1
ATOM 4721 N N . ILE A 1 627 ? 30.948 15.874 -52.745 1.00 80.06 627 ILE A N 1
ATOM 4722 C CA . ILE A 1 627 ? 30.723 16.949 -51.775 1.00 80.06 627 ILE A CA 1
ATOM 4723 C C . ILE A 1 627 ? 29.411 16.639 -51.056 1.00 80.06 627 ILE A C 1
ATOM 4725 O O . ILE A 1 627 ? 28.423 16.356 -51.737 1.00 80.06 627 ILE A O 1
ATOM 4729 N N . GLY A 1 628 ? 29.434 16.703 -49.727 1.00 72.69 628 GLY A N 1
ATOM 4730 C CA . GLY A 1 628 ? 28.319 16.362 -48.845 1.00 72.69 628 GLY A CA 1
ATOM 4731 C C . GLY A 1 628 ? 28.654 15.217 -47.883 1.00 72.69 628 GLY A C 1
ATOM 4732 O O . GLY A 1 628 ? 29.481 14.363 -48.225 1.00 72.69 628 GLY A O 1
ATOM 4733 N N . SER A 1 629 ? 28.008 15.185 -46.715 1.00 65.31 629 SER A N 1
ATOM 4734 C CA . SER A 1 629 ? 28.039 14.069 -45.747 1.00 65.31 629 SER A CA 1
ATOM 4735 C C . SER A 1 629 ? 27.536 12.756 -46.364 1.00 65.31 629 SER A C 1
ATOM 4737 O O . SER A 1 629 ? 28.101 11.688 -46.130 1.00 65.31 629 SER A O 1
ATOM 4739 N N . HIS A 1 630 ? 26.560 12.847 -47.273 1.00 65.12 630 HIS A N 1
ATOM 4740 C CA . HIS A 1 630 ? 25.971 11.713 -47.980 1.00 65.12 630 HIS A CA 1
ATOM 4741 C C . HIS A 1 630 ? 25.758 12.021 -49.481 1.00 65.12 630 HIS A C 1
ATOM 4743 O O . HIS A 1 630 ? 25.456 13.146 -49.862 1.00 65.12 630 HIS A O 1
ATOM 4749 N N . PRO A 1 631 ? 25.833 11.038 -50.398 1.00 60.44 631 PRO A N 1
ATOM 4750 C CA . PRO A 1 631 ? 25.735 11.258 -51.850 1.00 60.44 631 PRO A CA 1
ATOM 4751 C C . PRO A 1 631 ? 24.450 11.900 -52.378 1.00 60.44 631 PRO A C 1
ATOM 4753 O O . PRO A 1 631 ? 24.409 12.266 -53.556 1.00 60.44 631 PRO A O 1
ATOM 4756 N N . ASN A 1 632 ? 23.405 11.961 -51.553 1.00 66.69 632 ASN A N 1
ATOM 4757 C CA . ASN A 1 632 ? 22.120 12.568 -51.891 1.00 66.69 632 ASN A CA 1
ATOM 4758 C C . ASN A 1 632 ? 21.942 13.968 -51.282 1.00 66.69 632 ASN A C 1
ATOM 4760 O O . ASN A 1 632 ? 20.987 14.653 -51.650 1.00 66.69 632 ASN A O 1
ATOM 4764 N N . TYR A 1 633 ? 22.852 14.398 -50.406 1.00 66.50 633 TYR A N 1
ATOM 4765 C CA . TYR A 1 633 ? 22.773 15.658 -49.679 1.00 66.50 633 TYR A CA 1
ATOM 4766 C C . TYR A 1 633 ? 24.039 16.481 -49.910 1.00 66.50 633 TYR A C 1
ATOM 4768 O O . TYR A 1 633 ? 25.129 15.954 -50.088 1.00 66.50 633 TYR A O 1
ATOM 4776 N N . ASN A 1 634 ? 23.878 17.797 -49.996 1.00 74.94 634 ASN A N 1
ATOM 4777 C CA . ASN A 1 634 ? 24.996 18.727 -50.081 1.00 74.94 634 ASN A CA 1
ATOM 4778 C C . ASN A 1 634 ? 24.803 19.771 -48.987 1.00 74.94 634 ASN A C 1
ATOM 4780 O O . ASN A 1 634 ? 24.194 20.818 -49.207 1.00 74.94 634 ASN A O 1
ATOM 4784 N N . ASP A 1 635 ? 25.284 19.412 -47.809 1.00 71.62 635 ASP A N 1
ATOM 4785 C CA . ASP A 1 635 ? 25.327 20.174 -46.565 1.00 71.62 635 ASP A CA 1
ATOM 4786 C C . ASP A 1 635 ? 26.590 21.054 -46.462 1.00 71.62 635 ASP A C 1
ATOM 4788 O O . ASP A 1 635 ? 26.843 21.679 -45.434 1.00 71.62 635 ASP A O 1
ATOM 4792 N N . ALA A 1 636 ? 27.369 21.179 -47.545 1.00 77.81 636 ALA A N 1
ATOM 4793 C CA . ALA A 1 636 ? 28.501 22.094 -47.582 1.00 77.81 636 ALA A CA 1
ATOM 4794 C C . ALA A 1 636 ? 28.044 23.556 -47.443 1.00 77.81 636 ALA A C 1
ATOM 4796 O O . ALA A 1 636 ? 27.264 24.080 -48.246 1.00 77.81 636 ALA A O 1
ATOM 4797 N N . VAL A 1 637 ? 28.605 24.251 -46.457 1.00 79.88 637 VAL A N 1
ATOM 4798 C CA . VAL A 1 637 ? 28.396 25.679 -46.226 1.00 79.88 637 VAL A CA 1
ATOM 4799 C C . VAL A 1 637 ? 29.543 26.428 -46.886 1.00 79.88 637 VAL A C 1
ATOM 4801 O O . VAL A 1 637 ? 30.651 26.460 -46.366 1.00 79.88 637 VAL A O 1
ATOM 4804 N N . ILE A 1 638 ? 29.301 27.028 -48.051 1.00 80.81 638 ILE A N 1
ATOM 4805 C CA . ILE A 1 638 ? 30.311 27.809 -48.776 1.00 80.81 638 ILE A CA 1
ATOM 4806 C C . ILE A 1 638 ? 29.762 29.222 -49.002 1.00 80.81 638 ILE A C 1
ATOM 4808 O O . ILE A 1 638 ? 28.678 29.357 -49.584 1.00 80.81 638 ILE A O 1
ATOM 4812 N N . PRO A 1 639 ? 30.474 30.286 -48.580 1.00 81.69 639 PRO A N 1
ATOM 4813 C CA . PRO A 1 639 ? 30.069 31.654 -48.868 1.00 81.69 639 PRO A CA 1
ATOM 4814 C C . PRO A 1 639 ? 29.875 31.871 -50.373 1.00 81.69 639 PRO A C 1
ATOM 4816 O O . PRO A 1 639 ? 30.662 31.420 -51.200 1.00 81.69 639 PRO A O 1
ATOM 4819 N N . SER A 1 640 ? 28.815 32.587 -50.751 1.00 80.31 640 SER A N 1
ATOM 4820 C CA . SER A 1 640 ? 28.411 32.734 -52.164 1.00 80.31 640 SER A CA 1
ATOM 4821 C C . SER A 1 640 ? 29.441 33.424 -53.078 1.00 80.31 640 SER A C 1
ATOM 4823 O O . SER A 1 640 ? 29.327 33.359 -54.301 1.00 80.31 640 SER A O 1
ATOM 4825 N N . ASN A 1 641 ? 30.421 34.109 -52.490 1.00 78.75 641 ASN A N 1
ATOM 4826 C CA . ASN A 1 641 ? 31.545 34.793 -53.133 1.00 78.75 641 ASN A CA 1
ATOM 4827 C C . ASN A 1 641 ? 32.796 33.902 -53.282 1.00 78.75 641 ASN A C 1
ATOM 4829 O O . ASN A 1 641 ? 33.766 34.342 -53.900 1.00 78.75 641 ASN A O 1
ATOM 4833 N N . TRP A 1 642 ? 32.788 32.681 -52.741 1.00 83.31 642 TRP A N 1
ATOM 4834 C CA . TRP A 1 642 ? 33.917 31.752 -52.771 1.00 83.31 642 TRP A CA 1
ATOM 4835 C C . TRP A 1 642 ? 33.733 30.685 -53.858 1.00 83.31 642 TRP A C 1
ATOM 4837 O O . TRP A 1 642 ? 32.622 30.271 -54.184 1.00 83.31 642 TRP A O 1
ATOM 4847 N N . ASN A 1 643 ? 34.848 30.216 -54.413 1.00 84.56 643 ASN A N 1
ATOM 4848 C CA . ASN A 1 643 ? 34.935 29.082 -55.324 1.00 84.56 643 ASN A CA 1
ATOM 4849 C C . ASN A 1 643 ? 35.705 27.942 -54.653 1.00 84.56 643 ASN A C 1
ATOM 4851 O O . ASN A 1 643 ? 36.730 28.175 -54.010 1.00 84.56 643 ASN A O 1
ATOM 4855 N N . LEU A 1 644 ? 35.232 26.715 -54.872 1.00 84.88 644 LEU A N 1
ATOM 4856 C CA . LEU A 1 644 ? 35.857 25.478 -54.417 1.00 84.88 644 LEU A CA 1
ATOM 4857 C C . LEU A 1 644 ? 36.295 24.650 -55.631 1.00 84.88 644 LEU A C 1
ATOM 4859 O O . LEU A 1 644 ? 35.447 24.206 -56.406 1.00 84.88 644 LEU A O 1
ATOM 4863 N N . ASP A 1 645 ? 37.596 24.400 -55.767 1.00 82.50 645 ASP A N 1
ATOM 4864 C CA . ASP A 1 645 ? 38.147 23.490 -56.776 1.00 82.50 645 ASP A CA 1
ATOM 4865 C C . ASP A 1 645 ? 38.705 22.225 -56.109 1.00 82.50 645 ASP A C 1
ATOM 4867 O O . ASP A 1 645 ? 39.532 22.306 -55.205 1.00 82.50 645 ASP A O 1
ATOM 4871 N N . ILE A 1 646 ? 38.321 21.044 -56.602 1.00 78.75 646 ILE A N 1
ATOM 4872 C CA . ILE A 1 646 ? 38.914 19.757 -56.199 1.00 78.75 646 ILE A CA 1
ATOM 4873 C C . ILE A 1 646 ? 39.763 19.229 -57.359 1.00 78.75 646 ILE A C 1
ATOM 4875 O O . ILE A 1 646 ? 39.259 19.004 -58.462 1.00 78.75 646 ILE A O 1
ATOM 4879 N N . LEU A 1 647 ? 41.065 19.055 -57.135 1.00 75.81 647 LEU A N 1
ATOM 4880 C CA . LEU A 1 647 ? 42.055 18.710 -58.151 1.00 75.81 647 LEU A CA 1
ATOM 4881 C C . LEU A 1 647 ? 42.799 17.401 -57.817 1.00 75.81 647 LEU A C 1
ATOM 4883 O O . LEU A 1 647 ? 43.249 17.231 -56.691 1.00 75.81 647 LEU A O 1
ATOM 4887 N N . PRO A 1 648 ? 43.013 16.503 -58.797 1.00 61.78 648 PRO A N 1
ATOM 4888 C CA . PRO A 1 648 ? 42.499 16.588 -60.159 1.00 61.78 648 PRO A CA 1
ATOM 4889 C C . PRO A 1 648 ? 40.978 16.349 -60.178 1.00 61.78 648 PRO A C 1
ATOM 4891 O O . PRO A 1 648 ? 40.479 15.459 -59.499 1.00 61.78 648 PRO A O 1
ATOM 4894 N N . THR A 1 649 ? 40.237 17.117 -60.986 1.00 61.78 649 THR A N 1
ATOM 4895 C CA . THR A 1 649 ? 38.810 16.857 -61.238 1.00 61.78 649 THR A CA 1
ATOM 4896 C C . THR A 1 649 ? 38.716 15.544 -62.005 1.00 61.78 649 THR A C 1
ATOM 4898 O O . THR A 1 649 ? 38.954 15.498 -63.217 1.00 61.78 649 THR A O 1
ATOM 4901 N N . GLN A 1 650 ? 38.467 14.441 -61.310 1.00 57.44 650 GLN A N 1
ATOM 4902 C CA . GLN A 1 650 ? 38.357 13.125 -61.927 1.00 57.44 650 GLN A CA 1
ATOM 4903 C C . GLN A 1 650 ? 37.128 12.418 -61.371 1.00 57.44 650 GLN A C 1
ATOM 4905 O O . GLN A 1 650 ? 36.872 12.447 -60.172 1.00 57.44 650 GLN A O 1
ATOM 4910 N N . GLY A 1 651 ? 36.377 11.792 -62.280 1.00 67.62 651 GLY A N 1
ATOM 4911 C CA . GLY A 1 651 ? 35.345 10.824 -61.928 1.00 67.62 651 GLY A CA 1
ATOM 4912 C C . GLY A 1 651 ? 35.947 9.569 -61.277 1.00 67.62 651 GLY A C 1
ATOM 4913 O O . GLY A 1 651 ? 37.080 9.605 -60.799 1.00 67.62 651 GLY A O 1
ATOM 4914 N N . PRO A 1 652 ? 35.228 8.438 -61.286 1.00 78.06 652 PRO A N 1
ATOM 4915 C CA . PRO A 1 652 ? 35.612 7.253 -60.528 1.00 78.06 652 PRO A CA 1
ATOM 4916 C C . PRO A 1 652 ? 37.077 6.827 -60.731 1.00 78.06 652 PRO A C 1
ATOM 4918 O O . PRO A 1 652 ? 37.517 6.628 -61.868 1.00 78.06 652 PRO A O 1
ATOM 4921 N N . PHE A 1 653 ? 37.814 6.648 -59.636 1.00 76.56 653 PHE A N 1
ATOM 4922 C CA . PHE A 1 653 ? 39.200 6.181 -59.603 1.00 76.56 653 PHE A CA 1
ATOM 4923 C C . PHE A 1 653 ? 39.317 4.831 -58.885 1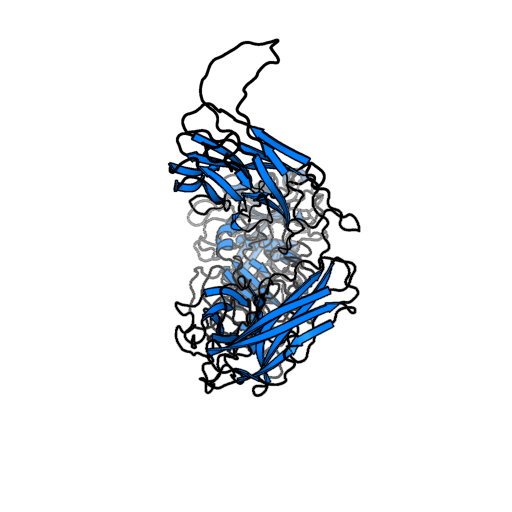.00 76.56 653 PHE A C 1
ATOM 4925 O O . PHE A 1 653 ? 38.388 4.354 -58.238 1.00 76.56 653 PHE A O 1
ATOM 4932 N N . LEU A 1 654 ? 40.458 4.163 -59.059 1.00 75.19 654 LEU A N 1
ATOM 4933 C CA . LEU A 1 654 ? 40.744 2.873 -58.430 1.00 75.19 654 LEU A CA 1
ATOM 4934 C C . LEU A 1 654 ? 41.590 3.086 -57.178 1.00 75.19 654 LEU A C 1
ATOM 4936 O O . LEU A 1 654 ? 42.757 3.461 -57.283 1.00 75.19 654 LEU A O 1
ATOM 4940 N N . LEU A 1 655 ? 41.016 2.785 -56.018 1.00 71.50 655 LEU A N 1
ATOM 4941 C CA . LEU A 1 655 ? 41.726 2.744 -54.748 1.00 71.50 655 LEU A CA 1
ATOM 4942 C C . LEU A 1 655 ? 42.154 1.291 -54.486 1.00 71.50 655 LEU A C 1
ATOM 4944 O O . LEU A 1 655 ? 41.317 0.417 -54.270 1.00 71.50 655 LEU A O 1
ATOM 4948 N N . ASN A 1 656 ? 43.454 1.008 -54.614 1.00 65.75 656 ASN A N 1
ATOM 4949 C CA . ASN A 1 656 ? 43.997 -0.330 -54.357 1.00 65.75 656 ASN A CA 1
ATOM 4950 C C . ASN A 1 656 ? 44.390 -0.468 -52.875 1.00 65.75 656 ASN A C 1
ATOM 4952 O O . ASN A 1 656 ? 44.913 0.503 -52.316 1.00 65.75 656 ASN A O 1
ATOM 4956 N N . PRO A 1 657 ? 44.292 -1.681 -52.299 1.00 61.47 657 PRO A N 1
ATOM 4957 C CA . PRO A 1 657 ? 44.733 -1.951 -50.933 1.00 61.47 657 PRO A CA 1
ATOM 4958 C C . PRO A 1 657 ? 46.179 -1.508 -50.685 1.00 61.47 657 PRO A C 1
ATOM 4960 O O . PRO A 1 657 ? 47.081 -1.819 -51.472 1.00 61.47 657 PRO A O 1
ATOM 4963 N N . GLY A 1 658 ? 46.403 -0.765 -49.602 1.00 55.28 658 GLY A N 1
ATOM 4964 C CA . GLY A 1 658 ? 47.709 -0.251 -49.187 1.00 55.28 658 GLY A CA 1
ATOM 4965 C C . GLY A 1 658 ? 48.256 0.918 -50.018 1.00 55.28 658 GLY A C 1
ATOM 4966 O O . GLY A 1 658 ? 49.377 1.368 -49.759 1.00 55.28 658 GLY A O 1
ATOM 4967 N N . MET A 1 659 ? 47.520 1.428 -51.017 1.00 58.44 659 MET A N 1
ATOM 4968 C CA . MET A 1 659 ? 47.932 2.629 -51.751 1.00 58.44 659 MET A CA 1
ATOM 4969 C C . MET A 1 659 ? 47.565 3.910 -51.001 1.00 58.44 659 MET A C 1
ATOM 4971 O O . MET A 1 659 ? 46.514 4.016 -50.372 1.00 58.44 659 MET A O 1
ATOM 4975 N N . ARG A 1 660 ? 48.452 4.903 -51.117 1.00 61.41 660 ARG A N 1
ATOM 4976 C CA . ARG A 1 660 ? 48.205 6.295 -50.736 1.00 61.41 660 ARG A CA 1
ATOM 4977 C C . ARG A 1 660 ? 48.027 7.106 -52.010 1.00 61.41 660 ARG A C 1
ATOM 4979 O O . ARG A 1 660 ? 48.956 7.151 -52.817 1.00 61.41 660 ARG A O 1
ATOM 4986 N N . ASP A 1 661 ? 46.865 7.715 -52.175 1.00 67.38 661 ASP A N 1
ATOM 4987 C CA . ASP A 1 661 ? 46.607 8.721 -53.209 1.00 67.38 661 ASP A CA 1
ATOM 4988 C C . ASP A 1 661 ? 46.281 10.062 -52.533 1.00 67.38 661 ASP A C 1
ATOM 4990 O O . ASP A 1 661 ? 46.194 10.131 -51.304 1.00 67.38 661 ASP A O 1
ATOM 4994 N N . SER A 1 662 ? 46.151 11.148 -53.288 1.00 71.62 662 SER A N 1
ATOM 4995 C CA . SER A 1 662 ? 45.804 12.449 -52.713 1.00 71.62 662 SER A CA 1
ATOM 4996 C C . SER A 1 662 ? 45.049 13.341 -53.683 1.00 71.62 662 SER A C 1
ATOM 4998 O O . SER A 1 662 ? 45.404 13.411 -54.860 1.00 71.62 662 SER A O 1
ATOM 5000 N N . ILE A 1 663 ? 44.087 14.095 -53.161 1.00 73.44 663 ILE A N 1
ATOM 5001 C CA . ILE A 1 663 ? 43.455 15.210 -53.869 1.00 73.44 663 ILE A CA 1
ATOM 5002 C C . ILE A 1 663 ? 43.852 16.538 -53.230 1.00 73.44 663 ILE A C 1
ATOM 5004 O O . ILE A 1 663 ? 44.132 16.615 -52.036 1.00 73.44 663 ILE A O 1
ATOM 5008 N N . THR A 1 664 ? 43.849 17.595 -54.023 1.00 77.69 664 THR A N 1
ATOM 5009 C CA . THR A 1 664 ? 44.013 18.972 -53.573 1.00 77.69 664 THR A CA 1
ATOM 5010 C C . THR A 1 664 ? 42.656 19.652 -53.579 1.00 77.69 664 THR A C 1
ATOM 5012 O O . THR A 1 664 ? 41.943 19.599 -54.577 1.00 77.69 664 THR A O 1
ATOM 5015 N N . VAL A 1 665 ? 42.307 20.308 -52.483 1.00 78.12 665 VAL A N 1
ATOM 5016 C CA . VAL A 1 665 ? 41.102 21.125 -52.356 1.00 78.12 665 VAL A CA 1
ATOM 5017 C C . VAL A 1 665 ? 41.544 22.572 -52.246 1.00 78.12 665 VAL A C 1
ATOM 5019 O O . VAL A 1 665 ? 42.330 22.905 -51.363 1.00 78.12 665 VAL A O 1
ATOM 5022 N N . ARG A 1 666 ? 41.082 23.416 -53.168 1.00 80.81 666 ARG A N 1
ATOM 5023 C CA . ARG A 1 666 ? 41.412 24.838 -53.227 1.00 80.81 666 ARG A CA 1
ATOM 5024 C C . ARG A 1 666 ? 40.176 25.677 -52.942 1.00 80.81 666 ARG A C 1
ATOM 5026 O O . ARG A 1 666 ? 39.178 25.543 -53.649 1.00 80.81 666 ARG A O 1
ATOM 5033 N N . PHE A 1 667 ? 40.283 26.587 -51.983 1.00 81.06 667 PHE A N 1
ATOM 5034 C CA . PHE A 1 667 ? 39.330 27.674 -51.775 1.00 81.06 667 PHE A CA 1
ATOM 5035 C C . PHE A 1 667 ? 39.877 28.938 -52.429 1.00 81.06 667 PHE A C 1
ATOM 5037 O O . PHE A 1 667 ? 41.058 29.245 -52.294 1.00 81.06 667 PHE A O 1
ATOM 5044 N N . SER A 1 668 ? 39.046 29.680 -53.157 1.00 79.94 668 SER A N 1
ATOM 5045 C CA . SER A 1 668 ? 39.446 30.980 -53.701 1.00 79.94 668 SER A CA 1
ATOM 5046 C C . SER A 1 668 ? 38.294 31.973 -53.713 1.00 79.94 668 SER A C 1
ATOM 5048 O O . SER A 1 668 ? 37.160 31.618 -54.017 1.00 79.94 668 SER A O 1
ATOM 5050 N N . SER A 1 669 ? 38.571 33.235 -53.410 1.00 77.75 669 SER A N 1
ATOM 5051 C CA . SER A 1 669 ? 37.581 34.312 -53.428 1.00 77.75 669 SER A CA 1
ATOM 5052 C C . SER A 1 669 ? 38.243 35.600 -53.893 1.00 77.75 669 SER A C 1
ATOM 5054 O O . SER A 1 669 ? 39.341 35.926 -53.459 1.00 77.75 669 SER A O 1
ATOM 5056 N N . ALA A 1 670 ? 37.582 36.340 -54.784 1.00 71.50 670 ALA A N 1
ATOM 5057 C CA . ALA A 1 670 ? 38.075 37.638 -55.260 1.00 71.50 670 ALA A CA 1
ATOM 5058 C C . ALA A 1 670 ? 37.649 38.813 -54.355 1.00 71.50 670 ALA A C 1
ATOM 5060 O O . ALA A 1 670 ? 37.924 39.981 -54.633 1.00 71.50 670 ALA A O 1
ATOM 5061 N N . SER A 1 671 ? 36.875 38.518 -53.310 1.00 70.38 671 SER A N 1
ATOM 5062 C CA . SER A 1 671 ? 36.286 39.513 -52.419 1.00 70.38 671 SER A CA 1
ATOM 5063 C C . SER A 1 671 ? 35.933 38.880 -51.074 1.00 70.38 671 SER A C 1
ATOM 5065 O O . SER A 1 671 ? 34.781 38.973 -50.648 1.00 70.38 671 SER A O 1
ATOM 5067 N N . ALA A 1 672 ? 36.878 38.161 -50.463 1.00 67.62 672 ALA A N 1
ATOM 5068 C CA . ALA A 1 672 ? 36.672 37.600 -49.132 1.00 67.62 672 ALA A CA 1
ATOM 5069 C C . ALA A 1 672 ? 36.607 38.721 -48.085 1.00 67.62 672 ALA A C 1
ATOM 5071 O O . ALA A 1 672 ? 37.325 39.725 -48.189 1.00 67.62 672 ALA A O 1
ATOM 5072 N N . SER A 1 673 ? 35.729 38.545 -47.101 1.00 64.56 673 SER A N 1
ATOM 5073 C CA . SER A 1 673 ? 35.561 39.463 -45.972 1.00 64.56 673 SER A CA 1
ATOM 5074 C C . SER A 1 673 ? 36.049 38.810 -44.685 1.00 64.56 673 SER A C 1
ATOM 5076 O O . SER A 1 673 ? 35.964 37.599 -44.538 1.00 64.56 673 SER A O 1
ATOM 5078 N N . ASP A 1 674 ? 36.510 39.619 -43.737 1.00 61.44 674 ASP A N 1
ATOM 5079 C CA . ASP A 1 674 ? 36.897 39.152 -42.405 1.00 61.44 674 ASP A CA 1
ATOM 5080 C C . ASP A 1 674 ? 35.763 38.367 -41.711 1.00 61.44 674 ASP A C 1
ATOM 5082 O O . ASP A 1 674 ? 34.612 38.816 -41.702 1.00 61.44 674 ASP A O 1
ATOM 5086 N N . GLY A 1 675 ? 36.083 37.201 -41.148 1.00 57.72 675 GLY A N 1
ATOM 5087 C CA . GLY A 1 675 ? 35.160 36.290 -40.471 1.00 57.72 675 GLY A CA 1
ATOM 5088 C C . GLY A 1 675 ? 34.252 35.443 -41.375 1.00 57.72 675 GLY A C 1
ATOM 5089 O O . GLY A 1 675 ? 33.285 34.871 -40.870 1.00 57.72 675 GLY A O 1
ATOM 5090 N N . GLU A 1 676 ? 34.494 35.377 -42.690 1.00 67.69 676 GLU A N 1
ATOM 5091 C CA . GLU A 1 676 ? 33.822 34.409 -43.569 1.00 67.69 676 GLU A CA 1
ATOM 5092 C C . GLU A 1 676 ? 34.418 33.000 -43.403 1.00 67.69 676 GLU A C 1
ATOM 5094 O O . GLU A 1 676 ? 35.633 32.819 -43.465 1.00 67.69 676 GLU A O 1
ATOM 5099 N N . SER A 1 677 ? 33.549 31.995 -43.256 1.00 70.88 677 SER A N 1
ATOM 5100 C CA . SER A 1 677 ? 33.939 30.589 -43.099 1.00 70.88 677 SER A CA 1
ATOM 5101 C C . SER A 1 677 ? 33.249 29.700 -44.128 1.00 70.88 677 SER A C 1
ATOM 5103 O O . SER A 1 677 ? 32.055 29.853 -44.402 1.00 70.88 677 SER A O 1
ATOM 5105 N N . ALA A 1 678 ? 33.993 28.739 -44.669 1.00 72.44 678 ALA A N 1
ATOM 5106 C CA . ALA A 1 678 ? 33.491 27.639 -45.472 1.00 72.44 678 ALA A CA 1
ATOM 5107 C C . ALA A 1 678 ? 33.704 26.308 -44.743 1.00 72.44 678 ALA A C 1
ATOM 5109 O O . ALA A 1 678 ? 34.786 26.050 -44.219 1.00 72.44 678 ALA A O 1
ATOM 5110 N N . TYR A 1 679 ? 32.688 25.452 -44.770 1.00 74.12 679 TYR A N 1
ATOM 5111 C CA . TYR A 1 679 ? 32.672 24.105 -44.210 1.00 74.12 679 TYR A CA 1
ATOM 5112 C C . TYR A 1 679 ? 32.245 23.131 -45.309 1.00 74.12 679 TYR A C 1
ATOM 5114 O O . TYR A 1 679 ? 31.153 23.245 -45.863 1.00 74.12 679 TYR A O 1
ATOM 5122 N N . VAL A 1 680 ? 33.125 22.201 -45.671 1.00 75.75 680 VAL A N 1
ATOM 5123 C CA . VAL A 1 680 ? 32.948 21.301 -46.815 1.00 75.75 680 VAL A CA 1
ATOM 5124 C C . VAL A 1 680 ? 33.171 19.855 -46.373 1.00 75.75 680 VAL A C 1
ATOM 5126 O O . VAL A 1 680 ? 34.321 19.410 -46.296 1.00 75.75 680 VAL A O 1
ATOM 5129 N N . PRO A 1 681 ? 32.097 19.101 -46.097 1.00 73.81 681 PRO A N 1
ATOM 5130 C CA . PRO A 1 681 ? 32.179 17.660 -45.935 1.00 73.81 681 PRO A CA 1
ATOM 5131 C C . PRO A 1 681 ? 32.472 17.000 -47.286 1.00 73.81 681 PRO A C 1
ATOM 5133 O O . PRO A 1 681 ? 31.907 17.358 -48.327 1.00 73.81 681 PRO A O 1
ATOM 5136 N N . LEU A 1 682 ? 33.401 16.048 -47.276 1.00 75.75 682 LEU A N 1
ATOM 5137 C CA . LEU A 1 682 ? 33.789 15.246 -48.428 1.00 75.75 682 LEU A CA 1
ATOM 5138 C C . LEU A 1 682 ? 33.604 13.770 -48.120 1.00 75.75 682 LEU A C 1
ATOM 5140 O O . LEU A 1 682 ? 34.130 13.260 -47.132 1.00 75.75 682 LEU A O 1
ATOM 5144 N N . THR A 1 683 ? 32.973 13.075 -49.056 1.00 74.50 683 THR A N 1
ATOM 5145 C CA . THR A 1 683 ? 32.667 11.653 -48.944 1.00 74.50 683 THR A CA 1
ATOM 5146 C C . THR A 1 683 ? 33.335 10.862 -50.057 1.00 74.50 683 THR A C 1
ATOM 5148 O O . THR A 1 683 ? 33.324 11.256 -51.223 1.00 74.50 683 THR A O 1
ATOM 5151 N N . LEU A 1 684 ? 33.905 9.715 -49.707 1.00 74.38 684 LEU A N 1
ATOM 5152 C CA . LEU A 1 684 ? 34.407 8.698 -50.617 1.00 74.38 684 LEU A CA 1
ATOM 5153 C C . LEU A 1 684 ? 33.311 7.654 -50.841 1.00 74.38 684 LEU A C 1
ATOM 5155 O O . LEU A 1 684 ? 32.896 6.934 -49.934 1.00 74.38 684 LEU A O 1
ATOM 5159 N N . TRP A 1 685 ? 32.836 7.588 -52.075 1.00 75.00 685 TRP A N 1
ATOM 5160 C CA . TRP A 1 685 ? 31.718 6.759 -52.501 1.00 75.00 685 TRP A CA 1
ATOM 5161 C C . TRP A 1 685 ? 32.203 5.535 -53.271 1.00 75.00 685 TRP A C 1
ATOM 5163 O O . TRP A 1 685 ? 32.869 5.687 -54.297 1.00 75.00 685 TRP A O 1
ATOM 5173 N N . ASP A 1 686 ? 31.822 4.328 -52.841 1.00 74.19 686 ASP A N 1
ATOM 5174 C CA . ASP A 1 686 ? 32.002 3.121 -53.652 1.00 74.19 686 ASP A CA 1
ATOM 5175 C C . ASP A 1 686 ? 30.943 3.085 -54.757 1.00 74.19 686 ASP A C 1
ATOM 5177 O O . ASP A 1 686 ? 29.753 2.843 -54.533 1.00 74.19 686 ASP A O 1
ATOM 5181 N N . VAL A 1 687 ? 31.398 3.284 -55.990 1.00 78.31 687 VAL A N 1
ATOM 5182 C CA . VAL A 1 687 ? 30.541 3.363 -57.175 1.00 78.31 687 VAL A CA 1
ATOM 5183 C C . VAL A 1 687 ? 29.841 2.036 -57.472 1.00 78.31 687 VAL A C 1
ATOM 5185 O O . VAL A 1 687 ? 28.774 2.044 -58.083 1.00 78.31 687 VAL A O 1
ATOM 5188 N N . ARG A 1 688 ? 30.422 0.895 -57.083 1.00 72.06 688 ARG A N 1
ATOM 5189 C CA . ARG A 1 688 ? 29.843 -0.431 -57.357 1.00 72.06 688 ARG A CA 1
ATOM 5190 C C . ARG A 1 688 ? 28.934 -0.903 -56.238 1.00 72.06 688 ARG A C 1
ATOM 5192 O O . ARG A 1 688 ? 27.890 -1.475 -56.532 1.00 72.06 688 ARG A O 1
ATOM 5199 N N . ALA A 1 689 ? 29.347 -0.695 -54.991 1.00 65.81 689 ALA A N 1
ATOM 5200 C CA . ALA A 1 689 ? 28.567 -1.099 -53.825 1.00 65.81 689 ALA A CA 1
ATOM 5201 C C . ALA A 1 689 ? 27.444 -0.108 -53.486 1.00 65.81 689 ALA A C 1
ATOM 5203 O O . ALA A 1 689 ? 26.588 -0.435 -52.675 1.00 65.81 689 ALA A O 1
ATOM 5204 N N . HIS A 1 690 ? 27.425 1.070 -54.124 1.00 71.75 690 HIS A N 1
ATOM 5205 C CA . HIS A 1 690 ? 26.448 2.126 -53.868 1.00 71.75 690 HIS A CA 1
ATOM 5206 C C . HIS A 1 690 ? 26.360 2.497 -52.378 1.00 71.75 690 HIS A C 1
ATOM 5208 O O . HIS A 1 690 ? 25.267 2.630 -51.832 1.00 71.75 690 HIS A O 1
ATOM 5214 N N . ARG A 1 691 ? 27.517 2.663 -51.728 1.00 64.31 691 ARG A N 1
ATOM 5215 C CA . ARG A 1 691 ? 27.606 3.039 -50.312 1.00 64.31 691 ARG A CA 1
ATOM 5216 C C . ARG A 1 691 ? 28.770 3.984 -50.039 1.00 64.31 691 ARG A C 1
ATOM 5218 O O . ARG A 1 691 ? 29.757 4.006 -50.783 1.00 64.31 691 ARG A O 1
ATOM 5225 N N . VAL A 1 692 ? 28.654 4.732 -48.950 1.00 66.25 692 VAL A N 1
ATOM 5226 C CA . VAL A 1 692 ? 29.741 5.532 -48.383 1.00 66.25 692 VAL A CA 1
ATOM 5227 C C . VAL A 1 692 ? 30.776 4.597 -47.753 1.00 66.25 692 VAL A C 1
ATOM 5229 O O . V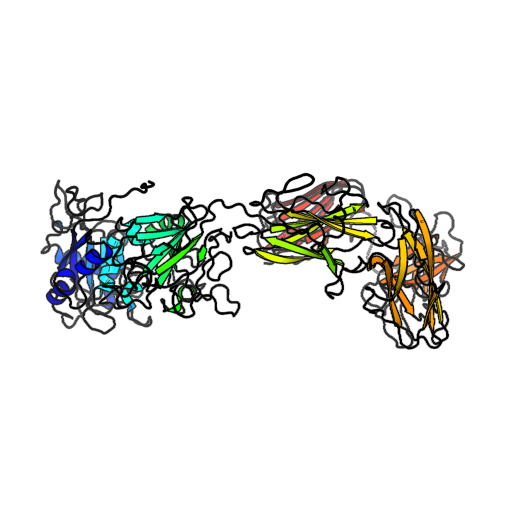AL A 1 692 ? 30.417 3.603 -47.128 1.00 66.25 692 VAL A O 1
ATOM 5232 N N . ILE A 1 693 ? 32.061 4.872 -47.980 1.00 62.88 693 ILE A N 1
ATOM 5233 C CA . ILE A 1 693 ? 33.180 4.047 -47.487 1.00 62.88 693 ILE A CA 1
ATOM 5234 C C . ILE A 1 693 ? 34.260 4.875 -46.783 1.00 62.88 693 ILE A C 1
ATOM 5236 O O . ILE A 1 693 ? 35.365 4.393 -46.583 1.00 62.88 693 ILE A O 1
ATOM 5240 N N . GLY A 1 694 ? 33.991 6.140 -46.471 1.00 65.31 694 GLY A N 1
ATOM 5241 C CA . GLY A 1 694 ? 34.924 7.024 -45.775 1.00 65.31 694 GLY A CA 1
ATOM 5242 C C . GLY A 1 694 ? 34.725 8.479 -46.166 1.00 65.31 694 GLY A C 1
ATOM 5243 O O . GLY A 1 694 ? 34.057 8.771 -47.153 1.00 65.31 694 GLY A O 1
ATOM 5244 N N . GLY A 1 695 ? 35.316 9.404 -45.420 1.00 65.62 695 GLY A N 1
ATOM 5245 C CA . GLY A 1 695 ? 35.171 10.840 -45.666 1.00 65.62 695 GLY A CA 1
ATOM 5246 C C . GLY A 1 695 ? 35.913 11.680 -44.638 1.00 65.62 695 GLY A C 1
ATOM 5247 O O . GLY A 1 695 ? 36.595 11.148 -43.763 1.00 65.62 695 GLY A O 1
ATOM 5248 N N . THR A 1 696 ? 35.848 12.993 -44.815 1.00 65.94 696 THR A N 1
ATOM 5249 C CA . THR A 1 696 ? 36.509 14.001 -43.978 1.00 65.94 696 THR A CA 1
ATOM 5250 C C . THR A 1 696 ? 35.800 15.337 -44.158 1.00 65.94 696 THR A C 1
ATOM 5252 O O . THR A 1 696 ? 35.282 15.617 -45.237 1.00 65.94 696 THR A O 1
ATOM 5255 N N . THR A 1 697 ? 35.857 16.208 -43.155 1.00 66.06 697 THR A N 1
ATOM 5256 C CA . THR A 1 697 ? 35.395 17.597 -43.287 1.00 66.06 697 THR A CA 1
ATOM 5257 C C . THR A 1 697 ? 36.582 18.531 -43.453 1.00 66.06 697 THR A C 1
ATOM 5259 O O . THR A 1 697 ? 37.613 18.362 -42.801 1.00 66.06 697 THR A O 1
ATOM 5262 N N . ILE A 1 698 ? 36.452 19.502 -44.355 1.00 70.25 698 ILE A N 1
ATOM 5263 C CA . ILE A 1 698 ? 37.436 20.562 -44.572 1.00 70.25 698 ILE A CA 1
ATOM 5264 C C . ILE A 1 698 ? 36.788 21.893 -44.225 1.00 70.25 698 ILE A C 1
ATOM 5266 O O . ILE A 1 698 ? 35.750 22.231 -44.788 1.00 70.25 698 ILE A O 1
ATOM 5270 N N . SER A 1 699 ? 37.424 22.666 -43.353 1.00 65.12 699 SER A N 1
ATOM 5271 C CA . SER A 1 699 ? 37.048 24.052 -43.092 1.00 65.12 699 SER A CA 1
ATOM 5272 C C . SER A 1 699 ? 38.108 25.024 -43.611 1.00 65.12 699 SER A C 1
ATOM 5274 O O . SER A 1 699 ? 39.295 24.698 -43.702 1.00 65.12 699 SER A O 1
ATOM 5276 N N . CYS A 1 700 ? 37.664 26.217 -43.993 1.00 68.94 700 CYS A N 1
ATOM 5277 C CA . CYS A 1 700 ? 38.512 27.339 -44.375 1.00 68.94 700 CYS A CA 1
ATOM 5278 C C . CYS A 1 700 ? 37.862 28.621 -43.861 1.00 68.94 700 CYS A C 1
ATOM 5280 O O . CYS A 1 700 ? 36.719 28.899 -44.212 1.00 68.94 700 CYS A O 1
ATOM 5282 N N . GLU A 1 701 ? 38.580 29.403 -43.065 1.00 64.38 701 GLU A N 1
ATOM 5283 C CA . GLU A 1 701 ? 38.084 30.650 -42.479 1.00 64.38 701 GLU A CA 1
ATOM 5284 C C . GLU A 1 701 ? 39.026 31.792 -42.856 1.00 64.38 701 GLU A C 1
ATOM 5286 O O . GLU A 1 701 ? 40.234 31.595 -42.985 1.00 64.38 701 GLU A O 1
ATOM 5291 N N . THR A 1 702 ? 38.482 32.981 -43.099 1.00 63.28 702 THR A N 1
ATOM 5292 C CA . THR A 1 702 ? 39.289 34.176 -43.361 1.00 63.28 702 THR A CA 1
ATOM 5293 C C . THR A 1 702 ? 39.280 35.072 -42.140 1.00 63.28 702 THR A C 1
ATOM 5295 O O . THR A 1 702 ? 38.257 35.687 -41.863 1.00 63.28 702 THR A O 1
ATOM 5298 N N . ASP A 1 703 ? 40.424 35.209 -41.475 1.00 54.72 703 ASP A N 1
ATOM 5299 C CA . ASP A 1 703 ? 40.604 36.137 -40.357 1.00 54.72 703 ASP A CA 1
ATOM 5300 C C . ASP A 1 703 ? 41.663 37.202 -40.682 1.00 54.72 703 ASP A C 1
ATOM 5302 O O . ASP A 1 703 ? 42.740 36.904 -41.202 1.00 54.72 703 ASP A O 1
ATOM 5306 N N . CYS A 1 704 ? 41.351 38.465 -40.388 1.00 53.38 704 CYS A N 1
ATOM 5307 C CA . CYS A 1 704 ? 42.169 39.634 -40.711 1.00 53.38 704 CYS A CA 1
ATOM 5308 C C . CYS A 1 704 ? 42.721 40.270 -39.428 1.00 53.38 704 CYS A C 1
ATOM 5310 O O . CYS A 1 704 ? 42.086 41.140 -38.828 1.00 53.38 704 CYS A O 1
ATOM 5312 N N . PHE A 1 705 ? 43.927 39.888 -39.006 1.00 51.72 705 PHE A N 1
ATOM 5313 C CA . PHE A 1 705 ? 44.538 40.429 -37.786 1.00 51.72 705 PHE A CA 1
ATOM 5314 C C . PHE A 1 705 ? 45.493 41.605 -38.069 1.00 51.72 705 PHE A C 1
ATOM 5316 O O . PHE A 1 705 ? 46.313 41.551 -38.980 1.00 51.72 705 PHE A O 1
ATOM 5323 N N . LEU A 1 706 ? 45.430 42.668 -37.253 1.00 49.88 706 LEU A N 1
ATOM 5324 C CA . LEU A 1 706 ? 46.471 43.708 -37.187 1.00 49.88 706 LEU A CA 1
ATOM 5325 C C . LEU A 1 706 ? 47.529 43.351 -36.117 1.00 49.88 706 LEU A C 1
ATOM 5327 O O . LEU A 1 706 ? 47.168 42.780 -35.085 1.00 49.88 706 LEU A O 1
ATOM 5331 N N . PRO A 1 707 ? 48.813 43.723 -36.295 1.00 53.31 707 PRO A N 1
ATOM 5332 C CA . PRO A 1 707 ? 49.883 43.372 -35.358 1.00 53.31 707 PRO A CA 1
ATOM 5333 C C . PRO A 1 707 ? 49.765 44.086 -33.998 1.00 53.31 707 PRO A C 1
ATOM 5335 O O . PRO A 1 707 ? 49.377 45.255 -33.904 1.00 53.31 707 PRO A O 1
ATOM 5338 N N . LEU A 1 708 ? 50.160 43.386 -32.926 1.00 58.09 708 LEU A N 1
ATOM 5339 C CA . LEU A 1 708 ? 50.157 43.897 -31.546 1.00 58.09 708 LEU A CA 1
ATOM 5340 C C . LEU A 1 708 ? 51.181 45.036 -31.353 1.00 58.09 708 LEU A C 1
ATOM 5342 O O . LEU A 1 708 ? 52.332 44.933 -31.779 1.00 58.09 708 LEU A O 1
ATOM 5346 N N . SER A 1 709 ? 50.795 46.104 -30.639 1.00 57.12 709 SER A N 1
ATOM 5347 C CA . SER A 1 709 ? 51.706 47.213 -30.300 1.00 57.12 709 SER A CA 1
ATOM 5348 C C . SER A 1 709 ? 52.504 46.923 -29.013 1.00 57.12 709 SER A C 1
ATOM 5350 O O . SER A 1 709 ? 51.891 46.770 -27.948 1.00 57.12 709 SER A O 1
ATOM 5352 N N . PRO A 1 710 ? 53.851 46.886 -29.053 1.00 58.62 710 PRO A N 1
ATOM 5353 C CA . PRO A 1 710 ? 54.665 46.659 -27.859 1.00 58.62 710 PRO A CA 1
ATOM 5354 C C . PRO A 1 710 ? 54.649 47.871 -26.913 1.00 58.62 710 PRO A C 1
ATOM 5356 O O . PRO A 1 710 ? 54.672 49.018 -27.365 1.00 58.62 710 PRO A O 1
ATOM 5359 N N . LEU A 1 711 ? 54.643 47.626 -25.596 1.00 56.12 711 LEU A N 1
ATOM 5360 C CA . LEU A 1 711 ? 54.737 48.682 -24.573 1.00 56.12 711 LEU A CA 1
ATOM 5361 C C . LEU A 1 711 ? 56.137 48.778 -23.948 1.00 56.12 711 LEU A C 1
ATOM 5363 O O . LEU A 1 711 ? 56.520 49.858 -23.497 1.00 56.12 711 LEU A O 1
ATOM 5367 N N . GLY A 1 712 ? 56.923 47.697 -23.985 1.00 59.34 712 GLY A N 1
ATOM 5368 C CA . GLY A 1 712 ? 58.309 47.654 -23.512 1.00 59.34 712 GLY A CA 1
ATOM 5369 C C . GLY A 1 712 ? 58.581 46.436 -22.629 1.00 59.34 712 GLY A C 1
ATOM 5370 O O . GLY A 1 712 ? 57.912 45.416 -22.744 1.00 59.34 712 GLY A O 1
ATOM 5371 N N . GLY A 1 713 ? 59.587 46.530 -21.762 1.00 58.88 713 GLY A N 1
ATOM 5372 C CA . GLY A 1 713 ? 59.915 45.507 -20.768 1.00 58.88 713 GLY A CA 1
ATOM 5373 C C . GLY A 1 713 ? 61.177 45.867 -19.980 1.00 58.88 713 GLY A C 1
ATOM 5374 O O . GLY A 1 713 ? 61.856 46.851 -20.299 1.00 58.88 713 GLY A O 1
ATOM 5375 N N . SER A 1 714 ? 61.513 45.080 -18.962 1.00 55.84 714 SER A N 1
ATOM 5376 C CA . SER A 1 714 ? 62.727 45.256 -18.155 1.00 55.84 714 SER A CA 1
ATOM 5377 C C . SER A 1 714 ? 63.378 43.910 -17.824 1.00 55.84 714 SER A C 1
ATOM 5379 O O . SER A 1 714 ? 62.738 42.863 -17.849 1.00 55.84 714 SER A O 1
ATOM 5381 N N . ALA A 1 715 ? 64.684 43.924 -17.555 1.00 52.69 715 ALA A N 1
ATOM 5382 C CA . ALA A 1 715 ? 65.432 42.757 -17.093 1.00 52.69 715 ALA A CA 1
ATOM 5383 C C . ALA A 1 715 ? 66.125 43.130 -15.781 1.00 52.69 715 ALA A C 1
ATOM 5385 O O . ALA A 1 715 ? 66.962 44.038 -15.764 1.00 52.69 715 ALA A O 1
ATOM 5386 N N . GLU A 1 716 ? 65.763 42.460 -14.688 1.00 51.34 716 GLU A N 1
ATOM 5387 C CA . GLU A 1 716 ? 66.232 42.797 -13.342 1.00 51.34 716 GLU A CA 1
ATOM 5388 C C . GLU A 1 716 ? 66.893 41.591 -12.661 1.00 51.34 716 GLU A C 1
ATOM 5390 O O . GLU A 1 716 ? 66.526 40.437 -12.880 1.00 51.34 716 GLU A O 1
ATOM 5395 N N . TRP A 1 717 ? 67.910 41.867 -11.837 1.00 44.56 717 TRP A N 1
ATOM 5396 C CA . TRP A 1 717 ? 68.536 40.869 -10.970 1.00 44.56 717 TRP A CA 1
ATOM 5397 C C . TRP A 1 717 ? 67.852 40.887 -9.611 1.00 44.56 717 TRP A C 1
ATOM 5399 O O . TRP A 1 717 ? 68.086 41.782 -8.799 1.00 44.56 717 TRP A O 1
ATOM 5409 N N . THR A 1 718 ? 67.031 39.883 -9.352 1.00 44.69 718 THR A N 1
ATOM 5410 C CA . THR A 1 718 ? 66.358 39.695 -8.068 1.00 44.69 718 THR A CA 1
ATOM 5411 C C . THR A 1 718 ? 67.145 38.699 -7.217 1.00 44.69 718 THR A C 1
ATOM 5413 O O . THR A 1 718 ? 67.092 37.492 -7.433 1.00 44.69 718 THR A O 1
ATOM 5416 N N . GLU A 1 719 ? 67.896 39.190 -6.226 1.00 39.50 719 GLU A N 1
ATOM 5417 C CA . GLU A 1 719 ? 68.409 38.339 -5.144 1.00 39.50 719 GLU A CA 1
ATOM 5418 C C . GLU A 1 719 ? 67.317 38.176 -4.079 1.00 39.50 719 GLU A C 1
ATOM 5420 O O . GLU A 1 719 ? 67.009 39.118 -3.349 1.00 39.50 719 GLU A O 1
ATOM 5425 N N . PHE A 1 720 ? 66.742 36.977 -3.964 1.00 36.66 720 PHE A N 1
ATOM 5426 C CA . PHE A 1 720 ? 65.938 36.593 -2.803 1.00 36.66 720 PHE A CA 1
ATOM 5427 C C . PHE A 1 720 ? 66.721 35.606 -1.932 1.00 36.66 720 PHE A C 1
ATOM 5429 O O . PHE A 1 720 ? 67.356 34.676 -2.421 1.00 36.66 720 PHE A O 1
ATOM 5436 N N . ALA A 1 721 ? 66.724 35.857 -0.624 1.00 33.72 721 ALA A N 1
ATOM 5437 C CA . ALA A 1 721 ? 67.552 35.153 0.347 1.00 33.72 721 ALA A CA 1
ATOM 5438 C C . ALA A 1 721 ? 67.021 33.740 0.666 1.00 33.72 721 ALA A C 1
ATOM 5440 O O . ALA A 1 721 ? 65.980 33.605 1.306 1.00 33.72 721 ALA A O 1
ATOM 5441 N N . GLY A 1 722 ? 67.779 32.703 0.291 1.00 33.25 722 GLY A N 1
ATOM 5442 C CA . GLY A 1 722 ? 67.603 31.313 0.742 1.00 33.25 722 GLY A CA 1
ATOM 5443 C C . GLY A 1 722 ? 68.183 30.287 -0.242 1.00 33.25 722 GLY A C 1
ATOM 5444 O O . GLY A 1 722 ? 67.936 30.386 -1.434 1.00 33.25 722 GLY A O 1
ATOM 5445 N N . ASP A 1 723 ? 68.978 29.338 0.261 1.00 39.41 723 ASP A N 1
ATOM 5446 C CA . ASP A 1 723 ? 69.927 28.466 -0.461 1.00 39.41 723 ASP A CA 1
ATOM 5447 C C . ASP A 1 723 ? 69.355 27.565 -1.597 1.00 39.41 723 ASP A C 1
ATOM 5449 O O . ASP A 1 723 ? 69.094 26.387 -1.373 1.00 39.41 723 ASP A O 1
ATOM 5453 N N . ASP A 1 724 ? 69.229 28.087 -2.826 1.00 32.78 724 ASP A N 1
ATOM 5454 C CA . ASP A 1 724 ? 69.665 27.478 -4.113 1.00 32.78 724 ASP A CA 1
ATOM 5455 C C . ASP A 1 724 ? 69.623 28.569 -5.228 1.00 32.78 724 ASP A C 1
ATOM 5457 O O . ASP A 1 724 ? 69.132 29.669 -4.976 1.00 32.78 724 ASP A O 1
ATOM 5461 N N . PRO A 1 725 ? 70.230 28.424 -6.426 1.00 37.09 725 PRO A N 1
ATOM 5462 C CA . PRO A 1 725 ? 70.989 29.525 -7.006 1.00 37.09 725 PRO A CA 1
ATOM 5463 C C . PRO A 1 725 ? 70.181 30.374 -8.020 1.00 37.09 725 PRO A C 1
ATOM 5465 O O . PRO A 1 725 ? 69.290 29.895 -8.717 1.00 37.09 725 PRO A O 1
ATOM 5468 N N . VAL A 1 726 ? 70.566 31.643 -8.163 1.00 46.59 726 VAL A N 1
ATOM 5469 C CA . VAL A 1 726 ? 69.819 32.744 -8.816 1.00 46.59 726 VAL A CA 1
ATOM 5470 C C . VAL A 1 726 ? 70.091 32.850 -10.331 1.00 46.59 726 VAL A C 1
ATOM 5472 O O . VAL A 1 726 ? 71.230 32.643 -10.758 1.00 46.59 726 VAL A O 1
ATOM 5475 N N . GLY A 1 727 ? 69.081 33.172 -11.149 1.00 49.56 727 GLY A N 1
ATOM 5476 C CA . GLY A 1 727 ? 69.207 33.572 -12.566 1.00 49.56 727 GLY A CA 1
ATOM 5477 C C . GLY A 1 727 ? 68.417 34.865 -12.855 1.00 49.56 727 GLY A C 1
ATOM 5478 O O . GLY A 1 727 ? 67.602 35.238 -12.017 1.00 49.56 727 GLY A O 1
ATOM 5479 N N . PRO A 1 728 ? 68.668 35.586 -13.969 1.00 50.47 728 PRO A N 1
ATOM 5480 C CA . PRO A 1 728 ? 67.971 36.837 -14.276 1.00 50.47 728 PRO A CA 1
ATOM 5481 C C . PRO A 1 728 ? 66.559 36.569 -14.819 1.00 50.47 728 PRO A C 1
ATOM 5483 O O . PRO A 1 728 ? 66.420 35.798 -15.771 1.00 50.47 728 PRO A O 1
ATOM 5486 N N . SER A 1 729 ? 65.546 37.247 -14.276 1.00 54.94 729 SER A N 1
ATOM 5487 C CA . SER A 1 729 ? 64.164 37.178 -14.770 1.00 54.94 729 SER A CA 1
ATOM 5488 C C . SER A 1 729 ? 63.866 38.367 -15.693 1.00 54.94 729 SER A C 1
ATOM 5490 O O . SER A 1 729 ? 64.324 39.493 -15.464 1.00 54.94 729 SER A O 1
ATOM 5492 N N . VAL A 1 730 ? 63.118 38.114 -16.767 1.00 59.31 730 VAL A N 1
ATOM 5493 C CA . VAL A 1 730 ? 62.795 39.104 -17.807 1.00 59.31 730 VAL A CA 1
ATOM 5494 C C . VAL A 1 730 ? 61.298 39.382 -17.816 1.00 59.31 730 VAL A C 1
ATOM 5496 O O . VAL A 1 730 ? 60.505 38.445 -17.856 1.00 59.31 730 VAL A O 1
ATOM 5499 N N . LEU A 1 731 ? 60.925 40.662 -17.814 1.00 63.50 731 LEU A N 1
ATOM 5500 C CA . LEU A 1 731 ? 59.553 41.141 -17.939 1.00 63.50 731 LEU A CA 1
ATOM 5501 C C . LEU A 1 731 ? 59.304 41.660 -19.355 1.00 63.50 731 LEU A C 1
ATOM 5503 O O . LEU A 1 731 ? 60.005 42.564 -19.817 1.00 63.50 731 LEU A O 1
ATOM 5507 N N . VAL A 1 732 ? 58.281 41.128 -20.020 1.00 63.88 732 VAL A N 1
ATOM 5508 C CA . VAL A 1 732 ? 57.822 41.602 -21.336 1.00 63.88 732 VAL A CA 1
ATOM 5509 C C . VAL A 1 732 ? 56.409 42.168 -21.197 1.00 63.88 732 VAL A C 1
ATOM 5511 O O . VAL A 1 732 ? 55.536 41.484 -20.666 1.00 63.88 732 VAL A O 1
ATOM 5514 N N . GLU A 1 733 ? 56.183 43.396 -21.679 1.00 67.06 733 GLU A N 1
ATOM 5515 C CA . GLU A 1 733 ? 54.899 44.108 -21.599 1.00 67.06 733 GLU A CA 1
ATOM 5516 C C . GLU A 1 733 ? 54.354 44.507 -22.983 1.00 67.06 733 GLU A C 1
ATOM 5518 O O . GLU A 1 733 ? 55.055 45.094 -23.822 1.00 67.06 733 GLU A O 1
ATOM 5523 N N . TRP A 1 734 ? 53.063 44.257 -23.218 1.00 69.50 734 TRP A N 1
ATOM 5524 C CA . TRP A 1 734 ? 52.380 44.621 -24.466 1.00 69.50 734 TRP A CA 1
ATOM 5525 C C . TRP A 1 734 ? 50.965 45.161 -24.236 1.00 69.50 734 TRP A C 1
ATOM 5527 O O . TRP A 1 734 ? 50.322 44.904 -23.212 1.00 69.50 734 TRP A O 1
ATOM 5537 N N . ASN A 1 735 ? 50.479 45.953 -25.198 1.00 63.97 735 ASN A N 1
ATOM 5538 C CA . ASN A 1 735 ? 49.113 46.462 -25.173 1.00 63.97 735 ASN A CA 1
ATOM 5539 C C . ASN A 1 735 ? 48.171 45.395 -25.756 1.00 63.97 735 ASN A C 1
ATOM 5541 O O . ASN A 1 735 ? 48.382 44.992 -26.900 1.00 63.97 735 ASN A O 1
ATOM 5545 N N . PRO A 1 736 ? 47.127 44.955 -25.031 1.00 59.91 736 PRO A N 1
ATOM 5546 C CA . PRO A 1 736 ? 46.182 43.972 -25.555 1.00 59.91 736 PRO A CA 1
ATOM 5547 C C . PRO A 1 736 ? 45.171 44.541 -26.564 1.00 59.91 736 PRO A C 1
ATOM 5549 O O . PRO A 1 736 ? 44.351 43.771 -27.056 1.00 59.91 736 PRO A O 1
ATOM 5552 N N . VAL A 1 737 ? 45.164 45.856 -26.852 1.00 52.84 737 VAL A N 1
ATOM 5553 C CA . VAL A 1 737 ? 44.142 46.477 -27.720 1.00 52.84 737 VAL A CA 1
ATOM 5554 C C . VAL A 1 737 ? 44.169 45.883 -29.135 1.00 52.84 737 VAL A C 1
ATOM 5556 O O . VAL A 1 737 ? 45.033 46.204 -29.950 1.00 52.84 737 VAL A O 1
ATOM 5559 N N . PHE A 1 738 ? 43.159 45.047 -29.383 1.00 56.25 738 PHE A N 1
ATOM 5560 C CA . PHE A 1 738 ? 42.723 44.485 -30.657 1.00 56.25 738 PHE A CA 1
ATOM 5561 C C . PHE A 1 738 ? 41.989 45.542 -31.492 1.00 56.25 738 PHE A C 1
ATOM 5563 O O . PHE A 1 738 ? 41.121 46.252 -30.983 1.00 56.25 738 PHE A O 1
ATOM 5570 N N . LEU A 1 739 ? 42.281 45.605 -32.787 1.00 42.88 739 LEU A N 1
ATOM 5571 C CA . LEU A 1 739 ? 41.359 46.151 -33.777 1.00 42.88 739 LEU A CA 1
ATOM 5572 C C . LEU A 1 739 ? 41.174 45.079 -34.854 1.00 42.88 739 LEU A C 1
ATOM 5574 O O . LEU A 1 739 ? 41.965 45.013 -35.790 1.00 42.88 739 LEU A O 1
ATOM 5578 N N . ASP A 1 740 ? 40.117 44.269 -34.736 1.00 46.66 740 ASP A N 1
ATOM 5579 C CA . ASP A 1 740 ? 39.366 43.916 -35.947 1.00 46.66 740 ASP A CA 1
ATOM 5580 C C . ASP A 1 740 ? 38.870 45.252 -36.542 1.00 46.66 740 ASP A C 1
ATOM 5582 O O . ASP A 1 740 ? 38.642 46.219 -35.800 1.00 46.66 740 ASP A O 1
ATOM 5586 N N . THR A 1 741 ? 38.734 45.369 -37.862 1.00 43.53 741 THR A N 1
ATOM 5587 C CA . THR A 1 741 ? 38.281 46.626 -38.500 1.00 43.53 741 THR A CA 1
ATOM 5588 C C . THR A 1 741 ? 36.918 47.154 -37.992 1.00 43.53 741 THR A C 1
ATOM 5590 O O . THR A 1 741 ? 36.582 48.313 -38.248 1.00 43.53 741 THR A O 1
ATOM 5593 N N . ASN A 1 742 ? 36.187 46.357 -37.205 1.00 43.94 742 ASN A N 1
ATOM 5594 C CA . ASN A 1 742 ? 34.911 46.616 -36.538 1.00 43.94 742 ASN A CA 1
ATOM 5595 C C . ASN A 1 742 ? 34.975 46.696 -34.989 1.00 43.94 742 ASN A C 1
ATOM 5597 O O . ASN A 1 742 ? 33.965 47.035 -34.370 1.00 43.94 742 ASN A O 1
ATOM 5601 N N . GLY A 1 743 ? 36.139 46.499 -34.356 1.00 44.41 743 GLY A N 1
ATOM 5602 C CA . GLY A 1 743 ? 36.425 46.923 -32.975 1.00 44.41 743 GLY A CA 1
ATOM 5603 C C . GLY A 1 743 ? 35.915 46.065 -31.797 1.00 44.41 743 GLY A C 1
ATOM 5604 O O . GLY A 1 743 ? 35.593 46.651 -30.759 1.00 44.41 743 GLY A O 1
ATOM 5605 N N . GLY A 1 744 ? 35.855 44.727 -31.889 1.00 45.91 744 GLY A N 1
ATOM 5606 C CA . GLY A 1 744 ? 35.458 43.841 -30.764 1.00 45.91 744 GLY A CA 1
ATOM 5607 C C . GLY A 1 744 ? 36.602 43.050 -30.067 1.00 45.91 744 GLY A C 1
ATOM 5608 O O . GLY A 1 744 ? 37.525 42.621 -30.754 1.00 45.91 744 GLY A O 1
ATOM 5609 N N . PRO A 1 745 ? 36.563 42.799 -28.729 1.00 48.56 745 PRO A N 1
ATOM 5610 C CA . PRO A 1 745 ? 37.623 42.094 -27.973 1.00 48.56 745 PRO A CA 1
ATOM 5611 C C . PRO A 1 745 ? 37.398 40.584 -27.669 1.00 48.56 745 PRO A C 1
ATOM 5613 O O . PRO A 1 745 ? 38.097 40.041 -26.818 1.00 48.56 745 PRO A O 1
ATOM 5616 N N . GLU A 1 746 ? 36.447 39.881 -28.297 1.00 49.53 746 GLU A N 1
ATOM 5617 C CA . GLU A 1 746 ? 35.966 38.559 -27.812 1.00 49.53 746 GLU A CA 1
ATOM 5618 C C . GLU A 1 746 ? 36.610 37.291 -28.429 1.00 49.53 746 GLU A C 1
ATOM 5620 O O . GLU A 1 746 ? 36.052 36.207 -28.285 1.00 49.53 746 GLU A O 1
ATOM 5625 N N . ARG A 1 747 ? 37.769 37.359 -29.105 1.00 54.62 747 ARG A N 1
ATOM 5626 C CA . ARG A 1 747 ? 38.281 36.213 -29.904 1.00 54.62 747 ARG A CA 1
ATOM 5627 C C . ARG A 1 747 ? 39.675 35.664 -29.562 1.00 54.62 747 ARG A C 1
ATOM 5629 O O . ARG A 1 747 ? 40.194 34.859 -30.319 1.00 54.62 747 ARG A O 1
ATOM 5636 N N . VAL A 1 748 ? 40.293 36.027 -28.436 1.00 54.34 748 VAL A N 1
ATOM 5637 C CA . VAL A 1 748 ? 41.618 35.485 -28.049 1.00 54.34 748 VAL A CA 1
ATOM 5638 C C . VAL A 1 748 ? 41.483 34.503 -26.893 1.00 54.34 748 VAL A C 1
ATOM 5640 O O . VAL A 1 748 ? 40.814 34.795 -25.907 1.00 54.34 748 VAL A O 1
ATOM 5643 N N . MET A 1 749 ? 42.144 33.352 -26.995 1.00 55.03 749 MET A N 1
ATOM 5644 C CA . MET A 1 749 ? 42.203 32.331 -25.949 1.00 55.03 749 MET A CA 1
ATOM 5645 C C . MET A 1 749 ? 43.462 32.484 -25.081 1.00 55.03 749 MET A C 1
ATOM 5647 O O . MET A 1 749 ? 43.392 32.399 -23.853 1.00 55.03 749 MET A O 1
ATOM 5651 N N . PHE A 1 750 ? 44.615 32.736 -25.710 1.00 60.12 750 PHE A N 1
ATOM 5652 C CA . PHE A 1 750 ? 45.901 32.969 -25.041 1.00 60.12 750 PHE A CA 1
ATOM 5653 C C . PHE A 1 750 ? 46.886 33.719 -25.957 1.00 60.12 750 PHE A C 1
ATOM 5655 O O . PHE A 1 750 ? 46.663 33.865 -27.157 1.00 60.12 750 PHE A O 1
ATOM 5662 N N . TYR A 1 751 ? 47.994 34.198 -25.392 1.00 69.38 751 TYR A N 1
ATOM 5663 C CA . TYR A 1 751 ? 49.106 34.809 -26.125 1.00 69.38 751 TYR A CA 1
ATOM 5664 C C . TYR A 1 751 ? 50.316 33.880 -26.136 1.00 69.38 751 TYR A C 1
ATOM 5666 O O . TYR A 1 751 ? 50.582 33.199 -25.151 1.00 69.38 751 TYR A O 1
ATOM 5674 N N . GLU A 1 752 ? 51.087 33.886 -27.217 1.00 72.94 752 GLU A N 1
ATOM 5675 C CA . GLU A 1 752 ? 52.367 33.183 -27.297 1.00 72.94 752 GLU A CA 1
ATOM 5676 C C . GLU A 1 752 ? 53.523 34.182 -27.310 1.00 72.94 752 GLU A C 1
ATOM 5678 O O . GLU A 1 752 ? 53.505 35.150 -28.078 1.00 72.94 752 GLU A O 1
ATOM 5683 N N . VAL A 1 753 ? 54.541 33.927 -26.486 1.00 74.12 753 VAL A N 1
ATOM 5684 C CA . VAL A 1 753 ? 55.735 34.774 -26.366 1.00 74.12 753 VAL A CA 1
ATOM 5685 C C . VAL A 1 753 ? 56.952 34.008 -26.855 1.00 74.12 753 VAL A C 1
ATOM 5687 O O . VAL A 1 753 ? 57.209 32.889 -26.417 1.00 74.12 753 VAL A O 1
ATOM 5690 N N . TYR A 1 754 ? 57.721 34.623 -27.748 1.00 74.44 754 TYR A N 1
ATOM 5691 C CA . TYR A 1 754 ? 58.888 34.017 -28.378 1.00 74.44 754 TYR A CA 1
ATOM 5692 C C . TYR A 1 754 ? 60.143 34.854 -28.150 1.00 74.44 754 TYR A C 1
ATOM 5694 O O . TYR A 1 754 ? 60.090 36.085 -28.202 1.00 74.44 754 TYR A O 1
ATOM 5702 N N . ARG A 1 755 ? 61.285 34.182 -27.983 1.00 74.31 755 ARG A N 1
ATOM 5703 C CA . ARG A 1 755 ? 62.617 34.798 -27.937 1.00 74.31 755 ARG A CA 1
ATOM 5704 C C . ARG A 1 755 ? 63.287 34.639 -29.297 1.00 74.31 755 ARG A C 1
ATOM 5706 O O . ARG A 1 755 ? 63.866 33.591 -29.591 1.00 74.31 755 ARG A O 1
ATOM 5713 N N . ALA A 1 756 ? 63.209 35.677 -30.122 1.00 68.31 756 ALA A N 1
ATOM 5714 C CA . ALA A 1 756 ? 63.753 35.662 -31.473 1.00 68.31 756 ALA A CA 1
ATOM 5715 C C . ALA A 1 756 ? 64.126 37.074 -31.950 1.00 68.31 756 ALA A C 1
ATOM 5717 O O . ALA A 1 756 ? 63.327 38.005 -31.855 1.00 68.31 756 ALA A O 1
ATOM 5718 N N . ASP A 1 757 ? 65.328 37.210 -32.514 1.00 58.56 757 ASP A N 1
ATOM 5719 C CA . ASP A 1 757 ? 65.769 38.436 -33.194 1.00 58.56 757 ASP A CA 1
ATOM 5720 C C . ASP A 1 757 ? 65.080 38.603 -34.570 1.00 58.56 757 ASP A C 1
ATOM 5722 O O . ASP A 1 757 ? 64.780 39.723 -34.989 1.00 58.56 757 ASP A O 1
ATOM 5726 N N . ASP A 1 758 ? 64.755 37.479 -35.224 1.00 56.59 758 ASP A N 1
ATOM 5727 C CA . A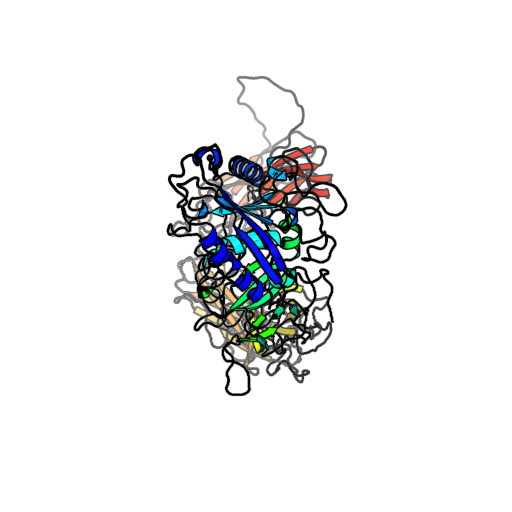SP A 1 758 ? 64.088 37.375 -36.532 1.00 56.59 758 ASP A CA 1
ATOM 5728 C C . ASP A 1 758 ? 62.679 36.734 -36.403 1.00 56.59 758 ASP A C 1
ATOM 5730 O O . ASP A 1 758 ? 62.066 36.782 -35.336 1.00 56.59 758 ASP A O 1
ATOM 5734 N N . LEU A 1 759 ? 62.117 36.171 -37.486 1.00 56.84 759 LEU A N 1
ATOM 5735 C CA . LEU A 1 759 ? 60.796 35.521 -37.473 1.00 56.84 759 LEU A CA 1
ATOM 5736 C C . LEU A 1 759 ? 60.775 34.311 -36.509 1.00 56.84 759 LEU A C 1
ATOM 5738 O O . LEU A 1 759 ? 61.595 33.403 -36.677 1.00 56.84 759 LEU A O 1
ATOM 5742 N N . PRO A 1 760 ? 59.859 34.270 -35.521 1.00 65.06 760 PRO A N 1
ATOM 5743 C CA . PRO A 1 760 ? 59.823 33.208 -34.517 1.00 65.06 760 PRO A CA 1
ATOM 5744 C C . PRO A 1 760 ? 59.537 31.810 -35.078 1.00 65.06 760 PRO A C 1
ATOM 5746 O O . PRO A 1 760 ? 58.794 31.643 -36.043 1.00 65.06 760 PRO A O 1
ATOM 5749 N N . THR A 1 761 ? 60.096 30.789 -34.425 1.00 57.00 761 THR A N 1
ATOM 5750 C CA . THR A 1 761 ? 59.841 29.361 -34.697 1.00 57.00 761 THR A CA 1
ATOM 5751 C C . THR A 1 761 ? 59.305 28.657 -33.443 1.00 57.00 761 THR A C 1
ATOM 5753 O O . THR A 1 761 ? 59.532 29.156 -32.338 1.00 57.00 761 THR A O 1
ATOM 5756 N N . PRO A 1 762 ? 58.654 27.482 -33.551 1.00 52.72 762 PRO A N 1
ATOM 5757 C CA . PRO A 1 762 ? 58.136 26.757 -32.384 1.00 52.72 762 PRO A CA 1
ATOM 5758 C C . PRO A 1 762 ? 59.192 26.464 -31.307 1.00 52.72 762 PRO A C 1
ATOM 5760 O O . PRO A 1 762 ? 58.882 26.441 -30.123 1.00 52.72 762 PRO A O 1
ATOM 5763 N N . GLU A 1 763 ? 60.455 26.296 -31.703 1.00 52.00 763 GLU A N 1
ATOM 5764 C CA . GLU A 1 763 ? 61.585 26.035 -30.796 1.00 52.00 763 GLU A CA 1
ATOM 5765 C C . GLU A 1 763 ? 62.015 27.276 -29.994 1.00 52.00 763 GLU A C 1
ATOM 5767 O O . GLU A 1 763 ? 62.720 27.163 -28.995 1.00 52.00 763 GLU A O 1
ATOM 5772 N N . THR A 1 764 ? 61.592 28.466 -30.431 1.00 63.16 764 THR A N 1
ATOM 5773 C CA . THR A 1 764 ? 61.846 29.754 -29.762 1.00 63.16 764 THR A CA 1
ATOM 5774 C C . THR A 1 764 ? 60.692 30.209 -28.871 1.00 63.16 764 THR A C 1
ATOM 5776 O O . THR A 1 764 ? 60.745 31.319 -28.338 1.00 63.16 764 THR A O 1
ATOM 5779 N N . LEU A 1 765 ? 59.653 29.377 -28.725 1.00 69.56 765 LEU A N 1
ATOM 5780 C CA . LEU A 1 765 ? 58.533 29.635 -27.827 1.00 69.56 765 LEU A CA 1
ATOM 5781 C C . LEU A 1 765 ? 59.035 29.614 -26.383 1.00 69.56 765 LEU A C 1
ATOM 5783 O O . LEU A 1 765 ? 59.624 28.634 -25.931 1.00 69.56 765 LEU A O 1
ATOM 5787 N N . VAL A 1 766 ? 58.801 30.713 -25.680 1.00 65.62 766 VAL A N 1
ATOM 5788 C CA . VAL A 1 766 ? 59.170 30.882 -24.276 1.00 65.62 766 VAL A CA 1
ATOM 5789 C C . VAL A 1 766 ? 58.001 30.477 -23.391 1.00 65.62 766 VAL A C 1
ATOM 5791 O O . VAL A 1 766 ? 58.205 29.737 -22.434 1.00 65.62 766 VAL A O 1
ATOM 5794 N N . ASP A 1 767 ? 56.782 30.928 -23.716 1.00 61.72 767 ASP A N 1
ATOM 5795 C CA . ASP A 1 767 ? 55.602 30.635 -22.898 1.00 61.72 767 ASP A CA 1
ATOM 5796 C C . ASP A 1 767 ? 54.263 30.921 -23.605 1.00 61.72 767 ASP A C 1
ATOM 5798 O O . ASP A 1 767 ? 54.215 31.591 -24.646 1.00 61.72 767 ASP A O 1
ATOM 5802 N N . ARG A 1 768 ? 53.169 30.454 -22.986 1.00 67.94 768 ARG A N 1
ATOM 5803 C CA . ARG A 1 768 ? 51.775 30.742 -23.353 1.00 67.94 768 ARG A CA 1
ATOM 5804 C C . ARG A 1 768 ? 51.025 31.401 -22.195 1.00 67.94 768 ARG A C 1
ATOM 5806 O O . ARG A 1 768 ? 50.864 30.811 -21.133 1.00 67.94 768 ARG A O 1
ATOM 5813 N N . VAL A 1 769 ? 50.510 32.606 -22.421 1.00 59.94 769 VAL A N 1
ATOM 5814 C CA . VAL A 1 769 ? 49.896 33.453 -21.388 1.00 59.94 769 VAL A CA 1
ATOM 5815 C C . VAL A 1 769 ? 48.378 33.504 -21.572 1.00 59.94 769 VAL A C 1
ATOM 5817 O O . VAL A 1 769 ? 47.889 33.998 -22.586 1.00 59.94 769 VAL A O 1
ATOM 5820 N N . ALA A 1 770 ? 47.624 32.993 -20.597 1.00 56.44 770 ALA A N 1
ATOM 5821 C CA . ALA A 1 770 ? 46.157 32.977 -20.613 1.00 56.44 770 ALA A CA 1
ATOM 5822 C C . ALA A 1 770 ? 45.541 34.353 -20.284 1.00 56.44 770 ALA A C 1
ATOM 5824 O O . ALA A 1 770 ? 46.182 35.195 -19.656 1.00 56.44 770 ALA A O 1
ATOM 5825 N N . ILE A 1 771 ? 44.277 34.576 -20.671 1.00 57.25 771 ILE A N 1
ATOM 5826 C CA . ILE A 1 771 ? 43.572 35.841 -20.404 1.00 57.25 771 ILE A CA 1
ATOM 5827 C C . ILE A 1 771 ? 42.914 35.830 -19.022 1.00 57.25 771 ILE A C 1
ATOM 5829 O O . ILE A 1 771 ? 41.942 35.130 -18.755 1.00 57.25 771 ILE A O 1
ATOM 5833 N N . ASP A 1 772 ? 43.405 36.698 -18.152 1.00 47.53 772 ASP A N 1
ATOM 5834 C CA . ASP A 1 772 ? 42.892 37.001 -16.823 1.00 47.53 772 ASP A CA 1
ATOM 5835 C C . ASP A 1 772 ? 41.874 38.158 -16.869 1.00 47.53 772 ASP A C 1
ATOM 5837 O O . ASP A 1 772 ? 42.187 39.312 -16.584 1.00 47.53 772 ASP A O 1
ATOM 5841 N N . GLY A 1 773 ? 40.638 37.848 -17.280 1.00 45.00 773 GLY A N 1
ATOM 5842 C CA . GLY A 1 773 ? 39.385 38.548 -16.924 1.00 45.00 773 GLY A CA 1
ATOM 5843 C C . GLY A 1 773 ? 39.194 40.040 -17.265 1.00 45.00 773 GLY A C 1
ATOM 5844 O O . GLY A 1 773 ? 38.087 40.548 -17.098 1.00 45.00 773 GLY A O 1
ATOM 5845 N N . ASN A 1 774 ? 40.211 40.763 -17.739 1.00 49.03 774 ASN A N 1
ATOM 5846 C CA . ASN A 1 774 ? 40.104 42.153 -18.189 1.00 49.03 774 ASN A CA 1
ATOM 5847 C C . ASN A 1 774 ? 40.937 42.381 -19.471 1.00 49.03 774 ASN A C 1
ATOM 5849 O O . ASN A 1 774 ? 42.172 42.416 -19.392 1.00 49.03 774 ASN A O 1
ATOM 5853 N N . PRO A 1 775 ? 40.293 42.550 -20.643 1.00 48.09 775 PRO A N 1
ATOM 5854 C CA . PRO A 1 775 ? 40.968 42.679 -21.938 1.00 48.09 775 PRO A CA 1
ATOM 5855 C C . PRO A 1 775 ? 41.566 44.073 -22.212 1.00 48.09 775 PRO A C 1
ATOM 5857 O O . PRO A 1 775 ? 42.250 44.248 -23.213 1.00 48.09 775 PRO A O 1
ATOM 5860 N N . ALA A 1 776 ? 41.344 45.072 -21.345 1.00 44.41 776 ALA A N 1
ATOM 5861 C CA . ALA A 1 776 ? 41.754 46.464 -21.588 1.00 44.41 776 ALA A CA 1
ATOM 5862 C C . ALA A 1 776 ? 43.006 46.929 -20.808 1.00 44.41 776 ALA A C 1
ATOM 5864 O O . ALA A 1 776 ? 43.410 48.086 -20.938 1.00 44.41 776 ALA A O 1
ATOM 5865 N N . ALA A 1 777 ? 43.614 46.075 -19.978 1.00 48.69 777 ALA A N 1
ATOM 5866 C CA . ALA A 1 777 ? 44.792 46.414 -19.171 1.00 48.69 777 ALA A CA 1
ATOM 5867 C C . ALA A 1 777 ? 46.080 45.839 -19.782 1.00 48.69 777 ALA A C 1
ATOM 5869 O O . ALA A 1 777 ? 46.072 44.696 -20.231 1.00 48.69 777 ALA A O 1
ATOM 5870 N N . ALA A 1 778 ? 47.177 46.611 -19.771 1.00 48.31 778 ALA A N 1
ATOM 5871 C CA . ALA A 1 778 ? 48.495 46.159 -20.235 1.00 48.31 778 ALA A CA 1
ATOM 5872 C C . ALA A 1 778 ? 48.849 44.788 -19.634 1.00 48.31 778 ALA A C 1
ATOM 5874 O O . ALA A 1 778 ? 48.694 44.584 -18.427 1.00 48.31 778 ALA A O 1
ATOM 5875 N N . LYS A 1 779 ? 49.278 43.854 -20.488 1.00 56.69 779 LYS A N 1
ATOM 5876 C CA . LYS A 1 779 ? 49.621 42.486 -20.088 1.00 56.69 779 LYS A CA 1
ATOM 5877 C C . LYS A 1 779 ? 51.124 42.382 -19.892 1.00 56.69 779 LYS A C 1
ATOM 5879 O O . LYS A 1 779 ? 51.886 42.974 -20.656 1.00 56.69 779 LYS A O 1
ATOM 5884 N N . PHE A 1 780 ? 51.525 41.657 -18.854 1.00 54.38 780 PHE A N 1
ATOM 5885 C CA . PHE A 1 780 ? 52.920 41.468 -18.491 1.00 54.38 780 PHE A CA 1
ATOM 5886 C C . PHE A 1 780 ? 53.137 40.052 -17.965 1.00 54.38 780 PHE A C 1
ATOM 5888 O O . PHE A 1 780 ? 52.271 39.505 -17.285 1.00 54.38 780 PHE A O 1
ATOM 5895 N N . GLN A 1 781 ? 54.288 39.464 -18.275 1.00 57.28 781 GLN A N 1
ATOM 5896 C CA . GLN A 1 781 ? 54.664 38.139 -17.788 1.00 57.28 781 GLN A CA 1
ATOM 5897 C C . GLN A 1 781 ? 56.171 38.100 -17.525 1.00 57.28 781 GLN A C 1
ATOM 5899 O O . GLN A 1 781 ? 56.960 38.681 -18.276 1.00 57.28 781 GLN A O 1
ATOM 5904 N N . TRP A 1 782 ? 56.545 37.432 -16.434 1.00 54.59 782 TRP A N 1
ATOM 5905 C CA . TRP A 1 782 ? 57.935 37.194 -16.058 1.00 54.59 782 TRP A CA 1
ATOM 5906 C C . TRP A 1 782 ? 58.396 35.829 -16.561 1.00 54.59 782 TRP A C 1
ATOM 5908 O O . TRP A 1 782 ? 57.681 34.839 -16.398 1.00 54.59 782 TRP A O 1
ATOM 5918 N N . PHE A 1 783 ? 59.605 35.776 -17.117 1.00 60.94 783 PHE A N 1
ATOM 5919 C CA . PHE A 1 783 ? 60.208 34.548 -17.632 1.00 60.94 783 PHE A CA 1
ATOM 5920 C C . PHE A 1 783 ? 61.620 34.342 -17.084 1.00 60.94 783 PHE A C 1
ATOM 5922 O O . PHE A 1 783 ? 62.424 35.278 -17.054 1.00 60.94 783 PHE A O 1
ATOM 5929 N N . ASP A 1 784 ? 61.949 33.095 -16.747 1.00 57.62 784 ASP A N 1
ATOM 5930 C CA . ASP A 1 784 ? 63.303 32.662 -16.379 1.00 57.62 784 ASP A CA 1
ATOM 5931 C C . ASP A 1 784 ? 64.062 32.171 -17.619 1.00 57.62 784 ASP A C 1
ATOM 5933 O O . ASP A 1 784 ? 64.463 31.013 -17.735 1.00 57.62 784 ASP A O 1
ATOM 5937 N N . ASP A 1 785 ? 64.215 33.062 -18.596 1.00 58.22 785 ASP A N 1
ATOM 5938 C CA . ASP A 1 785 ? 64.667 32.691 -19.938 1.00 58.22 785 ASP A CA 1
ATOM 5939 C C . ASP A 1 785 ? 66.188 32.865 -20.153 1.00 58.22 785 ASP A C 1
ATOM 5941 O O . ASP A 1 785 ? 66.714 32.526 -21.211 1.00 58.22 785 ASP A O 1
ATOM 5945 N N . LEU A 1 786 ? 66.951 33.375 -19.174 1.00 58.50 786 LEU A N 1
ATOM 5946 C CA . LEU A 1 786 ? 68.366 33.733 -19.369 1.00 58.50 786 LEU A CA 1
ATOM 5947 C C . LEU A 1 786 ? 69.370 32.803 -18.652 1.00 58.50 786 LEU A C 1
ATOM 5949 O O . LEU A 1 786 ? 69.305 32.627 -17.433 1.00 58.50 786 LEU A O 1
ATOM 5953 N N . PRO A 1 787 ? 70.392 32.259 -19.351 1.00 52.16 787 PRO A N 1
ATOM 5954 C CA . PRO A 1 787 ? 71.458 31.491 -18.709 1.00 52.16 787 PRO A CA 1
ATOM 5955 C C . PRO A 1 787 ? 72.406 32.385 -17.883 1.00 52.16 787 PRO A C 1
ATOM 5957 O O . PRO A 1 787 ? 72.813 33.463 -18.318 1.00 52.16 787 PRO A O 1
ATOM 5960 N N . ARG A 1 788 ? 72.840 31.890 -16.709 1.00 51.06 788 ARG A N 1
ATOM 5961 C CA . ARG A 1 788 ? 73.619 32.603 -15.660 1.00 51.06 788 ARG A CA 1
ATOM 5962 C C . ARG A 1 788 ? 74.883 33.374 -16.088 1.00 51.06 788 ARG A C 1
ATOM 5964 O O . ARG A 1 788 ? 75.427 34.111 -15.274 1.00 51.06 788 ARG A O 1
ATOM 5971 N N . SER A 1 789 ? 75.402 33.205 -17.304 1.00 51.59 789 SER A N 1
ATOM 5972 C CA . SER A 1 789 ? 76.705 33.746 -17.725 1.00 51.59 789 SER A CA 1
ATOM 5973 C C . SER A 1 789 ? 76.648 34.929 -18.705 1.00 51.59 789 SER A C 1
ATOM 5975 O O . SER A 1 789 ? 77.679 35.237 -19.300 1.00 51.59 789 SER A O 1
ATOM 5977 N N . GLN A 1 790 ? 75.487 35.560 -18.940 1.00 53.34 790 GLN A N 1
ATOM 5978 C CA . GLN A 1 790 ? 75.313 36.514 -20.055 1.00 53.34 790 GLN A CA 1
ATOM 5979 C C . GLN A 1 790 ? 74.524 37.800 -19.722 1.00 53.34 790 GLN A C 1
ATOM 5981 O O . GLN A 1 790 ? 73.698 38.252 -20.517 1.00 53.34 790 GLN A O 1
ATOM 5986 N N . CYS A 1 791 ? 74.803 38.447 -18.587 1.00 54.16 791 CYS A N 1
ATOM 5987 C CA . CYS A 1 791 ? 74.339 39.823 -18.369 1.00 54.16 791 CYS A CA 1
ATOM 5988 C C . CYS A 1 791 ? 75.350 40.835 -18.908 1.00 54.16 791 CYS A C 1
ATOM 5990 O O . CYS A 1 791 ? 76.262 41.243 -18.205 1.00 54.16 791 CYS A O 1
ATOM 5992 N N . ASP A 1 792 ? 75.193 41.103 -20.207 1.00 56.31 792 ASP A N 1
ATOM 5993 C CA . ASP A 1 792 ? 75.622 42.286 -20.985 1.00 56.31 792 ASP A CA 1
ATOM 5994 C C . ASP A 1 792 ? 75.152 42.153 -22.464 1.00 56.31 792 ASP A C 1
ATOM 5996 O O . ASP A 1 792 ? 75.669 42.804 -23.375 1.00 56.31 792 ASP A O 1
ATOM 6000 N N . ILE A 1 793 ? 74.177 41.270 -22.733 1.00 60.88 793 ILE A N 1
ATOM 6001 C CA . ILE A 1 793 ? 73.645 40.951 -24.065 1.00 60.88 793 ILE A CA 1
ATOM 6002 C C . ILE A 1 793 ? 72.223 41.509 -24.173 1.00 60.88 793 ILE A C 1
ATOM 6004 O O . ILE A 1 793 ? 71.511 41.642 -23.176 1.00 60.88 793 ILE A O 1
ATOM 6008 N N . THR A 1 794 ? 71.848 41.901 -25.387 1.00 65.69 794 THR A N 1
ATOM 6009 C CA . THR A 1 794 ? 70.501 42.368 -25.722 1.00 65.69 794 THR A CA 1
ATOM 6010 C C . THR A 1 794 ? 69.652 41.184 -26.176 1.00 65.69 794 THR A C 1
ATOM 6012 O O . THR A 1 794 ? 70.115 40.403 -27.001 1.00 65.69 794 THR A O 1
ATOM 6015 N N . TYR A 1 795 ? 68.437 41.061 -25.650 1.00 70.44 795 TYR A N 1
ATOM 6016 C CA . TYR A 1 795 ? 67.490 39.998 -25.978 1.00 70.44 795 TYR A CA 1
ATOM 6017 C C . TYR A 1 795 ? 66.261 40.581 -26.665 1.00 70.44 795 TYR A C 1
ATOM 6019 O O . TYR A 1 795 ? 65.744 41.609 -26.224 1.00 70.44 795 TYR A O 1
ATOM 6027 N N . THR A 1 796 ? 65.792 39.914 -27.716 1.00 75.06 796 THR A N 1
ATOM 6028 C CA . THR A 1 796 ? 64.621 40.336 -28.488 1.00 75.06 796 THR A CA 1
ATOM 6029 C C . THR A 1 796 ? 63.470 39.359 -28.291 1.00 75.06 796 THR A C 1
ATOM 6031 O O . THR A 1 796 ? 63.640 38.148 -28.447 1.00 75.06 796 THR A O 1
ATOM 6034 N N . TYR A 1 797 ? 62.296 39.898 -27.976 1.00 78.75 797 TYR A N 1
ATOM 6035 C CA . TYR A 1 797 ? 61.063 39.142 -27.791 1.00 78.75 797 TYR A CA 1
ATOM 6036 C C . TYR A 1 797 ? 59.979 39.610 -28.756 1.00 78.75 797 TYR A C 1
ATOM 6038 O O . TYR A 1 797 ? 59.920 40.783 -29.130 1.00 78.75 797 TYR A O 1
ATOM 6046 N N . ARG A 1 798 ? 59.103 38.686 -29.148 1.00 76.19 798 ARG A N 1
ATOM 6047 C CA . ARG A 1 798 ? 57.924 38.951 -29.981 1.00 76.19 798 ARG A CA 1
ATOM 6048 C C . ARG A 1 798 ? 56.723 38.209 -29.419 1.00 76.19 798 ARG A C 1
ATOM 6050 O O . ARG A 1 798 ? 56.865 37.091 -28.926 1.00 76.19 798 ARG A O 1
ATOM 6057 N N . VAL A 1 799 ? 55.550 38.826 -29.511 1.00 73.69 799 VAL A N 1
ATOM 6058 C CA . VAL A 1 799 ? 54.298 38.282 -28.968 1.00 73.69 799 VAL A CA 1
ATOM 6059 C C . VAL A 1 799 ? 53.257 38.191 -30.074 1.00 73.69 799 VAL A C 1
ATOM 6061 O O . VAL A 1 799 ? 53.210 39.068 -30.936 1.00 73.69 799 VAL A O 1
ATOM 6064 N N . ARG A 1 800 ? 52.412 37.159 -30.047 1.00 68.88 800 ARG A N 1
ATOM 6065 C CA . ARG A 1 800 ? 51.215 37.063 -30.897 1.00 68.88 800 ARG A CA 1
ATOM 6066 C C . ARG A 1 800 ? 50.014 36.530 -30.120 1.00 68.88 800 ARG A C 1
ATOM 6068 O O . ARG A 1 800 ? 50.184 35.877 -29.092 1.00 68.88 800 ARG A O 1
ATOM 6075 N N . ALA A 1 801 ? 48.813 36.810 -30.612 1.00 64.69 801 ALA A N 1
ATOM 6076 C CA . ALA A 1 801 ? 47.559 36.308 -30.051 1.00 64.69 801 ALA A CA 1
ATOM 6077 C C . ALA A 1 801 ? 47.119 35.014 -30.750 1.00 64.69 801 ALA A C 1
ATOM 6079 O O . ALA A 1 801 ? 47.394 34.855 -31.938 1.00 64.69 801 ALA A O 1
ATOM 6080 N N . VAL A 1 802 ? 46.443 34.124 -30.019 1.00 59.22 802 VAL A N 1
ATOM 6081 C CA . VAL A 1 802 ? 45.894 32.857 -30.529 1.00 59.22 802 VAL A CA 1
ATOM 6082 C C . VAL A 1 802 ? 44.429 32.717 -30.118 1.00 59.22 802 VAL A C 1
ATOM 6084 O O . VAL A 1 802 ? 44.085 32.969 -28.959 1.00 59.22 802 VAL A O 1
ATOM 6087 N N . ASP A 1 803 ? 43.570 32.335 -31.058 1.00 53.22 803 ASP A N 1
ATOM 6088 C CA . ASP A 1 803 ? 42.129 32.152 -30.868 1.00 53.22 803 ASP A CA 1
ATOM 6089 C C . ASP A 1 803 ? 41.751 30.711 -30.432 1.00 53.22 803 ASP A C 1
ATOM 6091 O O . ASP A 1 803 ? 42.609 29.823 -30.401 1.00 53.22 803 ASP A O 1
ATOM 6095 N N . PRO A 1 804 ? 40.478 30.452 -30.062 1.00 47.09 804 PRO A N 1
ATOM 6096 C CA . PRO A 1 804 ? 40.015 29.131 -29.619 1.00 47.09 804 PRO A CA 1
ATOM 6097 C C . PRO A 1 804 ? 40.032 28.024 -30.686 1.00 47.09 804 PRO A C 1
ATOM 6099 O O . PRO A 1 804 ? 39.961 26.851 -30.328 1.00 47.09 804 PRO A O 1
ATOM 6102 N N . THR A 1 805 ? 40.109 28.377 -31.970 1.00 44.16 805 THR A N 1
ATOM 6103 C CA . THR A 1 805 ? 40.210 27.435 -33.100 1.00 44.16 805 THR A CA 1
ATOM 6104 C C . THR A 1 805 ? 41.666 27.106 -33.456 1.00 44.16 805 THR A C 1
ATOM 6106 O O . THR A 1 805 ? 41.934 26.183 -34.224 1.00 44.16 805 THR A O 1
ATOM 6109 N N . GLY A 1 806 ? 42.623 27.822 -32.851 1.00 45.38 806 GLY A N 1
ATOM 6110 C CA . GLY A 1 806 ? 44.059 27.668 -33.072 1.00 45.38 806 GLY A CA 1
ATOM 6111 C C . GLY A 1 806 ? 44.642 28.622 -34.119 1.00 45.38 806 GLY A C 1
ATOM 6112 O O . GLY A 1 806 ? 45.837 28.516 -34.415 1.00 45.38 806 GLY A O 1
ATOM 6113 N N . GLY A 1 807 ? 43.845 29.552 -34.656 1.00 49.38 807 GLY A N 1
ATOM 6114 C CA . GLY A 1 807 ? 44.316 30.646 -35.504 1.00 49.38 807 GLY A CA 1
ATOM 6115 C C . GLY A 1 807 ? 45.187 31.618 -34.707 1.00 49.38 807 GLY A C 1
ATOM 6116 O O . GLY A 1 807 ? 44.941 31.885 -33.529 1.00 49.38 807 GLY A O 1
ATOM 6117 N N . ALA A 1 808 ? 46.274 32.102 -35.311 1.00 55.44 808 ALA A N 1
ATOM 6118 C CA . ALA A 1 808 ? 47.252 32.954 -34.640 1.00 55.44 808 ALA A CA 1
ATOM 6119 C C . ALA A 1 808 ? 47.515 34.226 -35.452 1.00 55.44 808 ALA A C 1
ATOM 6121 O O . ALA A 1 808 ? 47.794 34.138 -36.642 1.00 55.44 808 ALA A O 1
ATOM 6122 N N . GLY A 1 809 ? 47.469 35.393 -34.804 1.00 54.69 809 GLY A N 1
ATOM 6123 C CA . GLY A 1 809 ? 47.683 36.688 -35.463 1.00 54.69 809 GLY A CA 1
ATOM 6124 C C . GLY A 1 809 ? 49.157 37.029 -35.735 1.00 54.69 809 GLY A C 1
ATOM 6125 O O . GLY A 1 809 ? 50.073 36.322 -35.298 1.00 54.69 809 GLY A O 1
ATOM 6126 N N . GLU A 1 810 ? 49.396 38.161 -36.414 1.00 61.03 810 GLU A N 1
ATOM 6127 C CA . GLU A 1 810 ? 50.749 38.665 -36.693 1.00 61.03 810 GLU A CA 1
ATOM 6128 C C . GLU A 1 810 ? 51.559 38.934 -35.410 1.00 61.03 810 GLU A C 1
ATOM 6130 O O . GLU A 1 810 ? 51.043 39.365 -34.372 1.00 61.03 810 GLU A O 1
ATOM 6135 N N . PHE A 1 811 ? 52.874 38.718 -35.497 1.00 66.00 811 PHE A N 1
ATOM 6136 C CA . PHE A 1 811 ? 53.793 39.027 -34.407 1.00 66.00 811 PHE A CA 1
ATOM 6137 C C . PHE A 1 811 ? 53.912 40.533 -34.175 1.00 66.00 811 PHE A C 1
ATOM 6139 O O . PHE A 1 811 ? 53.989 41.322 -35.115 1.00 66.00 811 PHE A O 1
ATOM 6146 N N . SER A 1 812 ? 54.041 40.916 -32.906 1.00 68.62 812 SER A N 1
ATOM 6147 C CA . SER A 1 812 ? 54.373 42.280 -32.514 1.00 68.62 812 SER A CA 1
ATOM 6148 C C . SER A 1 812 ? 55.689 42.758 -33.141 1.00 68.62 812 SER A C 1
ATOM 6150 O O . SER A 1 812 ? 56.591 41.967 -33.467 1.00 68.62 812 SER A O 1
ATOM 6152 N N . ASP A 1 813 ? 55.852 44.082 -33.194 1.00 71.56 813 ASP A N 1
ATOM 6153 C CA . ASP A 1 813 ? 57.179 44.684 -33.324 1.00 71.56 813 ASP A CA 1
ATOM 6154 C C . ASP A 1 813 ? 58.115 44.153 -32.209 1.00 71.56 813 ASP A C 1
ATOM 6156 O O . ASP A 1 813 ? 57.649 43.833 -31.105 1.00 71.56 813 ASP A O 1
ATOM 6160 N N . PRO A 1 814 ? 59.428 44.015 -32.478 1.00 72.38 814 PRO A N 1
ATOM 6161 C CA . PRO A 1 814 ? 60.367 43.401 -31.544 1.00 72.38 814 PRO A CA 1
ATOM 6162 C C . PRO A 1 814 ? 60.539 44.221 -30.258 1.00 72.38 814 PRO A C 1
ATOM 6164 O O . PRO A 1 814 ? 60.827 45.420 -30.294 1.00 72.38 814 PRO A O 1
ATOM 6167 N N . ILE A 1 815 ? 60.432 43.545 -29.113 1.00 74.50 815 ILE A N 1
ATOM 6168 C CA . ILE A 1 815 ? 60.668 44.091 -27.774 1.00 74.50 815 ILE A CA 1
ATOM 6169 C C . ILE A 1 815 ? 62.106 43.769 -27.379 1.00 74.50 815 ILE A C 1
ATOM 6171 O O . ILE A 1 815 ? 62.458 42.614 -27.151 1.00 74.50 815 ILE A O 1
ATOM 6175 N N . VAL A 1 816 ? 62.948 44.798 -27.329 1.00 73.62 816 VAL A N 1
ATOM 6176 C CA . VAL A 1 816 ? 64.401 44.661 -27.179 1.00 73.62 816 VAL A CA 1
ATOM 6177 C C . VAL A 1 816 ? 64.824 45.064 -25.765 1.00 73.62 816 VAL A C 1
ATOM 6179 O O . VAL A 1 816 ? 64.639 46.215 -25.369 1.00 73.62 816 VAL A O 1
ATOM 6182 N N . LEU A 1 817 ? 65.410 44.131 -25.011 1.00 68.56 817 LEU A N 1
ATOM 6183 C CA . LEU A 1 817 ? 65.738 44.275 -23.588 1.00 68.56 817 LEU A CA 1
ATOM 6184 C C . LEU A 1 817 ? 67.234 44.079 -23.330 1.00 68.56 817 LEU A C 1
ATOM 6186 O O . LEU A 1 817 ? 67.849 43.161 -23.866 1.00 68.56 817 LEU A O 1
ATOM 6190 N N . GLN A 1 818 ? 67.832 44.920 -22.480 1.00 64.38 818 GLN A N 1
ATOM 6191 C CA . GLN A 1 818 ? 69.263 44.874 -22.159 1.00 64.38 818 GLN A CA 1
ATOM 6192 C C . GLN A 1 818 ? 69.470 44.591 -20.660 1.00 64.38 818 GLN A C 1
ATOM 6194 O O . GLN A 1 818 ? 69.065 45.394 -19.822 1.00 64.38 818 GLN A O 1
ATOM 6199 N N . CYS A 1 819 ? 70.113 43.468 -20.307 1.00 57.34 819 CYS A N 1
ATOM 6200 C CA . CYS A 1 819 ? 70.446 43.155 -18.905 1.00 57.34 819 CYS A CA 1
ATOM 6201 C C . CYS A 1 819 ? 71.648 44.005 -18.439 1.00 57.34 819 CYS A C 1
ATOM 6203 O O . CYS A 1 819 ? 72.690 43.957 -19.091 1.00 57.34 819 CYS A O 1
ATOM 6205 N N . SER A 1 820 ? 71.548 44.739 -17.316 1.00 53.34 820 SER A N 1
ATOM 6206 C CA . SER A 1 820 ? 72.684 45.472 -16.710 1.00 53.34 820 SER A CA 1
ATOM 6207 C C . SER A 1 820 ? 72.830 45.188 -15.207 1.00 53.34 820 SER A C 1
ATOM 6209 O O . SER A 1 820 ? 71.835 45.080 -14.496 1.00 53.34 820 SER A O 1
ATOM 6211 N N . THR A 1 821 ? 74.065 45.082 -14.701 1.00 50.53 821 THR A N 1
ATOM 6212 C CA . THR A 1 821 ? 74.366 44.602 -13.332 1.00 50.53 821 THR A CA 1
ATOM 6213 C C . THR A 1 821 ? 74.537 45.707 -12.275 1.00 50.53 821 THR A C 1
ATOM 6215 O O . THR A 1 821 ? 75.287 45.527 -11.315 1.00 50.53 821 THR A O 1
ATOM 6218 N N . THR A 1 822 ? 73.921 46.884 -12.427 1.00 42.59 822 THR A N 1
ATOM 6219 C CA . THR A 1 822 ? 74.223 48.031 -11.542 1.00 42.59 822 THR A CA 1
ATOM 6220 C C . THR A 1 822 ? 73.188 48.215 -10.432 1.00 42.59 822 THR A C 1
ATOM 6222 O O . THR A 1 822 ? 72.114 48.763 -10.654 1.00 42.59 822 THR A O 1
ATOM 6225 N N . SER A 1 823 ? 73.544 47.810 -9.208 1.00 46.53 823 SER A N 1
ATOM 6226 C CA . SER A 1 823 ? 72.773 48.079 -7.990 1.00 46.53 823 SER A CA 1
ATOM 6227 C C . SER A 1 823 ? 73.012 49.507 -7.472 1.00 46.53 823 SER A C 1
ATOM 6229 O O . SER A 1 823 ? 74.095 49.815 -6.972 1.00 46.53 823 SER A O 1
ATOM 6231 N N . THR A 1 824 ? 71.992 50.360 -7.518 1.00 30.09 824 THR A N 1
ATOM 6232 C CA . THR A 1 824 ? 71.861 51.598 -6.720 1.00 30.09 824 THR A CA 1
ATOM 6233 C C . THR A 1 824 ? 70.363 51.908 -6.636 1.00 30.09 824 THR A C 1
ATOM 6235 O O . THR A 1 824 ? 69.733 52.016 -7.676 1.00 30.09 824 THR A O 1
ATOM 6238 N N . GLY A 1 825 ? 69.693 52.033 -5.493 1.00 28.11 825 GLY A N 1
ATOM 6239 C CA . GLY A 1 825 ? 70.148 52.496 -4.189 1.00 28.11 825 GLY A CA 1
ATOM 6240 C C . GLY A 1 825 ? 69.495 53.848 -3.875 1.00 28.11 825 GLY A C 1
ATOM 6241 O O . GLY A 1 825 ? 69.890 54.860 -4.446 1.00 28.11 825 GLY A O 1
ATOM 6242 N N . ASN A 1 826 ? 68.577 53.823 -2.901 1.00 25.59 826 ASN A N 1
ATOM 6243 C CA . ASN A 1 826 ? 68.043 54.917 -2.073 1.00 25.59 826 ASN A CA 1
ATOM 6244 C C . ASN A 1 826 ? 66.864 55.770 -2.579 1.00 25.59 826 ASN A C 1
ATOM 6246 O O . ASN A 1 826 ? 67.044 56.781 -3.252 1.00 25.59 826 ASN A O 1
ATOM 6250 N N . LEU A 1 827 ? 65.699 55.514 -1.969 1.00 25.05 827 LEU A N 1
ATOM 6251 C CA . LEU A 1 827 ? 65.071 56.511 -1.096 1.00 25.05 827 LEU A CA 1
ATOM 6252 C C . LEU A 1 827 ? 64.901 55.928 0.321 1.00 25.05 827 LEU A C 1
ATOM 6254 O O . LEU A 1 827 ? 64.157 54.981 0.541 1.00 25.05 827 LEU A O 1
ATOM 6258 N N . SER A 1 828 ? 65.658 56.525 1.242 1.00 25.06 828 SER A N 1
ATOM 6259 C CA . SER A 1 828 ? 65.553 56.524 2.709 1.00 25.06 828 SER A CA 1
ATOM 6260 C C . SER A 1 828 ? 64.131 56.850 3.187 1.00 25.06 828 SER A C 1
ATOM 6262 O O . SER A 1 828 ? 63.517 57.773 2.654 1.00 25.06 828 SER A O 1
ATOM 6264 N N . ASP A 1 829 ? 63.539 56.054 4.077 1.00 27.91 829 ASP A N 1
ATOM 6265 C CA . ASP A 1 829 ? 63.668 56.089 5.551 1.00 27.91 829 ASP A CA 1
ATOM 6266 C C . ASP A 1 829 ? 63.073 57.354 6.201 1.00 27.91 829 ASP A C 1
ATOM 6268 O O . ASP A 1 829 ? 63.745 58.373 6.365 1.00 27.91 829 ASP A O 1
ATOM 6272 N N . ASP A 1 830 ? 61.793 57.247 6.576 1.00 24.02 830 ASP A N 1
ATOM 6273 C CA . ASP A 1 830 ? 61.337 57.622 7.918 1.00 24.02 830 ASP A CA 1
ATOM 6274 C C . ASP A 1 830 ? 60.279 56.608 8.390 1.00 24.02 830 ASP A C 1
ATOM 6276 O O . ASP A 1 830 ? 59.108 56.667 8.008 1.00 24.02 830 ASP A O 1
ATOM 6280 N N . GLY A 1 831 ? 60.722 55.673 9.234 1.00 24.62 831 GLY A N 1
ATOM 6281 C CA . GLY A 1 831 ? 59.927 55.293 10.399 1.00 24.62 831 GLY A CA 1
ATOM 6282 C C . GLY A 1 831 ? 59.405 53.858 10.458 1.00 24.62 831 GLY A C 1
ATOM 6283 O O . GLY A 1 831 ? 58.196 53.658 10.478 1.00 24.62 831 GLY A O 1
ATOM 6284 N N . GLN A 1 832 ? 60.291 52.873 10.629 1.00 24.59 832 GLN A N 1
ATOM 6285 C CA . GLN A 1 832 ? 60.466 52.154 11.908 1.00 24.59 832 GLN A CA 1
ATOM 6286 C C . GLN A 1 832 ? 61.368 50.915 11.734 1.00 24.59 832 GLN A C 1
ATOM 6288 O O . GLN A 1 832 ? 61.058 49.984 11.000 1.00 24.59 832 GLN A O 1
ATOM 6293 N N . HIS A 1 833 ? 62.491 50.956 12.459 1.00 27.20 833 HIS A N 1
ATOM 6294 C CA . HIS A 1 833 ? 63.522 49.930 12.659 1.00 27.20 833 HIS A CA 1
ATOM 6295 C C . HIS A 1 833 ? 62.962 48.513 12.884 1.00 27.20 833 HIS A C 1
ATOM 6297 O O . HIS A 1 833 ? 61.989 48.350 13.611 1.00 27.20 833 HIS A O 1
ATOM 6303 N N . GLY A 1 834 ? 63.576 47.434 12.412 1.00 23.53 834 GLY A N 1
ATOM 6304 C CA . GLY A 1 834 ? 64.927 47.255 11.893 1.00 23.53 834 GLY A CA 1
ATOM 6305 C C . GLY A 1 834 ? 65.379 45.842 12.267 1.00 23.53 834 GLY A C 1
ATOM 6306 O O . GLY A 1 834 ? 65.440 45.520 13.450 1.00 23.53 834 GLY A O 1
ATOM 6307 N N . ASP A 1 835 ? 65.649 45.060 11.226 1.00 26.91 835 ASP A N 1
ATOM 6308 C CA . ASP A 1 835 ? 66.482 43.862 11.122 1.00 26.91 835 ASP A CA 1
ATOM 6309 C C . ASP A 1 835 ? 66.297 42.725 12.137 1.00 26.91 835 ASP A C 1
ATOM 6311 O O . ASP A 1 835 ? 66.676 42.799 13.305 1.00 26.91 835 ASP A O 1
ATOM 6315 N N . GLY A 1 836 ? 65.849 41.583 11.619 1.00 23.81 836 GLY A N 1
ATOM 6316 C CA . GLY A 1 836 ? 65.891 40.321 12.343 1.00 23.81 836 GLY A CA 1
ATOM 6317 C C . GLY A 1 836 ? 65.260 39.193 11.551 1.00 23.81 836 GLY A C 1
ATOM 6318 O O . GLY A 1 836 ? 64.066 38.954 11.659 1.00 23.81 836 GLY A O 1
ATOM 6319 N N . VAL A 1 837 ? 66.090 38.529 10.753 1.00 28.66 837 VAL A N 1
ATOM 6320 C CA . VAL A 1 837 ? 65.817 37.284 10.035 1.00 28.66 837 VAL A CA 1
ATOM 6321 C C . VAL A 1 837 ? 65.255 36.231 10.994 1.00 28.66 837 VAL A C 1
ATOM 6323 O O . VAL A 1 837 ? 65.936 35.852 11.942 1.00 28.66 837 VAL A O 1
ATOM 6326 N N . ASP A 1 838 ? 64.056 35.729 10.703 1.00 25.62 838 ASP A N 1
ATOM 6327 C CA . ASP A 1 838 ? 63.672 34.356 11.023 1.00 25.62 838 ASP A CA 1
ATOM 6328 C C . ASP A 1 838 ? 62.764 33.836 9.903 1.00 25.62 838 ASP A C 1
ATOM 6330 O O . ASP A 1 838 ? 61.708 34.396 9.601 1.00 25.62 838 ASP A O 1
ATOM 6334 N N . GLY A 1 839 ? 63.247 32.798 9.224 1.00 26.31 839 GLY A N 1
ATOM 6335 C CA . GLY A 1 839 ? 62.585 32.176 8.092 1.00 26.31 839 GLY A CA 1
ATOM 6336 C C . GLY A 1 839 ? 61.293 31.491 8.517 1.00 26.31 839 GLY A C 1
ATOM 6337 O O . GLY A 1 839 ? 61.318 30.510 9.252 1.00 26.31 839 GLY A O 1
ATOM 6338 N N . SER A 1 840 ? 60.164 31.991 8.021 1.00 31.53 840 SER A N 1
ATOM 6339 C CA . SER A 1 840 ? 58.954 31.202 7.770 1.00 31.53 840 SER A CA 1
ATOM 6340 C C . SER A 1 840 ? 57.919 32.049 7.022 1.00 31.53 840 SER A C 1
ATOM 6342 O O . SER A 1 840 ? 57.509 33.093 7.517 1.00 31.53 840 SER A O 1
ATOM 6344 N N . SER A 1 841 ? 57.484 31.620 5.833 1.00 25.84 841 SER A N 1
ATOM 6345 C CA . SER A 1 841 ? 56.053 31.501 5.486 1.00 25.84 841 SER A CA 1
ATOM 6346 C C . SER A 1 841 ? 55.844 31.174 4.004 1.00 25.84 841 SER A C 1
ATOM 6348 O O . SER A 1 841 ? 56.173 31.940 3.106 1.00 25.84 841 SER A O 1
ATOM 6350 N N . TRP A 1 842 ? 55.241 30.008 3.778 1.00 34.75 842 TRP A N 1
ATOM 6351 C CA . TRP A 1 842 ? 54.477 29.691 2.580 1.00 34.75 842 TRP A CA 1
ATOM 6352 C C . TRP A 1 842 ? 53.376 30.743 2.394 1.00 34.75 842 TRP A C 1
ATOM 6354 O O . TRP A 1 842 ? 52.580 30.951 3.310 1.00 34.75 842 TRP A O 1
ATOM 6364 N N . SER A 1 843 ? 53.298 31.385 1.229 1.00 32.97 843 SER A N 1
ATOM 6365 C CA . SER A 1 843 ? 52.086 32.099 0.811 1.00 32.97 843 SER A CA 1
ATOM 6366 C C . SER A 1 843 ? 51.875 31.948 -0.700 1.00 32.97 843 SER A C 1
ATOM 6368 O O . SER A 1 843 ? 52.790 32.162 -1.486 1.00 32.97 843 SER A O 1
ATOM 6370 N N . ASP A 1 844 ? 50.661 31.506 -1.046 1.00 37.28 844 ASP A N 1
ATOM 6371 C CA . ASP A 1 844 ? 50.027 31.441 -2.376 1.00 37.28 844 ASP A CA 1
ATOM 6372 C C . ASP A 1 844 ? 50.355 30.303 -3.363 1.00 37.28 844 ASP A C 1
ATOM 6374 O O . ASP A 1 844 ? 50.313 30.464 -4.579 1.00 37.28 844 ASP A O 1
ATOM 6378 N N . GLY A 1 845 ? 50.510 29.081 -2.847 1.00 47.81 845 GLY A N 1
ATOM 6379 C CA . GLY A 1 845 ? 50.261 27.836 -3.608 1.00 47.81 845 GLY A CA 1
ATOM 6380 C C . GLY A 1 845 ? 49.408 26.812 -2.849 1.00 47.81 845 GLY A C 1
ATOM 6381 O O . GLY A 1 845 ? 49.380 25.631 -3.199 1.00 47.81 845 GLY A O 1
ATOM 6382 N N . GLY A 1 846 ? 48.789 27.267 -1.760 1.00 63.09 846 GLY A N 1
ATOM 6383 C CA . GLY A 1 846 ? 48.219 26.437 -0.713 1.00 63.09 846 GLY A CA 1
ATOM 6384 C C . GLY A 1 846 ? 46.823 25.919 -1.036 1.00 63.09 846 GLY A C 1
ATOM 6385 O O . GLY A 1 846 ? 46.008 26.653 -1.594 1.00 63.09 846 GLY A O 1
ATOM 6386 N N . LEU A 1 847 ? 46.592 24.651 -0.686 1.00 73.31 847 LEU A N 1
ATOM 6387 C CA . LEU A 1 847 ? 45.370 23.846 -0.816 1.00 73.31 847 LEU A CA 1
ATOM 6388 C C . LEU A 1 847 ? 44.120 24.638 -1.258 1.00 73.31 847 LEU A C 1
ATOM 6390 O O . LEU A 1 847 ? 43.680 25.550 -0.559 1.00 73.31 847 LEU A O 1
ATOM 6394 N N . SER A 1 848 ? 43.491 24.253 -2.370 1.00 69.19 848 SER A N 1
ATOM 6395 C CA . SER A 1 848 ? 42.237 24.847 -2.863 1.00 69.19 848 SER A CA 1
ATOM 6396 C C . SER A 1 848 ? 41.170 23.784 -3.116 1.00 69.19 848 SER A C 1
ATOM 6398 O O . SER A 1 848 ? 41.493 22.640 -3.432 1.00 69.19 848 SER A O 1
ATOM 6400 N N . VAL A 1 849 ? 39.897 24.160 -2.950 1.00 68.69 849 VAL A N 1
ATOM 6401 C CA . VAL A 1 849 ? 38.749 23.262 -3.138 1.00 68.69 849 VAL A CA 1
ATOM 6402 C C . VAL A 1 849 ? 37.668 23.946 -3.968 1.00 68.69 849 VAL A C 1
ATOM 6404 O O . VAL A 1 849 ? 37.257 25.053 -3.619 1.00 68.69 849 VAL A O 1
ATOM 6407 N N . PHE A 1 850 ? 37.205 23.303 -5.043 1.00 60.72 850 PHE A N 1
ATOM 6408 C CA . PHE A 1 850 ? 36.147 23.826 -5.915 1.00 60.72 850 PHE A CA 1
ATOM 6409 C C . PHE A 1 850 ? 35.359 22.688 -6.611 1.00 60.72 850 PHE A C 1
ATOM 6411 O O . PHE A 1 850 ? 35.950 21.662 -6.941 1.00 60.72 850 PHE A O 1
ATOM 6418 N N . PRO A 1 851 ? 34.053 22.850 -6.885 1.00 47.03 851 PRO A N 1
ATOM 6419 C CA . PRO A 1 851 ? 33.217 23.977 -6.474 1.00 47.03 851 PRO A CA 1
ATOM 6420 C C . PRO A 1 851 ? 33.044 24.036 -4.946 1.00 47.03 851 PRO A C 1
ATOM 6422 O O . PRO A 1 851 ? 33.087 23.020 -4.257 1.00 47.03 851 PRO A O 1
ATOM 6425 N N . ASN A 1 852 ? 32.926 25.251 -4.407 1.00 60.22 852 ASN A N 1
ATOM 6426 C CA . ASN A 1 852 ? 32.677 25.496 -2.987 1.00 60.22 852 ASN A CA 1
ATOM 6427 C C . ASN A 1 852 ? 31.853 26.793 -2.845 1.00 60.22 852 ASN A C 1
ATOM 6429 O O . ASN A 1 852 ? 32.420 27.872 -3.036 1.00 60.22 852 ASN A O 1
ATOM 6433 N N . PRO A 1 853 ? 30.539 26.718 -2.552 1.00 66.19 853 PRO A N 1
ATOM 6434 C CA . PRO A 1 853 ? 29.812 25.542 -2.062 1.00 66.19 853 PRO A CA 1
ATOM 6435 C C . PRO A 1 853 ? 29.650 24.402 -3.085 1.00 66.19 853 PRO A C 1
ATOM 6437 O O . PRO A 1 853 ? 29.638 24.635 -4.290 1.00 66.19 853 PRO A O 1
ATOM 6440 N N . MET A 1 854 ? 29.534 23.172 -2.584 1.00 73.94 854 MET A N 1
ATOM 6441 C CA . MET A 1 854 ? 29.368 21.925 -3.340 1.00 73.94 854 MET A CA 1
ATOM 6442 C C . MET A 1 854 ? 27.945 21.371 -3.133 1.00 73.94 854 MET A C 1
ATOM 6444 O O . MET A 1 854 ? 27.474 21.322 -1.994 1.00 73.94 854 MET A O 1
ATOM 6448 N N . ALA A 1 855 ? 27.272 20.944 -4.207 1.00 63.91 855 ALA A N 1
ATOM 6449 C CA . ALA A 1 855 ? 25.935 20.335 -4.153 1.00 63.91 855 ALA A CA 1
ATOM 6450 C C . ALA A 1 855 ? 25.969 18.908 -3.568 1.00 63.91 855 ALA A C 1
ATOM 6452 O O . ALA A 1 855 ? 26.974 18.209 -3.713 1.00 63.91 855 ALA A O 1
ATOM 6453 N N . ALA A 1 856 ? 24.882 18.455 -2.932 1.00 64.94 856 ALA A N 1
ATOM 6454 C CA . ALA A 1 856 ? 24.850 17.169 -2.230 1.00 64.94 856 ALA A CA 1
ATOM 6455 C C . ALA A 1 856 ? 25.100 15.950 -3.138 1.00 64.94 856 ALA A C 1
ATOM 6457 O O . ALA A 1 856 ? 25.766 15.015 -2.699 1.00 64.94 856 ALA A O 1
ATOM 6458 N N . THR A 1 857 ? 24.648 15.983 -4.392 1.00 57.91 857 THR A N 1
ATOM 6459 C CA . THR A 1 857 ? 24.872 14.926 -5.398 1.00 57.91 857 THR A CA 1
ATOM 6460 C C . THR A 1 857 ? 26.149 15.124 -6.232 1.00 57.91 857 THR A C 1
ATOM 6462 O O . THR A 1 857 ? 26.446 14.310 -7.102 1.00 57.91 857 THR A O 1
ATOM 6465 N N . GLY A 1 858 ? 26.904 16.208 -6.003 1.00 60.31 858 GLY A N 1
ATOM 6466 C CA . GLY A 1 858 ? 28.102 16.555 -6.776 1.00 60.31 858 GLY A CA 1
ATOM 6467 C C . GLY A 1 858 ? 29.407 16.002 -6.192 1.00 60.31 858 GLY A C 1
ATOM 6468 O O . GLY A 1 858 ? 29.409 15.249 -5.222 1.00 60.31 858 GLY A O 1
ATOM 6469 N N . SER A 1 859 ? 30.548 16.440 -6.737 1.00 65.00 859 SER A N 1
ATOM 6470 C CA . SER A 1 859 ? 31.891 16.211 -6.174 1.00 65.00 859 SER A CA 1
ATOM 6471 C C . SER A 1 859 ? 32.694 17.520 -6.098 1.00 65.00 859 SER A C 1
ATOM 6473 O O . SER A 1 859 ? 32.434 18.460 -6.851 1.00 65.00 859 SER A O 1
ATOM 6475 N N . ALA A 1 860 ? 33.655 17.610 -5.175 1.00 64.62 860 ALA A N 1
ATOM 6476 C CA . ALA A 1 860 ? 34.583 18.734 -5.053 1.00 64.62 860 ALA A CA 1
ATOM 6477 C C . ALA A 1 860 ? 36.022 18.307 -5.360 1.00 64.62 860 ALA A C 1
ATOM 6479 O O . ALA A 1 860 ? 36.546 17.340 -4.806 1.00 64.62 860 ALA A O 1
ATOM 6480 N N . ASN A 1 861 ? 36.681 19.086 -6.212 1.00 68.81 861 ASN A N 1
ATOM 6481 C CA . ASN A 1 861 ? 38.083 18.946 -6.567 1.00 68.81 861 ASN A CA 1
ATOM 6482 C C . ASN A 1 861 ? 38.964 19.635 -5.527 1.00 68.81 861 ASN A C 1
ATOM 6484 O O . ASN A 1 861 ? 38.820 20.829 -5.274 1.00 68.81 861 ASN A O 1
ATOM 6488 N N . VAL A 1 862 ? 39.917 18.896 -4.972 1.00 75.94 862 VAL A N 1
ATOM 6489 C CA . VAL A 1 862 ? 40.926 19.353 -4.019 1.00 75.94 862 VAL A CA 1
ATOM 6490 C C . VAL A 1 862 ? 42.274 19.425 -4.730 1.00 75.94 862 VAL A C 1
ATOM 6492 O O . VAL A 1 862 ? 42.882 18.398 -5.035 1.00 75.94 862 VAL A O 1
ATOM 6495 N N . ARG A 1 863 ? 42.760 20.639 -4.992 1.00 71.25 863 ARG A N 1
ATOM 6496 C CA . ARG A 1 863 ? 44.066 20.878 -5.623 1.00 71.25 863 ARG A CA 1
ATOM 6497 C C . ARG A 1 863 ? 45.098 21.300 -4.590 1.00 71.25 863 ARG A C 1
ATOM 6499 O O . ARG A 1 863 ? 44.845 22.198 -3.788 1.00 71.25 863 ARG A O 1
ATOM 6506 N N . PHE A 1 864 ? 46.282 20.705 -4.651 1.00 75.44 864 PHE A N 1
ATOM 6507 C CA . PHE A 1 864 ? 47.417 21.078 -3.809 1.00 75.44 864 PHE A CA 1
ATOM 6508 C C . PHE A 1 864 ? 48.737 20.958 -4.567 1.00 75.44 864 PHE A C 1
ATOM 6510 O O . PHE A 1 864 ? 48.822 20.284 -5.592 1.00 75.44 864 PHE A O 1
ATOM 6517 N N . ARG A 1 865 ? 49.769 21.637 -4.069 1.00 69.06 865 ARG A N 1
ATOM 6518 C CA . ARG A 1 865 ? 51.110 21.627 -4.654 1.00 69.06 865 ARG A CA 1
ATOM 6519 C C . ARG A 1 865 ? 52.128 21.186 -3.613 1.00 69.06 865 ARG A C 1
ATOM 6521 O O . ARG A 1 865 ? 52.053 21.612 -2.465 1.00 69.06 865 ARG A O 1
ATOM 6528 N N . LEU A 1 866 ? 53.083 20.365 -4.034 1.00 66.31 866 LEU A N 1
ATOM 6529 C CA . LEU A 1 866 ? 54.213 19.924 -3.218 1.00 66.31 866 LEU A CA 1
ATOM 6530 C C . LEU A 1 866 ? 55.500 20.535 -3.754 1.00 66.31 866 LEU A C 1
ATOM 6532 O O . LEU A 1 866 ? 55.698 20.586 -4.973 1.00 66.31 866 LEU A O 1
ATOM 6536 N N . ALA A 1 867 ? 56.355 21.010 -2.852 1.00 56.31 867 ALA A N 1
ATOM 6537 C CA . ALA A 1 867 ? 57.640 21.592 -3.222 1.00 56.31 867 ALA A CA 1
ATOM 6538 C C . ALA A 1 867 ? 58.686 20.511 -3.547 1.00 56.31 867 ALA A C 1
ATOM 6540 O O . ALA A 1 867 ? 59.547 20.746 -4.393 1.00 56.31 867 ALA A O 1
ATOM 6541 N N . GLY A 1 868 ? 58.585 19.325 -2.937 1.00 57.84 868 GLY A N 1
ATOM 6542 C CA . GLY A 1 868 ? 59.466 18.176 -3.143 1.00 57.84 868 GLY A CA 1
ATOM 6543 C C . GLY A 1 868 ? 58.705 16.848 -3.228 1.00 57.84 868 GLY A C 1
ATOM 6544 O O . GLY A 1 868 ? 57.485 16.801 -3.074 1.00 57.84 868 GLY A O 1
ATOM 6545 N N . GLU A 1 869 ? 59.423 15.745 -3.482 1.00 71.62 869 GLU A N 1
ATOM 6546 C CA . GLU A 1 869 ? 58.857 14.414 -3.234 1.00 71.62 869 GLU A CA 1
ATOM 6547 C C . GLU A 1 869 ? 58.732 14.206 -1.723 1.00 71.62 869 GLU A C 1
ATOM 6549 O O . GLU A 1 869 ? 59.733 14.219 -1.000 1.00 71.62 869 GLU A O 1
ATOM 6554 N N . SER A 1 870 ? 57.508 14.030 -1.237 1.00 70.12 870 SER A N 1
ATOM 6555 C CA . SER A 1 870 ? 57.249 13.933 0.194 1.00 70.12 870 SER A CA 1
ATOM 6556 C C . SER A 1 870 ? 56.042 13.051 0.521 1.00 70.12 870 SER A C 1
ATOM 6558 O O . SER A 1 870 ? 55.158 12.859 -0.318 1.00 70.12 870 SER A O 1
ATOM 6560 N N . PRO A 1 871 ? 55.981 12.480 1.741 1.00 76.56 871 PRO A N 1
ATOM 6561 C CA . PRO A 1 871 ? 54.776 11.829 2.236 1.00 76.56 871 PRO A CA 1
ATOM 6562 C C . PRO A 1 871 ? 53.673 12.868 2.421 1.00 76.56 871 PRO A C 1
ATOM 6564 O O . PRO A 1 871 ? 53.883 13.876 3.104 1.00 76.56 871 PRO A O 1
ATOM 6567 N N . VAL A 1 872 ? 52.507 12.595 1.843 1.00 85.75 872 VAL A N 1
ATOM 6568 C CA . VAL A 1 872 ? 51.348 13.480 1.893 1.00 85.75 872 VAL A CA 1
ATOM 6569 C C . VAL A 1 872 ? 50.137 12.747 2.431 1.00 85.75 872 VAL A C 1
ATOM 6571 O O . VAL A 1 872 ? 49.808 11.663 1.952 1.00 85.75 872 VAL A O 1
ATOM 6574 N N . GLU A 1 873 ? 49.434 13.395 3.358 1.00 90.75 873 GLU A N 1
ATOM 6575 C CA . GLU A 1 873 ? 48.066 13.043 3.722 1.00 90.75 873 GLU A CA 1
ATOM 6576 C C . GLU A 1 873 ? 47.121 14.203 3.373 1.00 90.75 873 GLU A C 1
ATOM 6578 O O . GLU A 1 873 ? 47.300 15.332 3.837 1.00 90.75 873 GLU A O 1
ATOM 6583 N N . VAL A 1 874 ? 46.100 13.929 2.559 1.00 91.69 874 VAL A N 1
ATOM 6584 C CA . VAL A 1 874 ? 44.965 14.833 2.330 1.00 91.69 874 VAL A CA 1
ATOM 6585 C C . VAL A 1 874 ? 43.712 14.159 2.848 1.00 91.69 874 VAL A C 1
ATOM 6587 O O . VAL A 1 874 ? 43.366 13.072 2.392 1.00 91.69 874 VAL A O 1
ATOM 6590 N N . ALA A 1 875 ? 43.016 14.804 3.779 1.00 93.50 875 ALA A N 1
ATOM 6591 C CA . ALA A 1 875 ? 41.830 14.238 4.408 1.00 93.50 875 ALA A CA 1
ATOM 6592 C C . ALA A 1 875 ? 40.764 15.294 4.723 1.00 93.50 875 ALA A C 1
ATOM 6594 O O . ALA A 1 875 ? 41.062 16.471 4.939 1.00 93.50 875 ALA A O 1
ATOM 6595 N N . ILE A 1 876 ? 39.512 14.853 4.775 1.00 94.56 876 ILE A N 1
ATOM 6596 C CA . ILE A 1 876 ? 38.337 15.641 5.130 1.00 94.56 876 ILE A CA 1
ATOM 6597 C C . ILE A 1 876 ? 37.981 15.403 6.595 1.00 94.56 876 ILE A C 1
ATOM 6599 O O . ILE A 1 876 ? 37.986 14.272 7.086 1.00 94.56 876 ILE A O 1
ATOM 6603 N N . PHE A 1 877 ? 37.636 16.485 7.286 1.00 93.12 877 PHE A N 1
ATOM 6604 C CA . PHE A 1 877 ? 37.249 16.502 8.689 1.00 93.12 877 PHE A CA 1
ATOM 6605 C C . PHE A 1 877 ? 35.864 17.131 8.858 1.00 93.12 877 PHE A C 1
ATOM 6607 O O . PHE A 1 877 ? 35.533 18.108 8.182 1.00 93.12 877 PHE A O 1
ATOM 6614 N N . SER A 1 878 ? 35.065 16.604 9.786 1.00 90.69 878 SER A N 1
ATOM 6615 C CA . SER A 1 878 ? 33.814 17.244 10.208 1.00 90.69 878 SER A CA 1
ATOM 6616 C C . SER A 1 878 ? 34.090 18.555 10.957 1.00 90.69 878 SER A C 1
ATOM 6618 O O . SER A 1 878 ? 35.202 18.780 11.445 1.00 90.69 878 SER A O 1
ATOM 6620 N N . ALA A 1 879 ? 33.076 19.411 11.124 1.00 85.44 879 ALA A N 1
ATOM 6621 C CA . ALA A 1 879 ? 33.193 20.632 11.934 1.00 85.44 879 ALA A CA 1
ATOM 6622 C C . ALA A 1 879 ? 33.642 20.370 13.391 1.00 85.44 879 ALA A C 1
ATOM 6624 O O . ALA A 1 879 ? 34.248 21.237 14.016 1.00 85.44 879 ALA A O 1
ATOM 6625 N N . GLY A 1 880 ? 33.395 19.163 13.918 1.00 79.00 880 GLY A N 1
ATOM 6626 C CA . GLY A 1 880 ? 33.873 18.718 15.232 1.00 79.00 880 GLY A CA 1
ATOM 6627 C C . GLY A 1 880 ? 35.343 18.273 15.265 1.00 79.00 880 GLY A C 1
ATOM 6628 O O . GLY A 1 880 ? 35.832 17.884 16.322 1.00 79.00 880 GLY A O 1
ATOM 6629 N N . GLY A 1 881 ? 36.051 18.306 14.129 1.00 83.06 881 GLY A N 1
ATOM 6630 C CA . GLY A 1 881 ? 37.464 17.931 14.013 1.00 83.06 881 GLY A CA 1
ATOM 6631 C C . GLY A 1 881 ? 37.726 16.427 13.886 1.00 83.06 881 GLY A C 1
ATOM 6632 O O . GLY A 1 881 ? 38.882 16.010 13.951 1.00 83.06 881 GLY A O 1
ATOM 6633 N N . GLN A 1 882 ? 36.687 15.609 13.693 1.00 88.06 882 GLN A N 1
ATOM 6634 C CA . GLN A 1 882 ? 36.833 14.175 13.428 1.00 88.06 882 GLN A CA 1
ATOM 6635 C C . GLN A 1 882 ? 37.207 13.951 11.957 1.00 88.06 882 GLN A C 1
ATOM 6637 O O . GLN A 1 882 ? 36.559 14.517 11.080 1.00 88.06 882 GLN A O 1
ATOM 6642 N N . LYS A 1 883 ? 38.223 13.118 11.684 1.00 94.88 883 LYS A N 1
ATOM 6643 C CA . LYS A 1 883 ? 38.588 12.707 10.316 1.00 94.88 883 LYS A CA 1
ATOM 6644 C C . LYS A 1 883 ? 37.500 11.787 9.763 1.00 94.88 883 LYS A C 1
ATOM 6646 O O . LYS A 1 883 ? 37.190 10.785 10.405 1.00 94.88 883 LYS A O 1
ATOM 6651 N N . VAL A 1 884 ? 36.905 12.156 8.632 1.00 90.69 884 VAL A N 1
ATOM 6652 C CA . VAL A 1 884 ? 35.772 11.436 8.023 1.00 90.69 884 VAL A CA 1
ATOM 6653 C C . VAL A 1 884 ? 36.131 10.769 6.700 1.00 90.69 884 VAL A C 1
ATOM 6655 O O . VAL A 1 884 ? 35.541 9.744 6.383 1.00 90.69 884 VAL A O 1
ATOM 6658 N N . ARG A 1 885 ? 37.099 11.305 5.948 1.00 92.38 885 ARG A N 1
ATOM 6659 C CA . ARG A 1 885 ? 37.575 10.703 4.695 1.00 92.38 885 ARG A CA 1
ATOM 6660 C C . ARG A 1 885 ? 39.059 10.970 4.495 1.00 92.38 885 ARG A C 1
ATOM 6662 O O . ARG A 1 885 ? 39.472 12.117 4.649 1.00 92.38 885 ARG A O 1
ATOM 6669 N N . THR A 1 886 ? 39.838 9.985 4.072 1.00 93.38 886 THR A N 1
ATOM 6670 C CA . THR A 1 886 ? 41.189 10.201 3.535 1.00 93.38 886 THR A CA 1
ATOM 6671 C C . THR A 1 886 ? 41.146 10.144 2.004 1.00 93.38 886 THR A C 1
ATOM 6673 O O . THR A 1 886 ? 40.656 9.187 1.414 1.00 93.38 886 THR A O 1
ATOM 6676 N N . LEU A 1 887 ? 41.631 11.200 1.348 1.00 84.19 887 LEU A N 1
ATOM 6677 C CA . LEU A 1 887 ? 41.646 11.347 -0.114 1.00 84.19 887 LEU A CA 1
ATOM 6678 C C . LEU A 1 887 ? 42.992 10.942 -0.723 1.00 84.19 887 LEU A C 1
ATOM 6680 O O . LEU A 1 887 ? 43.041 10.386 -1.817 1.00 84.19 887 LEU A O 1
ATOM 6684 N N . VAL A 1 888 ? 44.089 11.232 -0.023 1.00 86.12 888 VAL A N 1
ATOM 6685 C CA . VAL A 1 888 ? 45.452 10.867 -0.428 1.00 86.12 888 VAL A CA 1
ATOM 6686 C C . VAL A 1 888 ? 46.221 10.461 0.822 1.00 86.12 888 VAL A C 1
ATOM 6688 O O . VAL A 1 888 ? 46.180 11.190 1.806 1.00 86.12 888 VAL A O 1
ATOM 6691 N N . ASP A 1 889 ? 46.922 9.331 0.776 1.00 87.06 889 ASP A N 1
ATOM 6692 C CA . ASP A 1 889 ? 47.866 8.895 1.812 1.00 87.06 889 ASP A CA 1
ATOM 6693 C C . ASP A 1 889 ? 49.038 8.160 1.143 1.00 87.06 889 ASP A C 1
ATOM 6695 O O . ASP A 1 889 ? 48.856 7.110 0.518 1.00 87.06 889 ASP A O 1
ATOM 6699 N N . GLY A 1 890 ? 50.231 8.758 1.178 1.00 73.19 890 GLY A N 1
ATOM 6700 C CA . GLY A 1 890 ? 51.456 8.171 0.625 1.00 73.19 890 GLY A CA 1
ATOM 6701 C C . GLY A 1 890 ? 52.427 9.184 0.010 1.00 73.19 890 GLY A C 1
ATOM 6702 O O . GLY A 1 890 ? 52.174 10.385 -0.008 1.00 73.19 890 GLY A O 1
ATOM 6703 N N . SER A 1 891 ? 53.568 8.700 -0.500 1.00 78.94 891 SER A N 1
ATOM 6704 C CA . SER A 1 891 ? 54.575 9.561 -1.147 1.00 78.94 891 SER A CA 1
ATOM 6705 C C . SER A 1 891 ? 54.069 10.101 -2.486 1.00 78.94 891 SER A C 1
ATOM 6707 O O . SER A 1 891 ? 53.473 9.364 -3.288 1.00 78.94 891 SER A O 1
ATOM 6709 N N . ARG A 1 892 ? 54.300 11.389 -2.736 1.00 69.69 892 ARG A N 1
ATOM 6710 C CA . ARG A 1 892 ? 53.949 12.077 -3.982 1.00 69.69 892 ARG A CA 1
ATOM 6711 C C . ARG A 1 892 ? 55.110 12.955 -4.420 1.00 69.69 892 ARG A C 1
ATOM 6713 O O . ARG A 1 892 ? 55.737 13.604 -3.594 1.00 69.69 892 ARG A O 1
ATOM 6720 N N . ASN A 1 893 ? 55.378 12.959 -5.722 1.00 58.72 893 ASN A N 1
ATOM 6721 C CA . ASN A 1 893 ? 56.452 13.749 -6.324 1.00 58.72 893 ASN A CA 1
ATOM 6722 C C . ASN A 1 893 ? 56.154 15.256 -6.240 1.00 58.72 893 ASN A C 1
ATOM 6724 O O . ASN A 1 893 ? 54.991 15.653 -6.157 1.00 58.72 893 ASN A O 1
ATOM 6728 N N . ALA A 1 894 ? 57.188 16.094 -6.328 1.00 57.81 894 ALA A N 1
ATOM 6729 C CA . ALA A 1 894 ? 57.032 17.547 -6.414 1.00 57.81 894 ALA A CA 1
ATOM 6730 C C . ALA A 1 894 ? 56.115 17.938 -7.588 1.00 57.81 894 ALA A C 1
ATOM 6732 O O . ALA A 1 894 ? 56.215 17.355 -8.669 1.00 57.81 894 ALA A O 1
ATOM 6733 N N . GLY A 1 895 ? 55.238 18.924 -7.398 1.00 47.56 895 GLY A N 1
ATOM 6734 C CA . GLY A 1 895 ? 54.311 19.381 -8.440 1.00 47.56 895 GLY A CA 1
ATOM 6735 C C . GLY A 1 895 ? 52.862 19.509 -7.974 1.00 47.56 895 GLY A C 1
ATOM 6736 O O . GLY A 1 895 ? 52.572 19.473 -6.778 1.00 47.56 895 GLY A O 1
ATOM 6737 N N . HIS A 1 896 ? 51.958 19.719 -8.932 1.00 57.16 896 HIS A N 1
ATOM 6738 C CA . HIS A 1 896 ? 50.527 19.897 -8.686 1.00 57.16 896 HIS A CA 1
ATOM 6739 C C . HIS A 1 896 ? 49.793 18.558 -8.673 1.00 57.16 896 HIS A C 1
ATOM 6741 O O . HIS A 1 896 ? 49.994 17.721 -9.549 1.00 57.16 896 HIS A O 1
ATOM 6747 N N . HIS A 1 897 ? 48.901 18.398 -7.703 1.00 64.94 897 HIS A N 1
ATOM 6748 C CA . HIS A 1 897 ? 48.124 17.186 -7.489 1.00 64.94 897 HIS A CA 1
ATOM 6749 C C . HIS A 1 897 ? 46.648 17.526 -7.329 1.00 64.94 897 HIS A C 1
ATOM 6751 O O . HIS A 1 897 ? 46.286 18.590 -6.814 1.00 64.94 897 HIS A O 1
ATOM 6757 N N . LEU A 1 898 ? 45.802 16.602 -7.775 1.00 58.41 898 LEU A N 1
ATOM 6758 C CA . LEU A 1 898 ? 44.353 16.698 -7.703 1.00 58.41 898 LEU A CA 1
ATOM 6759 C C . LEU A 1 898 ? 43.802 15.460 -6.997 1.00 58.41 898 LEU A C 1
ATOM 6761 O O . LEU A 1 898 ? 44.173 14.334 -7.321 1.00 58.41 898 LEU A O 1
ATOM 6765 N N . ALA A 1 899 ? 42.902 15.685 -6.049 1.00 74.12 899 ALA A N 1
ATOM 6766 C CA . ALA A 1 899 ? 42.084 14.656 -5.430 1.00 74.12 899 ALA A CA 1
ATOM 6767 C C . ALA A 1 899 ? 40.613 15.071 -5.496 1.00 74.12 899 ALA A C 1
ATOM 6769 O O . ALA A 1 899 ? 40.312 16.259 -5.582 1.00 74.12 899 ALA A O 1
ATOM 6770 N N . VAL A 1 900 ? 39.696 14.110 -5.449 1.00 74.38 900 VAL A N 1
ATOM 6771 C CA . VAL A 1 900 ? 38.254 14.371 -5.548 1.00 74.38 900 VAL A CA 1
ATOM 6772 C C . VAL A 1 900 ? 37.568 13.865 -4.292 1.00 74.38 900 VAL A C 1
ATOM 6774 O O . VAL A 1 900 ? 37.849 12.756 -3.838 1.00 74.38 900 VAL A O 1
ATOM 6777 N N . TRP A 1 901 ? 36.674 14.678 -3.734 1.00 87.56 901 TRP A N 1
ATOM 6778 C CA . TRP A 1 901 ? 35.775 14.267 -2.666 1.00 87.56 901 TRP A CA 1
ATOM 6779 C C . TRP A 1 901 ? 34.330 14.264 -3.160 1.00 87.56 901 TRP A C 1
ATOM 6781 O O . TRP A 1 901 ? 33.816 15.276 -3.622 1.00 87.56 901 TRP A O 1
ATOM 6791 N N . ASP A 1 902 ? 33.679 13.117 -3.034 1.00 80.69 902 ASP A N 1
ATOM 6792 C CA . ASP A 1 902 ? 32.303 12.811 -3.444 1.00 80.69 902 ASP A CA 1
ATOM 6793 C C . ASP A 1 902 ? 31.267 13.088 -2.338 1.00 80.69 902 ASP A C 1
ATOM 6795 O O . ASP A 1 902 ? 30.109 12.694 -2.436 1.00 80.69 902 ASP A O 1
ATOM 6799 N N . GLY A 1 903 ? 31.678 13.736 -1.243 1.00 84.75 903 GLY A N 1
ATOM 6800 C CA . GLY A 1 903 ? 30.797 14.002 -0.107 1.00 84.75 903 GLY A CA 1
ATOM 6801 C C . GLY A 1 903 ? 30.543 12.790 0.798 1.00 84.75 903 GLY A C 1
ATOM 6802 O O . GLY A 1 903 ? 29.658 12.866 1.650 1.00 84.75 903 GLY A O 1
ATOM 6803 N N . ARG A 1 904 ? 31.298 11.688 0.659 1.00 87.25 904 ARG A N 1
ATOM 6804 C CA . ARG A 1 904 ? 31.156 10.468 1.481 1.00 87.25 904 ARG A CA 1
ATOM 6805 C C . ARG A 1 904 ? 32.294 10.292 2.492 1.00 87.25 904 ARG A C 1
ATOM 6807 O O . ARG A 1 904 ? 33.366 10.888 2.351 1.00 87.25 904 ARG A O 1
ATOM 6814 N N . ASP A 1 905 ? 32.057 9.497 3.536 1.00 89.94 905 ASP A N 1
ATOM 6815 C CA . ASP A 1 905 ? 33.069 9.076 4.518 1.00 89.94 905 ASP A CA 1
ATOM 6816 C C . ASP A 1 905 ? 33.911 7.882 4.007 1.00 89.94 905 ASP A C 1
ATOM 6818 O O . ASP A 1 905 ? 33.665 7.358 2.918 1.00 89.94 905 ASP A O 1
ATOM 6822 N N . ASP A 1 906 ? 34.944 7.453 4.744 1.00 82.44 906 ASP A N 1
ATOM 6823 C CA . ASP A 1 906 ? 35.793 6.295 4.371 1.00 82.44 906 ASP A CA 1
ATOM 6824 C C . ASP A 1 906 ? 35.014 4.965 4.302 1.00 82.44 906 ASP A C 1
ATOM 6826 O O . ASP A 1 906 ? 35.477 4.004 3.691 1.00 82.44 906 ASP A O 1
ATOM 6830 N N . GLY A 1 907 ? 33.828 4.899 4.917 1.00 78.38 907 GLY A N 1
ATOM 6831 C CA . GLY A 1 907 ? 32.917 3.756 4.848 1.00 78.38 907 GLY A CA 1
ATOM 6832 C C . GLY A 1 907 ? 31.939 3.815 3.671 1.00 78.38 907 GLY A C 1
ATOM 6833 O O . GLY A 1 907 ? 31.074 2.947 3.577 1.00 78.38 907 GLY A O 1
ATOM 6834 N N . GLY A 1 908 ? 32.046 4.830 2.804 1.00 72.88 908 GLY A N 1
ATOM 6835 C CA . GLY A 1 908 ? 31.177 5.031 1.643 1.00 72.88 908 GLY A CA 1
ATOM 6836 C C . GLY A 1 908 ? 29.807 5.635 1.967 1.00 72.88 908 GLY A C 1
ATOM 6837 O O . GLY A 1 908 ? 28.970 5.746 1.068 1.00 72.88 908 GLY A O 1
ATOM 6838 N N . ARG A 1 909 ? 29.560 6.046 3.219 1.00 83.44 909 ARG A N 1
ATOM 6839 C CA . ARG A 1 909 ? 28.288 6.663 3.625 1.00 83.44 909 ARG A CA 1
ATOM 6840 C C . ARG A 1 909 ? 28.279 8.137 3.257 1.00 83.44 909 ARG A C 1
ATOM 6842 O O . ARG A 1 909 ? 29.281 8.823 3.444 1.00 83.44 909 ARG A O 1
ATOM 6849 N N . GLU A 1 910 ? 27.148 8.640 2.774 1.00 82.56 910 GLU A N 1
ATOM 6850 C CA . GLU A 1 910 ? 27.001 10.071 2.507 1.00 82.56 910 GLU A CA 1
ATOM 6851 C C . GLU A 1 910 ? 27.043 10.889 3.791 1.00 82.56 910 GLU A C 1
ATOM 6853 O O . GLU A 1 910 ? 26.382 10.578 4.784 1.00 82.56 910 GLU A O 1
ATOM 6858 N N . LEU A 1 911 ? 27.829 11.961 3.759 1.00 83.88 911 LEU A N 1
ATOM 6859 C CA . LEU A 1 911 ? 27.941 12.888 4.869 1.00 83.88 911 LEU A CA 1
ATOM 6860 C C . LEU A 1 911 ? 26.888 13.991 4.715 1.00 83.88 911 LEU A C 1
ATOM 6862 O O . LEU A 1 911 ? 26.706 14.498 3.614 1.00 83.88 911 LEU A O 1
ATOM 6866 N N . PRO A 1 912 ? 26.184 14.400 5.784 1.00 84.06 912 PRO A N 1
ATOM 6867 C CA . PRO A 1 912 ? 25.089 15.369 5.701 1.00 84.06 912 PRO A CA 1
ATOM 6868 C C . PRO A 1 912 ? 25.545 16.745 5.189 1.00 84.06 912 PRO A C 1
ATOM 6870 O O . PRO A 1 912 ? 26.727 17.089 5.255 1.00 84.06 912 PRO A O 1
ATOM 6873 N N . SER A 1 913 ? 24.617 17.564 4.688 1.00 85.62 913 SER A N 1
ATOM 6874 C CA . SER A 1 913 ? 24.911 18.958 4.323 1.00 85.62 913 SER A CA 1
ATOM 6875 C C . SER A 1 913 ? 25.423 19.731 5.543 1.00 85.62 913 SER A C 1
ATOM 6877 O O . SER A 1 913 ? 24.910 19.581 6.652 1.00 85.62 913 SER A O 1
ATOM 6879 N N . GLY A 1 914 ? 26.472 20.528 5.363 1.00 80.56 914 GLY A N 1
ATOM 6880 C CA . GLY A 1 914 ? 27.173 21.159 6.475 1.00 80.56 914 GLY A CA 1
ATOM 6881 C C . GLY A 1 914 ? 28.580 21.631 6.127 1.00 80.56 914 GLY A C 1
ATOM 6882 O O . GLY A 1 914 ? 29.015 21.588 4.975 1.00 80.56 914 GLY A O 1
ATOM 6883 N N . ILE A 1 915 ? 29.290 22.114 7.149 1.00 87.88 915 ILE A N 1
ATOM 6884 C CA . ILE A 1 915 ? 30.661 22.611 7.025 1.00 87.88 915 ILE A CA 1
ATOM 6885 C C . ILE A 1 915 ? 31.654 21.484 7.317 1.00 87.88 915 ILE A C 1
ATOM 6887 O O . ILE A 1 915 ? 31.625 20.870 8.386 1.00 87.88 915 ILE A O 1
ATOM 6891 N N . TYR A 1 916 ? 32.577 21.284 6.385 1.00 93.44 916 TYR A N 1
ATOM 6892 C CA . TYR A 1 916 ? 33.696 20.355 6.481 1.00 93.44 916 TYR A CA 1
ATOM 6893 C C . TYR A 1 916 ? 35.015 21.096 6.277 1.00 93.44 916 TYR A C 1
ATOM 6895 O O . TYR A 1 916 ? 35.042 22.235 5.810 1.00 93.44 916 TYR A O 1
ATOM 6903 N N . TYR A 1 917 ? 36.126 20.451 6.618 1.00 92.00 917 TYR A N 1
ATOM 6904 C CA . TYR A 1 917 ? 37.461 20.998 6.403 1.00 92.00 917 TYR A CA 1
ATOM 6905 C C . TYR A 1 917 ? 38.338 19.981 5.686 1.00 92.00 917 TYR A C 1
ATOM 6907 O O . TYR A 1 917 ? 38.592 18.901 6.213 1.00 92.00 917 TYR A O 1
ATOM 6915 N N . CYS A 1 918 ? 38.835 20.338 4.505 1.00 91.94 918 CYS A N 1
ATOM 6916 C CA . CYS A 1 918 ? 39.912 19.604 3.859 1.00 91.94 918 CYS A CA 1
ATOM 6917 C C . CYS A 1 918 ? 41.239 20.045 4.455 1.00 91.94 918 CYS A C 1
ATOM 6919 O O . CYS A 1 918 ? 41.496 21.245 4.572 1.00 91.94 918 CYS A O 1
ATOM 6921 N N . ARG A 1 919 ? 42.089 19.090 4.812 1.00 93.44 919 ARG A N 1
ATOM 6922 C CA . ARG A 1 919 ? 43.402 19.332 5.397 1.00 93.44 919 ARG A CA 1
ATOM 6923 C C . ARG A 1 919 ? 44.468 18.588 4.616 1.00 93.44 919 ARG A C 1
ATOM 6925 O O . ARG A 1 919 ? 44.320 17.399 4.360 1.00 93.44 919 ARG A O 1
ATOM 6932 N N . LEU A 1 920 ? 45.530 19.307 4.287 1.00 89.94 920 LEU A N 1
ATOM 6933 C CA . LEU A 1 920 ? 46.748 18.797 3.675 1.00 89.94 920 LEU A CA 1
ATOM 6934 C C . LEU A 1 920 ? 47.839 18.759 4.739 1.00 89.94 920 LEU A C 1
ATOM 6936 O O . LEU A 1 920 ? 48.038 19.752 5.441 1.00 89.94 920 LEU A O 1
ATOM 6940 N N . GLN A 1 921 ? 48.556 17.646 4.826 1.00 88.12 921 GLN A N 1
ATOM 6941 C CA . GLN A 1 921 ? 49.752 17.501 5.641 1.00 88.12 921 GLN A CA 1
ATOM 6942 C C . GLN A 1 921 ? 50.883 16.935 4.783 1.00 88.12 921 GLN A C 1
ATOM 6944 O O . GLN A 1 921 ? 50.800 15.805 4.308 1.00 88.12 921 GLN A O 1
ATOM 6949 N N . ALA A 1 922 ? 51.926 17.733 4.575 1.00 77.94 922 ALA A N 1
ATOM 6950 C CA . ALA A 1 922 ? 53.089 17.380 3.766 1.00 77.94 922 ALA A CA 1
ATOM 6951 C C . ALA A 1 922 ? 54.316 18.163 4.252 1.00 77.94 922 ALA A C 1
ATOM 6953 O O . ALA A 1 922 ? 54.185 19.305 4.684 1.00 77.94 922 ALA A O 1
ATOM 6954 N N . GLU A 1 923 ? 55.506 17.557 4.211 1.00 65.75 923 GLU A N 1
ATOM 6955 C CA . GLU A 1 923 ? 56.795 18.241 4.478 1.00 65.75 923 GLU A CA 1
ATOM 6956 C C . GLU A 1 923 ? 56.881 18.955 5.845 1.00 65.75 923 GLU A C 1
ATOM 6958 O O . GLU A 1 923 ? 57.597 19.937 6.019 1.00 65.75 923 GLU A O 1
ATOM 6963 N N . GLY A 1 924 ? 56.142 18.462 6.847 1.00 62.84 924 GLY A N 1
ATOM 6964 C CA . GLY A 1 924 ? 56.063 19.085 8.174 1.00 62.84 924 GLY A CA 1
ATOM 6965 C C . GLY A 1 924 ? 55.168 20.331 8.242 1.00 62.84 924 GLY A C 1
ATOM 6966 O O . GLY A 1 924 ? 55.079 20.950 9.302 1.00 62.84 924 GLY A O 1
ATOM 6967 N N . HIS A 1 925 ? 54.478 20.673 7.150 1.00 63.97 925 HIS A N 1
ATOM 6968 C CA . HIS A 1 925 ? 53.489 21.742 7.057 1.00 63.97 925 HIS A CA 1
ATOM 6969 C C . HIS A 1 925 ? 52.061 21.174 7.035 1.00 63.97 925 HIS A C 1
ATOM 6971 O O . HIS A 1 925 ? 51.816 20.079 6.525 1.00 63.97 925 HIS A O 1
ATOM 6977 N N . GLN A 1 926 ? 51.113 21.920 7.608 1.00 81.50 926 GLN A N 1
ATOM 6978 C CA . GLN A 1 926 ? 49.699 21.559 7.619 1.00 81.50 926 GLN A CA 1
ATOM 6979 C C . GLN A 1 926 ? 48.855 22.764 7.213 1.00 81.50 926 GLN A C 1
ATOM 6981 O O . GLN A 1 926 ? 48.916 23.812 7.853 1.00 81.50 926 GLN A O 1
ATOM 6986 N N . GLU A 1 927 ? 48.005 22.576 6.211 1.00 83.25 927 GLU A N 1
ATOM 6987 C CA . GLU A 1 927 ? 47.088 23.597 5.716 1.00 83.25 927 GLU A CA 1
ATOM 6988 C C . GLU A 1 927 ? 45.649 23.074 5.721 1.00 83.25 927 GLU A C 1
ATOM 6990 O O . GLU A 1 927 ? 45.412 21.870 5.622 1.00 83.25 927 GLU A O 1
ATOM 6995 N N . SER A 1 928 ? 44.653 23.948 5.891 1.00 86.38 928 SER A N 1
ATOM 6996 C CA . SER A 1 928 ? 43.242 23.554 5.823 1.00 86.38 928 SER A CA 1
ATOM 6997 C C . SER A 1 928 ? 42.387 24.567 5.061 1.00 86.38 928 SER A C 1
ATOM 6999 O O . SER A 1 928 ? 42.645 25.772 5.097 1.00 86.38 928 SER A O 1
ATOM 7001 N N . ARG A 1 929 ? 41.349 24.067 4.384 1.00 86.44 929 ARG A N 1
ATOM 7002 C CA . ARG A 1 929 ? 40.310 24.853 3.709 1.00 86.44 929 ARG A CA 1
ATOM 7003 C C . ARG A 1 929 ? 38.928 24.348 4.074 1.00 86.44 929 ARG A C 1
ATOM 7005 O O . ARG A 1 929 ? 38.703 23.146 4.168 1.00 86.44 929 ARG A O 1
ATOM 7012 N N . GLN A 1 930 ? 38.013 25.285 4.274 1.00 87.50 930 GLN A N 1
ATOM 7013 C CA . GLN A 1 930 ? 36.615 24.985 4.537 1.00 87.50 930 GLN A CA 1
ATOM 7014 C C . GLN A 1 930 ? 35.919 24.519 3.256 1.00 87.50 930 GLN A C 1
ATOM 7016 O O . GLN A 1 930 ? 36.153 25.096 2.199 1.00 87.50 930 GLN A O 1
ATOM 7021 N N . ILE A 1 931 ? 35.033 23.535 3.368 1.00 87.19 931 ILE A N 1
ATOM 7022 C CA . ILE A 1 931 ? 34.112 23.090 2.321 1.00 87.19 931 ILE A CA 1
ATOM 7023 C C . ILE A 1 931 ? 32.691 23.234 2.861 1.00 87.19 931 ILE A C 1
ATOM 7025 O O . ILE A 1 931 ? 32.405 22.803 3.979 1.00 87.19 931 ILE A O 1
ATOM 7029 N N . VAL A 1 932 ? 31.805 23.843 2.079 1.00 84.38 932 VAL A N 1
ATOM 7030 C CA . VAL A 1 932 ? 30.378 23.953 2.395 1.00 84.38 932 VAL A CA 1
ATOM 7031 C C . VAL A 1 932 ? 29.614 23.010 1.472 1.00 84.38 932 VAL A C 1
ATOM 7033 O O . VAL A 1 932 ? 29.577 23.242 0.266 1.00 84.38 932 VAL A O 1
ATOM 7036 N N . ARG A 1 933 ? 29.015 21.950 2.028 1.00 81.50 933 ARG A N 1
ATOM 7037 C CA . ARG A 1 933 ? 28.121 21.043 1.290 1.00 81.50 933 ARG A CA 1
ATOM 7038 C C . ARG A 1 933 ? 26.675 21.466 1.520 1.00 81.50 933 ARG A C 1
ATOM 7040 O O . ARG A 1 933 ? 26.252 21.566 2.673 1.00 81.50 933 ARG A O 1
ATOM 7047 N N . VAL A 1 934 ? 25.940 21.717 0.445 1.00 69.31 934 VAL A N 1
ATOM 7048 C CA . VAL A 1 934 ? 24.554 22.211 0.469 1.00 69.31 934 VAL A CA 1
ATOM 7049 C C . VAL A 1 934 ? 23.647 21.149 -0.139 1.00 69.31 934 VAL A C 1
ATOM 7051 O O . VAL A 1 934 ? 24.066 20.473 -1.076 1.00 69.31 934 VAL A O 1
ATOM 7054 N N . ARG A 1 935 ? 22.461 20.954 0.447 1.00 58.62 935 ARG A N 1
ATOM 7055 C CA . ARG A 1 935 ? 21.479 20.003 -0.084 1.00 58.62 935 ARG A CA 1
ATOM 7056 C C . ARG A 1 935 ? 20.849 20.553 -1.350 1.00 58.62 935 ARG A C 1
ATOM 7058 O O . ARG A 1 935 ? 20.600 21.780 -1.351 1.00 58.62 935 ARG A O 1
#

Secondary structure (DSSP, 8-state):
----S--PPP-EEEEEEEEEEE-TT--S-SS-HHHHHIIIII--SS--HHHHHHHHTTTSEEEEEEEPPPEEPSS-HHHHHTTTTTTTTHHHHHHHHHHHHHTTT--GGGS--B-TT--BTSS---SB-S-EEEEEEEE-GGGSSS---PPPPEEEEHHHHHSS-EEEEEEPTTSSEEEE-EEEEEEEE-TTSSB--HHHHHHHHHHHTTPPP-S-----SS----TTGGGSTTTGGGGSBTTBPPPPPHHHHHHTTS-EEEE--S-EEEEEEPBTTTSSEEEEE-GGG---SEEEEEEEE-S-GGGGG-S--EEEEEEEEHHHHHHHGGGT-SS--TTS-SEEE--TTTT-SS--S---TTTTTS-S--STTSBTSTTS-S-BSTTSSS----TTS---SEEEEEEEE--TTSSS--TT-EEEEEEE--SPPP-EE---STT--SSS----S-TTB-TTEEE-SS-SSS-PPP-TTSEEEEEEEEEE-SSS-EEEEEEEEEEEETT--S--S-TTPEEEEEEEEEEE-TT-EEEEEEEEE---TTS--EEEEEEEEEEBTTTB--SSS--SS--EEEEEEEE-EEE-SS-----TTSSEEEEEEEEEEEE----TT-PPEEEEEEESSSTT----B--TTEEEEEES--SSEEE-TT-EEEEEEEEEEEEE-TTEEEEEEEEEEETTTTEEEEEEEEEEEE--PPPPPEEEEEEE----SSSS----EEEEEE------TT------SEEEEEE-SSS--GGGEEEEEE--S-TTSPEEEEE----TT-TT-EEEEEEEEE-TTS-B-PPPSPEEEE------------S------------SS--EEESSSEETTS-EEEEEEESSSEEEEEEEEETTS-EEEEEEEEEE-SEEEEEEE-SB-TTSPBPPSEEEEEEEEETTEEEEEEEEEE-

Radius of gyration: 42.97 Å; chains: 1; bounding box: 112×84×103 Å